Protein AF-0000000079474085 (afdb_homodimer)

Organism: Varroa destructor (NCBI:txid109461)

pLDDT: mean 86.73, std 14.86, range [19.41, 98.5]

Structure (mmCIF, N/CA/C/O backbone):
data_AF-0000000079474085-model_v1
#
loop_
_entity.id
_entity.type
_entity.pdbx_description
1 polymer 'Uncharacterized protein'
#
loop_
_atom_site.group_PDB
_atom_site.id
_atom_site.type_symbol
_atom_site.label_atom_id
_atom_site.label_alt_id
_atom_site.label_comp_id
_atom_site.label_asym_id
_atom_site.label_entity_id
_atom_site.label_seq_id
_atom_site.pdbx_PDB_ins_code
_atom_site.Cartn_x
_atom_site.Cartn_y
_atom_site.Cartn_z
_atom_site.occupancy
_atom_site.B_iso_or_equiv
_atom_site.auth_seq_id
_atom_site.auth_comp_id
_atom_site.auth_asym_id
_atom_site.auth_atom_id
_atom_site.pdbx_PDB_model_num
ATOM 1 N N . MET A 1 1 ? -27.234 -18.859 58.656 1 45.03 1 MET A N 1
ATOM 2 C CA . MET A 1 1 ? -26.25 -19.922 58.406 1 45.03 1 MET A CA 1
ATOM 3 C C . MET A 1 1 ? -26.312 -20.422 56.969 1 45.03 1 MET A C 1
ATOM 5 O O . MET A 1 1 ? -25.281 -20.688 56.375 1 45.03 1 MET A O 1
ATOM 9 N N . SER A 1 2 ? -27.516 -20.469 56.375 1 56.41 2 SER A N 1
ATOM 10 C CA . SER A 1 2 ? -27.719 -21.031 55.031 1 56.41 2 SER A CA 1
ATOM 11 C C . SER A 1 2 ? -27.328 -20.031 53.938 1 56.41 2 SER A C 1
ATOM 13 O O . SER A 1 2 ? -26.797 -20.406 52.906 1 56.41 2 SER A O 1
ATOM 15 N N . LEU A 1 3 ? -27.453 -18.766 54.188 1 53.25 3 LEU A N 1
ATOM 16 C CA . LEU A 1 3 ? -27.125 -17.75 53.188 1 53.25 3 LEU A CA 1
ATOM 17 C C . LEU A 1 3 ? -25.625 -17.578 53.062 1 53.25 3 LEU A C 1
ATOM 19 O O . LEU A 1 3 ? -25.109 -17.312 51.969 1 53.25 3 LEU A O 1
ATOM 23 N N . LYS A 1 4 ? -24.844 -17.703 54.125 1 55.44 4 LYS A N 1
ATOM 24 C CA . LYS A 1 4 ? -23.391 -17.578 54.094 1 55.44 4 LYS A CA 1
ATOM 25 C C . LYS A 1 4 ? -22.75 -18.781 53.406 1 55.44 4 LYS A C 1
ATOM 27 O O . LYS A 1 4 ? -21.719 -18.641 52.719 1 55.44 4 LYS A O 1
ATOM 32 N N . VAL A 1 5 ? -23.344 -19.844 53.531 1 48.81 5 VAL A N 1
ATOM 33 C CA . VAL A 1 5 ? -22.797 -21.047 52.906 1 48.81 5 VAL A CA 1
ATOM 34 C C . VAL A 1 5 ? -22.969 -20.953 51.375 1 48.81 5 VAL A C 1
ATOM 36 O O . VAL A 1 5 ? -22.078 -21.344 50.625 1 48.81 5 VAL A O 1
ATOM 39 N N . LYS A 1 6 ? -24.016 -20.266 50.938 1 52.09 6 LYS A N 1
ATOM 40 C CA . LYS A 1 6 ? -24.234 -20.172 49.5 1 52.09 6 LYS A CA 1
ATOM 41 C C . LYS A 1 6 ? -23.312 -19.125 48.875 1 52.09 6 LYS A C 1
ATOM 43 O O . LYS A 1 6 ? -22.844 -19.297 47.75 1 52.09 6 LYS A O 1
ATOM 48 N N . LYS A 1 7 ? -23.078 -18.062 49.594 1 54.44 7 LYS A N 1
ATOM 49 C CA . LYS A 1 7 ? -22.172 -17.047 49.062 1 54.44 7 LYS A CA 1
ATOM 50 C C . LYS A 1 7 ? -20.734 -17.562 49.031 1 54.44 7 LYS A C 1
ATOM 52 O O . LYS A 1 7 ? -19.984 -17.266 48.125 1 54.44 7 LYS A O 1
ATOM 57 N N . ASN A 1 8 ? -20.453 -18.359 50.031 1 51.34 8 ASN A N 1
ATOM 58 C CA . ASN A 1 8 ? -19.125 -18.953 50.031 1 51.34 8 ASN A CA 1
ATOM 59 C C . ASN A 1 8 ? -18.969 -20.047 48.969 1 51.34 8 ASN A C 1
ATOM 61 O O . ASN A 1 8 ? -17.906 -20.203 48.375 1 51.34 8 ASN A O 1
ATOM 65 N N . ALA A 1 9 ? -20.062 -20.75 48.781 1 55.22 9 ALA A N 1
ATOM 66 C CA . ALA A 1 9 ? -20.031 -21.75 47.719 1 55.22 9 ALA A CA 1
ATOM 67 C C . ALA A 1 9 ? -19.984 -21.094 46.344 1 55.22 9 ALA A C 1
ATOM 69 O O . ALA A 1 9 ? -19.297 -21.562 45.438 1 55.22 9 ALA A O 1
ATOM 70 N N . GLY A 1 10 ? -20.75 -20.031 46.062 1 51.91 10 GLY A N 1
ATOM 71 C CA . GLY A 1 10 ? -20.688 -19.25 44.844 1 51.91 10 GLY A CA 1
ATOM 72 C C . GLY A 1 10 ? -19.328 -18.641 44.594 1 51.91 10 GLY A C 1
ATOM 73 O O . GLY A 1 10 ? -18.844 -18.625 43.469 1 51.91 10 GLY A O 1
ATOM 74 N N . ARG A 1 11 ? -18.734 -18.172 45.656 1 56.16 11 ARG A N 1
ATOM 75 C CA . ARG A 1 11 ? -17.375 -17.656 45.594 1 56.16 11 ARG A CA 1
ATOM 76 C C . ARG A 1 11 ? -16.375 -18.797 45.375 1 56.16 11 ARG A C 1
ATOM 78 O O . ARG A 1 11 ? -15.391 -18.625 44.656 1 56.16 11 ARG A O 1
ATOM 85 N N . GLN A 1 12 ? -16.547 -19.812 46.125 1 52.28 12 GLN A N 1
ATOM 86 C CA . GLN A 1 12 ? -15.672 -20.969 45.938 1 52.28 12 GLN A CA 1
ATOM 87 C C . GLN A 1 12 ? -15.797 -21.516 44.531 1 52.28 12 GLN A C 1
ATOM 89 O O . GLN A 1 12 ? -14.797 -21.875 43.906 1 52.28 12 GLN A O 1
ATOM 94 N N . GLN A 1 13 ? -16.969 -21.656 44 1 54.47 13 GLN A N 1
ATOM 95 C CA . GLN A 1 13 ? -17.172 -22.047 42.594 1 54.47 13 GLN A CA 1
ATOM 96 C C . GLN A 1 13 ? -16.594 -21 41.656 1 54.47 13 GLN A C 1
ATOM 98 O O . GLN A 1 13 ? -16.062 -21.344 40.594 1 54.47 13 GLN A O 1
ATOM 103 N N . GLU A 1 14 ? -16.719 -19.781 41.969 1 55.28 14 GLU A N 1
ATOM 104 C CA . GLU A 1 14 ? -16.094 -18.719 41.188 1 55.28 14 GLU A CA 1
ATOM 105 C C . GLU A 1 14 ? -14.57 -18.828 41.219 1 55.28 14 GLU A C 1
ATOM 107 O O . GLU A 1 14 ? -13.898 -18.625 40.219 1 55.28 14 GLU A O 1
ATOM 112 N N . LEU A 1 15 ? -14.062 -19.125 42.438 1 56.69 15 LEU A N 1
ATOM 113 C CA . LEU A 1 15 ? -12.617 -19.281 42.562 1 56.69 15 LEU A CA 1
ATOM 114 C C . LEU A 1 15 ? -12.133 -20.516 41.844 1 56.69 15 LEU A C 1
ATOM 116 O O . LEU A 1 15 ? -11.031 -20.531 41.281 1 56.69 15 LEU A O 1
ATOM 120 N N . GLU A 1 16 ? -12.781 -21.609 42.031 1 53.47 16 GLU A N 1
ATOM 121 C CA . GLU A 1 16 ? -12.391 -22.828 41.312 1 53.47 16 GLU A CA 1
ATOM 122 C C . GLU A 1 16 ? -12.523 -22.641 39.812 1 53.47 16 GLU A C 1
ATOM 124 O O . GLU A 1 16 ? -11.797 -23.266 39.031 1 53.47 16 GLU A O 1
ATOM 129 N N . ARG A 1 17 ? -13.398 -21.797 39.375 1 60.75 17 ARG A N 1
ATOM 130 C CA . ARG A 1 17 ? -13.625 -21.562 37.969 1 60.75 17 ARG A CA 1
ATOM 131 C C . ARG A 1 17 ? -12.617 -20.562 37.406 1 60.75 17 ARG A C 1
ATOM 133 O O . ARG A 1 17 ? -12.492 -20.406 36.188 1 60.75 17 ARG A O 1
ATOM 140 N N . LEU A 1 18 ? -11.914 -19.906 38.312 1 62.5 18 LEU A N 1
ATOM 141 C CA . LEU A 1 18 ? -10.977 -18.859 37.938 1 62.5 18 LEU A CA 1
ATOM 142 C C . LEU A 1 18 ? -9.82 -19.453 37.125 1 62.5 18 LEU A C 1
ATOM 144 O O . LEU A 1 18 ? -9.477 -18.938 36.062 1 62.5 18 LEU A O 1
ATOM 148 N N . PRO A 1 19 ? -9.227 -20.547 37.781 1 63.56 19 PRO A N 1
ATOM 149 C CA . PRO A 1 19 ? -8.141 -21.094 36.969 1 63.56 19 PRO A CA 1
ATOM 150 C C . PRO A 1 19 ? -8.617 -21.625 35.625 1 63.56 19 PRO A C 1
ATOM 152 O O . PRO A 1 19 ? -7.926 -21.453 34.594 1 63.56 19 PRO A O 1
ATOM 155 N N . LEU A 1 20 ? -9.672 -22.219 35.625 1 67.56 20 LEU A N 1
ATOM 156 C CA . LEU A 1 20 ? -10.203 -22.734 34.375 1 67.56 20 LEU A CA 1
ATOM 157 C C . LEU A 1 20 ? -10.539 -21.594 33.406 1 67.56 20 LEU A C 1
ATOM 159 O O . LEU A 1 20 ? -10.32 -21.703 32.219 1 67.56 20 LEU A O 1
ATOM 163 N N . HIS A 1 21 ? -11.078 -20.594 33.969 1 73.25 21 HIS A N 1
ATOM 164 C CA . HIS A 1 21 ? -11.414 -19.438 33.156 1 73.25 21 HIS A CA 1
ATOM 165 C C . HIS A 1 21 ? -10.164 -18.781 32.594 1 73.25 21 HIS A C 1
ATOM 167 O O . HIS A 1 21 ? -10.156 -18.391 31.422 1 73.25 21 HIS A O 1
ATOM 173 N N . ILE A 1 22 ? -9.164 -18.766 33.406 1 74.12 22 ILE A N 1
ATOM 174 C CA . ILE A 1 22 ? -7.906 -18.203 32.969 1 74.12 22 ILE A CA 1
ATOM 175 C C . ILE A 1 22 ? -7.344 -19.047 31.828 1 74.12 22 ILE A C 1
ATOM 177 O O . ILE A 1 22 ? -6.836 -18.531 30.828 1 74.12 22 ILE A O 1
ATOM 181 N N . LEU A 1 23 ? -7.461 -20.312 31.984 1 74.06 23 LEU A N 1
ATOM 182 C CA . LEU A 1 23 ? -6.961 -21.219 30.953 1 74.06 23 LEU A CA 1
ATOM 183 C C . LEU A 1 23 ? -7.762 -21.062 29.672 1 74.06 23 LEU A C 1
ATOM 185 O O . LEU A 1 23 ? -7.199 -21.141 28.562 1 74.06 23 LEU A O 1
ATOM 189 N N . GLU A 1 24 ? -8.984 -20.891 29.844 1 77.56 24 GLU A N 1
ATOM 190 C CA . GLU A 1 24 ? -9.844 -20.719 28.688 1 77.56 24 GLU A CA 1
ATOM 191 C C . GLU A 1 24 ? -9.547 -19.406 27.953 1 77.56 24 GLU A C 1
ATOM 193 O O . GLU A 1 24 ? -9.547 -19.359 26.734 1 77.56 24 GLU A O 1
ATOM 198 N N . VAL A 1 25 ? -9.289 -18.516 28.781 1 76.69 25 VAL A N 1
ATOM 199 C CA . VAL A 1 25 ? -8.969 -17.219 28.203 1 76.69 25 VAL A CA 1
ATOM 200 C C . VAL A 1 25 ? -7.605 -17.281 27.516 1 76.69 25 VAL A C 1
ATOM 202 O O . VAL A 1 25 ? -7.426 -16.734 26.422 1 76.69 25 VAL A O 1
ATOM 205 N N . MET A 1 26 ? -6.793 -17.969 28.109 1 76.19 26 MET A N 1
ATOM 206 C CA . MET A 1 26 ? -5.461 -18.109 27.531 1 76.19 26 MET A CA 1
ATOM 207 C C . MET A 1 26 ? -5.523 -18.906 26.234 1 76.19 26 MET A C 1
ATOM 209 O O . MET A 1 26 ? -4.832 -18.578 25.266 1 76.19 26 MET A O 1
ATOM 213 N N . ALA A 1 27 ? -6.312 -19.859 26.25 1 78.19 27 ALA A N 1
ATOM 214 C CA . ALA A 1 27 ? -6.48 -20.688 25.047 1 78.19 27 ALA A CA 1
ATOM 215 C C . ALA A 1 27 ? -7.129 -19.875 23.922 1 78.19 27 ALA A C 1
ATOM 217 O O . ALA A 1 27 ? -6.781 -20.047 22.75 1 78.19 27 ALA A O 1
ATOM 218 N N . ALA A 1 28 ? -7.984 -19.078 24.375 1 80.44 28 ALA A N 1
ATOM 219 C CA . ALA A 1 28 ? -8.695 -18.266 23.391 1 80.44 28 ALA A CA 1
ATOM 220 C C . ALA A 1 28 ? -7.785 -17.188 22.797 1 80.44 28 ALA A C 1
ATOM 222 O O . ALA A 1 28 ? -7.961 -16.781 21.641 1 80.44 28 ALA A O 1
ATOM 223 N N . SER A 1 29 ? -6.797 -16.891 23.578 1 87 29 SER A N 1
ATOM 224 C CA . SER A 1 29 ? -5.859 -15.859 23.141 1 87 29 SER A CA 1
ATOM 225 C C . SER A 1 29 ? -4.492 -16.453 22.812 1 87 29 SER A C 1
ATOM 227 O O . SER A 1 29 ? -3.459 -15.844 23.094 1 87 29 SER A O 1
ATOM 229 N N . TRP A 1 30 ? -4.453 -17.609 22.297 1 88.62 30 TRP A N 1
ATOM 230 C CA . TRP A 1 30 ? -3.205 -18.328 22.047 1 88.62 30 TRP A CA 1
ATOM 231 C C . TRP A 1 30 ? -2.312 -17.547 21.094 1 88.62 30 TRP A C 1
ATOM 233 O O . TRP A 1 30 ? -1.084 -17.594 21.203 1 88.62 30 TRP A O 1
ATOM 243 N N . GLU A 1 31 ? -2.947 -16.859 20.141 1 91.38 31 GLU A N 1
ATOM 244 C CA . GLU A 1 31 ? -2.172 -16.094 19.172 1 91.38 31 GLU A CA 1
ATOM 245 C C . GLU A 1 31 ? -1.308 -15.039 19.859 1 91.38 31 GLU A C 1
ATOM 247 O O . GLU A 1 31 ? -0.144 -14.852 19.5 1 91.38 31 GLU A O 1
ATOM 252 N N . SER A 1 32 ? -1.916 -14.406 20.812 1 91.44 32 SER A N 1
ATOM 253 C CA . SER A 1 32 ? -1.193 -13.375 21.547 1 91.44 32 SER A CA 1
ATOM 254 C C . SER A 1 32 ? -0.04 -13.977 22.344 1 91.44 32 SER A C 1
ATOM 256 O O . SER A 1 32 ? 1.08 -13.461 22.312 1 91.44 32 SER A O 1
ATOM 258 N N . TRP A 1 33 ? -0.32 -15.016 23.016 1 91.25 33 TRP A N 1
ATOM 259 C CA . TRP A 1 33 ? 0.705 -15.664 23.828 1 91.25 33 TRP A CA 1
ATOM 260 C C . TRP A 1 33 ? 1.811 -16.25 22.938 1 91.25 33 TRP A C 1
ATOM 262 O O . TRP A 1 33 ? 2.992 -16.156 23.281 1 91.25 33 TRP A O 1
ATOM 272 N N . PHE A 1 34 ? 1.39 -16.812 21.875 1 93.88 34 PHE A N 1
ATOM 273 C CA . PHE A 1 34 ? 2.365 -17.359 20.938 1 93.88 34 PHE A CA 1
ATOM 274 C C . PHE A 1 34 ? 3.303 -16.281 20.422 1 93.88 34 PHE A C 1
ATOM 276 O O . PHE A 1 34 ? 4.516 -16.484 20.359 1 93.88 34 PHE A O 1
ATOM 283 N N . ALA A 1 35 ? 2.773 -15.117 20.109 1 93.81 35 ALA A N 1
ATOM 284 C CA . ALA A 1 35 ? 3.549 -14.016 19.562 1 93.81 35 ALA A CA 1
ATOM 285 C C . ALA A 1 35 ? 4.531 -13.461 20.594 1 93.81 35 ALA A C 1
ATOM 287 O O . ALA A 1 35 ? 5.59 -12.945 20.234 1 93.81 35 ALA A O 1
ATOM 288 N N . ILE A 1 36 ? 4.223 -13.602 21.844 1 92.69 36 ILE A N 1
ATOM 289 C CA . ILE A 1 36 ? 5.07 -13.055 22.906 1 92.69 36 ILE A CA 1
ATOM 290 C C . ILE A 1 36 ? 6.074 -14.117 23.359 1 92.69 36 ILE A C 1
ATOM 292 O O . ILE A 1 36 ? 7.258 -13.82 23.531 1 92.69 36 ILE A O 1
ATOM 296 N N . ILE A 1 37 ? 5.625 -15.328 23.469 1 94.25 37 ILE A N 1
ATOM 297 C CA . ILE A 1 37 ? 6.434 -16.391 24.047 1 94.25 37 ILE A CA 1
ATOM 298 C C . ILE A 1 37 ? 7.461 -16.875 23.016 1 94.25 37 ILE A C 1
ATOM 300 O O . ILE A 1 37 ? 8.594 -17.203 23.375 1 94.25 37 ILE A O 1
ATOM 304 N N . LEU A 1 38 ? 7.094 -16.875 21.766 1 95.06 38 LEU A N 1
ATOM 305 C CA . LEU A 1 38 ? 7.969 -17.406 20.719 1 95.06 38 LEU A CA 1
ATOM 306 C C . LEU A 1 38 ? 9.289 -16.656 20.688 1 95.06 38 LEU A C 1
ATOM 308 O O . LEU A 1 38 ? 10.359 -17.266 20.734 1 95.06 38 LEU A O 1
ATOM 312 N N . PRO A 1 39 ? 9.281 -15.32 20.609 1 95.06 39 PRO A N 1
ATOM 313 C CA . PRO A 1 39 ? 10.555 -14.594 20.609 1 95.06 39 PRO A CA 1
ATOM 314 C C . PRO A 1 39 ? 11.367 -14.82 21.891 1 95.06 39 PRO A C 1
ATOM 316 O O . PRO A 1 39 ? 12.594 -14.891 21.844 1 95.06 39 PRO A O 1
ATOM 319 N N . LEU A 1 40 ? 10.719 -14.977 22.984 1 95.5 40 LEU A N 1
ATOM 320 C CA . LEU A 1 40 ? 11.406 -15.195 24.25 1 95.5 40 LEU A CA 1
ATOM 321 C C . LEU A 1 40 ? 12.016 -16.594 24.297 1 95.5 40 LEU A C 1
ATOM 323 O O . LEU A 1 40 ? 13.133 -16.781 24.781 1 95.5 40 LEU A O 1
ATOM 327 N N . ALA A 1 41 ? 11.258 -17.516 23.828 1 95.81 41 ALA A N 1
ATOM 328 C CA . ALA A 1 41 ? 11.703 -18.906 23.859 1 95.81 41 ALA A CA 1
ATOM 329 C C . ALA A 1 41 ? 12.898 -19.125 22.938 1 95.81 41 ALA A C 1
ATOM 331 O O . ALA A 1 41 ? 13.758 -19.969 23.203 1 95.81 41 ALA A O 1
ATOM 332 N N . LEU A 1 42 ? 13.039 -18.344 21.859 1 96.06 42 LEU A N 1
ATOM 333 C CA . LEU A 1 42 ? 14.094 -18.531 20.875 1 96.06 42 LEU A CA 1
ATOM 334 C C . LEU A 1 42 ? 15.289 -17.641 21.172 1 96.06 42 LEU A C 1
ATOM 336 O O . LEU A 1 42 ? 16.328 -17.734 20.516 1 96.06 42 LEU A O 1
ATOM 340 N N . LEU A 1 43 ? 15.219 -16.828 22.203 1 95.06 43 LEU A N 1
ATOM 341 C CA . LEU A 1 43 ? 16.25 -15.844 22.516 1 95.06 43 LEU A CA 1
ATOM 342 C C . LEU A 1 43 ? 17.578 -16.516 22.844 1 95.06 43 LEU A C 1
ATOM 344 O O . LEU A 1 43 ? 18.641 -15.938 22.625 1 95.06 43 LEU A O 1
ATOM 348 N N . PRO A 1 44 ? 17.594 -17.719 23.344 1 93.81 44 PRO A N 1
ATOM 349 C CA . PRO A 1 44 ? 18.859 -18.359 23.641 1 93.81 44 PRO A CA 1
ATOM 350 C C . PRO A 1 44 ? 19.703 -18.594 22.391 1 93.81 44 PRO A C 1
ATOM 352 O O . PRO A 1 44 ? 20.938 -18.641 22.469 1 93.81 44 PRO A O 1
ATOM 355 N N . LEU A 1 45 ? 19.188 -18.609 21.312 1 92.44 45 LEU A N 1
ATOM 356 C CA . LEU A 1 45 ? 19.891 -18.891 20.062 1 92.44 45 LEU A CA 1
ATOM 357 C C . LEU A 1 45 ? 20.859 -17.75 19.734 1 92.44 45 LEU A C 1
ATOM 359 O O . LEU A 1 45 ? 22.062 -17.969 19.625 1 92.44 45 LEU A O 1
ATOM 363 N N . PRO A 1 46 ? 20.375 -16.531 19.578 1 92.94 46 PRO A N 1
ATOM 364 C CA . PRO A 1 46 ? 21.312 -15.445 19.266 1 92.94 46 PRO A CA 1
ATOM 365 C C . PRO A 1 46 ? 22.219 -15.078 20.438 1 92.94 46 PRO A C 1
ATOM 367 O O . PRO A 1 46 ? 23.328 -14.602 20.25 1 92.94 46 PRO A O 1
ATOM 370 N N . VAL A 1 47 ? 21.734 -15.359 21.641 1 92.06 47 VAL A N 1
ATOM 371 C CA . VAL A 1 47 ? 22.531 -15.039 22.828 1 92.06 47 VAL A CA 1
ATOM 372 C C . VAL A 1 47 ? 23.688 -16.031 22.953 1 92.06 47 VAL A C 1
ATOM 374 O O . VAL A 1 47 ? 24.781 -15.664 23.391 1 92.06 47 VAL A O 1
ATOM 377 N N . PHE A 1 48 ? 23.391 -17.188 22.531 1 91.19 48 PHE A N 1
ATOM 378 C CA . PHE A 1 48 ? 24.406 -18.234 22.625 1 91.19 48 PHE A CA 1
ATOM 379 C C . PHE A 1 48 ? 25.438 -18.062 21.516 1 91.19 48 PHE A C 1
ATOM 381 O O . PHE A 1 48 ? 26.641 -18.141 21.781 1 91.19 48 PHE A O 1
ATOM 388 N N . TYR A 1 49 ? 25.156 -17.875 20.328 1 91.25 49 TYR A N 1
ATOM 389 C CA . TYR A 1 49 ? 26.078 -17.797 19.203 1 91.25 49 TYR A CA 1
ATOM 390 C C . TYR A 1 49 ? 26.703 -16.406 19.094 1 91.25 49 TYR A C 1
ATOM 392 O O . TYR A 1 49 ? 27.859 -16.266 18.688 1 91.25 49 TYR A O 1
ATOM 400 N N . ARG A 1 50 ? 25.906 -15.336 19.453 1 91.31 50 ARG A N 1
ATOM 401 C CA . ARG A 1 50 ? 26.359 -13.953 19.516 1 91.31 50 ARG A CA 1
ATOM 402 C C . ARG A 1 50 ? 26.969 -13.5 18.188 1 91.31 50 ARG A C 1
ATOM 404 O O . ARG A 1 50 ? 28.062 -12.938 18.156 1 91.31 50 ARG A O 1
ATOM 411 N N . THR A 1 51 ? 26.469 -13.961 17.062 1 93.62 51 THR A N 1
ATOM 412 C CA . THR A 1 51 ? 26.844 -13.547 15.711 1 93.62 51 THR A CA 1
ATOM 413 C C . THR A 1 51 ? 25.656 -12.977 14.961 1 93.62 51 THR A C 1
ATOM 415 O O . THR A 1 51 ? 24.5 -13.164 15.375 1 93.62 51 THR A O 1
ATOM 418 N N . ASP A 1 52 ? 26.016 -12.227 13.945 1 95.56 52 ASP A N 1
ATOM 419 C CA . ASP A 1 52 ? 24.953 -11.711 13.094 1 95.56 52 ASP A CA 1
ATOM 420 C C . ASP A 1 52 ? 24.125 -12.852 12.492 1 95.56 52 ASP A C 1
ATOM 422 O O . ASP A 1 52 ? 22.906 -12.742 12.344 1 95.56 52 ASP A O 1
ATOM 426 N N . ALA A 1 53 ? 24.797 -13.883 12.195 1 94.12 53 ALA A N 1
ATOM 427 C CA . ALA A 1 53 ? 24.125 -15.062 11.656 1 94.12 53 ALA A CA 1
ATOM 428 C C . ALA A 1 53 ? 23.141 -15.648 12.672 1 94.12 53 ALA A C 1
ATOM 430 O O . ALA A 1 53 ? 22.062 -16.125 12.312 1 94.12 53 ALA A O 1
ATOM 431 N N . GLY A 1 54 ? 23.562 -15.719 13.93 1 94.94 54 GLY A N 1
ATOM 432 C CA . GLY A 1 54 ? 22.688 -16.188 14.984 1 94.94 54 GLY A CA 1
ATOM 433 C C . GLY A 1 54 ? 21.422 -15.359 15.117 1 94.94 54 GLY A C 1
ATOM 434 O O . GLY A 1 54 ? 20.328 -15.906 15.297 1 94.94 54 GLY A O 1
ATOM 435 N N . TRP A 1 55 ? 21.594 -14.055 15.055 1 96.44 55 TRP A N 1
ATOM 436 C CA . TRP A 1 55 ? 20.438 -13.156 15.109 1 96.44 55 TRP A CA 1
ATOM 437 C C . TRP A 1 55 ? 19.547 -13.344 13.891 1 96.44 55 TRP A C 1
ATOM 439 O O . TRP A 1 55 ? 18.312 -13.281 13.992 1 96.44 55 TRP A O 1
ATOM 449 N N . CYS A 1 56 ? 20.203 -13.5 12.773 1 94.56 56 CYS A N 1
ATOM 450 C CA . CYS A 1 56 ? 19.438 -13.75 11.555 1 94.56 56 CYS A CA 1
ATOM 451 C C . CYS A 1 56 ? 18.609 -15.023 11.68 1 94.56 56 CYS A C 1
ATOM 453 O O . CYS A 1 56 ? 17.438 -15.031 11.328 1 94.56 56 CYS A O 1
ATOM 455 N N . ALA A 1 57 ? 19.234 -16.094 12.188 1 93.31 57 ALA A N 1
ATOM 456 C CA . ALA A 1 57 ? 18.516 -17.344 12.398 1 93.31 57 ALA A CA 1
ATOM 457 C C . ALA A 1 57 ? 17.344 -17.156 13.352 1 93.31 57 ALA A C 1
ATOM 459 O O . ALA A 1 57 ? 16.266 -17.703 13.117 1 93.31 57 ALA A O 1
ATOM 460 N N . TYR A 1 58 ? 17.641 -16.453 14.391 1 95.81 58 TYR A N 1
ATOM 461 C CA . TYR A 1 58 ? 16.625 -16.125 15.383 1 95.81 58 TYR A CA 1
ATOM 462 C C . TYR A 1 58 ? 15.414 -15.453 14.727 1 95.81 58 TYR A C 1
ATOM 464 O O . TYR A 1 58 ? 14.281 -15.891 14.922 1 95.81 58 TYR A O 1
ATOM 472 N N . LEU A 1 59 ? 15.609 -14.461 13.891 1 96.06 59 LEU A N 1
ATOM 473 C CA . LEU A 1 59 ? 14.539 -13.711 13.242 1 96.06 59 LEU A CA 1
ATOM 474 C C . LEU A 1 59 ? 13.852 -14.555 12.172 1 96.06 59 LEU A C 1
ATOM 476 O O . LEU A 1 59 ? 12.633 -14.469 12 1 96.06 59 LEU A O 1
ATOM 480 N N . MET A 1 60 ? 14.609 -15.281 11.461 1 92.31 60 MET A N 1
ATOM 481 C CA . MET A 1 60 ? 14.055 -16.156 10.438 1 92.31 60 MET A CA 1
ATOM 482 C C . MET A 1 60 ? 13.07 -17.156 11.047 1 92.31 60 MET A C 1
ATOM 484 O O . MET A 1 60 ? 11.984 -17.359 10.508 1 92.31 60 MET A O 1
ATOM 488 N N . LEU A 1 61 ? 13.438 -17.75 12.125 1 93.56 61 LEU A N 1
ATOM 489 C CA . LEU A 1 61 ? 12.586 -18.734 12.805 1 93.56 61 LEU A CA 1
ATOM 490 C C . LEU A 1 61 ? 11.32 -18.062 13.336 1 93.56 61 LEU A C 1
ATOM 492 O O . LEU A 1 61 ? 10.227 -18.641 13.242 1 93.56 61 LEU A O 1
ATOM 496 N N . ILE A 1 62 ? 11.477 -16.922 13.859 1 95.75 62 ILE A N 1
ATOM 497 C CA . ILE A 1 62 ? 10.336 -16.188 14.375 1 95.75 62 ILE A CA 1
ATOM 498 C C . ILE A 1 62 ? 9.359 -15.883 13.234 1 95.75 62 ILE A C 1
ATOM 500 O O . ILE A 1 62 ? 8.164 -16.156 13.344 1 95.75 62 ILE A O 1
ATOM 504 N N . MET A 1 63 ? 9.875 -15.312 12.172 1 94.5 63 MET A N 1
ATOM 505 C CA . MET A 1 63 ? 9.023 -14.922 11.055 1 94.5 63 MET A CA 1
ATOM 506 C C . MET A 1 63 ? 8.383 -16.141 10.406 1 94.5 63 MET A C 1
ATOM 508 O O . MET A 1 63 ? 7.199 -16.125 10.062 1 94.5 63 MET A O 1
ATOM 512 N N . ALA A 1 64 ? 9.164 -17.188 10.25 1 90.75 64 ALA A N 1
ATOM 513 C CA . ALA A 1 64 ? 8.633 -18.422 9.672 1 90.75 64 ALA A CA 1
ATOM 514 C C . ALA A 1 64 ? 7.488 -18.969 10.516 1 90.75 64 ALA A C 1
ATOM 516 O O . ALA A 1 64 ? 6.438 -19.328 9.984 1 90.75 64 ALA A O 1
ATOM 517 N N . ALA A 1 65 ? 7.656 -19.016 11.781 1 92.81 65 ALA A N 1
ATOM 518 C CA . ALA A 1 65 ? 6.637 -19.531 12.688 1 92.81 65 ALA A CA 1
ATOM 519 C C . ALA A 1 65 ? 5.387 -18.656 12.672 1 92.81 65 ALA A C 1
ATOM 521 O O . ALA A 1 65 ? 4.266 -19.172 12.648 1 92.81 65 ALA A O 1
ATOM 522 N N . LEU A 1 66 ? 5.594 -17.406 12.68 1 94.44 66 LEU A N 1
ATOM 523 C CA . LEU A 1 66 ? 4.461 -16.5 12.695 1 94.44 66 LEU A CA 1
ATOM 524 C C . LEU A 1 66 ? 3.709 -16.547 11.367 1 94.44 66 LEU A C 1
ATOM 526 O O . LEU A 1 66 ? 2.477 -16.5 11.344 1 94.44 66 LEU A O 1
ATOM 530 N N . TRP A 1 67 ? 4.379 -16.594 10.258 1 90.56 67 TRP A N 1
ATOM 531 C CA . TRP A 1 67 ? 3.734 -16.719 8.953 1 90.56 67 TRP A CA 1
ATOM 532 C C . TRP A 1 67 ? 2.959 -18.031 8.844 1 90.56 67 TRP A C 1
ATOM 534 O O . TRP A 1 67 ? 1.864 -18.062 8.273 1 90.56 67 TRP A O 1
ATOM 544 N N . THR A 1 68 ? 3.482 -19.062 9.367 1 87.31 68 THR A N 1
ATOM 545 C CA . THR A 1 68 ? 2.871 -20.375 9.242 1 87.31 68 THR A CA 1
ATOM 546 C C . THR A 1 68 ? 1.646 -20.5 10.148 1 87.31 68 THR A C 1
ATOM 548 O O . THR A 1 68 ? 0.621 -21.047 9.742 1 87.31 68 THR A O 1
ATOM 551 N N . THR A 1 69 ? 1.758 -19.922 11.336 1 88.38 69 THR A N 1
ATOM 552 C CA . THR A 1 69 ? 0.662 -20.047 12.289 1 88.38 69 THR A CA 1
ATOM 553 C C . THR A 1 69 ? -0.355 -18.938 12.102 1 88.38 69 THR A C 1
ATOM 555 O O . THR A 1 69 ? -1.476 -19.016 12.609 1 88.38 69 THR A O 1
ATOM 558 N N . GLU A 1 70 ? 0.116 -17.875 11.5 1 90.31 70 GLU A N 1
ATOM 559 C CA . GLU A 1 70 ? -0.694 -16.672 11.328 1 90.31 70 GLU A CA 1
ATOM 560 C C . GLU A 1 70 ? -1.168 -16.125 12.672 1 90.31 70 GLU A C 1
ATOM 562 O O . GLU A 1 70 ? -2.295 -15.648 12.789 1 90.31 70 GLU A O 1
ATOM 567 N N . ALA A 1 71 ? -0.314 -16.344 13.648 1 91.75 71 ALA A N 1
ATOM 568 C CA . ALA A 1 71 ? -0.589 -15.719 14.938 1 91.75 71 ALA A CA 1
ATOM 569 C C . ALA A 1 71 ? -0.646 -14.195 14.812 1 91.75 71 ALA A C 1
ATOM 571 O O . ALA A 1 71 ? -1.339 -13.531 15.578 1 91.75 71 ALA A O 1
ATOM 572 N N . LEU A 1 72 ? 0.082 -13.711 13.898 1 94.06 72 LEU A N 1
ATOM 573 C CA . LEU A 1 72 ? -0.028 -12.344 13.406 1 94.06 72 LEU A CA 1
ATOM 574 C C . LEU A 1 72 ? -0.406 -12.328 11.93 1 94.06 72 LEU A C 1
ATOM 576 O O . LEU A 1 72 ? -0.099 -13.266 11.195 1 94.06 72 LEU A O 1
ATOM 580 N N . PRO A 1 73 ? -1.149 -11.25 11.602 1 93.44 73 PRO A N 1
ATOM 581 C CA . PRO A 1 73 ? -1.385 -11.148 10.156 1 93.44 73 PRO A CA 1
ATOM 582 C C . PRO A 1 73 ? -0.093 -11.188 9.344 1 93.44 73 PRO A C 1
ATOM 584 O O . PRO A 1 73 ? 0.93 -10.648 9.781 1 93.44 73 PRO A O 1
ATOM 587 N N . LEU A 1 74 ? -0.168 -11.789 8.211 1 92.31 74 LEU A N 1
ATOM 588 C CA . LEU A 1 74 ? 0.991 -11.969 7.344 1 92.31 74 LEU A CA 1
ATOM 589 C C . LEU A 1 74 ? 1.706 -10.641 7.105 1 92.31 74 LEU A C 1
ATOM 591 O O . LEU A 1 74 ? 2.934 -10.57 7.203 1 92.31 74 LEU A O 1
ATOM 595 N N . ALA A 1 75 ? 0.918 -9.609 6.832 1 94.31 75 ALA A N 1
ATOM 596 C CA . ALA A 1 75 ? 1.475 -8.281 6.566 1 94.31 75 ALA A CA 1
ATOM 597 C C . ALA A 1 75 ? 2.221 -7.746 7.785 1 94.31 75 ALA A C 1
ATOM 599 O O . ALA A 1 75 ? 3.283 -7.137 7.648 1 94.31 75 ALA A O 1
ATOM 600 N N . VAL A 1 76 ? 1.719 -7.961 8.945 1 96.12 76 VAL A N 1
ATOM 601 C CA . VAL A 1 76 ? 2.281 -7.445 10.188 1 96.12 76 VAL A CA 1
ATOM 602 C C . VAL A 1 76 ? 3.596 -8.164 10.492 1 96.12 76 VAL A C 1
ATOM 604 O O . VAL A 1 76 ? 4.59 -7.52 10.852 1 96.12 76 VAL A O 1
ATOM 607 N N . THR A 1 77 ? 3.605 -9.477 10.328 1 96.19 77 THR A N 1
ATOM 608 C CA . THR A 1 77 ? 4.84 -10.234 10.5 1 96.19 77 THR A CA 1
ATOM 609 C C . THR A 1 77 ? 5.93 -9.719 9.562 1 96.19 77 THR A C 1
ATOM 611 O O . THR A 1 77 ? 7.102 -9.656 9.945 1 96.19 77 THR A O 1
ATOM 614 N N . SER A 1 78 ? 5.527 -9.289 8.43 1 96.25 78 SER A N 1
ATOM 615 C CA . SER A 1 78 ? 6.457 -8.852 7.398 1 96.25 78 SER A CA 1
ATOM 616 C C . SER A 1 78 ? 7.074 -7.5 7.746 1 96.25 78 SER A C 1
ATOM 618 O O . SER A 1 78 ? 8.031 -7.062 7.098 1 96.25 78 SER A O 1
ATOM 620 N N . LEU A 1 79 ? 6.605 -6.883 8.797 1 96.75 79 LEU A N 1
ATOM 621 C CA . LEU A 1 79 ? 7.148 -5.602 9.234 1 96.75 79 LEU A CA 1
ATOM 622 C C . LEU A 1 79 ? 8.25 -5.809 10.266 1 96.75 79 LEU A C 1
ATOM 624 O O . LEU A 1 79 ? 8.977 -4.867 10.602 1 96.75 79 LEU A O 1
ATOM 628 N N . ILE A 1 80 ? 8.461 -6.977 10.727 1 97.25 80 ILE A N 1
ATOM 629 C CA . ILE A 1 80 ? 9.43 -7.281 11.781 1 97.25 80 ILE A CA 1
ATOM 630 C C . ILE A 1 80 ? 10.828 -6.867 11.336 1 97.25 80 ILE A C 1
ATOM 632 O O . ILE A 1 80 ? 11.586 -6.281 12.109 1 97.25 80 ILE A O 1
ATOM 636 N N . PRO A 1 81 ? 11.203 -7.078 10.102 1 96.88 81 PRO A N 1
ATOM 637 C CA . PRO A 1 81 ? 12.539 -6.66 9.672 1 96.88 81 PRO A CA 1
ATOM 638 C C . PRO A 1 81 ? 12.758 -5.156 9.812 1 96.88 81 PRO A C 1
ATOM 640 O O . PRO A 1 81 ? 13.844 -4.719 10.195 1 96.88 81 PRO A O 1
ATOM 643 N N . VAL A 1 82 ? 11.773 -4.363 9.531 1 96.81 82 VAL A N 1
ATOM 644 C CA . VAL A 1 82 ? 11.891 -2.91 9.609 1 96.81 82 VAL A CA 1
ATOM 645 C C . VAL A 1 82 ? 12.172 -2.49 11.047 1 96.81 82 VAL A C 1
ATOM 647 O O . VAL A 1 82 ? 12.844 -1.483 11.289 1 96.81 82 VAL A O 1
ATOM 650 N N . VAL A 1 83 ? 11.711 -3.305 11.977 1 96.69 83 VAL A N 1
ATOM 651 C CA . VAL A 1 83 ? 11.867 -3.014 13.398 1 96.69 83 VAL A CA 1
ATOM 652 C C . VAL A 1 83 ? 13.18 -3.609 13.906 1 96.69 83 VAL A C 1
ATOM 654 O O . VAL A 1 83 ? 14.031 -2.891 14.438 1 96.69 83 VAL A O 1
ATOM 657 N N . ALA A 1 84 ? 13.367 -4.867 13.656 1 96.94 84 ALA A N 1
ATOM 658 C CA . ALA A 1 84 ? 14.391 -5.648 14.344 1 96.94 84 ALA A CA 1
ATOM 659 C C . ALA A 1 84 ? 15.766 -5.422 13.727 1 96.94 84 ALA A C 1
ATOM 661 O O . ALA A 1 84 ? 16.781 -5.402 14.43 1 96.94 84 ALA A O 1
ATOM 662 N N . PHE A 1 85 ? 15.844 -5.293 12.391 1 97.19 85 PHE A N 1
ATOM 663 C CA . PHE A 1 85 ? 17.156 -5.234 11.742 1 97.19 85 PHE A CA 1
ATOM 664 C C . PHE A 1 85 ? 17.938 -4.012 12.211 1 97.19 85 PHE A C 1
ATOM 666 O O . PHE A 1 85 ? 19.094 -4.129 12.617 1 97.19 85 PHE A O 1
ATOM 673 N N . PRO A 1 86 ? 17.297 -2.809 12.203 1 95.25 86 PRO A N 1
ATOM 674 C CA . PRO A 1 86 ? 18.047 -1.641 12.672 1 95.25 86 PRO A CA 1
ATOM 675 C C . PRO A 1 86 ? 18.328 -1.674 14.172 1 95.25 86 PRO A C 1
ATOM 677 O O . PRO A 1 86 ? 19.406 -1.29 14.617 1 95.25 86 PRO A O 1
ATOM 680 N N . LEU A 1 87 ? 17.406 -2.15 14.953 1 93.88 87 LEU A N 1
ATOM 681 C CA . LEU A 1 87 ? 17.547 -2.139 16.406 1 93.88 87 LEU A CA 1
ATOM 682 C C . LEU A 1 87 ? 18.625 -3.117 16.859 1 93.88 87 LEU A C 1
ATOM 684 O O . LEU A 1 87 ? 19.234 -2.93 17.906 1 93.88 87 LEU A O 1
ATOM 688 N N . LEU A 1 88 ? 18.859 -4.094 16.031 1 94.44 88 LEU A N 1
ATOM 689 C CA . LEU A 1 88 ? 19.875 -5.09 16.359 1 94.44 88 LEU A CA 1
ATOM 690 C C . LEU A 1 88 ? 21.188 -4.789 15.648 1 94.44 88 LEU A C 1
ATOM 692 O O . LEU A 1 88 ? 22.156 -5.559 15.742 1 94.44 88 LEU A O 1
ATOM 696 N N . GLY A 1 89 ? 21.172 -3.695 14.812 1 93.75 89 GLY A N 1
ATOM 697 C CA . GLY A 1 89 ? 22.391 -3.26 14.133 1 93.75 89 GLY A CA 1
ATOM 698 C C . GLY A 1 89 ? 22.734 -4.121 12.938 1 93.75 89 GLY A C 1
ATOM 699 O O . GLY A 1 89 ? 23.891 -4.129 12.484 1 93.75 89 GLY A O 1
ATOM 700 N N . LEU A 1 90 ? 21.797 -4.871 12.406 1 95.12 90 LEU A N 1
ATOM 701 C CA . LEU A 1 90 ? 22.062 -5.797 11.305 1 95.12 90 LEU A CA 1
ATOM 702 C C . LEU A 1 90 ? 21.969 -5.078 9.961 1 95.12 90 LEU A C 1
ATOM 704 O O . LEU A 1 90 ? 22.625 -5.48 9 1 95.12 90 LEU A O 1
ATOM 708 N N . MET A 1 91 ? 21.156 -4.137 9.914 1 95 91 MET A N 1
ATOM 709 C CA . MET A 1 91 ? 20.875 -3.352 8.711 1 95 91 MET A CA 1
ATOM 710 C C . MET A 1 91 ? 20.25 -2.008 9.07 1 95 91 MET A C 1
ATOM 712 O O . MET A 1 91 ? 19.469 -1.915 10.023 1 95 91 MET A O 1
ATOM 716 N N . SER A 1 92 ? 20.578 -0.947 8.359 1 94.25 92 SER A N 1
ATOM 717 C CA . SER A 1 92 ? 20.031 0.371 8.672 1 94.25 92 SER A CA 1
ATOM 718 C C . SER A 1 92 ? 18.547 0.457 8.312 1 94.25 92 SER A C 1
ATOM 720 O O . SER A 1 92 ? 18.062 -0.319 7.488 1 94.25 92 SER A O 1
ATOM 722 N N . SER A 1 93 ? 17.859 1.369 8.891 1 93.56 93 SER A N 1
ATOM 723 C CA . SER A 1 93 ? 16.453 1.616 8.578 1 93.56 93 SER A CA 1
ATOM 724 C C . SER A 1 93 ? 16.266 1.969 7.109 1 93.56 93 SER A C 1
ATOM 726 O O . SER A 1 93 ? 15.312 1.521 6.473 1 93.56 93 SER A O 1
ATOM 728 N N . THR A 1 94 ? 17.172 2.688 6.578 1 90.75 94 THR A N 1
ATOM 729 C CA . THR A 1 94 ? 17.094 3.119 5.184 1 90.75 94 THR A CA 1
ATOM 730 C C . THR A 1 94 ? 17.25 1.933 4.238 1 90.75 94 THR A C 1
ATOM 732 O O . THR A 1 94 ? 16.5 1.801 3.27 1 90.75 94 THR A O 1
ATOM 735 N N . GLN A 1 95 ? 18.094 1.07 4.547 1 92.62 95 GLN A N 1
ATOM 736 C CA . GLN A 1 95 ? 18.375 -0.068 3.682 1 92.62 95 GLN A CA 1
ATOM 737 C C . GLN A 1 95 ? 17.234 -1.079 3.705 1 92.62 95 GLN A C 1
ATOM 739 O O . GLN A 1 95 ? 16.828 -1.578 2.656 1 92.62 95 GLN A O 1
ATOM 744 N N . VAL A 1 96 ? 16.781 -1.359 4.867 1 95.38 96 VAL A N 1
ATOM 745 C CA . VAL A 1 96 ? 15.781 -2.42 5.004 1 95.38 96 VAL A CA 1
ATOM 746 C C . VAL A 1 96 ? 14.484 -2.002 4.316 1 95.38 96 VAL A C 1
ATOM 748 O O . VAL A 1 96 ? 13.812 -2.826 3.691 1 95.38 96 VAL A O 1
ATOM 751 N N . THR A 1 97 ? 14.102 -0.764 4.379 1 94.12 97 THR A N 1
ATOM 752 C CA . THR A 1 97 ? 12.828 -0.32 3.828 1 94.12 97 THR A CA 1
ATOM 753 C C . THR A 1 97 ? 12.859 -0.338 2.303 1 94.12 97 THR A C 1
ATOM 755 O O . THR A 1 97 ? 11.812 -0.396 1.655 1 94.12 97 THR A O 1
ATOM 758 N N . ARG A 1 98 ? 14.008 -0.384 1.7 1 90.5 98 ARG A N 1
ATOM 759 C CA . ARG A 1 98 ? 14.148 -0.387 0.248 1 90.5 98 ARG A CA 1
ATOM 760 C C . ARG A 1 98 ? 13.688 -1.715 -0.344 1 90.5 98 ARG A C 1
ATOM 762 O O . ARG A 1 98 ? 13.453 -1.815 -1.551 1 90.5 98 ARG A O 1
ATOM 769 N N . PHE A 1 99 ? 13.547 -2.672 0.552 1 92.25 99 PHE A N 1
ATOM 770 C CA . PHE A 1 99 ? 13.109 -3.975 0.065 1 92.25 99 PHE A CA 1
ATOM 771 C C . PHE A 1 99 ? 11.602 -3.998 -0.133 1 92.25 99 PHE A C 1
ATOM 773 O O . PHE A 1 99 ? 11.07 -4.906 -0.778 1 92.25 99 PHE A O 1
ATOM 780 N N . TYR A 1 100 ? 11.031 -2.971 0.482 1 92.69 100 TYR A N 1
ATOM 781 C CA . TYR A 1 100 ? 9.57 -2.947 0.422 1 92.69 100 TYR A CA 1
ATOM 782 C C . TYR A 1 100 ? 9.086 -2.135 -0.774 1 92.69 100 TYR A C 1
ATOM 784 O O . TYR A 1 100 ? 9.516 -0.997 -0.975 1 92.69 100 TYR A O 1
ATOM 792 N N . LEU A 1 101 ? 8.242 -2.654 -1.632 1 90.25 101 LEU A N 1
ATOM 793 C CA . LEU A 1 101 ? 7.734 -2.092 -2.877 1 90.25 101 LEU A CA 1
ATOM 794 C C . LEU A 1 101 ? 8.844 -1.953 -3.908 1 90.25 101 LEU A C 1
ATOM 796 O O . LEU A 1 101 ? 9.039 -0.876 -4.477 1 90.25 101 LEU A O 1
ATOM 800 N N . ASP A 1 102 ? 9.555 -3.004 -4.094 1 89.06 102 ASP A N 1
ATOM 801 C CA . ASP A 1 102 ? 10.594 -3.057 -5.117 1 89.06 102 ASP A CA 1
ATOM 802 C C . ASP A 1 102 ? 9.984 -3.143 -6.516 1 89.06 102 ASP A C 1
ATOM 804 O O . ASP A 1 102 ? 8.773 -2.973 -6.68 1 89.06 102 ASP A O 1
ATOM 808 N N . ASP A 1 103 ? 10.82 -3.316 -7.473 1 91.5 103 ASP A N 1
ATOM 809 C CA . ASP A 1 103 ? 10.383 -3.348 -8.867 1 91.5 103 ASP A CA 1
ATOM 810 C C . ASP A 1 103 ? 9.32 -4.422 -9.086 1 91.5 103 ASP A C 1
ATOM 812 O O . ASP A 1 103 ? 8.367 -4.219 -9.836 1 91.5 103 ASP A O 1
ATOM 816 N N . ILE A 1 104 ? 9.398 -5.484 -8.383 1 89.94 104 ILE A N 1
ATOM 817 C CA . ILE A 1 104 ? 8.484 -6.605 -8.555 1 89.94 104 ILE A CA 1
ATOM 818 C C . ILE A 1 104 ? 7.117 -6.25 -7.965 1 89.94 104 ILE A C 1
ATOM 820 O O . ILE A 1 104 ? 6.082 -6.656 -8.492 1 89.94 104 ILE A O 1
ATOM 824 N N . SER A 1 105 ? 7.121 -5.512 -6.891 1 90.88 105 SER A N 1
ATOM 825 C CA . SER A 1 105 ? 5.855 -5.039 -6.336 1 90.88 105 SER A CA 1
ATOM 826 C C . SER A 1 105 ? 5.094 -4.188 -7.344 1 90.88 105 SER A C 1
ATOM 828 O O . SER A 1 105 ? 3.867 -4.262 -7.43 1 90.88 105 SER A O 1
ATOM 830 N N . PHE A 1 106 ? 5.766 -3.434 -8.086 1 93.19 106 PHE A N 1
ATOM 831 C CA . PHE A 1 106 ? 5.105 -2.611 -9.094 1 93.19 106 PHE A CA 1
ATOM 832 C C . PHE A 1 106 ? 4.625 -3.467 -10.266 1 93.19 106 PHE A C 1
ATOM 834 O O . PHE A 1 106 ? 3.615 -3.15 -10.898 1 93.19 106 PHE A O 1
ATOM 841 N N . LEU A 1 107 ? 5.395 -4.473 -10.516 1 90.75 107 LEU A N 1
ATOM 842 C CA . LEU A 1 107 ? 4.91 -5.43 -11.508 1 90.75 107 LEU A CA 1
ATOM 843 C C . LEU A 1 107 ? 3.59 -6.047 -11.062 1 90.75 107 LEU A C 1
ATOM 845 O O . LEU A 1 107 ? 2.688 -6.246 -11.875 1 90.75 107 LEU A O 1
ATOM 849 N N . MET A 1 108 ? 3.514 -6.371 -9.82 1 89.94 108 MET A N 1
ATOM 850 C CA . MET A 1 108 ? 2.268 -6.883 -9.258 1 89.94 108 MET A CA 1
ATOM 851 C C . MET A 1 108 ? 1.147 -5.855 -9.398 1 89.94 108 MET A C 1
ATOM 853 O O . MET A 1 108 ? 0.013 -6.207 -9.719 1 89.94 108 MET A O 1
ATOM 857 N N . LEU A 1 109 ? 1.476 -4.645 -9.117 1 91.62 109 LEU A N 1
ATOM 858 C CA . LEU A 1 109 ? 0.505 -3.566 -9.289 1 91.62 109 LEU A CA 1
ATOM 859 C C . LEU A 1 109 ? -0.027 -3.533 -10.711 1 91.62 109 LEU A C 1
ATOM 861 O O . LEU A 1 109 ? -1.229 -3.361 -10.93 1 91.62 109 LEU A O 1
ATOM 865 N N . THR A 1 110 ? 0.786 -3.68 -11.625 1 89.88 110 THR A N 1
ATOM 866 C CA . THR A 1 110 ? 0.398 -3.676 -13.031 1 89.88 110 THR A CA 1
ATOM 867 C C . THR A 1 110 ? -0.546 -4.836 -13.336 1 89.88 110 THR A C 1
ATOM 869 O O . THR A 1 110 ? -1.57 -4.652 -14 1 89.88 110 THR A O 1
ATOM 872 N N . SER A 1 111 ? -0.202 -5.938 -12.852 1 87.5 111 SER A N 1
ATOM 873 C CA . SER A 1 111 ? -1.027 -7.113 -13.102 1 87.5 111 SER A CA 1
ATOM 874 C C . SER A 1 111 ? -2.422 -6.945 -12.5 1 87.5 111 SER A C 1
ATOM 876 O O . SER A 1 111 ? -3.418 -7.32 -13.125 1 87.5 111 SER A O 1
ATOM 878 N N . LEU A 1 112 ? -2.461 -6.418 -11.352 1 90.5 112 LEU A N 1
ATOM 879 C CA . LEU A 1 112 ? -3.744 -6.203 -10.695 1 90.5 112 LEU A CA 1
ATOM 880 C C . LEU A 1 112 ? -4.551 -5.129 -11.422 1 90.5 112 LEU A C 1
ATOM 882 O O . LEU A 1 112 ? -5.785 -5.191 -11.453 1 90.5 112 LEU A O 1
ATOM 886 N N . SER A 1 113 ? -3.846 -4.148 -11.961 1 92.94 113 SER A N 1
ATOM 887 C CA . SER A 1 113 ? -4.523 -3.141 -12.773 1 92.94 113 SER A CA 1
ATOM 888 C C . SER A 1 113 ? -5.168 -3.764 -14.008 1 92.94 113 SER A C 1
ATOM 890 O O . SER A 1 113 ? -6.289 -3.41 -14.375 1 92.94 113 SER A O 1
ATOM 892 N N . ILE A 1 114 ? -4.48 -4.668 -14.602 1 89.38 114 ILE A N 1
ATOM 893 C CA . ILE A 1 114 ? -5.008 -5.375 -15.758 1 89.38 114 ILE A CA 1
ATOM 894 C C . ILE A 1 114 ? -6.234 -6.188 -15.352 1 89.38 114 ILE A C 1
ATOM 896 O O . ILE A 1 114 ? -7.266 -6.148 -16.031 1 89.38 114 ILE A O 1
ATOM 900 N N . ALA A 1 115 ? -6.109 -6.844 -14.281 1 88.19 115 ALA A N 1
ATOM 901 C CA . ALA A 1 115 ? -7.227 -7.633 -13.766 1 88.19 115 ALA A CA 1
ATOM 902 C C . ALA A 1 115 ? -8.453 -6.754 -13.516 1 88.19 115 ALA A C 1
ATOM 904 O O . ALA A 1 115 ? -9.57 -7.125 -13.867 1 88.19 115 ALA A O 1
ATOM 905 N N . ALA A 1 116 ? -8.195 -5.637 -12.914 1 92.06 116 ALA A N 1
ATOM 906 C CA . ALA A 1 116 ? -9.281 -4.711 -12.625 1 92.06 116 ALA A CA 1
ATOM 907 C C . ALA A 1 116 ? -9.922 -4.191 -13.906 1 92.06 116 ALA A C 1
ATOM 909 O O . ALA A 1 116 ? -11.148 -4.059 -13.984 1 92.06 116 ALA A O 1
ATOM 910 N N . ALA A 1 117 ? -9.102 -3.896 -14.867 1 93.5 117 ALA A N 1
ATOM 911 C CA . ALA A 1 117 ? -9.609 -3.4 -16.141 1 93.5 117 ALA A CA 1
ATOM 912 C C . ALA A 1 117 ? -10.453 -4.457 -16.844 1 93.5 117 ALA A C 1
ATOM 914 O O . ALA A 1 117 ? -11.484 -4.137 -17.438 1 93.5 117 ALA A O 1
ATOM 915 N N . VAL A 1 118 ? -10.062 -5.652 -16.766 1 89.25 118 VAL A N 1
ATOM 916 C CA . VAL A 1 118 ? -10.797 -6.758 -17.375 1 89.25 118 VAL A CA 1
ATOM 917 C C . VAL A 1 118 ? -12.156 -6.914 -16.703 1 89.25 118 VAL A C 1
ATOM 919 O O . VAL A 1 118 ? -13.172 -7.113 -17.359 1 89.25 118 VAL A O 1
ATOM 922 N N . GLU A 1 119 ? -12.164 -6.754 -15.469 1 87.12 119 GLU A N 1
ATOM 923 C CA . GLU A 1 119 ? -13.398 -6.906 -14.703 1 87.12 119 GLU A CA 1
ATOM 924 C C . GLU A 1 119 ? -14.352 -5.742 -14.945 1 87.12 119 GLU A C 1
ATOM 926 O O . GLU A 1 119 ? -15.547 -5.949 -15.172 1 87.12 119 GLU A O 1
ATOM 931 N N . THR A 1 120 ? -13.789 -4.543 -14.883 1 89.88 120 THR A N 1
ATOM 932 C CA . THR A 1 120 ? -14.641 -3.363 -15 1 89.88 120 THR A CA 1
ATOM 933 C C . THR A 1 120 ? -15.219 -3.246 -16.406 1 89.88 120 THR A C 1
ATOM 935 O O . THR A 1 120 ? -16.281 -2.658 -16.609 1 89.88 120 THR A O 1
ATOM 938 N N . SER A 1 121 ? -14.555 -3.822 -17.391 1 92.19 121 SER A N 1
ATOM 939 C CA . SER A 1 121 ? -15.023 -3.771 -18.766 1 92.19 121 SER A CA 1
ATOM 940 C C . SER A 1 121 ? -15.922 -4.965 -19.094 1 92.19 121 SER A C 1
ATOM 942 O O . SER A 1 121 ? -16.469 -5.059 -20.188 1 92.19 121 SER A O 1
ATOM 944 N N . ASN A 1 122 ? -16.016 -5.938 -18.234 1 88.38 122 ASN A N 1
ATOM 945 C CA . ASN A 1 122 ? -16.812 -7.156 -18.391 1 88.38 122 ASN A CA 1
ATOM 946 C C . ASN A 1 122 ? -16.25 -8.039 -19.516 1 88.38 122 ASN A C 1
ATOM 948 O O . ASN A 1 122 ? -16.984 -8.836 -20.109 1 88.38 122 ASN A O 1
ATOM 952 N N . LEU A 1 123 ? -15.047 -7.867 -19.781 1 90 123 LEU A N 1
ATOM 953 C CA . LEU A 1 123 ? -14.391 -8.648 -20.828 1 90 123 LEU A CA 1
ATOM 954 C C . LEU A 1 123 ? -14.32 -10.125 -20.438 1 90 123 LEU A C 1
ATOM 956 O O . LEU A 1 123 ? -14.445 -11 -21.297 1 90 123 LEU A O 1
ATOM 960 N N . HIS A 1 124 ? -14.117 -10.414 -19.203 1 85.5 124 HIS A N 1
ATOM 961 C CA . HIS A 1 124 ? -13.977 -11.781 -18.719 1 85.5 124 HIS A CA 1
ATOM 962 C C . HIS A 1 124 ? -15.242 -12.594 -18.984 1 85.5 124 HIS A C 1
ATOM 964 O O . HIS A 1 124 ? -15.164 -13.773 -19.328 1 85.5 124 HIS A O 1
ATOM 970 N N . THR A 1 125 ? -16.375 -11.969 -18.859 1 86.31 125 THR A N 1
ATOM 971 C CA . THR A 1 125 ? -17.656 -12.641 -19.109 1 86.31 125 THR A CA 1
ATOM 972 C C . THR A 1 125 ? -17.781 -13.016 -20.594 1 86.31 125 THR A C 1
ATOM 974 O O . THR A 1 125 ? -18.172 -14.141 -20.922 1 86.31 125 THR A O 1
ATOM 977 N N . ARG A 1 126 ? -17.469 -12.102 -21.375 1 89.94 126 ARG A N 1
ATOM 978 C CA . ARG A 1 126 ? -17.562 -12.344 -22.812 1 89.94 126 ARG A CA 1
ATOM 979 C C . ARG A 1 126 ? -16.625 -13.477 -23.234 1 89.94 126 ARG A C 1
ATOM 981 O O . ARG A 1 126 ? -17.016 -14.367 -24 1 89.94 126 ARG A O 1
ATOM 988 N N . ILE A 1 127 ? -15.422 -13.477 -22.734 1 87.38 127 ILE A N 1
ATOM 989 C CA . ILE A 1 127 ? -14.438 -14.5 -23.078 1 87.38 127 ILE A CA 1
ATOM 990 C C . ILE A 1 127 ? -14.898 -15.859 -22.562 1 87.38 127 ILE A C 1
ATOM 992 O O . ILE A 1 127 ? -14.789 -16.859 -23.266 1 87.38 127 ILE A O 1
ATOM 996 N N . SER A 1 128 ? -15.375 -15.883 -21.391 1 85.88 128 SER A N 1
ATOM 997 C CA . SER A 1 128 ? -15.812 -17.125 -20.766 1 85.88 128 SER A CA 1
ATOM 998 C C . SER A 1 128 ? -16.969 -17.766 -21.547 1 85.88 128 SER A C 1
ATOM 1000 O O . SER A 1 128 ? -16.922 -18.938 -21.891 1 85.88 128 SER A O 1
ATOM 1002 N N . LEU A 1 129 ? -18 -16.984 -21.859 1 87.12 129 LEU A N 1
ATOM 1003 C CA . LEU A 1 129 ? -19.172 -17.484 -22.547 1 87.12 129 LEU A CA 1
ATOM 1004 C C . LEU A 1 129 ? -18.812 -17.922 -23.969 1 87.12 129 LEU A C 1
ATOM 1006 O O . LEU A 1 129 ? -19.281 -18.969 -24.438 1 87.12 129 LEU A O 1
ATOM 1010 N N . ARG A 1 130 ? -18.016 -17.141 -24.594 1 89.81 130 ARG A N 1
ATOM 1011 C CA . ARG A 1 130 ? -17.609 -17.484 -25.953 1 89.81 130 ARG A CA 1
ATOM 1012 C C . ARG A 1 130 ? -16.844 -18.797 -25.984 1 89.81 130 ARG A C 1
ATOM 1014 O O . ARG A 1 130 ? -17.047 -19.641 -26.859 1 89.81 130 ARG A O 1
ATOM 1021 N N . THR A 1 131 ? -15.961 -19 -25.078 1 88.12 131 THR A N 1
ATOM 1022 C CA . THR A 1 131 ? -15.148 -20.203 -25.016 1 88.12 131 THR A CA 1
ATOM 1023 C C . THR A 1 131 ? -16.016 -21.422 -24.766 1 88.12 131 THR A C 1
ATOM 1025 O O . THR A 1 131 ? -15.828 -22.469 -25.391 1 88.12 131 THR A O 1
ATOM 1028 N N . LEU A 1 132 ? -16.906 -21.281 -23.875 1 86 132 LEU A N 1
ATOM 1029 C CA . LEU A 1 132 ? -17.812 -22.391 -23.578 1 86 132 LEU A CA 1
ATOM 1030 C C . LEU A 1 132 ? -18.656 -22.75 -24.781 1 86 132 LEU A C 1
ATOM 1032 O O . LEU A 1 132 ? -18.922 -23.922 -25.031 1 86 132 LEU A O 1
ATOM 1036 N N . LEU A 1 133 ? -19.078 -21.766 -25.547 1 89.5 133 LEU A N 1
ATOM 1037 C CA . LEU A 1 133 ? -19.906 -21.984 -26.734 1 89.5 133 LEU A CA 1
ATOM 1038 C C . LEU A 1 133 ? -19.094 -22.656 -27.828 1 89.5 133 LEU A C 1
ATOM 1040 O O . LEU A 1 133 ? -19.625 -23.484 -28.594 1 89.5 133 LEU A O 1
ATOM 1044 N N . VAL A 1 134 ? -17.875 -22.391 -27.906 1 90.69 134 VAL A N 1
ATOM 1045 C CA . VAL A 1 134 ? -17.031 -22.906 -28.969 1 90.69 134 VAL A CA 1
ATOM 1046 C C . VAL A 1 134 ? -16.609 -24.344 -28.656 1 90.69 134 VAL A C 1
ATOM 1048 O O . VAL A 1 134 ? -16.578 -25.188 -29.547 1 90.69 134 VAL A O 1
ATOM 1051 N N . ILE A 1 135 ? -16.266 -24.594 -27.422 1 88.62 135 ILE A N 1
ATOM 1052 C CA . ILE A 1 135 ? -15.766 -25.922 -27.031 1 88.62 135 ILE A CA 1
ATOM 1053 C C . ILE A 1 135 ? -16.906 -26.938 -27.062 1 88.62 135 ILE A C 1
ATOM 1055 O O . ILE A 1 135 ? -16.703 -28.094 -27.422 1 88.62 135 ILE A O 1
ATOM 1059 N N . GLY A 1 136 ? -18.094 -26.5 -26.641 1 84 136 GLY A N 1
ATOM 1060 C CA . GLY A 1 136 ? -19.25 -27.391 -26.656 1 84 136 GLY A CA 1
ATOM 1061 C C . GLY A 1 136 ? -19.984 -27.453 -25.328 1 84 136 GLY A C 1
ATOM 1062 O O . GLY A 1 136 ? -19.484 -26.953 -24.328 1 84 136 GLY A O 1
ATOM 1063 N N . THR A 1 137 ? -21.141 -28.156 -25.469 1 81.56 137 THR A N 1
ATOM 1064 C CA . THR A 1 137 ? -22 -28.047 -24.297 1 81.56 137 THR A CA 1
ATOM 1065 C C . THR A 1 137 ? -22.281 -29.422 -23.719 1 81.56 137 THR A C 1
ATOM 1067 O O . THR A 1 137 ? -23.156 -29.562 -22.844 1 81.56 137 THR A O 1
ATOM 1070 N N . SER A 1 138 ? -21.547 -30.438 -24.25 1 85.38 138 SER A N 1
ATOM 1071 C CA . SER A 1 138 ? -21.609 -31.688 -23.516 1 85.38 138 SER A CA 1
ATOM 1072 C C . SER A 1 138 ? -20.953 -31.562 -22.141 1 85.38 138 SER A C 1
ATOM 1074 O O . SER A 1 138 ? -20.156 -30.656 -21.906 1 85.38 138 SER A O 1
ATOM 1076 N N . THR A 1 139 ? -21.344 -32.438 -21.297 1 85.06 139 THR A N 1
ATOM 1077 C CA . THR A 1 139 ? -20.891 -32.344 -19.922 1 85.06 139 THR A CA 1
ATOM 1078 C C . THR A 1 139 ? -19.359 -32.344 -19.844 1 85.06 139 THR A C 1
ATOM 1080 O O . THR A 1 139 ? -18.75 -31.547 -19.125 1 85.06 139 THR A O 1
ATOM 1083 N N . TYR A 1 140 ? -18.734 -33.25 -20.578 1 91.19 140 TYR A N 1
ATOM 1084 C CA . TYR A 1 140 ? -17.281 -33.344 -20.594 1 91.19 140 TYR A CA 1
ATOM 1085 C C . TYR A 1 140 ? -16.656 -32.125 -21.266 1 91.19 140 TYR A C 1
ATOM 1087 O O . TYR A 1 140 ? -15.602 -31.656 -20.859 1 91.19 140 TYR A O 1
ATOM 1095 N N . ARG A 1 141 ? -17.266 -31.672 -22.297 1 92.12 141 ARG A N 1
ATOM 1096 C CA . ARG A 1 141 ? -16.766 -30.484 -23 1 92.12 141 ARG A CA 1
ATOM 1097 C C . ARG A 1 141 ? -16.922 -29.234 -22.141 1 92.12 141 ARG A C 1
ATOM 1099 O O . ARG A 1 141 ? -16.094 -28.328 -22.203 1 92.12 141 ARG A O 1
ATOM 1106 N N . LEU A 1 142 ? -18 -29.219 -21.406 1 90.19 142 LEU A N 1
ATOM 1107 C CA . LEU A 1 142 ? -18.188 -28.109 -20.484 1 90.19 142 LEU A CA 1
ATOM 1108 C C . LEU A 1 142 ? -17.109 -28.109 -19.406 1 90.19 142 LEU A C 1
ATOM 1110 O O . LEU A 1 142 ? -16.625 -27.047 -19.016 1 90.19 142 LEU A O 1
ATOM 1114 N N . LEU A 1 143 ? -16.859 -29.312 -18.953 1 94.31 143 LEU A N 1
ATOM 1115 C CA . LEU A 1 143 ? -15.773 -29.438 -17.984 1 94.31 143 LEU A CA 1
ATOM 1116 C C . LEU A 1 143 ? -14.469 -28.922 -18.562 1 94.31 143 LEU A C 1
ATOM 1118 O O . LEU A 1 143 ? -13.773 -28.125 -17.922 1 94.31 143 LEU A O 1
ATOM 1122 N N . LEU A 1 144 ? -14.172 -29.328 -19.75 1 95.62 144 LEU A N 1
ATOM 1123 C CA . LEU A 1 144 ? -12.953 -28.906 -20.422 1 95.62 144 LEU A CA 1
ATOM 1124 C C . LEU A 1 144 ? -12.953 -27.406 -20.672 1 95.62 144 LEU A C 1
ATOM 1126 O O . LEU A 1 144 ? -11.953 -26.734 -20.438 1 95.62 144 LEU A O 1
ATOM 1130 N N . GLY A 1 145 ? -14.047 -26.922 -21.203 1 93.81 145 GLY A N 1
ATOM 1131 C CA . GLY A 1 145 ? -14.164 -25.5 -21.453 1 93.81 145 GLY A CA 1
ATOM 1132 C C . GLY A 1 145 ? -13.984 -24.656 -20.203 1 93.81 145 GLY A C 1
ATOM 1133 O O . GLY A 1 145 ? -13.305 -23.625 -20.234 1 93.81 145 GLY A O 1
ATOM 1134 N N . THR A 1 146 ? -14.617 -25.078 -19.141 1 94.38 146 THR A N 1
ATOM 1135 C CA . THR A 1 146 ? -14.5 -24.375 -17.859 1 94.38 146 THR A CA 1
ATOM 1136 C C . THR A 1 146 ? -13.047 -24.344 -17.406 1 94.38 146 THR A C 1
ATOM 1138 O O . THR A 1 146 ? -12.547 -23.297 -16.969 1 94.38 146 THR A O 1
ATOM 1141 N N . MET A 1 147 ? -12.375 -25.438 -17.516 1 97.25 147 MET A N 1
ATOM 1142 C CA . MET A 1 147 ? -10.984 -25.5 -17.047 1 97.25 147 MET A CA 1
ATOM 1143 C C . MET A 1 147 ? -10.078 -24.672 -17.938 1 97.25 147 MET A C 1
ATOM 1145 O O . MET A 1 147 ? -9.195 -23.969 -17.453 1 97.25 147 MET A O 1
ATOM 1149 N N . MET A 1 148 ? -10.328 -24.672 -19.203 1 95.88 148 MET A N 1
ATOM 1150 C CA . MET A 1 148 ? -9.477 -23.953 -20.141 1 95.88 148 MET A CA 1
ATOM 1151 C C . MET A 1 148 ? -9.617 -22.438 -19.953 1 95.88 148 MET A C 1
ATOM 1153 O O . MET A 1 148 ? -8.625 -21.719 -19.953 1 95.88 148 MET A O 1
ATOM 1157 N N . VAL A 1 149 ? -10.789 -22.016 -19.812 1 94.19 149 VAL A N 1
ATOM 1158 C CA . VAL A 1 149 ? -11.031 -20.594 -19.641 1 94.19 149 VAL A CA 1
ATOM 1159 C C . VAL A 1 149 ? -10.461 -20.125 -18.297 1 94.19 149 VAL A C 1
ATOM 1161 O O . VAL A 1 149 ? -9.797 -19.094 -18.234 1 94.19 149 VAL A O 1
ATOM 1164 N N . THR A 1 150 ? -10.758 -20.906 -17.266 1 96.19 150 THR A N 1
ATOM 1165 C CA . THR A 1 150 ? -10.266 -20.547 -15.945 1 96.19 150 THR A CA 1
ATOM 1166 C C . THR A 1 150 ? -8.742 -20.516 -15.922 1 96.19 150 THR A C 1
ATOM 1168 O O . THR A 1 150 ? -8.148 -19.594 -15.352 1 96.19 150 THR A O 1
ATOM 1171 N N . MET A 1 151 ? -8.148 -21.5 -16.516 1 97 151 MET A N 1
ATOM 1172 C CA . MET A 1 151 ? -6.691 -21.562 -16.594 1 97 151 MET A CA 1
ATOM 1173 C C . MET A 1 151 ? -6.129 -20.344 -17.312 1 97 151 MET A C 1
ATOM 1175 O O . MET A 1 151 ? -5.184 -19.719 -16.828 1 97 151 MET A O 1
ATOM 1179 N N . PHE A 1 152 ? -6.719 -20.016 -18.406 1 93.56 152 PHE A N 1
ATOM 1180 C CA . PHE A 1 152 ? -6.23 -18.906 -19.203 1 93.56 152 PHE A CA 1
ATOM 1181 C C . PHE A 1 152 ? -6.387 -17.594 -18.438 1 93.56 152 PHE A C 1
ATOM 1183 O O . PHE A 1 152 ? -5.469 -16.766 -18.422 1 93.56 152 PHE A O 1
ATOM 1190 N N . LEU A 1 153 ? -7.512 -17.359 -17.875 1 90.75 153 LEU A N 1
ATOM 1191 C CA . LEU A 1 153 ? -7.738 -16.156 -17.094 1 90.75 153 LEU A CA 1
ATOM 1192 C C . LEU A 1 153 ? -6.73 -16.062 -15.945 1 90.75 153 LEU A C 1
ATOM 1194 O O . LEU A 1 153 ? -6.164 -14.992 -15.711 1 90.75 153 LEU A O 1
ATOM 1198 N N . SER A 1 154 ? -6.465 -17.156 -15.32 1 94.94 154 SER A N 1
ATOM 1199 C CA . SER A 1 154 ? -5.625 -17.172 -14.125 1 94.94 154 SER A CA 1
ATOM 1200 C C . SER A 1 154 ? -4.164 -16.922 -14.469 1 94.94 154 SER A C 1
ATOM 1202 O O . SER A 1 154 ? -3.359 -16.594 -13.586 1 94.94 154 SER A O 1
ATOM 1204 N N . MET A 1 155 ? -3.834 -17.016 -15.742 1 93.31 155 MET A N 1
ATOM 1205 C CA . MET A 1 155 ? -2.488 -16.688 -16.203 1 93.31 155 MET A CA 1
ATOM 1206 C C . MET A 1 155 ? -2.234 -15.18 -16.109 1 93.31 155 MET A C 1
ATOM 1208 O O . MET A 1 155 ? -1.094 -14.75 -15.93 1 93.31 155 MET A O 1
ATOM 1212 N N . TRP A 1 156 ? -3.336 -14.469 -16.109 1 87.25 156 TRP A N 1
ATOM 1213 C CA . TRP A 1 156 ? -3.135 -13.039 -16.312 1 87.25 156 TRP A CA 1
ATOM 1214 C C . TRP A 1 156 ? -3.783 -12.227 -15.195 1 87.25 156 TRP A C 1
ATOM 1216 O O . TRP A 1 156 ? -3.477 -11.047 -15.016 1 87.25 156 TRP A O 1
ATOM 1226 N N . ILE A 1 157 ? -4.746 -12.828 -14.562 1 82.81 157 ILE A N 1
ATOM 1227 C CA . ILE A 1 157 ? -5.375 -12.18 -13.414 1 82.81 157 ILE A CA 1
ATOM 1228 C C . ILE A 1 157 ? -5.227 -13.062 -12.18 1 82.81 157 ILE A C 1
ATOM 1230 O O . ILE A 1 157 ? -4.887 -14.25 -12.289 1 82.81 157 ILE A O 1
ATOM 1234 N N . PRO A 1 158 ? -5.438 -12.484 -11.016 1 87.38 158 PRO A N 1
ATOM 1235 C CA . PRO A 1 158 ? -5.305 -13.312 -9.812 1 87.38 158 PRO A CA 1
ATOM 1236 C C . PRO A 1 158 ? -6.188 -14.555 -9.844 1 87.38 158 PRO A C 1
ATOM 1238 O O . PRO A 1 158 ? -7.324 -14.5 -10.328 1 87.38 158 PRO A O 1
ATOM 1241 N N . ASN A 1 159 ? -5.633 -15.555 -9.242 1 93.94 159 ASN A N 1
ATOM 1242 C CA . ASN A 1 159 ? -6.352 -16.828 -9.211 1 93.94 159 ASN A CA 1
ATOM 1243 C C . ASN A 1 159 ? -7.727 -16.672 -8.562 1 93.94 159 ASN A C 1
ATOM 1245 O O . ASN A 1 159 ? -8.703 -17.25 -9.031 1 93.94 159 ASN A O 1
ATOM 1249 N N . THR A 1 160 ? -7.77 -15.875 -7.582 1 90.88 160 THR A N 1
ATOM 1250 C CA . THR A 1 160 ? -9.008 -15.672 -6.84 1 90.88 160 THR A CA 1
ATOM 1251 C C . THR A 1 160 ? -10.062 -15.008 -7.719 1 90.88 160 THR A C 1
ATOM 1253 O O . THR A 1 160 ? -11.242 -15.359 -7.66 1 90.88 160 THR A O 1
ATOM 1256 N N . ALA A 1 161 ? -9.633 -14.102 -8.438 1 86.31 161 ALA A N 1
ATOM 1257 C CA . ALA A 1 161 ? -10.555 -13.422 -9.352 1 86.31 161 ALA A CA 1
ATOM 1258 C C . ALA A 1 161 ? -11.078 -14.383 -10.414 1 86.31 161 ALA A C 1
ATOM 1260 O O . ALA A 1 161 ? -12.266 -14.359 -10.742 1 86.31 161 ALA A O 1
ATOM 1261 N N . SER A 1 162 ? -10.211 -15.164 -10.969 1 91.19 162 SER A N 1
ATOM 1262 C CA . SER A 1 162 ? -10.617 -16.141 -11.977 1 91.19 162 SER A CA 1
ATOM 1263 C C . SER A 1 162 ? -11.656 -17.109 -11.43 1 91.19 162 SER A C 1
ATOM 1265 O O . SER A 1 162 ? -12.648 -17.406 -12.102 1 91.19 162 SER A O 1
ATOM 1267 N N . ALA A 1 163 ? -11.453 -17.531 -10.227 1 94.38 163 ALA A N 1
ATOM 1268 C CA . ALA A 1 163 ? -12.383 -18.469 -9.594 1 94.38 163 ALA A CA 1
ATOM 1269 C C . ALA A 1 163 ? -13.711 -17.781 -9.281 1 94.38 163 ALA A C 1
ATOM 1271 O O . ALA A 1 163 ? -14.781 -18.391 -9.422 1 94.38 163 ALA A O 1
ATOM 1272 N N . SER A 1 164 ? -13.664 -16.578 -8.836 1 88.56 164 SER A N 1
ATOM 1273 C CA . SER A 1 164 ? -14.867 -15.836 -8.492 1 88.56 164 SER A CA 1
ATOM 1274 C C . SER A 1 164 ? -15.727 -15.586 -9.727 1 88.56 164 SER A C 1
ATOM 1276 O O . SER A 1 164 ? -16.953 -15.508 -9.625 1 88.56 164 SER A O 1
ATOM 1278 N N . ILE A 1 165 ? -15.07 -15.453 -10.828 1 84.62 165 ILE A N 1
ATOM 1279 C CA . ILE A 1 165 ? -15.781 -15.211 -12.078 1 84.62 165 ILE A CA 1
ATOM 1280 C C . ILE A 1 165 ? -16.344 -16.516 -12.617 1 84.62 165 ILE A C 1
ATOM 1282 O O . ILE A 1 165 ? -17.531 -16.609 -12.93 1 84.62 165 ILE A O 1
ATOM 1286 N N . MET A 1 166 ? -15.555 -17.5 -12.656 1 92.25 166 MET A N 1
ATOM 1287 C CA . MET A 1 166 ? -15.906 -18.734 -13.359 1 92.25 166 MET A CA 1
ATOM 1288 C C . MET A 1 166 ? -16.734 -19.656 -12.469 1 92.25 166 MET A C 1
ATOM 1290 O O . MET A 1 166 ? -17.453 -20.531 -12.961 1 92.25 166 MET A O 1
ATOM 1294 N N . GLY A 1 167 ? -16.609 -19.5 -11.164 1 93.31 167 GLY A N 1
ATOM 1295 C CA . GLY A 1 167 ? -17.375 -20.344 -10.25 1 93.31 167 GLY A CA 1
ATOM 1296 C C . GLY A 1 167 ? -18.859 -20.281 -10.492 1 93.31 167 GLY A C 1
ATOM 1297 O O . GLY A 1 167 ? -19.469 -21.297 -10.852 1 93.31 167 GLY A O 1
ATOM 1298 N N . PRO A 1 168 ? -19.422 -19.109 -10.336 1 87.69 168 PRO A N 1
ATOM 1299 C CA . PRO A 1 168 ? -20.859 -18.969 -10.57 1 87.69 168 PRO A CA 1
ATOM 1300 C C . PRO A 1 168 ? -21.25 -19.328 -12 1 87.69 168 PRO A C 1
ATOM 1302 O O . PRO A 1 168 ? -22.328 -19.891 -12.227 1 87.69 168 PRO A O 1
ATOM 1305 N N . VAL A 1 169 ? -20.453 -19 -12.945 1 84.75 169 VAL A N 1
ATOM 1306 C CA . VAL A 1 169 ? -20.719 -19.328 -14.336 1 84.75 169 VAL A CA 1
ATOM 1307 C C . VAL A 1 169 ? -20.812 -20.844 -14.492 1 84.75 169 VAL A C 1
ATOM 1309 O O . VAL A 1 169 ? -21.781 -21.359 -15.078 1 84.75 169 VAL A O 1
ATOM 1312 N N . ALA A 1 170 ? -19.875 -21.547 -13.953 1 89.5 170 ALA A N 1
ATOM 1313 C CA . ALA A 1 170 ? -19.844 -23 -14.031 1 89.5 170 ALA A CA 1
ATOM 1314 C C . ALA A 1 170 ? -21.047 -23.609 -13.312 1 89.5 170 ALA A C 1
ATOM 1316 O O . ALA A 1 170 ? -21.641 -24.578 -13.805 1 89.5 170 ALA A O 1
ATOM 1317 N N . LEU A 1 171 ? -21.359 -23.031 -12.242 1 88.19 171 LEU A N 1
ATOM 1318 C CA . LEU A 1 171 ? -22.5 -23.531 -11.461 1 88.19 171 LEU A CA 1
ATOM 1319 C C . LEU A 1 171 ? -23.812 -23.312 -12.211 1 88.19 171 LEU A C 1
ATOM 1321 O O . LEU A 1 171 ? -24.688 -24.172 -12.195 1 88.19 171 LEU A O 1
ATOM 1325 N N . SER A 1 172 ? -23.938 -22.172 -12.742 1 81.62 172 SER A N 1
ATOM 1326 C CA . SER A 1 172 ? -25.156 -21.859 -13.484 1 81.62 172 SER A CA 1
ATOM 1327 C C . SER A 1 172 ? -25.344 -22.828 -14.656 1 81.62 172 SER A C 1
ATOM 1329 O O . SER A 1 172 ? -26.469 -23.219 -14.969 1 81.62 172 SER A O 1
ATOM 1331 N N . ILE A 1 173 ? -24.359 -23.188 -15.25 1 79.25 173 ILE A N 1
ATOM 1332 C CA . ILE A 1 173 ? -24.391 -24.062 -16.406 1 79.25 173 ILE A CA 1
ATOM 1333 C C . ILE A 1 173 ? -24.781 -25.484 -15.961 1 79.25 173 ILE A C 1
ATOM 1335 O O . ILE A 1 173 ? -25.625 -26.125 -16.578 1 79.25 173 ILE A O 1
ATOM 1339 N N . ILE A 1 174 ? -24.188 -25.938 -14.938 1 81.44 174 ILE A N 1
ATOM 1340 C CA . ILE A 1 174 ? -24.422 -27.297 -14.477 1 81.44 174 ILE A CA 1
ATOM 1341 C C . ILE A 1 174 ? -25.859 -27.422 -13.953 1 81.44 174 ILE A C 1
ATOM 1343 O O . ILE A 1 174 ? -26.484 -28.469 -14.094 1 81.44 174 ILE A O 1
ATOM 1347 N N . ASP A 1 175 ? -26.281 -26.344 -13.32 1 80.88 175 ASP A N 1
ATOM 1348 C CA . ASP A 1 175 ? -27.656 -26.359 -12.828 1 80.88 175 ASP A CA 1
ATOM 1349 C C . ASP A 1 175 ? -28.641 -26.438 -13.984 1 80.88 175 ASP A C 1
ATOM 1351 O O . ASP A 1 175 ? -29.719 -27.047 -13.844 1 80.88 175 ASP A O 1
ATOM 1355 N N . GLN A 1 176 ? -28.328 -25.906 -14.977 1 76.19 176 GLN A N 1
ATOM 1356 C CA . GLN A 1 176 ? -29.188 -25.969 -16.156 1 76.19 176 GLN A CA 1
ATOM 1357 C C . GLN A 1 176 ? -29.172 -27.359 -16.781 1 76.19 176 GLN A C 1
ATOM 1359 O O . GLN A 1 176 ? -30.156 -27.797 -17.359 1 76.19 176 GLN A O 1
ATOM 1364 N N . VAL A 1 177 ? -28.078 -28.016 -16.719 1 74.81 177 VAL A N 1
ATOM 1365 C CA . VAL A 1 177 ? -27.938 -29.359 -17.25 1 74.81 177 VAL A CA 1
ATOM 1366 C C . VAL A 1 177 ? -28.828 -30.328 -16.469 1 74.81 177 VAL A C 1
ATOM 1368 O O . VAL A 1 177 ? -29.422 -31.234 -17.047 1 74.81 177 VAL A O 1
ATOM 1371 N N . PHE A 1 178 ? -29.031 -30.094 -15.219 1 70.94 178 PHE A N 1
ATOM 1372 C CA . PHE A 1 178 ? -29.719 -31.062 -14.391 1 70.94 178 PHE A CA 1
ATOM 1373 C C . PHE A 1 178 ? -31.109 -30.562 -14.023 1 70.94 178 PHE A C 1
ATOM 1375 O O . PHE A 1 178 ? -31.953 -31.328 -13.547 1 70.94 178 PHE A O 1
ATOM 1382 N N . ASP A 1 179 ? -31.453 -29.25 -13.906 1 61.94 179 ASP A N 1
ATOM 1383 C CA . ASP A 1 179 ? -32.812 -28.75 -13.633 1 61.94 179 ASP A CA 1
ATOM 1384 C C . ASP A 1 179 ? -33.75 -29.047 -14.805 1 61.94 179 ASP A C 1
ATOM 1386 O O . ASP A 1 179 ? -34.906 -28.688 -14.766 1 61.94 179 ASP A O 1
ATOM 1390 N N . SER A 1 180 ? -33.375 -29.562 -15.859 1 47.41 180 SER A N 1
ATOM 1391 C CA . SER A 1 180 ? -34.438 -29.766 -16.828 1 47.41 180 SER A CA 1
ATOM 1392 C C . SER A 1 180 ? -35.531 -30.656 -16.281 1 47.41 180 SER A C 1
ATOM 1394 O O . SER A 1 180 ? -35.438 -31.891 -16.359 1 47.41 180 SER A O 1
ATOM 1396 N N . GLU A 1 181 ? -36.094 -30.422 -15.195 1 42.91 181 GLU A N 1
ATOM 1397 C CA . GLU A 1 181 ? -37.438 -31 -15.016 1 42.91 181 GLU A CA 1
ATOM 1398 C C . GLU A 1 181 ? -38.312 -30.766 -16.234 1 42.91 181 GLU A C 1
ATOM 1400 O O . GLU A 1 181 ? -38.906 -29.703 -16.375 1 42.91 181 GLU A O 1
ATOM 1405 N N . LEU A 1 182 ? -38.031 -31.125 -17.406 1 37.66 182 LEU A N 1
ATOM 1406 C CA . LEU A 1 182 ? -39.156 -31.297 -18.328 1 37.66 182 LEU A CA 1
ATOM 1407 C C . LEU A 1 182 ? -40.344 -31.922 -17.641 1 37.66 182 LEU A C 1
ATOM 1409 O O . LEU A 1 182 ? -40.188 -32.812 -16.797 1 37.66 182 LEU A O 1
ATOM 1413 N N . PRO A 1 183 ? -41.5 -31.203 -17.547 1 36.72 183 PRO A N 1
ATOM 1414 C CA . PRO A 1 183 ? -42.719 -31.906 -17.141 1 36.72 183 PRO A CA 1
ATOM 1415 C C . PRO A 1 183 ? -42.812 -33.344 -17.672 1 36.72 183 PRO A C 1
ATOM 1417 O O . PRO A 1 183 ? -42.938 -33.531 -18.891 1 36.72 183 PRO A O 1
ATOM 1420 N N . THR A 1 184 ? -41.906 -34.156 -17.531 1 35.88 184 THR A N 1
ATOM 1421 C CA . THR A 1 184 ? -42.375 -35.5 -17.953 1 35.88 1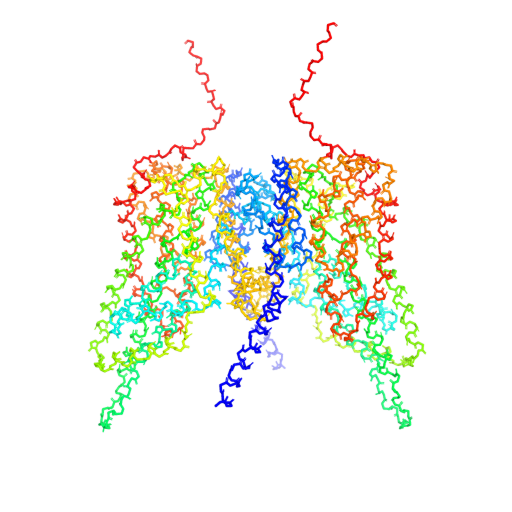84 THR A CA 1
ATOM 1422 C C . THR A 1 184 ? -43.781 -35.781 -17.406 1 35.88 184 THR A C 1
ATOM 1424 O O . THR A 1 184 ? -44.094 -35.406 -16.281 1 35.88 184 THR A O 1
ATOM 1427 N N . MET A 1 185 ? -44.75 -35.781 -18.297 1 36.12 185 MET A N 1
ATOM 1428 C CA . MET A 1 185 ? -46.156 -36.156 -18.078 1 36.12 185 MET A CA 1
ATOM 1429 C C . MET A 1 185 ? -46.25 -37.375 -17.141 1 36.12 185 MET A C 1
ATOM 1431 O O . MET A 1 185 ? -47.344 -37.844 -16.828 1 36.12 185 MET A O 1
ATOM 1435 N N . ASP A 1 186 ? -45.188 -38.188 -17.141 1 34.34 186 ASP A N 1
ATOM 1436 C CA . ASP A 1 186 ? -45.438 -39.344 -16.297 1 34.34 186 ASP A CA 1
ATOM 1437 C C . ASP A 1 186 ? -45.25 -39 -14.828 1 34.34 186 ASP A C 1
ATOM 1439 O O . ASP A 1 186 ? -44.188 -38.594 -14.414 1 34.34 186 ASP A O 1
ATOM 1443 N N . PRO A 1 187 ? -46.281 -38.688 -14.109 1 37.38 187 PRO A N 1
ATOM 1444 C CA . PRO A 1 187 ? -46.344 -38.438 -12.664 1 37.38 187 PRO A CA 1
ATOM 1445 C C . PRO A 1 187 ? -45.406 -39.406 -11.883 1 37.38 187 PRO A C 1
ATOM 1447 O O . PRO A 1 187 ? -45.219 -39.219 -10.68 1 37.38 187 PRO A O 1
ATOM 1450 N N . LEU A 1 188 ? -45.25 -40.594 -12.367 1 34.69 188 LEU A N 1
ATOM 1451 C CA . LEU A 1 188 ? -44.656 -41.688 -11.578 1 34.69 188 LEU A CA 1
ATOM 1452 C C . LEU A 1 188 ? -43.156 -41.5 -11.492 1 34.69 188 LEU A C 1
ATOM 1454 O O . LEU A 1 188 ? -42.438 -42.312 -10.898 1 34.69 188 LEU A O 1
ATOM 1458 N N . VAL A 1 189 ? -42.656 -40.75 -12.367 1 36.12 189 VAL A N 1
ATOM 1459 C CA . VAL A 1 189 ? -41.188 -40.75 -12.195 1 36.12 189 VAL A CA 1
ATOM 1460 C C . VAL A 1 189 ? -40.812 -39.906 -10.984 1 36.12 189 VAL A C 1
ATOM 1462 O O . VAL A 1 189 ? -41.031 -38.688 -10.961 1 36.12 189 VAL A O 1
ATOM 1465 N N . HIS A 1 190 ? -41 -40.438 -9.805 1 35.94 190 HIS A N 1
ATOM 1466 C CA . HIS A 1 190 ? -40.5 -39.969 -8.523 1 35.94 190 HIS A CA 1
ATOM 1467 C C . HIS A 1 190 ? -39.125 -39.312 -8.68 1 35.94 190 HIS A C 1
ATOM 1469 O O . HIS A 1 190 ? -38.219 -39.875 -9.297 1 35.94 190 HIS A O 1
ATOM 1475 N N . LYS A 1 191 ? -39 -38.125 -8.688 1 42.53 191 LYS A N 1
ATOM 1476 C CA . LYS A 1 191 ? -37.75 -37.438 -8.422 1 42.53 191 LYS A CA 1
ATOM 1477 C C . LYS A 1 191 ? -36.938 -38.156 -7.348 1 42.53 191 LYS A C 1
ATOM 1479 O O . LYS A 1 191 ? -37.188 -37.938 -6.152 1 42.53 191 LYS A O 1
ATOM 1484 N N . GLY A 1 192 ? -36.688 -39.375 -7.473 1 38.91 192 GLY A N 1
ATOM 1485 C CA . GLY A 1 192 ? -36.125 -40.156 -6.383 1 38.91 192 GLY A CA 1
ATOM 1486 C C . GLY A 1 192 ? -34.875 -39.5 -5.773 1 38.91 192 GLY A C 1
ATOM 1487 O O . GLY A 1 192 ? -34.281 -38.625 -6.387 1 38.91 192 GLY A O 1
ATOM 1488 N N . GLY A 1 193 ? -34.531 -39.594 -4.359 1 46.78 193 GLY A N 1
ATOM 1489 C CA . GLY A 1 193 ? -33.5 -39.188 -3.418 1 46.78 193 GLY A CA 1
ATOM 1490 C C . GLY A 1 193 ? -32.125 -39.156 -4.039 1 46.78 193 GLY A C 1
ATOM 1491 O O . GLY A 1 193 ? -31.281 -38.375 -3.623 1 46.78 193 GLY A O 1
ATOM 1492 N N . ASN A 1 194 ? -31.719 -39.938 -4.996 1 49.19 194 ASN A N 1
ATOM 1493 C CA . ASN A 1 194 ? -30.391 -40.156 -5.566 1 49.19 194 ASN A CA 1
ATOM 1494 C C . ASN A 1 194 ? -30.047 -39.062 -6.578 1 49.19 194 ASN A C 1
ATOM 1496 O O . ASN A 1 194 ? -28.875 -38.75 -6.77 1 49.19 194 ASN A O 1
ATOM 1500 N N . GLY A 1 195 ? -31 -38.375 -7.266 1 54.06 195 GLY A N 1
ATOM 1501 C CA . GLY A 1 195 ? -30.766 -37.344 -8.258 1 54.06 195 GLY A CA 1
ATOM 1502 C C . GLY A 1 195 ? -30.141 -36.062 -7.668 1 54.06 195 GLY A C 1
ATOM 1503 O O . GLY A 1 195 ? -29.25 -35.469 -8.273 1 54.06 195 GLY A O 1
ATOM 1504 N N . LYS A 1 196 ? -30.609 -35.719 -6.598 1 61.44 196 LYS A N 1
ATOM 1505 C CA . LYS A 1 196 ? -30.109 -34.531 -5.93 1 61.44 196 LYS A CA 1
ATOM 1506 C C . LYS A 1 196 ? -28.672 -34.719 -5.461 1 61.44 196 LYS A C 1
ATOM 1508 O O . LYS A 1 196 ? -27.844 -33.812 -5.543 1 61.44 196 LYS A O 1
ATOM 1513 N N . GLN A 1 197 ? -28.5 -35.969 -4.922 1 67.62 197 GLN A N 1
ATOM 1514 C CA . GLN A 1 197 ? -27.156 -36.281 -4.457 1 67.62 197 GLN A CA 1
ATOM 1515 C C . GLN A 1 197 ? -26.156 -36.312 -5.617 1 67.62 197 GLN A C 1
ATOM 1517 O O . GLN A 1 197 ? -25.031 -35.844 -5.473 1 67.62 197 GLN A O 1
ATOM 1522 N N . GLU A 1 198 ? -26.625 -36.844 -6.703 1 71.38 198 GLU A N 1
ATOM 1523 C CA . GLU A 1 198 ? -25.734 -36.938 -7.863 1 71.38 198 GLU A CA 1
ATOM 1524 C C . GLU A 1 198 ? -25.5 -35.562 -8.477 1 71.38 198 GLU A C 1
ATOM 1526 O O . GLU A 1 198 ? -24.391 -35.25 -8.938 1 71.38 198 GLU A O 1
ATOM 1531 N N . SER A 1 199 ? -26.5 -34.781 -8.422 1 76.31 199 SER A N 1
ATOM 1532 C CA . SER A 1 199 ? -26.328 -33.438 -8.891 1 76.31 199 SER A CA 1
ATOM 1533 C C . SER A 1 199 ? -25.328 -32.656 -8.039 1 76.31 199 SER A C 1
ATOM 1535 O O . SER A 1 199 ? -24.547 -31.859 -8.555 1 76.31 199 SER A O 1
ATOM 1537 N N . ARG A 1 200 ? -25.328 -33.031 -6.801 1 83.75 200 ARG A N 1
ATOM 1538 C CA . ARG A 1 200 ? -24.391 -32.375 -5.879 1 83.75 200 ARG A CA 1
ATOM 1539 C C . ARG A 1 200 ? -22.953 -32.812 -6.176 1 83.75 200 ARG A C 1
ATOM 1541 O O . ARG A 1 200 ? -22.031 -32 -6.047 1 83.75 200 ARG A O 1
ATOM 1548 N N . LYS A 1 201 ? -22.844 -34.031 -6.574 1 87.5 201 LYS A N 1
ATOM 1549 C CA . LYS A 1 201 ? -21.516 -34.531 -6.898 1 87.5 201 LYS A CA 1
ATOM 1550 C C . LYS A 1 201 ? -20.969 -33.875 -8.164 1 87.5 201 LYS A C 1
ATOM 1552 O O . LYS A 1 201 ? -19.781 -33.562 -8.234 1 87.5 201 LYS A O 1
ATOM 1557 N N . VAL A 1 202 ? -21.781 -33.75 -9.141 1 88.06 202 VAL A N 1
ATOM 1558 C CA . VAL A 1 202 ? -21.359 -33.125 -10.391 1 88.06 202 VAL A CA 1
ATOM 1559 C C . VAL A 1 202 ? -21.031 -31.672 -10.148 1 88.06 202 VAL A C 1
ATOM 1561 O O . VAL A 1 202 ? -20.062 -31.141 -10.711 1 88.06 202 VAL A O 1
ATOM 1564 N N . ARG A 1 203 ? -21.812 -31.031 -9.312 1 90.31 203 ARG A N 1
ATOM 1565 C CA . ARG A 1 203 ? -21.547 -29.656 -8.906 1 90.31 203 ARG A CA 1
ATOM 1566 C C . ARG A 1 203 ? -20.172 -29.531 -8.266 1 90.31 203 ARG A C 1
ATOM 1568 O O . ARG A 1 203 ? -19.406 -28.609 -8.578 1 90.31 203 ARG A O 1
ATOM 1575 N N . GLY A 1 204 ? -19.938 -30.484 -7.402 1 94.12 204 GLY A N 1
ATOM 1576 C CA . GLY A 1 204 ? -18.641 -30.516 -6.742 1 94.12 204 GLY A CA 1
ATOM 1577 C C . GLY A 1 204 ? -17.469 -30.672 -7.707 1 94.12 204 GLY A C 1
ATOM 1578 O O . GLY A 1 204 ? -16.453 -30 -7.574 1 94.12 204 GLY A O 1
ATOM 1579 N N . ILE A 1 205 ? -17.641 -31.516 -8.672 1 95.19 205 ILE A N 1
ATOM 1580 C CA . ILE A 1 205 ? -16.578 -31.781 -9.641 1 95.19 205 ILE A CA 1
ATOM 1581 C C . ILE A 1 205 ? -16.328 -30.547 -10.492 1 95.19 205 ILE A C 1
ATOM 1583 O O . ILE A 1 205 ? -15.188 -30.203 -10.789 1 95.19 205 ILE A O 1
ATOM 1587 N N . MET A 1 206 ? -17.344 -29.828 -10.852 1 94.12 206 MET A N 1
ATOM 1588 C CA . MET A 1 206 ? -17.203 -28.609 -11.633 1 94.12 206 MET A CA 1
ATOM 1589 C C . MET A 1 206 ? -16.469 -27.531 -10.836 1 94.12 206 MET A C 1
ATOM 1591 O O . MET A 1 206 ? -15.672 -26.781 -11.398 1 94.12 206 MET A O 1
ATOM 1595 N N . MET A 1 207 ? -16.766 -27.5 -9.609 1 96.38 207 MET A N 1
ATOM 1596 C CA . MET A 1 207 ? -16.094 -26.531 -8.758 1 96.38 207 MET A CA 1
ATOM 1597 C C . MET A 1 207 ? -14.625 -26.891 -8.562 1 96.38 207 MET A C 1
ATOM 1599 O O . MET A 1 207 ? -13.766 -26.016 -8.523 1 96.38 207 MET A O 1
ATOM 1603 N N . LEU A 1 208 ? -14.391 -28.188 -8.453 1 97.69 208 LEU A N 1
ATOM 1604 C CA . LEU A 1 208 ? -13 -28.641 -8.406 1 97.69 208 LEU A CA 1
ATOM 1605 C C . LEU A 1 208 ? -12.266 -28.266 -9.688 1 97.69 208 LEU A C 1
ATOM 1607 O O . LEU A 1 208 ? -11.078 -27.922 -9.648 1 97.69 208 LEU A O 1
ATOM 1611 N N . ALA A 1 209 ? -12.984 -28.359 -10.781 1 97.75 209 ALA A N 1
ATOM 1612 C CA . ALA A 1 209 ? -12.406 -28 -12.078 1 97.75 209 ALA A CA 1
ATOM 1613 C C . ALA A 1 209 ? -11.961 -26.531 -12.094 1 97.75 209 ALA A C 1
ATOM 1615 O O . ALA A 1 209 ? -10.867 -26.219 -12.562 1 97.75 209 ALA A O 1
ATOM 1616 N N . VAL A 1 210 ? -12.781 -25.688 -11.578 1 97.44 210 VAL A N 1
ATOM 1617 C CA . VAL A 1 210 ? -12.461 -24.266 -11.492 1 97.44 210 VAL A CA 1
ATOM 1618 C C . VAL A 1 210 ? -11.242 -24.062 -10.586 1 97.44 210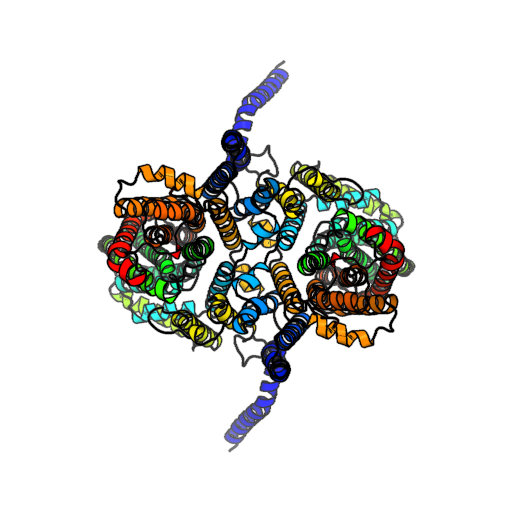 VAL A C 1
ATOM 1620 O O . VAL A 1 210 ? -10.312 -23.344 -10.945 1 97.44 210 VAL A O 1
ATOM 1623 N N . MET A 1 211 ? -11.266 -24.75 -9.516 1 98.19 211 MET A N 1
ATOM 1624 C CA . MET A 1 211 ? -10.203 -24.609 -8.516 1 98.19 211 MET A CA 1
ATOM 1625 C C . MET A 1 211 ? -8.867 -25.094 -9.07 1 98.19 211 MET A C 1
ATOM 1627 O O . MET A 1 211 ? -7.859 -24.391 -8.984 1 98.19 211 MET A O 1
ATOM 1631 N N . TYR A 1 212 ? -8.844 -26.281 -9.641 1 98.5 212 TYR A N 1
ATOM 1632 C CA . TYR A 1 212 ? -7.609 -26.859 -10.164 1 98.5 212 TYR A CA 1
ATOM 1633 C C . TYR A 1 212 ? -7.066 -26.031 -11.32 1 98.5 212 TYR A C 1
ATOM 1635 O O . TYR A 1 212 ? -5.859 -25.781 -11.406 1 98.5 212 TYR A O 1
ATOM 1643 N N . ALA A 1 213 ? -7.957 -25.594 -12.164 1 98.38 213 ALA A N 1
ATOM 1644 C CA . ALA A 1 213 ? -7.551 -24.797 -13.32 1 98.38 213 ALA A CA 1
ATOM 1645 C C . ALA A 1 213 ? -7.02 -23.438 -12.883 1 98.38 213 ALA A C 1
ATOM 1647 O O . ALA A 1 213 ? -6.055 -22.922 -13.453 1 98.38 213 ALA A O 1
ATOM 1648 N N . ALA A 1 214 ? -7.645 -22.844 -11.914 1 97.75 214 ALA A N 1
ATOM 1649 C CA . ALA A 1 214 ? -7.211 -21.531 -11.414 1 97.75 214 ALA A CA 1
ATOM 1650 C C . ALA A 1 214 ? -5.828 -21.625 -10.781 1 97.75 214 ALA A C 1
ATOM 1652 O O . ALA A 1 214 ? -4.934 -20.844 -11.102 1 97.75 214 ALA A O 1
ATOM 1653 N N . ASN A 1 215 ? -5.605 -22.594 -9.914 1 98 215 ASN A N 1
ATOM 1654 C CA . ASN A 1 215 ? -4.344 -22.734 -9.195 1 98 215 ASN A CA 1
ATOM 1655 C C . ASN A 1 215 ? -3.213 -23.172 -10.117 1 98 215 ASN A C 1
ATOM 1657 O O . ASN A 1 215 ? -2.066 -22.75 -9.945 1 98 215 ASN A O 1
ATOM 1661 N N . ALA A 1 216 ? -3.533 -24.016 -11.031 1 98 216 ALA A N 1
ATOM 1662 C CA . ALA A 1 216 ? -2.531 -24.422 -12.016 1 98 216 ALA A CA 1
ATOM 1663 C C . ALA A 1 216 ? -2.268 -23.312 -13.016 1 98 216 ALA A C 1
ATOM 1665 O O . ALA A 1 216 ? -1.124 -23.078 -13.422 1 98 216 ALA A O 1
ATOM 1666 N N . GLY A 1 217 ? -3.314 -22.656 -13.414 1 97.5 217 GLY A N 1
ATOM 1667 C CA . GLY A 1 217 ? -3.213 -21.609 -14.414 1 97.5 217 GLY A CA 1
ATOM 1668 C C . GLY A 1 217 ? -2.281 -20.484 -14 1 97.5 217 GLY A C 1
ATOM 1669 O O . GLY A 1 217 ? -1.548 -19.938 -14.836 1 97.5 217 GLY A O 1
ATOM 1670 N N . GLY A 1 218 ? -2.277 -20.125 -12.766 1 96.62 218 GLY A N 1
ATOM 1671 C CA . GLY A 1 218 ? -1.462 -19.047 -12.25 1 96.62 218 GLY A CA 1
ATOM 1672 C C . GLY A 1 218 ? 0.027 -19.281 -12.414 1 96.62 218 GLY A C 1
ATOM 1673 O O . GLY A 1 218 ? 0.823 -18.344 -12.352 1 96.62 218 GLY A O 1
ATOM 1674 N N . THR A 1 219 ? 0.44 -20.484 -12.688 1 98.06 219 THR A N 1
ATOM 1675 C CA . THR A 1 219 ? 1.857 -20.812 -12.781 1 98.06 219 THR A CA 1
ATOM 1676 C C . THR A 1 219 ? 2.393 -20.5 -14.18 1 98.06 219 THR A C 1
ATOM 1678 O O . THR A 1 219 ? 3.605 -20.469 -14.391 1 98.06 219 THR A O 1
ATOM 1681 N N . GLY A 1 220 ? 1.555 -20.188 -15.109 1 97.25 220 GLY A N 1
ATOM 1682 C CA . GLY A 1 220 ? 1.932 -20.109 -16.516 1 97.25 220 GLY A CA 1
ATOM 1683 C C . GLY A 1 220 ? 2.689 -18.828 -16.859 1 97.25 220 GLY A C 1
ATOM 1684 O O . GLY A 1 220 ? 3.477 -18.812 -17.797 1 97.25 220 GLY A O 1
ATOM 1685 N N . SER A 1 221 ? 2.408 -17.797 -16.141 1 94.69 221 SER A N 1
ATOM 1686 C CA . SER A 1 221 ? 3.094 -16.531 -16.328 1 94.69 221 SER A CA 1
ATOM 1687 C C . SER A 1 221 ? 3.684 -16 -15.031 1 94.69 221 SER A C 1
ATOM 1689 O O . SER A 1 221 ? 3.24 -16.391 -13.945 1 94.69 221 SER A O 1
ATOM 1691 N N . ILE A 1 222 ? 4.629 -15.133 -15.164 1 93.69 222 ILE A N 1
ATOM 1692 C CA . ILE A 1 222 ? 5.336 -14.617 -13.992 1 93.69 222 ILE A CA 1
ATOM 1693 C C . ILE A 1 222 ? 4.363 -13.844 -13.102 1 93.69 222 ILE A C 1
ATOM 1695 O O . ILE A 1 222 ? 4.48 -13.875 -11.875 1 93.69 222 ILE A O 1
ATOM 1699 N N . ILE A 1 223 ? 3.361 -13.219 -13.688 1 91.62 223 ILE A N 1
ATOM 1700 C CA . ILE A 1 223 ? 2.492 -12.336 -12.922 1 91.62 223 ILE A CA 1
ATOM 1701 C C . ILE A 1 223 ? 1.251 -13.094 -12.461 1 91.62 223 ILE A C 1
ATOM 1703 O O . ILE A 1 223 ? 0.349 -12.516 -11.852 1 91.62 223 ILE A O 1
ATOM 1707 N N . GLY A 1 224 ? 1.193 -14.359 -12.695 1 92.94 224 GLY A N 1
ATOM 1708 C CA . GLY A 1 224 ? -0.042 -15.109 -12.516 1 92.94 224 GLY A CA 1
ATOM 1709 C C . GLY A 1 224 ? -0.369 -15.383 -11.062 1 92.94 224 GLY A C 1
ATOM 1710 O O . GLY A 1 224 ? -1.538 -15.523 -10.695 1 92.94 224 GLY A O 1
ATOM 1711 N N . THR A 1 225 ? 0.656 -15.555 -10.312 1 94.06 225 THR A N 1
ATOM 1712 C CA . THR A 1 225 ? 0.414 -15.836 -8.898 1 94.06 225 THR A CA 1
ATOM 1713 C C . THR A 1 225 ? 1.563 -15.32 -8.039 1 94.06 225 THR A C 1
ATOM 1715 O O . THR A 1 225 ? 2.641 -15.008 -8.555 1 94.06 225 THR A O 1
ATOM 1718 N N . GLY A 1 226 ? 1.332 -15.172 -6.824 1 93.25 226 GLY A N 1
ATOM 1719 C CA . GLY A 1 226 ? 2.256 -14.586 -5.867 1 93.25 226 GLY A CA 1
ATOM 1720 C C . GLY A 1 226 ? 3.584 -15.312 -5.797 1 93.25 226 GLY A C 1
ATOM 1721 O O . GLY A 1 226 ? 4.645 -14.688 -5.906 1 93.25 226 GLY A O 1
ATOM 1722 N N . PRO A 1 227 ? 3.611 -16.578 -5.676 1 96.44 227 PRO A N 1
ATOM 1723 C CA . PRO A 1 227 ? 4.863 -17.328 -5.586 1 96.44 227 PRO A CA 1
ATOM 1724 C C . PRO A 1 227 ? 5.793 -17.062 -6.773 1 96.44 227 PRO A C 1
ATOM 1726 O O . PRO A 1 227 ? 7.012 -17 -6.602 1 96.44 227 PRO A O 1
ATOM 1729 N N . ASN A 1 228 ? 5.25 -16.906 -7.965 1 97 228 ASN A N 1
ATOM 1730 C CA . ASN A 1 228 ? 6.066 -16.594 -9.133 1 97 228 ASN A CA 1
ATOM 1731 C C . ASN A 1 228 ? 6.848 -15.297 -8.945 1 97 228 ASN A C 1
ATOM 1733 O O . ASN A 1 228 ? 8.039 -15.234 -9.25 1 97 228 ASN A O 1
ATOM 1737 N N . LEU A 1 229 ? 6.184 -14.391 -8.438 1 94.19 229 LEU A N 1
ATOM 1738 C CA . LEU A 1 229 ? 6.785 -13.086 -8.211 1 94.19 229 LEU A CA 1
ATOM 1739 C C . LEU A 1 229 ? 7.852 -13.156 -7.121 1 94.19 229 LEU A C 1
ATOM 1741 O O . LEU A 1 229 ? 8.883 -12.484 -7.207 1 94.19 229 LEU A O 1
ATOM 1745 N N . VAL A 1 230 ? 7.586 -13.977 -6.145 1 94.75 230 VAL A N 1
ATOM 1746 C CA . VAL A 1 230 ? 8.555 -14.148 -5.066 1 94.75 230 VAL A CA 1
ATOM 1747 C C . VAL A 1 230 ? 9.852 -14.719 -5.625 1 94.75 230 VAL A C 1
ATOM 1749 O O . VAL A 1 230 ? 10.945 -14.258 -5.281 1 94.75 230 VAL A O 1
ATOM 1752 N N . LEU A 1 231 ? 9.727 -15.695 -6.473 1 96.94 231 LEU A N 1
ATOM 1753 C CA . LEU A 1 231 ? 10.922 -16.281 -7.062 1 96.94 231 LEU A CA 1
ATOM 1754 C C . LEU A 1 231 ? 11.711 -15.234 -7.848 1 96.94 231 LEU A C 1
ATOM 1756 O O . LEU A 1 231 ? 12.93 -15.125 -7.695 1 96.94 231 LEU A O 1
ATOM 1760 N N . LYS A 1 232 ? 11.031 -14.547 -8.664 1 94.81 232 LYS A N 1
ATOM 1761 C CA . LYS A 1 232 ? 11.711 -13.539 -9.477 1 94.81 232 LYS A CA 1
ATOM 1762 C C . LYS A 1 232 ? 12.391 -12.492 -8.602 1 94.81 232 LYS A C 1
ATOM 1764 O O . LYS A 1 232 ? 13.547 -12.133 -8.836 1 94.81 232 LYS A O 1
ATOM 1769 N N . ALA A 1 233 ? 11.711 -12.047 -7.633 1 93 233 ALA A N 1
ATOM 1770 C CA . ALA A 1 233 ? 12.234 -11.023 -6.738 1 93 233 ALA A CA 1
ATOM 1771 C C . ALA A 1 233 ? 13.453 -11.531 -5.973 1 93 233 ALA A C 1
ATOM 1773 O O . ALA A 1 233 ? 14.461 -10.828 -5.852 1 93 233 ALA A O 1
ATOM 1774 N N . GLN A 1 234 ? 13.359 -12.688 -5.445 1 93.19 234 GLN A N 1
ATOM 1775 C CA . GLN A 1 234 ? 14.453 -13.242 -4.656 1 93.19 234 GLN A CA 1
ATOM 1776 C C . GLN A 1 234 ? 15.648 -13.578 -5.535 1 93.19 234 GLN A C 1
ATOM 1778 O O . GLN A 1 234 ? 16.797 -13.414 -5.117 1 93.19 234 GLN A O 1
ATOM 1783 N N . LEU A 1 235 ? 15.359 -14.07 -6.73 1 94 235 LEU A N 1
ATOM 1784 C CA . LEU A 1 235 ? 16.438 -14.32 -7.668 1 94 235 LEU A CA 1
ATOM 1785 C C . LEU A 1 235 ? 17.203 -13.031 -7.973 1 94 235 LEU A C 1
ATOM 1787 O O . LEU A 1 235 ? 18.438 -13.016 -7.965 1 94 235 LEU A O 1
ATOM 1791 N N . ASP A 1 236 ? 16.5 -11.984 -8.172 1 90.5 236 ASP A N 1
ATOM 1792 C CA . ASP A 1 236 ? 17.109 -10.688 -8.477 1 90.5 236 ASP A CA 1
ATOM 1793 C C . ASP A 1 236 ? 17.906 -10.156 -7.289 1 90.5 236 ASP A C 1
ATOM 1795 O O . ASP A 1 236 ? 18.906 -9.477 -7.465 1 90.5 236 ASP A O 1
ATOM 1799 N N . THR A 1 237 ? 17.422 -10.508 -6.156 1 88 237 THR A N 1
ATOM 1800 C CA . THR A 1 237 ? 18.047 -10.008 -4.938 1 88 237 THR A CA 1
ATOM 1801 C C . THR A 1 237 ? 19.281 -10.82 -4.59 1 88 237 THR A C 1
ATOM 1803 O O . THR A 1 237 ? 20.344 -10.258 -4.293 1 88 237 THR A O 1
ATOM 1806 N N . LEU A 1 238 ? 19.203 -12.102 -4.668 1 89.44 238 LEU A N 1
ATOM 1807 C CA . LEU A 1 238 ? 20.281 -13 -4.27 1 89.44 238 LEU A CA 1
ATOM 1808 C C . LEU A 1 238 ? 21.359 -13.078 -5.348 1 89.44 238 LEU A C 1
ATOM 1810 O O . LEU A 1 238 ? 22.547 -13.203 -5.039 1 89.44 238 LEU A O 1
ATOM 1814 N N . TYR A 1 239 ? 20.859 -12.969 -6.594 1 92.06 239 TYR A N 1
ATOM 1815 C CA . TYR A 1 239 ? 21.75 -13.086 -7.746 1 92.06 239 TYR A CA 1
ATOM 1816 C C . TYR A 1 239 ? 21.484 -11.961 -8.742 1 92.06 239 TYR A C 1
ATOM 1818 O O . TYR A 1 239 ? 20.984 -12.203 -9.844 1 92.06 239 TYR A O 1
ATOM 1826 N N . PRO A 1 240 ? 21.938 -10.797 -8.477 1 86.69 240 PRO A N 1
ATOM 1827 C CA . PRO A 1 240 ? 21.625 -9.625 -9.305 1 86.69 240 PRO A CA 1
ATOM 1828 C C . PRO A 1 240 ? 22.156 -9.758 -10.734 1 86.69 240 PRO A C 1
ATOM 1830 O O . PRO A 1 240 ? 21.656 -9.102 -11.648 1 86.69 240 PRO A O 1
ATOM 1833 N N . ASN A 1 241 ? 23.125 -10.609 -10.961 1 88.62 241 ASN A N 1
ATOM 1834 C CA . ASN A 1 241 ? 23.719 -10.758 -12.281 1 88.62 241 ASN A CA 1
ATOM 1835 C C . ASN A 1 241 ? 23.031 -11.859 -13.086 1 88.62 241 ASN A C 1
ATOM 1837 O O . ASN A 1 241 ? 23.359 -12.086 -14.25 1 88.62 241 ASN A O 1
ATOM 1841 N N . SER A 1 242 ? 22.031 -12.5 -12.453 1 90.75 242 SER A N 1
ATOM 1842 C CA . SER A 1 242 ? 21.281 -13.531 -13.156 1 90.75 242 SER A CA 1
ATOM 1843 C C . SER A 1 242 ? 20.281 -12.906 -14.133 1 90.75 242 SER A C 1
ATOM 1845 O O . SER A 1 242 ? 19.562 -11.969 -13.789 1 90.75 242 SER A O 1
ATOM 1847 N N . THR A 1 243 ? 20.25 -13.359 -15.406 1 86.25 243 THR A N 1
ATOM 1848 C CA . THR A 1 243 ? 19.328 -12.844 -16.422 1 86.25 243 THR A CA 1
ATOM 1849 C C . THR A 1 243 ? 18.484 -13.969 -17 1 86.25 243 THR A C 1
ATOM 1851 O O . THR A 1 243 ? 17.797 -13.781 -18 1 86.25 243 THR A O 1
ATOM 1854 N N . GLU A 1 244 ? 18.438 -15.039 -16.344 1 88.5 244 GLU A N 1
ATOM 1855 C CA . GLU A 1 244 ? 17.891 -16.266 -16.906 1 88.5 244 GLU A CA 1
ATOM 1856 C C . GLU A 1 244 ? 16.359 -16.234 -16.891 1 88.5 244 GLU A C 1
ATOM 1858 O O . GLU A 1 244 ? 15.711 -16.812 -17.766 1 88.5 244 GLU A O 1
ATOM 1863 N N . VAL A 1 245 ? 15.836 -15.633 -15.898 1 93.06 245 VAL A N 1
ATOM 1864 C CA . VAL A 1 245 ? 14.383 -15.68 -15.766 1 93.06 245 VAL A CA 1
ATOM 1865 C C . VAL A 1 245 ? 13.773 -14.391 -16.312 1 93.06 245 VAL A C 1
ATOM 1867 O O . VAL A 1 245 ? 13.812 -13.344 -15.664 1 93.06 245 VAL A O 1
ATOM 1870 N N . THR A 1 246 ? 13.273 -14.492 -17.484 1 92.06 246 THR A N 1
ATOM 1871 C CA . THR A 1 246 ? 12.523 -13.453 -18.172 1 92.06 246 THR A CA 1
ATOM 1872 C C . THR A 1 246 ? 11.078 -13.891 -18.391 1 92.06 246 THR A C 1
ATOM 1874 O O . THR A 1 246 ? 10.719 -15.031 -18.109 1 92.06 246 THR A O 1
ATOM 1877 N N . PHE A 1 247 ? 10.266 -13.023 -18.875 1 92.69 247 PHE A N 1
ATOM 1878 C CA . PHE A 1 247 ? 8.891 -13.383 -19.188 1 92.69 247 PHE A CA 1
ATOM 1879 C C . PHE A 1 247 ? 8.836 -14.516 -20.203 1 92.69 247 PHE A C 1
ATOM 1881 O O . PHE A 1 247 ? 8.047 -15.453 -20.047 1 92.69 247 PHE A O 1
ATOM 1888 N N . SER A 1 248 ? 9.68 -14.367 -21.188 1 93.12 248 SER A N 1
ATOM 1889 C CA . SER A 1 248 ? 9.695 -15.359 -22.25 1 93.12 248 SER A CA 1
ATOM 1890 C C . SER A 1 248 ? 10.195 -16.703 -21.75 1 93.12 248 SER A C 1
ATOM 1892 O O . SER A 1 248 ? 9.57 -17.734 -22 1 93.12 248 SER A O 1
ATOM 1894 N N . SER A 1 249 ? 11.336 -16.703 -21.031 1 94.31 249 SER A N 1
ATOM 1895 C CA . SER A 1 249 ? 11.875 -17.953 -20.547 1 94.31 249 SER A CA 1
ATOM 1896 C C . SER A 1 249 ? 10.938 -18.625 -19.547 1 94.31 249 SER A C 1
ATOM 1898 O O . SER A 1 249 ? 10.82 -19.844 -19.516 1 94.31 249 SER A O 1
ATOM 1900 N N . TRP A 1 250 ? 10.266 -17.812 -18.719 1 96.44 250 TRP A N 1
ATOM 1901 C CA . TRP A 1 250 ? 9.289 -18.359 -17.781 1 96.44 250 TRP A CA 1
ATOM 1902 C C . TRP A 1 250 ? 8.172 -19.078 -18.5 1 96.44 250 TRP A C 1
ATOM 1904 O O . TRP A 1 250 ? 7.828 -20.219 -18.156 1 96.44 250 TRP A O 1
ATOM 1914 N N . MET A 1 251 ? 7.637 -18.438 -19.484 1 95 251 MET A N 1
ATOM 1915 C CA . MET A 1 251 ? 6.492 -19 -20.203 1 95 251 MET A CA 1
ATOM 1916 C C . MET A 1 251 ? 6.902 -20.219 -21 1 95 251 MET A C 1
ATOM 1918 O O . MET A 1 251 ? 6.141 -21.188 -21.109 1 95 251 MET A O 1
ATOM 1922 N N . LEU A 1 252 ? 8.039 -20.156 -21.562 1 94.75 252 LEU A N 1
ATOM 1923 C CA . LEU A 1 252 ? 8.531 -21.297 -22.328 1 94.75 252 LEU A CA 1
ATOM 1924 C C . LEU A 1 252 ? 8.633 -22.531 -21.453 1 94.75 252 LEU A C 1
ATOM 1926 O O . LEU A 1 252 ? 8.422 -23.656 -21.922 1 94.75 252 LEU A O 1
ATOM 1930 N N . TYR A 1 253 ? 8.93 -22.312 -20.219 1 96.88 253 TYR A N 1
ATOM 1931 C CA . TYR A 1 253 ? 9.078 -23.438 -19.312 1 96.88 253 TYR A CA 1
ATOM 1932 C C . TYR A 1 253 ? 7.746 -23.781 -18.656 1 96.88 253 TYR A C 1
ATOM 1934 O O . TYR A 1 253 ? 7.312 -24.938 -18.688 1 96.88 253 TYR A O 1
ATOM 1942 N N . ASN A 1 254 ? 7.07 -22.828 -18.078 1 98 254 ASN A N 1
ATOM 1943 C CA . ASN A 1 254 ? 5.973 -23.094 -17.156 1 98 254 ASN A CA 1
ATOM 1944 C C . ASN A 1 254 ? 4.637 -23.188 -17.875 1 98 254 ASN A C 1
ATOM 1946 O O . ASN A 1 254 ? 3.695 -23.812 -17.391 1 98 254 ASN A O 1
ATOM 1950 N N . SER A 1 255 ? 4.484 -22.516 -19.031 1 97.38 255 SER A N 1
ATOM 1951 C CA . SER A 1 255 ? 3.219 -22.594 -19.766 1 97.38 255 SER A CA 1
ATOM 1952 C C . SER A 1 255 ? 2.92 -24.031 -20.203 1 97.38 255 SER A C 1
ATOM 1954 O O . SER A 1 255 ? 1.796 -24.516 -20.047 1 97.38 255 SER A O 1
ATOM 1956 N N . PRO A 1 256 ? 3.92 -24.703 -20.781 1 97.75 256 PRO A N 1
ATOM 1957 C CA . PRO A 1 256 ? 3.654 -26.094 -21.125 1 97.75 256 PRO A CA 1
ATOM 1958 C C . PRO A 1 256 ? 3.316 -26.953 -19.906 1 97.75 256 PRO A C 1
ATOM 1960 O O . PRO A 1 256 ? 2.422 -27.797 -19.969 1 97.75 256 PRO A O 1
ATOM 1963 N N . VAL A 1 257 ? 4.027 -26.75 -18.828 1 98.19 257 VAL A N 1
ATOM 1964 C CA . VAL A 1 257 ? 3.773 -27.5 -17.594 1 98.19 257 VAL A CA 1
ATOM 1965 C C . VAL A 1 257 ? 2.354 -27.234 -17.109 1 98.19 257 VAL A C 1
ATOM 1967 O O . VAL A 1 257 ? 1.644 -28.156 -16.688 1 98.19 257 VAL A O 1
ATOM 1970 N N . MET A 1 258 ? 1.959 -25.969 -17.125 1 98.31 258 MET A N 1
ATOM 1971 C CA . MET A 1 258 ? 0.612 -25.547 -16.75 1 98.31 258 MET A CA 1
ATOM 1972 C C . MET A 1 258 ? -0.437 -26.266 -17.609 1 98.31 258 MET A C 1
ATOM 1974 O O . MET A 1 258 ? -1.433 -26.766 -17.078 1 98.31 258 MET A O 1
ATOM 1978 N N . LEU A 1 259 ? -0.2 -26.344 -18.906 1 98.19 259 LEU A N 1
ATOM 1979 C CA . LEU A 1 259 ? -1.125 -26.984 -19.828 1 98.19 259 LEU A CA 1
ATOM 1980 C C . LEU A 1 259 ? -1.229 -28.469 -19.547 1 98.19 259 LEU A C 1
ATOM 1982 O O . LEU A 1 259 ? -2.328 -29.031 -19.547 1 98.19 259 LEU A O 1
ATOM 1986 N N . ILE A 1 260 ? -0.124 -29.078 -19.328 1 98.38 260 ILE A N 1
ATOM 1987 C CA . ILE A 1 260 ? -0.091 -30.516 -19.062 1 98.38 260 ILE A CA 1
ATOM 1988 C C . ILE A 1 260 ? -0.811 -30.797 -17.75 1 98.38 260 ILE A C 1
ATOM 1990 O O . ILE A 1 260 ? -1.577 -31.766 -17.641 1 98.38 260 ILE A O 1
ATOM 1994 N N . ASN A 1 261 ? -0.548 -30.016 -16.734 1 98.44 261 ASN A N 1
ATOM 1995 C CA . ASN A 1 261 ? -1.239 -30.188 -15.469 1 98.44 261 ASN A CA 1
ATOM 1996 C C . ASN A 1 261 ? -2.75 -30.047 -15.625 1 98.44 261 ASN A C 1
ATOM 1998 O O . ASN A 1 261 ? -3.516 -30.797 -15.031 1 98.44 261 ASN A O 1
ATOM 2002 N N . THR A 1 262 ? -3.154 -29 -16.359 1 98.12 262 THR A N 1
ATOM 2003 C CA . THR A 1 262 ? -4.578 -28.781 -16.594 1 98.12 262 THR A CA 1
ATOM 2004 C C . THR A 1 262 ? -5.191 -29.953 -17.344 1 98.12 262 THR A C 1
ATOM 2006 O O . THR A 1 262 ? -6.301 -30.391 -17.031 1 98.12 262 THR A O 1
ATOM 2009 N N . LEU A 1 263 ? -4.492 -30.469 -18.328 1 97.81 263 LEU A N 1
ATOM 2010 C CA . LEU A 1 263 ? -4.969 -31.625 -19.094 1 97.81 263 LEU A CA 1
ATOM 2011 C C . LEU A 1 263 ? -5.109 -32.844 -18.203 1 97.81 263 LEU A C 1
ATOM 2013 O O . LEU A 1 263 ? -6.113 -33.562 -18.281 1 97.81 263 LEU A O 1
ATOM 2017 N N . PHE A 1 264 ? -4.145 -33.094 -17.375 1 98.25 264 PHE A N 1
ATOM 2018 C CA . PHE A 1 264 ? -4.223 -34.25 -16.484 1 98.25 264 PHE A CA 1
ATOM 2019 C C . PHE A 1 264 ? -5.316 -34.031 -15.438 1 98.25 264 PHE A C 1
ATOM 2021 O O . PHE A 1 264 ? -5.965 -35 -15.008 1 98.25 264 PHE A O 1
ATOM 2028 N N . GLY A 1 265 ? -5.422 -32.781 -14.984 1 98.06 265 GLY A N 1
ATOM 2029 C CA . GLY A 1 265 ? -6.562 -32.469 -14.133 1 98.06 265 GLY A CA 1
ATOM 2030 C C . GLY A 1 265 ? -7.895 -32.75 -14.797 1 98.06 265 GLY A C 1
ATOM 2031 O O . GLY A 1 265 ? -8.797 -33.312 -14.164 1 98.06 265 GLY A O 1
ATOM 2032 N N . PHE A 1 266 ? -8.008 -32.438 -16.062 1 97.75 266 PHE A N 1
ATOM 2033 C CA . PHE A 1 266 ? -9.219 -32.719 -16.828 1 97.75 266 PHE A CA 1
ATOM 2034 C C . PHE A 1 266 ? -9.477 -34.219 -16.922 1 97.75 266 PHE A C 1
ATOM 2036 O O . PHE A 1 266 ? -10.609 -34.656 -16.703 1 97.75 266 PHE A O 1
ATOM 2043 N N . VAL A 1 267 ? -8.445 -34.906 -17.266 1 98.06 267 VAL A N 1
ATOM 2044 C CA . VAL A 1 267 ? -8.586 -36.375 -17.391 1 98.06 267 VAL A CA 1
ATOM 2045 C C . VAL A 1 267 ? -9.023 -36.969 -16.047 1 98.06 267 VAL A C 1
ATOM 2047 O O . VAL A 1 267 ? -9.938 -37.781 -15.992 1 98.06 267 VAL A O 1
ATOM 2050 N N . PHE A 1 268 ? -8.406 -36.562 -14.984 1 98.06 268 PHE A N 1
ATOM 2051 C CA . PHE A 1 268 ? -8.719 -37.062 -13.648 1 98.06 268 PHE A CA 1
ATOM 2052 C C . PHE A 1 268 ? -10.164 -36.75 -13.273 1 98.06 268 PHE A C 1
ATOM 2054 O O . PHE A 1 268 ? -10.898 -37.625 -12.844 1 98.06 268 PHE A O 1
ATOM 2061 N N . LEU A 1 269 ? -10.555 -35.469 -13.453 1 97.62 269 LEU A N 1
ATOM 2062 C CA . LEU A 1 269 ? -11.906 -35.031 -13.086 1 97.62 269 LEU A CA 1
ATOM 2063 C C . LEU A 1 269 ? -12.938 -35.688 -14.008 1 97.62 269 LEU A C 1
ATOM 2065 O O . LEU A 1 269 ? -14.07 -35.938 -13.602 1 97.62 269 LEU A O 1
ATOM 2069 N N . SER A 1 270 ? -12.562 -35.969 -15.305 1 96.25 270 SER A N 1
ATOM 2070 C CA . SER A 1 270 ? -13.445 -36.688 -16.219 1 96.25 270 SER A CA 1
ATOM 2071 C C . SER A 1 270 ? -13.742 -38.094 -15.711 1 96.25 270 SER A C 1
ATOM 2073 O O . SER A 1 270 ? -14.852 -38.594 -15.883 1 96.25 270 SER A O 1
ATOM 2075 N N . ILE A 1 271 ? -12.75 -38.719 -15.164 1 96.19 271 ILE A N 1
ATOM 2076 C CA . ILE A 1 271 ? -12.953 -40.031 -14.586 1 96.19 271 ILE A CA 1
ATOM 2077 C C . ILE A 1 271 ? -13.922 -39.938 -13.414 1 96.19 271 ILE A C 1
ATOM 2079 O O . ILE A 1 271 ? -14.844 -40.75 -13.297 1 96.19 271 ILE A O 1
ATOM 2083 N N . LEU A 1 272 ? -13.75 -38.969 -12.57 1 94.69 272 LEU A N 1
ATOM 2084 C CA . LEU A 1 272 ? -14.664 -38.781 -11.445 1 94.69 272 LEU A CA 1
ATOM 2085 C C . LEU A 1 272 ? -16.078 -38.469 -11.945 1 94.69 272 LEU A C 1
ATOM 2087 O O . LEU A 1 272 ? -17.062 -38.906 -11.359 1 94.69 272 LEU A O 1
ATOM 2091 N N . LEU A 1 273 ? -16.094 -37.656 -12.961 1 92.75 273 LEU A N 1
ATOM 2092 C CA . LEU A 1 273 ? -17.375 -37.281 -13.547 1 92.75 273 LEU A CA 1
ATOM 2093 C C . LEU A 1 273 ? -18.094 -38.469 -14.133 1 92.75 273 LEU A C 1
ATOM 2095 O O . LEU A 1 273 ? -19.312 -38.625 -13.984 1 92.75 273 LEU A O 1
ATOM 2099 N N . ASN A 1 274 ? -17.406 -39.312 -14.828 1 91.81 274 ASN A N 1
ATOM 2100 C CA . ASN A 1 274 ? -17.969 -40.531 -15.398 1 91.81 274 ASN A CA 1
ATOM 2101 C C . ASN A 1 274 ? -18.578 -41.438 -14.32 1 91.81 274 ASN A C 1
ATOM 2103 O O . ASN A 1 274 ? -19.641 -42.031 -14.523 1 91.81 274 ASN A O 1
ATOM 2107 N N . ILE A 1 275 ? -17.906 -41.5 -13.273 1 90.56 275 ILE A N 1
ATOM 2108 C CA . ILE A 1 275 ? -18.391 -42.312 -12.148 1 90.56 275 ILE A CA 1
ATOM 2109 C C . ILE A 1 275 ? -19.656 -41.688 -11.578 1 90.56 275 ILE A C 1
ATOM 2111 O O . ILE A 1 275 ? -20.609 -42.406 -11.25 1 90.56 275 ILE A O 1
ATOM 2115 N N . ALA A 1 276 ? -19.641 -40.406 -11.523 1 87 276 ALA A N 1
ATOM 2116 C CA . ALA A 1 276 ? -20.797 -39.719 -10.969 1 87 276 ALA A CA 1
ATOM 2117 C C . ALA A 1 276 ? -22 -39.781 -11.906 1 87 276 ALA A C 1
ATOM 2119 O O . ALA A 1 276 ? -23.141 -39.875 -11.453 1 87 276 ALA A O 1
ATOM 2120 N N . LEU A 1 277 ? -21.75 -39.719 -13.219 1 84.81 277 LEU A N 1
ATOM 2121 C CA . LEU A 1 277 ? -22.812 -39.656 -14.219 1 84.81 277 LEU A CA 1
ATOM 2122 C C . LEU A 1 277 ? -23.406 -41.062 -14.445 1 84.81 277 LEU A C 1
ATOM 2124 O O . LEU A 1 277 ? -24.531 -41.188 -14.961 1 84.81 277 LEU A O 1
ATOM 2128 N N . LYS A 1 278 ? -22.703 -42.031 -14.203 1 81.5 278 LYS A N 1
ATOM 2129 C CA . LYS A 1 278 ? -23.234 -43.375 -14.344 1 81.5 278 LYS A CA 1
ATOM 2130 C C . LYS A 1 278 ? -24.5 -43.562 -13.5 1 81.5 278 LYS A C 1
ATOM 2132 O O . LYS A 1 278 ? -25.375 -44.344 -13.852 1 81.5 278 LYS A O 1
ATOM 2137 N N . SER A 1 279 ? -24.578 -42.812 -12.602 1 72.12 279 SER A N 1
ATOM 2138 C CA . SER A 1 279 ? -25.719 -42.938 -11.711 1 72.12 279 SER A CA 1
ATOM 2139 C C . SER A 1 279 ? -26.781 -41.906 -12.023 1 72.12 279 SER A C 1
ATOM 2141 O O . SER A 1 279 ? -27.812 -41.844 -11.344 1 72.12 279 SER A O 1
ATOM 2143 N N . VAL A 1 280 ? -26.406 -41.031 -12.93 1 65.38 280 VAL A N 1
ATOM 2144 C CA . VAL A 1 280 ? -27.359 -39.969 -13.211 1 65.38 280 VAL A CA 1
ATOM 2145 C C . VAL A 1 280 ? -27.844 -40.062 -14.656 1 65.38 280 VAL A C 1
ATOM 2147 O O . VAL A 1 280 ? -27.062 -40.406 -15.547 1 65.38 280 VAL A O 1
ATOM 2150 N N . LYS A 1 281 ? -29.141 -40.156 -14.852 1 58.97 281 LYS A N 1
ATOM 2151 C CA . LYS A 1 281 ? -29.703 -40.125 -16.203 1 58.97 281 LYS A CA 1
ATOM 2152 C C . LYS A 1 281 ? -29.516 -38.75 -16.828 1 58.97 281 LYS A C 1
ATOM 2154 O O . LYS A 1 281 ? -29.984 -37.75 -16.281 1 58.97 281 LYS A O 1
ATOM 2159 N N . VAL A 1 282 ? -28.469 -38.562 -17.672 1 60.97 282 VAL A N 1
ATOM 2160 C CA . VAL A 1 282 ? -28.266 -37.281 -18.375 1 60.97 282 VAL A CA 1
ATOM 2161 C C . VAL A 1 282 ? -29.219 -37.188 -19.547 1 60.97 282 VAL A C 1
ATOM 2163 O O . VAL A 1 282 ? -29.375 -38.156 -20.312 1 60.97 282 VAL A O 1
ATOM 2166 N N . ASN A 1 283 ? -30.141 -36.188 -19.391 1 57.91 283 ASN A N 1
ATOM 2167 C CA . ASN A 1 283 ? -31.078 -36 -20.484 1 57.91 283 ASN A CA 1
ATOM 2168 C C . ASN A 1 283 ? -30.375 -35.5 -21.75 1 57.91 283 ASN A C 1
ATOM 2170 O O . ASN A 1 283 ? -29.609 -34.531 -21.703 1 57.91 283 ASN A O 1
ATOM 2174 N N . ALA A 1 284 ? -30.297 -36.25 -22.875 1 58.62 284 ALA A N 1
ATOM 2175 C CA . ALA A 1 284 ? -29.719 -35.906 -24.172 1 58.62 284 ALA A CA 1
ATOM 2176 C C . ALA A 1 284 ? -30.125 -34.469 -24.578 1 58.62 284 ALA A C 1
ATOM 2178 O O . ALA A 1 284 ? -29.344 -33.75 -25.219 1 58.62 284 ALA A O 1
ATOM 2179 N N . ASP A 1 285 ? -31.359 -33.969 -24.141 1 65.31 285 ASP A N 1
ATOM 2180 C CA . ASP A 1 285 ? -31.875 -32.656 -24.562 1 65.31 285 ASP A CA 1
ATOM 2181 C C . ASP A 1 285 ? -31.234 -31.547 -23.734 1 65.31 285 ASP A C 1
ATOM 2183 O O . ASP A 1 285 ? -31.406 -30.375 -24.047 1 65.31 285 ASP A O 1
ATOM 2187 N N . SER A 1 286 ? -30.406 -32 -22.766 1 75.12 286 SER A N 1
ATOM 2188 C CA . SER A 1 286 ? -29.812 -31.031 -21.844 1 75.12 286 SER A CA 1
ATOM 2189 C C . SER A 1 286 ? -28.734 -30.219 -22.547 1 75.12 286 SER A C 1
ATOM 2191 O O . SER A 1 286 ? -28.594 -29.016 -22.281 1 75.12 286 SER A O 1
ATOM 2193 N N . GLU A 1 287 ? -28.125 -30.797 -23.531 1 80.88 287 GLU A N 1
ATOM 2194 C CA . GLU A 1 287 ? -27.062 -30.094 -24.234 1 80.88 287 GLU A CA 1
ATOM 2195 C C . GLU A 1 287 ? -27.609 -28.891 -25.016 1 80.88 287 GLU A C 1
ATOM 2197 O O . GLU A 1 287 ? -27 -27.812 -25.016 1 80.88 287 GLU A O 1
ATOM 2202 N N . ALA A 1 288 ? -28.688 -29.125 -25.656 1 83 288 ALA A N 1
ATOM 2203 C CA . ALA A 1 288 ? -29.297 -28.062 -26.453 1 83 288 ALA A CA 1
ATOM 2204 C C . ALA A 1 288 ? -29.781 -26.938 -25.547 1 83 288 ALA A C 1
ATOM 2206 O O . ALA A 1 288 ? -29.688 -25.766 -25.906 1 83 288 ALA A O 1
ATOM 2207 N N . VAL A 1 289 ? -30.297 -27.266 -24.469 1 82 289 VAL A N 1
ATOM 2208 C CA . VAL A 1 289 ? -30.812 -26.266 -23.531 1 82 289 VAL A CA 1
ATOM 2209 C C . VAL A 1 289 ? -29.656 -25.438 -22.953 1 82 289 VAL A C 1
ATOM 2211 O O . VAL A 1 289 ? -29.781 -24.219 -22.828 1 82 289 VAL A O 1
ATOM 2214 N N . VAL A 1 290 ? -28.641 -26.141 -22.625 1 84.38 290 VAL A N 1
ATOM 2215 C CA . VAL A 1 290 ? -27.469 -25.469 -22.078 1 84.38 290 VAL A CA 1
ATOM 2216 C C . VAL A 1 290 ? -26.875 -24.531 -23.141 1 84.38 290 VAL A C 1
ATOM 2218 O O . VAL A 1 290 ? -26.516 -23.391 -22.844 1 84.38 290 VAL A O 1
ATOM 2221 N N . ARG A 1 291 ? -26.828 -25.031 -24.312 1 87.5 291 ARG A N 1
ATOM 2222 C CA . ARG A 1 291 ? -26.297 -24.219 -25.391 1 87.5 291 ARG A CA 1
ATOM 2223 C C . ARG A 1 291 ? -27.141 -22.969 -25.625 1 87.5 291 ARG A C 1
ATOM 2225 O O . ARG A 1 291 ? -26.625 -21.875 -25.812 1 87.5 291 ARG A O 1
ATOM 2232 N N . TYR A 1 292 ? -28.391 -23.172 -25.594 1 87.69 292 TYR A N 1
ATOM 2233 C CA . TYR A 1 292 ? -29.297 -22.062 -25.781 1 87.69 292 TYR A CA 1
ATOM 2234 C C . TYR A 1 292 ? -29.141 -21.031 -24.672 1 87.69 292 TYR A C 1
ATOM 2236 O O . TYR A 1 292 ? -29.125 -19.828 -24.938 1 87.69 292 TYR A O 1
ATOM 2244 N N . SER A 1 293 ? -29.031 -21.484 -23.531 1 85.38 293 SER A N 1
ATOM 2245 C CA . SER A 1 293 ? -28.875 -20.594 -22.391 1 85.38 293 SER A CA 1
ATOM 2246 C C . SER A 1 293 ? -27.578 -19.797 -22.5 1 85.38 293 SER A C 1
ATOM 2248 O O . SER A 1 293 ? -27.562 -18.594 -22.234 1 85.38 293 SER A O 1
ATOM 2250 N N . LEU A 1 294 ? -26.562 -20.453 -22.906 1 88.12 294 LEU A N 1
ATOM 2251 C CA . LEU A 1 294 ? -25.266 -19.797 -23.062 1 88.12 294 LEU A CA 1
ATOM 2252 C C . LEU A 1 294 ? -25.312 -18.781 -24.203 1 88.12 294 LEU A C 1
ATOM 2254 O O . LEU A 1 294 ? -24.75 -17.688 -24.094 1 88.12 294 LEU A O 1
ATOM 2258 N N . GLU A 1 295 ? -25.938 -19.156 -25.188 1 91.31 295 GLU A N 1
ATOM 2259 C CA . GLU A 1 295 ? -26.078 -18.266 -26.328 1 91.31 295 GLU A CA 1
ATOM 2260 C C . GLU A 1 295 ? -26.891 -17.016 -25.953 1 91.31 295 GLU A C 1
ATOM 2262 O O . GLU A 1 295 ? -26.578 -15.914 -26.391 1 91.31 295 GLU A O 1
ATOM 2267 N N . GLU A 1 296 ? -27.891 -17.234 -25.203 1 90.56 296 GLU A N 1
ATOM 2268 C CA . GLU A 1 296 ? -28.719 -16.125 -24.766 1 90.56 296 GLU A CA 1
ATOM 2269 C C . GLU A 1 296 ? -27.938 -15.156 -23.891 1 90.56 296 GLU A C 1
ATOM 2271 O O . GLU A 1 296 ? -28.031 -13.938 -24.047 1 90.56 296 GLU A O 1
ATOM 2276 N N . LYS A 1 297 ? -27.297 -15.742 -23 1 87.69 297 LYS A N 1
ATOM 2277 C CA . LYS A 1 297 ? -26.484 -14.914 -22.125 1 87.69 297 LYS A CA 1
ATOM 2278 C C . LYS A 1 297 ? -25.438 -14.141 -22.922 1 87.69 297 LYS A C 1
ATOM 2280 O O . LYS A 1 297 ? -25.172 -12.969 -22.641 1 87.69 297 LYS A O 1
ATOM 2285 N N . TYR A 1 298 ? -24.812 -14.789 -23.844 1 90.69 298 TYR A N 1
ATOM 2286 C CA . TYR A 1 298 ? -23.797 -14.156 -24.672 1 90.69 298 TYR A CA 1
ATOM 2287 C C . TYR A 1 298 ? -24.406 -13.039 -25.516 1 90.69 298 TYR A C 1
ATOM 2289 O O . TYR A 1 298 ? -23.812 -11.961 -25.641 1 90.69 298 TYR A O 1
ATOM 2297 N N . ASN A 1 299 ? -25.562 -13.328 -26.062 1 92.25 299 ASN A N 1
ATOM 2298 C CA . ASN A 1 299 ? -26.234 -12.344 -26.906 1 92.25 299 ASN A CA 1
ATOM 2299 C C . ASN A 1 299 ? -26.688 -11.133 -26.109 1 92.25 299 ASN A C 1
ATOM 2301 O O . ASN A 1 299 ? -26.734 -10.016 -26.625 1 92.25 299 ASN A O 1
ATOM 2305 N N . ARG A 1 300 ? -26.953 -11.367 -24.922 1 91.19 300 ARG A N 1
ATOM 2306 C CA . ARG A 1 300 ? -27.391 -10.281 -24.062 1 91.19 300 ARG A CA 1
ATOM 2307 C C . ARG A 1 300 ? -26.266 -9.289 -23.797 1 91.19 300 ARG A C 1
ATOM 2309 O O . ARG A 1 300 ? -26.516 -8.133 -23.453 1 91.19 300 ARG A O 1
ATOM 2316 N N . LEU A 1 301 ? -25.062 -9.664 -23.922 1 91.19 301 LEU A N 1
ATOM 2317 C CA . LEU A 1 301 ? -23.922 -8.781 -23.734 1 91.19 301 LEU A CA 1
ATOM 2318 C C . LEU A 1 301 ? -23.859 -7.734 -24.844 1 91.19 301 LEU A C 1
ATOM 2320 O O . LEU A 1 301 ? -23.25 -6.68 -24.672 1 91.19 301 LEU A O 1
ATOM 2324 N N . GLY A 1 302 ? -24.531 -7.977 -25.953 1 91.31 302 GLY A N 1
ATOM 2325 C CA . GLY A 1 302 ? -24.516 -7.047 -27.078 1 91.31 302 GLY A CA 1
ATOM 2326 C C . GLY A 1 302 ? -23.203 -7.07 -27.844 1 91.31 302 GLY A C 1
ATOM 2327 O O . GLY A 1 302 ? -22.422 -8.023 -27.719 1 91.31 302 GLY A O 1
ATOM 2328 N N . SER A 1 303 ? -23 -6.008 -28.625 1 92.88 303 SER A N 1
ATOM 2329 C CA . SER A 1 303 ? -21.766 -5.906 -29.406 1 92.88 303 SER A CA 1
ATOM 2330 C C . SER A 1 303 ? -20.578 -5.559 -28.516 1 92.88 303 SER A C 1
ATOM 2332 O O . SER A 1 303 ? -20.75 -5.066 -27.406 1 92.88 303 SER A O 1
ATOM 2334 N N . ILE A 1 304 ? -19.469 -5.938 -28.984 1 94.62 304 ILE A N 1
ATOM 2335 C CA . ILE A 1 304 ? -18.25 -5.625 -28.25 1 94.62 304 ILE A CA 1
ATOM 2336 C C . ILE A 1 304 ? -18.172 -4.125 -27.984 1 94.62 304 ILE A C 1
ATOM 2338 O O . ILE A 1 304 ? -18.312 -3.318 -28.906 1 94.62 304 ILE A O 1
ATOM 2342 N N . THR A 1 305 ? -18.016 -3.768 -26.797 1 94 305 THR A N 1
ATOM 2343 C CA . THR A 1 305 ? -17.906 -2.365 -26.406 1 94 305 THR A CA 1
ATOM 2344 C C . THR A 1 305 ? -16.5 -1.838 -26.641 1 94 305 THR A C 1
ATOM 2346 O O . THR A 1 305 ? -15.555 -2.619 -26.797 1 94 305 THR A O 1
ATOM 2349 N N . PHE A 1 306 ? -16.359 -0.515 -26.688 1 95.19 306 PHE A N 1
ATOM 2350 C CA . PHE A 1 306 ? -15.055 0.104 -26.828 1 95.19 306 PHE A CA 1
ATOM 2351 C C . PHE A 1 306 ? -14.133 -0.31 -25.688 1 95.19 306 PHE A C 1
ATOM 2353 O O . PHE A 1 306 ? -12.961 -0.625 -25.906 1 95.19 306 PHE A O 1
ATOM 2360 N N . ALA A 1 307 ? -14.672 -0.289 -24.5 1 95.69 307 ALA A N 1
ATOM 2361 C CA . ALA A 1 307 ? -13.883 -0.652 -23.328 1 95.69 307 ALA A CA 1
ATOM 2362 C C . ALA A 1 307 ? -13.352 -2.08 -23.453 1 95.69 307 ALA A C 1
ATOM 2364 O O . ALA A 1 307 ? -12.18 -2.34 -23.156 1 95.69 307 ALA A O 1
ATOM 2365 N N . GLU A 1 308 ? -14.203 -2.986 -23.844 1 95.56 308 GLU A N 1
ATOM 2366 C CA . GLU A 1 308 ? -13.805 -4.379 -24.016 1 95.56 308 GLU A CA 1
ATOM 2367 C C . GLU A 1 308 ? -12.688 -4.508 -25.047 1 95.56 308 GLU A C 1
ATOM 2369 O O . GLU A 1 308 ? -11.68 -5.18 -24.797 1 95.56 308 GLU A O 1
ATOM 2374 N N . ALA A 1 309 ? -12.859 -3.881 -26.141 1 96.25 309 ALA A N 1
ATOM 2375 C CA . ALA A 1 309 ? -11.891 -3.947 -27.219 1 96.25 309 ALA A CA 1
ATOM 2376 C C . ALA A 1 309 ? -10.562 -3.322 -26.812 1 96.25 309 ALA A C 1
ATOM 2378 O O . ALA A 1 309 ? -9.492 -3.859 -27.109 1 96.25 309 ALA A O 1
ATOM 2379 N N . PHE A 1 310 ? -10.672 -2.197 -26.188 1 96.44 310 PHE A N 1
ATOM 2380 C CA . PHE A 1 310 ? -9.469 -1.489 -25.766 1 96.44 310 PHE A CA 1
ATOM 2381 C C . PHE A 1 310 ? -8.68 -2.314 -24.766 1 96.44 310 PHE A C 1
ATOM 2383 O O . PHE A 1 310 ? -7.457 -2.443 -24.875 1 96.44 310 PHE A O 1
ATOM 2390 N N . VAL A 1 311 ? -9.359 -2.871 -23.781 1 95.62 311 VAL A N 1
ATOM 2391 C CA . VAL A 1 311 ? -8.711 -3.67 -22.75 1 95.62 311 VAL A CA 1
ATOM 2392 C C . VAL A 1 311 ? -8.102 -4.922 -23.375 1 95.62 311 VAL A C 1
ATOM 2394 O O . VAL A 1 311 ? -6.969 -5.293 -23.062 1 95.62 311 VAL A O 1
ATOM 2397 N N . MET A 1 312 ? -8.812 -5.59 -24.219 1 94.44 312 MET A N 1
ATOM 2398 C CA . MET A 1 312 ? -8.297 -6.773 -24.906 1 94.44 312 MET A CA 1
ATOM 2399 C C . MET A 1 312 ? -7.062 -6.43 -25.719 1 94.44 312 MET A C 1
ATOM 2401 O O . MET A 1 312 ? -6.074 -7.164 -25.703 1 94.44 312 MET A O 1
ATOM 2405 N N . GLY A 1 313 ? -7.168 -5.359 -26.484 1 95.44 313 GLY A N 1
ATOM 2406 C CA . GLY A 1 313 ? -6.035 -4.918 -27.281 1 95.44 313 GLY A CA 1
ATOM 2407 C C . GLY A 1 313 ? -4.809 -4.59 -26.453 1 95.44 313 GLY A C 1
ATOM 2408 O O . GLY A 1 313 ? -3.695 -4.984 -26.797 1 95.44 313 GLY A O 1
ATOM 2409 N N . LEU A 1 314 ? -5.016 -3.883 -25.391 1 95.25 314 LEU A N 1
ATOM 2410 C CA . LEU A 1 314 ? -3.902 -3.477 -24.547 1 95.25 314 LEU A CA 1
ATOM 2411 C C . LEU A 1 314 ? -3.285 -4.684 -23.844 1 95.25 314 LEU A C 1
ATOM 2413 O O . LEU A 1 314 ? -2.068 -4.734 -23.641 1 95.25 314 LEU A O 1
ATOM 2417 N N . LEU A 1 315 ? -4.145 -5.605 -23.391 1 92 315 LEU A N 1
ATOM 2418 C CA . LEU A 1 315 ? -3.643 -6.832 -22.781 1 92 315 LEU A CA 1
ATOM 2419 C C . LEU A 1 315 ? -2.775 -7.613 -23.766 1 92 315 LEU A C 1
ATOM 2421 O O . LEU A 1 315 ? -1.67 -8.039 -23.422 1 92 315 LEU A O 1
ATOM 2425 N N . ALA A 1 316 ? -3.285 -7.816 -24.922 1 93.31 316 ALA A N 1
ATOM 2426 C CA . ALA A 1 316 ? -2.533 -8.523 -25.953 1 93.31 316 ALA A CA 1
ATOM 2427 C C . ALA A 1 316 ? -1.209 -7.82 -26.25 1 93.31 316 ALA A C 1
ATOM 2429 O O . ALA A 1 316 ? -0.168 -8.477 -26.359 1 93.31 316 ALA A O 1
ATOM 2430 N N . PHE A 1 317 ? -1.276 -6.535 -26.344 1 95.25 317 PHE A N 1
ATOM 2431 C CA . PHE A 1 317 ? -0.077 -5.75 -26.609 1 95.25 317 PHE A CA 1
ATOM 2432 C C . PHE A 1 317 ? 0.933 -5.898 -25.484 1 95.25 317 PHE A C 1
ATOM 2434 O O . PHE A 1 317 ? 2.133 -6.031 -25.734 1 95.25 317 PHE A O 1
ATOM 2441 N N . THR A 1 318 ? 0.5 -5.879 -24.266 1 93.19 318 THR A N 1
ATOM 2442 C CA . THR A 1 318 ? 1.373 -6.012 -23.109 1 93.19 318 THR A CA 1
ATOM 2443 C C . THR A 1 318 ? 2.061 -7.375 -23.094 1 93.19 318 THR A C 1
ATOM 2445 O O . THR A 1 318 ? 3.256 -7.469 -22.812 1 93.19 318 THR A O 1
ATOM 2448 N N . ILE A 1 319 ? 1.309 -8.398 -23.422 1 90.5 319 ILE A N 1
ATOM 2449 C CA . ILE A 1 319 ? 1.854 -9.75 -23.469 1 90.5 319 ILE A CA 1
ATOM 2450 C C . ILE A 1 319 ? 2.959 -9.828 -24.516 1 90.5 319 ILE A C 1
ATOM 2452 O O . ILE A 1 319 ? 4.047 -10.344 -24.25 1 90.5 319 ILE A O 1
ATOM 2456 N N . VAL A 1 320 ? 2.719 -9.258 -25.641 1 93.25 320 VAL A N 1
ATOM 2457 C CA . VAL A 1 320 ? 3.689 -9.266 -26.734 1 93.25 320 VAL A CA 1
ATOM 2458 C C . VAL A 1 320 ? 4.914 -8.445 -26.344 1 93.25 320 VAL A C 1
ATOM 2460 O O . VAL A 1 320 ? 6.051 -8.852 -26.594 1 93.25 320 VAL A O 1
ATOM 2463 N N . LEU A 1 321 ? 4.613 -7.352 -25.766 1 93.38 321 LEU A N 1
ATOM 2464 C CA . LEU A 1 321 ? 5.691 -6.469 -25.328 1 93.38 321 LEU A CA 1
ATOM 2465 C C . LEU A 1 321 ? 6.605 -7.18 -24.328 1 93.38 321 LEU A C 1
ATOM 2467 O O . LEU A 1 321 ? 7.832 -7.082 -24.438 1 93.38 321 LEU A O 1
ATOM 2471 N N . TRP A 1 322 ? 6.074 -7.902 -23.406 1 91.19 322 TRP A N 1
ATOM 2472 C CA . TRP A 1 322 ? 6.836 -8.633 -22.391 1 91.19 322 TRP A CA 1
ATOM 2473 C C . TRP A 1 322 ? 7.598 -9.797 -23.031 1 91.19 322 TRP A C 1
ATOM 2475 O O . TRP A 1 322 ? 8.773 -10.008 -22.719 1 91.19 322 TRP A O 1
ATOM 2485 N N . PHE A 1 323 ? 6.941 -10.453 -23.875 1 90.06 323 PHE A N 1
ATOM 2486 C CA . PHE A 1 323 ? 7.535 -11.641 -24.484 1 90.06 323 PHE A CA 1
ATOM 2487 C C . PHE A 1 323 ? 8.719 -11.266 -25.359 1 90.06 323 PHE A C 1
ATOM 2489 O O . PHE A 1 323 ? 9.719 -11.984 -25.406 1 90.06 323 PHE A O 1
ATOM 2496 N N . LEU A 1 324 ? 8.656 -10.117 -25.984 1 92.5 324 LEU A N 1
ATOM 2497 C CA . LEU A 1 324 ? 9.672 -9.719 -26.938 1 92.5 324 LEU A CA 1
ATOM 2498 C C . LEU A 1 324 ? 10.695 -8.789 -26.297 1 92.5 324 LEU A C 1
ATOM 2500 O O . LEU A 1 324 ? 11.57 -8.25 -26.984 1 92.5 324 LEU A O 1
ATOM 2504 N N . MET A 1 325 ? 10.523 -8.625 -25.094 1 92.12 325 MET A N 1
ATOM 2505 C CA . MET A 1 325 ? 11.453 -7.703 -24.438 1 92.12 325 MET A CA 1
ATOM 2506 C C . MET A 1 325 ? 12.867 -8.258 -24.453 1 92.12 325 MET A C 1
ATOM 2508 O O . MET A 1 325 ? 13.797 -7.602 -24.938 1 92.12 325 MET A O 1
ATOM 2512 N N . ARG A 1 326 ? 13.039 -9.523 -23.938 1 89.25 326 ARG A N 1
ATOM 2513 C CA . ARG A 1 326 ? 14.305 -10.25 -23.906 1 89.25 326 ARG A CA 1
ATOM 2514 C C . ARG A 1 326 ? 14.078 -11.75 -24.016 1 89.25 326 ARG A C 1
ATOM 2516 O O . ARG A 1 326 ? 14.344 -12.5 -23.078 1 89.25 326 ARG A O 1
ATOM 2523 N N . PRO A 1 327 ? 13.695 -12.336 -25.156 1 83.62 327 PRO A N 1
ATOM 2524 C CA . PRO A 1 327 ? 13.383 -13.758 -25.297 1 83.62 327 PRO A CA 1
ATOM 2525 C C . PRO A 1 327 ? 14.625 -14.641 -25.266 1 83.62 327 PRO A C 1
ATOM 2527 O O . PRO A 1 327 ? 14.508 -15.867 -25.125 1 83.62 327 PRO A O 1
ATOM 2530 N N . GLN A 1 328 ? 15.805 -14.188 -25.031 1 76.69 328 GLN A N 1
ATOM 2531 C CA . GLN A 1 328 ? 17.062 -14.898 -24.875 1 76.69 328 GLN A CA 1
ATOM 2532 C C . GLN A 1 328 ? 17.484 -15.578 -26.172 1 76.69 328 GLN A C 1
ATOM 2534 O O . GLN A 1 328 ? 18.672 -15.789 -26.438 1 76.69 328 GLN A O 1
ATOM 2539 N N . PHE A 1 329 ? 16.484 -16.047 -27.109 1 81.06 329 PHE A N 1
ATOM 2540 C CA . PHE A 1 329 ? 16.797 -16.734 -28.344 1 81.06 329 PHE A CA 1
ATOM 2541 C C . PHE A 1 329 ? 17.031 -15.742 -29.469 1 81.06 329 PHE A C 1
ATOM 2543 O O . PHE A 1 329 ? 17.672 -16.062 -30.484 1 81.06 329 PHE A O 1
ATOM 2550 N N . ILE A 1 330 ? 16.469 -14.547 -29.359 1 83.81 330 ILE A N 1
ATOM 2551 C CA . ILE A 1 330 ? 16.672 -13.453 -30.297 1 83.81 330 ILE A CA 1
ATOM 2552 C C . ILE A 1 330 ? 16.828 -12.141 -29.531 1 83.81 330 ILE A C 1
ATOM 2554 O O . ILE A 1 330 ? 16.531 -12.078 -28.344 1 83.81 330 ILE A O 1
ATOM 2558 N N . HIS A 1 331 ? 17.359 -11.18 -30.281 1 88.69 331 HIS A N 1
ATOM 2559 C CA . HIS A 1 331 ? 17.438 -9.859 -29.672 1 88.69 331 HIS A CA 1
ATOM 2560 C C . HIS A 1 331 ? 16.047 -9.273 -29.453 1 88.69 331 HIS A C 1
ATOM 2562 O O . HIS A 1 331 ? 15.195 -9.336 -30.344 1 88.69 331 HIS A O 1
ATOM 2568 N N . GLY A 1 332 ? 15.766 -8.891 -28.281 1 90.88 332 GLY A N 1
ATOM 2569 C CA . GLY A 1 332 ? 14.508 -8.25 -27.938 1 90.88 332 GLY A CA 1
ATOM 2570 C C . GLY A 1 332 ? 14.531 -6.746 -28.125 1 90.88 332 GLY A C 1
ATOM 2571 O O . GLY A 1 332 ? 15.586 -6.164 -28.406 1 90.88 332 GLY A O 1
ATOM 2572 N N . TRP A 1 333 ? 13.375 -6.129 -28 1 91.38 333 TRP A N 1
ATOM 2573 C CA . TRP A 1 333 ? 13.289 -4.695 -28.25 1 91.38 333 TRP A CA 1
ATOM 2574 C C . TRP A 1 333 ? 14.125 -3.91 -27.25 1 91.38 333 TRP A C 1
ATOM 2576 O O . TRP A 1 333 ? 14.648 -2.838 -27.578 1 91.38 333 TRP A O 1
ATOM 2586 N N . ALA A 1 334 ? 14.273 -4.383 -26.016 1 89.94 334 ALA A N 1
ATOM 2587 C CA . ALA A 1 334 ? 15.062 -3.686 -25 1 89.94 334 ALA A CA 1
ATOM 2588 C C . ALA A 1 334 ? 16.547 -3.711 -25.344 1 89.94 334 ALA A C 1
ATOM 2590 O O . ALA A 1 334 ? 17.297 -2.816 -24.953 1 89.94 334 ALA A O 1
ATOM 2591 N N . ASP A 1 335 ? 16.969 -4.73 -26.078 1 88.75 335 ASP A N 1
ATOM 2592 C CA . ASP A 1 335 ? 18.375 -4.879 -26.469 1 88.75 335 ASP A CA 1
ATOM 2593 C C . ASP A 1 335 ? 18.781 -3.834 -27.5 1 88.75 335 ASP A C 1
ATOM 2595 O O . ASP A 1 335 ? 19.953 -3.541 -27.672 1 88.75 335 ASP A O 1
ATOM 2599 N N . TYR A 1 336 ? 17.828 -3.271 -28.172 1 89.62 336 TYR A N 1
ATOM 2600 C CA . TYR A 1 336 ? 18.109 -2.287 -29.219 1 89.62 336 TYR A CA 1
ATOM 2601 C C . TYR A 1 336 ? 18.266 -0.894 -28.625 1 89.62 336 TYR A C 1
ATOM 2603 O O . TYR A 1 336 ? 18.75 0.025 -29.281 1 89.62 336 TYR A O 1
ATOM 2611 N N . LEU A 1 337 ? 17.969 -0.748 -27.375 1 89.5 337 LEU A N 1
ATOM 2612 C CA . LEU A 1 337 ? 18.141 0.521 -26.672 1 89.5 337 LEU A CA 1
ATOM 2613 C C . LEU A 1 337 ? 19.469 0.565 -25.938 1 89.5 337 LEU A C 1
ATOM 2615 O O . LEU A 1 337 ? 19.875 -0.421 -25.312 1 89.5 337 LEU A O 1
ATOM 2619 N N . PRO A 1 338 ? 20.219 1.618 -26.047 1 87.19 338 PRO A N 1
ATOM 2620 C CA . PRO A 1 338 ? 21.531 1.714 -25.391 1 87.19 338 PRO A CA 1
ATOM 2621 C C . PRO A 1 338 ? 21.453 1.469 -23.891 1 87.19 338 PRO A C 1
ATOM 2623 O O . PRO A 1 338 ? 22.344 0.851 -23.312 1 87.19 338 PRO A O 1
ATOM 2626 N N . TYR A 1 339 ? 20.406 1.879 -23.25 1 87.81 339 TYR A N 1
ATOM 2627 C CA . TYR A 1 339 ? 20.25 1.687 -21.812 1 87.81 339 TYR A CA 1
ATOM 2628 C C . TYR A 1 339 ? 19.188 0.633 -21.516 1 87.81 339 TYR A C 1
ATOM 2630 O O . TYR A 1 339 ? 18.5 0.706 -20.484 1 87.81 339 TYR A O 1
ATOM 2638 N N . GLY A 1 340 ? 19.094 -0.298 -22.375 1 87.75 340 GLY A N 1
ATOM 2639 C CA . GLY A 1 340 ? 18.062 -1.321 -22.25 1 87.75 340 GLY A CA 1
ATOM 2640 C C . GLY A 1 340 ? 18.266 -2.217 -21.047 1 87.75 340 GLY A C 1
ATOM 2641 O O . GLY A 1 340 ? 17.297 -2.74 -20.5 1 87.75 340 GLY A O 1
ATOM 2642 N N . ARG A 1 341 ? 19.453 -2.336 -20.594 1 82.56 341 ARG A N 1
ATOM 2643 C CA . ARG A 1 341 ? 19.766 -3.248 -19.5 1 82.56 341 ARG A CA 1
ATOM 2644 C C . ARG A 1 341 ? 19.188 -2.756 -18.172 1 82.56 341 ARG A C 1
ATOM 2646 O O . ARG A 1 341 ? 18.938 -3.549 -17.266 1 82.56 341 ARG A O 1
ATOM 2653 N N . ILE A 1 342 ? 18.875 -1.474 -18.125 1 88.81 342 ILE A N 1
ATOM 2654 C CA . ILE A 1 342 ? 18.422 -0.92 -16.844 1 88.81 342 ILE A CA 1
ATOM 2655 C C . ILE A 1 342 ? 16.891 -0.868 -16.828 1 88.81 342 ILE A C 1
ATOM 2657 O O . ILE A 1 342 ? 16.297 -0.477 -15.82 1 88.81 342 ILE A O 1
ATOM 2661 N N . ILE A 1 343 ? 16.328 -1.299 -17.938 1 91.44 343 ILE A N 1
ATOM 2662 C CA . ILE A 1 343 ? 14.875 -1.286 -18.047 1 91.44 343 ILE A CA 1
ATOM 2663 C C . ILE A 1 343 ? 14.312 -2.65 -17.656 1 91.44 343 ILE A C 1
ATOM 2665 O O . ILE A 1 343 ? 14.617 -3.662 -18.297 1 91.44 343 ILE A O 1
ATOM 2669 N N . LYS A 1 344 ? 13.562 -2.689 -16.609 1 91.69 344 LYS A N 1
ATOM 2670 C CA . LYS A 1 344 ? 12.867 -3.904 -16.203 1 91.69 344 LYS A CA 1
ATOM 2671 C C . LYS A 1 344 ? 11.453 -3.943 -16.781 1 91.69 344 LYS A C 1
ATOM 2673 O O . LYS A 1 344 ? 10.945 -2.928 -17.266 1 91.69 344 LYS A O 1
ATOM 2678 N N . PRO A 1 345 ? 10.836 -5.078 -16.797 1 90.5 345 PRO A N 1
ATOM 2679 C CA . PRO A 1 345 ? 9.516 -5.23 -17.406 1 90.5 345 PRO A CA 1
ATOM 2680 C C . PRO A 1 345 ? 8.461 -4.32 -16.781 1 90.5 345 PRO A C 1
ATOM 2682 O O . PRO A 1 345 ? 7.434 -4.035 -17.391 1 90.5 345 PRO A O 1
ATOM 2685 N N . THR A 1 346 ? 8.742 -3.842 -15.656 1 92.25 346 THR A N 1
ATOM 2686 C CA . THR A 1 346 ? 7.793 -3.018 -14.906 1 92.25 346 THR A CA 1
ATOM 2687 C C . THR A 1 346 ? 7.516 -1.714 -15.648 1 92.25 346 THR A C 1
ATOM 2689 O O . THR A 1 346 ? 6.359 -1.308 -15.789 1 92.25 346 THR A O 1
ATOM 2692 N N . ALA A 1 347 ? 8.477 -1.082 -16.188 1 93.12 347 ALA A N 1
ATOM 2693 C CA . ALA A 1 347 ? 8.367 0.257 -16.766 1 93.12 347 ALA A CA 1
ATOM 2694 C C . ALA A 1 347 ? 7.422 0.262 -17.969 1 93.12 347 ALA A C 1
ATOM 2696 O O . ALA A 1 347 ? 6.441 1.011 -17.984 1 93.12 347 ALA A O 1
ATOM 2697 N N . PRO A 1 348 ? 7.648 -0.637 -18.938 1 92.06 348 PRO A N 1
ATOM 2698 C CA . PRO A 1 348 ? 6.75 -0.598 -20.094 1 92.06 348 PRO A CA 1
ATOM 2699 C C . PRO A 1 348 ? 5.324 -1.023 -19.75 1 92.06 348 PRO A C 1
ATOM 2701 O O . PRO A 1 348 ? 4.363 -0.458 -20.281 1 92.06 348 PRO A O 1
ATOM 2704 N N . ALA A 1 349 ? 5.238 -1.938 -18.891 1 91.44 349 ALA A N 1
ATOM 2705 C CA . ALA A 1 349 ? 3.906 -2.422 -18.547 1 91.44 349 ALA A CA 1
ATOM 2706 C C . ALA A 1 349 ? 3.127 -1.361 -17.766 1 91.44 349 ALA A C 1
ATOM 2708 O O . ALA A 1 349 ? 1.931 -1.166 -18 1 91.44 349 ALA A O 1
ATOM 2709 N N . LEU A 1 350 ? 3.752 -0.74 -16.875 1 93.69 350 LEU A N 1
ATOM 2710 C CA . LEU A 1 350 ? 3.104 0.324 -16.109 1 93.69 350 LEU A CA 1
ATOM 2711 C C . LEU A 1 350 ? 2.721 1.485 -17.031 1 93.69 350 LEU A C 1
ATOM 2713 O O . LEU A 1 350 ? 1.705 2.146 -16.797 1 93.69 350 LEU A O 1
ATOM 2717 N N . GLY A 1 351 ? 3.52 1.754 -18.016 1 94.38 351 GLY A N 1
ATOM 2718 C CA . GLY A 1 351 ? 3.188 2.771 -19 1 94.38 351 GLY A CA 1
ATOM 2719 C C . GLY A 1 351 ? 1.873 2.51 -19.703 1 94.38 351 GLY A C 1
ATOM 2720 O O . GLY A 1 351 ? 1.073 3.428 -19.906 1 94.38 351 GLY A O 1
ATOM 2721 N N . LEU A 1 352 ? 1.718 1.303 -20.031 1 92.5 352 LEU A N 1
ATOM 2722 C CA . LEU A 1 352 ? 0.476 0.911 -20.688 1 92.5 352 LEU A CA 1
ATOM 2723 C C . LEU A 1 352 ? -0.696 0.963 -19.719 1 92.5 352 LEU A C 1
ATOM 2725 O O . LEU A 1 352 ? -1.811 1.328 -20.094 1 92.5 352 LEU A O 1
ATOM 2729 N N . MET A 1 353 ? -0.421 0.648 -18.453 1 92.25 353 MET A N 1
ATOM 2730 C CA . MET A 1 353 ? -1.461 0.677 -17.438 1 92.25 353 MET A CA 1
ATOM 2731 C C . MET A 1 353 ? -1.982 2.096 -17.234 1 92.25 353 MET A C 1
ATOM 2733 O O . MET A 1 353 ? -3.172 2.295 -16.969 1 92.25 353 MET A O 1
ATOM 2737 N N . LEU A 1 354 ? -1.119 3.074 -17.406 1 95.12 354 LEU A N 1
ATOM 2738 C CA . LEU A 1 354 ? -1.515 4.469 -17.234 1 95.12 354 LEU A CA 1
ATOM 2739 C C . LEU A 1 354 ? -2.643 4.836 -18.188 1 95.12 354 LEU A C 1
ATOM 2741 O O . LEU A 1 354 ? -3.475 5.691 -17.875 1 95.12 354 LEU A O 1
ATOM 2745 N N . LEU A 1 355 ? -2.725 4.129 -19.297 1 95.81 355 LEU A N 1
ATOM 2746 C CA . LEU A 1 355 ? -3.736 4.41 -20.312 1 95.81 355 LEU A CA 1
ATOM 2747 C C . LEU A 1 355 ? -5.129 4.066 -19.797 1 95.81 355 LEU A C 1
ATOM 2749 O O . LEU A 1 355 ? -6.117 4.672 -20.219 1 95.81 355 LEU A O 1
ATOM 2753 N N . PHE A 1 356 ? -5.184 3.107 -18.875 1 96.62 356 PHE A N 1
ATOM 2754 C CA . PHE A 1 356 ? -6.473 2.727 -18.312 1 96.62 356 PHE A CA 1
ATOM 2755 C C . PHE A 1 356 ? -7.086 3.883 -17.531 1 96.62 356 PHE A C 1
ATOM 2757 O O . PHE A 1 356 ? -8.305 3.953 -17.375 1 96.62 356 PHE A O 1
ATOM 2764 N N . PHE A 1 357 ? -6.266 4.82 -17.078 1 96.75 357 PHE A N 1
ATOM 2765 C CA . PHE A 1 357 ? -6.738 5.934 -16.266 1 96.75 357 PHE A CA 1
ATOM 2766 C C . PHE A 1 357 ? -7.027 7.152 -17.141 1 96.75 357 PHE A C 1
ATOM 2768 O O . PHE A 1 357 ? -7.562 8.148 -16.656 1 96.75 357 PHE A O 1
ATOM 2775 N N . ILE A 1 358 ? -6.727 7.051 -18.391 1 95.69 358 ILE A N 1
ATOM 2776 C CA . ILE A 1 358 ? -6.871 8.188 -19.297 1 95.69 358 ILE A CA 1
ATOM 2777 C C . ILE A 1 358 ? -8.078 7.973 -20.203 1 95.69 358 ILE A C 1
ATOM 2779 O O . ILE A 1 358 ? -8.859 8.898 -20.438 1 95.69 358 ILE A O 1
ATOM 2783 N N . VAL A 1 359 ? -8.258 6.75 -20.641 1 95 359 VAL A N 1
ATOM 2784 C CA . VAL A 1 359 ? -9.242 6.445 -21.672 1 95 359 VAL A CA 1
ATOM 2785 C C . VAL A 1 359 ? -10.602 6.18 -21.031 1 95 359 VAL A C 1
ATOM 2787 O O . VAL A 1 359 ? -10.719 5.355 -20.125 1 95 359 VAL A O 1
ATOM 2790 N N . PRO A 1 360 ? -11.633 6.852 -21.516 1 94.19 360 PRO A N 1
ATOM 2791 C CA . PRO A 1 360 ? -12.977 6.59 -21 1 94.19 360 PRO A CA 1
ATOM 2792 C C . PRO A 1 360 ? -13.562 5.281 -21.531 1 94.19 360 PRO A C 1
ATOM 2794 O O . PRO A 1 360 ? -13.18 4.816 -22.609 1 94.19 360 PRO A O 1
ATOM 2797 N N . LYS A 1 361 ? -14.469 4.73 -20.859 1 93.81 361 LYS A N 1
ATOM 2798 C CA . LYS A 1 361 ? -15.148 3.506 -21.266 1 93.81 361 LYS A CA 1
ATOM 2799 C C . LYS A 1 361 ? -15.898 3.703 -22.578 1 93.81 361 LYS A C 1
ATOM 2801 O O . LYS A 1 361 ? -15.93 2.805 -23.422 1 93.81 361 LYS A O 1
ATOM 2806 N N . ASN A 1 362 ? -16.547 4.867 -22.625 1 92.44 362 ASN A N 1
ATOM 2807 C CA . ASN A 1 362 ? -17.234 5.266 -23.859 1 92.44 362 ASN A CA 1
ATOM 2808 C C . ASN A 1 362 ? -16.797 6.648 -24.328 1 92.44 362 ASN A C 1
ATOM 2810 O O . ASN A 1 362 ? -17.312 7.66 -23.844 1 92.44 362 ASN A O 1
ATOM 2814 N N . PRO A 1 363 ? -15.945 6.684 -25.297 1 88.5 363 PRO A N 1
ATOM 2815 C CA . PRO A 1 363 ? -15.398 7.973 -25.734 1 88.5 363 PRO A CA 1
ATOM 2816 C C . PRO A 1 363 ? -16.453 8.859 -26.391 1 88.5 363 PRO A C 1
ATOM 2818 O O . PRO A 1 363 ? -16.234 10.062 -26.562 1 88.5 363 PRO A O 1
ATOM 2821 N N . TRP A 1 364 ? -17.578 8.297 -26.719 1 86 364 TRP A N 1
ATOM 2822 C CA . TRP A 1 364 ? -18.609 9.039 -27.438 1 86 364 TRP A CA 1
ATOM 2823 C C . TRP A 1 364 ? -19.656 9.578 -26.469 1 86 364 TRP A C 1
ATOM 2825 O O . TRP A 1 364 ? -20.531 10.352 -26.859 1 86 364 TRP A O 1
ATOM 2835 N N . SER A 1 365 ? -19.484 9.227 -25.219 1 85.38 365 SER A N 1
ATOM 2836 C CA . SER A 1 365 ? -20.453 9.68 -24.219 1 85.38 365 SER A CA 1
ATOM 2837 C C . SER A 1 365 ? -19.875 10.789 -23.359 1 85.38 365 SER A C 1
ATOM 2839 O O . SER A 1 365 ? -18.688 10.789 -23.047 1 85.38 365 SER A O 1
ATOM 2841 N N . LYS A 1 366 ? -20.641 11.836 -23 1 79.5 366 LYS A N 1
ATOM 2842 C CA . LYS A 1 366 ? -20.234 13.016 -22.25 1 79.5 366 LYS A CA 1
ATOM 2843 C C . LYS A 1 366 ? -19.766 12.625 -20.844 1 79.5 366 LYS A C 1
ATOM 2845 O O . LYS A 1 366 ? -18.797 13.188 -20.328 1 79.5 366 LYS A O 1
ATOM 2850 N N . ASN A 1 367 ? -20.391 11.797 -20.141 1 81.88 367 ASN A N 1
ATOM 2851 C CA . ASN A 1 367 ? -20.062 11.523 -18.75 1 81.88 367 ASN A CA 1
ATOM 2852 C C . ASN A 1 367 ? -19.641 10.07 -18.547 1 81.88 367 ASN A C 1
ATOM 2854 O O . ASN A 1 367 ? -20.141 9.398 -17.641 1 81.88 367 ASN A O 1
ATOM 2858 N N . SER A 1 368 ? -18.562 9.844 -19.406 1 87.69 368 SER A N 1
ATOM 2859 C CA . SER A 1 368 ? -18.125 8.453 -19.328 1 87.69 368 SER A CA 1
ATOM 2860 C C . SER A 1 368 ? -17 8.289 -18.312 1 87.69 368 SER A C 1
ATOM 2862 O O . SER A 1 368 ? -16.062 9.094 -18.281 1 87.69 368 SER A O 1
ATOM 2864 N N . GLU A 1 369 ? -17.156 7.328 -17.469 1 91.38 369 GLU A N 1
ATOM 2865 C CA . GLU A 1 369 ? -16.109 6.98 -16.516 1 91.38 369 GLU A CA 1
ATOM 2866 C C . GLU A 1 369 ? -14.891 6.398 -17.234 1 91.38 369 GLU A C 1
ATOM 2868 O O . GLU A 1 369 ? -15.008 5.828 -18.312 1 91.38 369 GLU A O 1
ATOM 2873 N N . LYS A 1 370 ? -13.766 6.625 -16.656 1 95.62 370 LYS A N 1
ATOM 2874 C CA . LYS A 1 370 ? -12.555 6.004 -17.188 1 95.62 370 LYS A CA 1
ATOM 2875 C C . LYS A 1 370 ? -12.602 4.488 -17.047 1 95.62 370 LYS A C 1
ATOM 2877 O O . LYS A 1 370 ? -13.383 3.957 -16.25 1 95.62 370 LYS A O 1
ATOM 2882 N N . ILE A 1 371 ? -11.828 3.826 -17.781 1 96.25 371 ILE A N 1
ATOM 2883 C CA . ILE A 1 371 ? -11.789 2.369 -17.734 1 96.25 371 ILE A CA 1
ATOM 2884 C C . ILE A 1 371 ? -11.422 1.906 -16.328 1 96.25 371 ILE A C 1
ATOM 2886 O O . ILE A 1 371 ? -11.984 0.934 -15.82 1 96.25 371 ILE A O 1
ATOM 2890 N N . LEU A 1 372 ? -10.484 2.639 -15.789 1 96.06 372 LEU A N 1
ATOM 2891 C CA . LEU A 1 372 ? -10.039 2.328 -14.438 1 96.06 372 LEU A CA 1
ATOM 2892 C C . LEU A 1 372 ? -9.945 3.594 -13.594 1 96.06 372 LEU A C 1
ATOM 2894 O O . LEU A 1 372 ? -9.484 4.633 -14.07 1 96.06 372 LEU A O 1
ATOM 2898 N N . THR A 1 373 ? -10.445 3.52 -12.383 1 95.5 373 THR A N 1
ATOM 2899 C CA . THR A 1 373 ? -10.328 4.605 -11.422 1 95.5 373 THR A CA 1
ATOM 2900 C C . THR A 1 373 ? -9.492 4.176 -10.219 1 95.5 373 THR A C 1
ATOM 2902 O O . THR A 1 373 ? -9.336 2.979 -9.961 1 95.5 373 THR A O 1
ATOM 2905 N N . TRP A 1 374 ? -8.906 5.098 -9.508 1 93.56 374 TRP A N 1
ATOM 2906 C CA . TRP A 1 374 ? -8.008 4.793 -8.398 1 93.56 374 TRP A CA 1
ATOM 2907 C C . TRP A 1 374 ? -8.75 4.07 -7.281 1 93.56 374 TRP A C 1
ATOM 2909 O O . TRP A 1 374 ? -8.25 3.08 -6.738 1 93.56 374 TRP A O 1
ATOM 2919 N N . PRO A 1 375 ? -9.992 4.52 -6.961 1 92.56 375 PRO A N 1
ATOM 2920 C CA . PRO A 1 375 ? -10.688 3.805 -5.887 1 92.56 375 PRO A CA 1
ATOM 2921 C C . PRO A 1 375 ? -10.922 2.332 -6.211 1 92.56 375 PRO A C 1
ATOM 2923 O O . PRO A 1 375 ? -10.789 1.472 -5.34 1 92.56 375 PRO A O 1
ATOM 2926 N N . VAL A 1 376 ? -11.18 2.066 -7.445 1 92.94 376 VAL A N 1
ATOM 2927 C CA . VAL A 1 376 ? -11.406 0.688 -7.867 1 92.94 376 VAL A CA 1
ATOM 2928 C C . VAL A 1 376 ? -10.102 -0.106 -7.77 1 92.94 376 VAL A C 1
ATOM 2930 O O . VAL A 1 376 ? -10.094 -1.224 -7.25 1 92.94 376 VAL A O 1
ATOM 2933 N N . LEU A 1 377 ? -9.039 0.46 -8.25 1 93.69 377 LEU A N 1
ATOM 2934 C CA . LEU A 1 377 ? -7.754 -0.236 -8.195 1 93.69 377 LEU A CA 1
ATOM 2935 C C . LEU A 1 377 ? -7.289 -0.414 -6.758 1 93.69 377 LEU A C 1
ATOM 2937 O O . LEU A 1 377 ? -6.824 -1.492 -6.379 1 93.69 377 LEU A O 1
ATOM 2941 N N . GLN A 1 378 ? -7.383 0.634 -5.988 1 92.56 378 GLN A N 1
ATOM 2942 C CA . GLN A 1 378 ? -6.934 0.595 -4.598 1 92.56 378 GLN A CA 1
ATOM 2943 C C . GLN A 1 378 ? -7.613 -0.538 -3.834 1 92.56 378 GLN A C 1
ATOM 2945 O O . GLN A 1 378 ? -6.984 -1.194 -3 1 92.56 378 GLN A O 1
ATOM 2950 N N . LYS A 1 379 ? -8.875 -0.728 -4.137 1 88.88 379 LYS A N 1
ATOM 2951 C CA . LYS A 1 379 ? -9.648 -1.769 -3.459 1 88.88 379 LYS A CA 1
ATOM 2952 C C . LYS A 1 379 ? -9.172 -3.158 -3.875 1 88.88 379 LYS A C 1
ATOM 2954 O O . LYS A 1 379 ? -9.219 -4.098 -3.078 1 88.88 379 LYS A O 1
ATOM 2959 N N . LYS A 1 380 ? -8.68 -3.238 -4.992 1 87.69 380 LYS A N 1
ATOM 2960 C CA . LYS A 1 380 ? -8.281 -4.539 -5.52 1 87.69 380 LYS A CA 1
ATOM 2961 C C . LYS A 1 380 ? -6.836 -4.859 -5.16 1 87.69 380 LYS A C 1
ATOM 2963 O O . LYS A 1 380 ? -6.418 -6.016 -5.227 1 87.69 380 LYS A O 1
ATOM 2968 N N . MET A 1 381 ? -6.121 -3.893 -4.777 1 90.19 381 MET A N 1
ATOM 2969 C CA . MET A 1 381 ? -4.703 -4.062 -4.477 1 90.19 381 MET A CA 1
ATOM 2970 C C . MET A 1 381 ? -4.508 -4.961 -3.26 1 90.19 381 MET A C 1
ATOM 2972 O O . MET A 1 381 ? -5.297 -4.91 -2.312 1 90.19 381 MET A O 1
ATOM 2976 N N . GLN A 1 382 ? -3.543 -5.789 -3.354 1 89.81 382 GLN A N 1
ATOM 2977 C CA . GLN A 1 382 ? -3.176 -6.68 -2.262 1 89.81 382 GLN A CA 1
ATOM 2978 C C . GLN A 1 382 ? -1.971 -6.145 -1.494 1 89.81 382 GLN A C 1
ATOM 2980 O O . GLN A 1 382 ? -0.892 -6.738 -1.525 1 89.81 382 GLN A O 1
ATOM 2985 N N . TRP A 1 383 ? -2.156 -5.184 -0.753 1 91.12 383 TRP A N 1
ATOM 2986 C CA . TRP A 1 383 ? -1.103 -4.461 -0.047 1 91.12 383 TRP A CA 1
ATOM 2987 C C . TRP A 1 383 ? -0.38 -5.379 0.935 1 91.12 383 TRP A C 1
ATOM 2989 O O . TRP A 1 383 ? 0.836 -5.273 1.11 1 91.12 383 TRP A O 1
ATOM 2999 N N . GLY A 1 384 ? -1.13 -6.273 1.549 1 91.75 384 GLY A N 1
ATOM 3000 C CA . GLY A 1 384 ? -0.527 -7.215 2.48 1 91.75 384 GLY A CA 1
ATOM 3001 C C . GLY A 1 384 ? 0.488 -8.133 1.826 1 91.75 384 GLY A C 1
ATOM 3002 O O . GLY A 1 384 ? 1.537 -8.422 2.406 1 91.75 384 GLY A O 1
ATOM 3003 N N . VAL A 1 385 ? 0.201 -8.539 0.62 1 89.31 385 VAL A N 1
ATOM 3004 C CA . VAL A 1 385 ? 1.092 -9.43 -0.114 1 89.31 385 VAL A CA 1
ATOM 3005 C C . VAL A 1 385 ? 2.359 -8.68 -0.518 1 89.31 385 VAL A C 1
ATOM 3007 O O . VAL A 1 385 ? 3.455 -9.25 -0.505 1 89.31 385 VAL A O 1
ATOM 3010 N N . MET A 1 386 ? 2.197 -7.438 -0.847 1 92.12 386 MET A N 1
ATOM 3011 C CA . MET A 1 386 ? 3.354 -6.625 -1.214 1 92.12 386 MET A CA 1
ATOM 3012 C C . MET A 1 386 ? 4.293 -6.449 -0.026 1 92.12 386 MET A C 1
ATOM 3014 O O . MET A 1 386 ? 5.516 -6.496 -0.182 1 92.12 386 MET A O 1
ATOM 3018 N N . LEU A 1 387 ? 3.74 -6.254 1.143 1 94.19 387 LEU A N 1
ATOM 3019 C CA . LEU A 1 387 ? 4.551 -6.152 2.35 1 94.19 387 LEU A CA 1
ATOM 3020 C C . LEU A 1 387 ? 5.223 -7.484 2.668 1 94.19 387 LEU A C 1
ATOM 3022 O O . LEU A 1 387 ? 6.375 -7.516 3.109 1 94.19 387 LEU A O 1
ATOM 3026 N N . LEU A 1 388 ? 4.469 -8.555 2.439 1 92.75 388 LEU A N 1
ATOM 3027 C CA . LEU A 1 388 ? 5.016 -9.891 2.645 1 92.75 388 LEU A CA 1
ATOM 3028 C C . LEU A 1 388 ? 6.227 -10.125 1.748 1 92.75 388 LEU A C 1
ATOM 3030 O O . LEU A 1 388 ? 7.25 -10.648 2.201 1 92.75 388 LEU A O 1
ATOM 3034 N N . LEU A 1 389 ? 6.109 -9.688 0.491 1 91.19 389 LEU A N 1
ATOM 3035 C CA . LEU A 1 389 ? 7.219 -9.797 -0.448 1 91.19 389 LEU A CA 1
ATOM 3036 C C . LEU A 1 389 ? 8.438 -9.031 0.056 1 91.19 389 LEU A C 1
ATOM 3038 O O . LEU A 1 389 ? 9.562 -9.531 0.004 1 91.19 389 LEU A O 1
ATOM 3042 N N . GLY A 1 390 ? 8.211 -7.863 0.544 1 93.56 390 GLY A N 1
ATOM 3043 C CA . GLY A 1 390 ? 9.289 -7.043 1.064 1 93.56 390 GLY A CA 1
ATOM 3044 C C . GLY A 1 390 ? 9.992 -7.668 2.256 1 93.56 390 GLY A C 1
ATOM 3045 O O . GLY A 1 390 ? 11.227 -7.684 2.32 1 93.56 390 GLY A O 1
ATOM 3046 N N . GLY A 1 391 ? 9.219 -8.156 3.217 1 94.12 391 GLY A N 1
ATOM 3047 C CA . GLY A 1 391 ? 9.805 -8.836 4.363 1 94.12 391 GLY A CA 1
ATOM 3048 C C . GLY A 1 391 ? 10.633 -10.047 3.98 1 94.12 391 GLY A C 1
ATOM 3049 O O . GLY A 1 391 ? 11.695 -10.281 4.547 1 94.12 391 GLY A O 1
ATOM 3050 N N . GLY A 1 392 ? 10.102 -10.789 3.045 1 91.31 392 GLY A N 1
ATOM 3051 C CA . GLY A 1 392 ? 10.828 -11.953 2.559 1 91.31 392 GLY A CA 1
ATOM 3052 C C . GLY A 1 392 ? 12.141 -11.586 1.884 1 91.31 392 GLY A C 1
ATOM 3053 O O . GLY A 1 392 ? 13.148 -12.273 2.066 1 91.31 392 GLY A O 1
ATOM 3054 N N . LEU A 1 393 ? 12.125 -10.523 1.106 1 92.19 393 LEU A N 1
ATOM 3055 C CA . LEU A 1 393 ? 13.328 -10.062 0.425 1 92.19 393 LEU A CA 1
ATOM 3056 C C . LEU A 1 393 ? 14.375 -9.578 1.429 1 92.19 393 LEU A C 1
ATOM 3058 O O . LEU A 1 393 ? 15.562 -9.867 1.281 1 92.19 393 LEU A O 1
ATOM 3062 N N . ALA A 1 394 ? 13.867 -8.844 2.412 1 94.25 394 ALA A N 1
ATOM 3063 C CA . ALA A 1 394 ? 14.766 -8.367 3.461 1 94.25 394 ALA A CA 1
ATOM 3064 C C . ALA A 1 394 ? 15.43 -9.539 4.18 1 94.25 394 ALA A C 1
ATOM 3066 O O . ALA A 1 394 ? 16.641 -9.516 4.43 1 94.25 394 ALA A O 1
ATOM 3067 N N . LEU A 1 395 ? 14.656 -10.523 4.461 1 92.38 395 LEU A N 1
ATOM 3068 C CA . LEU A 1 395 ? 15.172 -11.703 5.145 1 92.38 395 LEU A CA 1
ATOM 3069 C C . LEU A 1 395 ? 16.172 -12.445 4.27 1 92.38 395 LEU A C 1
ATOM 3071 O O . LEU A 1 395 ? 17.203 -12.906 4.758 1 92.38 395 LEU A O 1
ATOM 3075 N N . ALA A 1 396 ? 15.859 -12.586 3.002 1 89.38 396 ALA A N 1
ATOM 3076 C CA . ALA A 1 396 ? 16.75 -13.258 2.064 1 89.38 396 ALA A CA 1
ATOM 3077 C C . ALA A 1 396 ? 18.109 -12.547 1.986 1 89.38 396 ALA A C 1
ATOM 3079 O O . ALA A 1 396 ? 19.156 -13.195 1.996 1 89.38 396 ALA A O 1
ATOM 3080 N N . ASP A 1 397 ? 18.062 -11.273 1.892 1 91.56 397 ASP A N 1
ATOM 3081 C CA . ASP A 1 397 ? 19.297 -10.492 1.822 1 91.56 397 ASP A CA 1
ATOM 3082 C C . ASP A 1 397 ? 20.094 -10.617 3.113 1 91.56 397 ASP A C 1
ATOM 3084 O O . ASP A 1 397 ? 21.328 -10.688 3.08 1 91.56 397 ASP A O 1
ATOM 3088 N N . LEU A 1 398 ? 19.375 -10.602 4.23 1 93.12 398 LEU A N 1
ATOM 3089 C CA . LEU A 1 398 ? 20.047 -10.703 5.52 1 93.12 398 LEU A CA 1
ATOM 3090 C C . LEU A 1 398 ? 20.734 -12.062 5.664 1 93.12 398 LEU A C 1
ATOM 3092 O O . LEU A 1 398 ? 21.828 -12.156 6.227 1 93.12 398 LEU A O 1
ATOM 3096 N N . CYS A 1 399 ? 20.109 -13.102 5.246 1 89.12 399 CYS A N 1
ATOM 3097 C CA . CYS A 1 399 ? 20.688 -14.438 5.285 1 89.12 399 CYS A CA 1
ATOM 3098 C C . CYS A 1 399 ? 22.016 -14.484 4.531 1 89.12 399 CYS A C 1
ATOM 3100 O O . CYS A 1 399 ? 22.984 -15.102 4.996 1 89.12 399 CYS A O 1
ATOM 3102 N N . LYS A 1 400 ? 22.016 -13.844 3.467 1 86.44 400 LYS A N 1
ATOM 3103 C CA . LYS A 1 400 ? 23.219 -13.805 2.645 1 86.44 400 LYS A CA 1
ATOM 3104 C C . LYS A 1 400 ? 24.297 -12.945 3.293 1 86.44 400 LYS A C 1
ATOM 3106 O O . LYS A 1 400 ? 25.453 -13.375 3.416 1 86.44 400 LYS A O 1
ATOM 3111 N N . SER A 1 401 ? 23.953 -11.781 3.826 1 90.25 401 SER A N 1
ATOM 3112 C CA . SER A 1 401 ? 24.922 -10.797 4.293 1 90.25 401 SER A CA 1
ATOM 3113 C C . SER A 1 401 ? 25.516 -11.195 5.645 1 90.25 401 SER A C 1
ATOM 3115 O O . SER A 1 401 ? 26.656 -10.852 5.961 1 90.25 401 SER A O 1
ATOM 3117 N N . THR A 1 402 ? 24.766 -12 6.418 1 92.31 402 THR A N 1
ATOM 3118 C CA . THR A 1 402 ? 25.234 -12.375 7.742 1 92.31 402 THR A CA 1
ATOM 3119 C C . THR A 1 402 ? 26.031 -13.672 7.68 1 92.31 402 THR A C 1
ATOM 3121 O O . THR A 1 402 ? 26.688 -14.047 8.656 1 92.31 402 THR A O 1
ATOM 3124 N N . GLY A 1 403 ? 25.891 -14.352 6.555 1 86.94 403 GLY A N 1
ATOM 3125 C CA . GLY A 1 403 ? 26.609 -15.617 6.406 1 86.94 403 GLY A CA 1
ATOM 3126 C C . GLY A 1 403 ? 25.797 -16.812 6.859 1 86.94 403 GLY A C 1
ATOM 3127 O O . GLY A 1 403 ? 26.266 -17.953 6.797 1 86.94 403 GLY A O 1
ATOM 3128 N N . LEU A 1 404 ? 24.641 -16.594 7.281 1 87 404 LEU A N 1
ATOM 3129 C CA . LEU A 1 404 ? 23.812 -17.719 7.684 1 87 404 LEU A CA 1
ATOM 3130 C C . LEU A 1 404 ? 23.641 -18.719 6.539 1 87 404 LEU A C 1
ATOM 3132 O O . LEU A 1 404 ? 23.625 -19.922 6.762 1 87 404 LEU A O 1
ATOM 3136 N N . SER A 1 405 ? 23.5 -18.188 5.402 1 81 405 SER A N 1
ATOM 3137 C CA . SER A 1 405 ? 23.359 -19.031 4.215 1 81 405 SER A CA 1
ATOM 3138 C C . SER A 1 405 ? 24.531 -20 4.078 1 81 405 SER A C 1
ATOM 3140 O O . SER A 1 405 ? 24.328 -21.172 3.781 1 81 405 SER A O 1
ATOM 3142 N N . LYS A 1 406 ? 25.672 -19.484 4.332 1 80.19 406 LYS A N 1
ATOM 3143 C CA . LYS A 1 406 ? 26.875 -20.312 4.234 1 80.19 406 LYS A CA 1
ATOM 3144 C C . LYS A 1 406 ? 26.891 -21.391 5.324 1 80.19 406 LYS A C 1
ATOM 3146 O O . LYS A 1 406 ? 27.25 -22.531 5.066 1 80.19 406 LYS A O 1
ATOM 3151 N N . ILE A 1 407 ? 26.469 -21.031 6.457 1 84.5 407 ILE A N 1
ATOM 3152 C CA . ILE A 1 407 ? 26.453 -21.969 7.578 1 84.5 407 ILE A CA 1
ATOM 3153 C C . ILE A 1 407 ? 25.469 -23.109 7.285 1 84.5 407 ILE A C 1
ATOM 3155 O O . ILE A 1 407 ? 25.797 -24.281 7.5 1 84.5 407 ILE A O 1
ATOM 3159 N N . ILE A 1 408 ? 24.359 -22.734 6.77 1 79.12 408 ILE A N 1
ATOM 3160 C CA . ILE A 1 408 ? 23.344 -23.734 6.434 1 79.12 408 ILE A CA 1
ATOM 3161 C C . ILE A 1 408 ? 23.875 -24.656 5.324 1 79.12 408 ILE A C 1
ATOM 3163 O O . ILE A 1 408 ? 23.734 -25.875 5.398 1 79.12 408 ILE A O 1
ATOM 3167 N N . ALA A 1 409 ? 24.453 -24.016 4.348 1 73.94 409 ALA A N 1
ATOM 3168 C CA . ALA A 1 409 ? 25 -24.766 3.227 1 73.94 409 ALA A CA 1
ATOM 3169 C C . ALA A 1 409 ? 26.062 -25.766 3.701 1 73.94 409 ALA A C 1
ATOM 3171 O O . ALA A 1 409 ? 26.094 -26.906 3.244 1 73.94 409 ALA A O 1
ATOM 3172 N N . ASP A 1 410 ? 26.906 -25.312 4.555 1 78.5 410 ASP A N 1
ATOM 3173 C CA . ASP A 1 410 ? 27.984 -26.141 5.066 1 78.5 410 ASP A CA 1
ATOM 3174 C C . ASP A 1 410 ? 27.438 -27.328 5.855 1 78.5 410 ASP A C 1
ATOM 3176 O O . ASP A 1 410 ? 27.969 -28.438 5.773 1 78.5 410 ASP A O 1
ATOM 3180 N N . GLU A 1 411 ? 26.406 -27.094 6.527 1 77.19 411 GLU A N 1
ATOM 3181 C CA . GLU A 1 411 ? 25.797 -28.172 7.316 1 77.19 411 GLU A CA 1
ATOM 3182 C C . GLU A 1 411 ? 25.078 -29.172 6.422 1 77.19 411 GLU A C 1
ATOM 3184 O O . GLU A 1 411 ? 25.016 -30.359 6.742 1 77.19 411 GLU A O 1
ATOM 3189 N N . LEU A 1 412 ? 24.609 -28.672 5.355 1 72.94 412 LEU A N 1
ATOM 3190 C CA . LEU A 1 412 ? 23.844 -29.531 4.449 1 72.94 412 LEU A CA 1
ATOM 3191 C C . LEU A 1 412 ? 24.781 -30.312 3.541 1 72.94 412 LEU A C 1
ATOM 3193 O O . LEU A 1 412 ? 24.359 -31.281 2.902 1 72.94 412 LEU A O 1
ATOM 3197 N N . LEU A 1 413 ? 25.969 -29.891 3.508 1 68.81 413 LEU A N 1
ATOM 3198 C CA . LEU A 1 413 ? 26.969 -30.641 2.768 1 68.81 413 LEU A CA 1
ATOM 3199 C C . LEU A 1 413 ? 27.078 -32.062 3.279 1 68.81 413 LEU A C 1
ATOM 3201 O O . LEU A 1 413 ? 27.469 -32.969 2.541 1 68.81 413 LEU A O 1
ATOM 3205 N N . LEU A 1 414 ? 26.594 -32.094 4.395 1 61.62 414 LEU A N 1
ATOM 3206 C CA . LEU A 1 414 ? 26.609 -33.438 4.98 1 61.62 414 LEU A CA 1
ATOM 3207 C C . LEU A 1 414 ? 25.656 -34.375 4.238 1 61.62 414 LEU A C 1
ATOM 3209 O O . LEU A 1 414 ? 25.812 -35.594 4.301 1 61.62 414 LEU A O 1
ATOM 3213 N N . PHE A 1 415 ? 24.781 -33.719 3.525 1 61.97 415 PHE A N 1
ATOM 3214 C CA . PHE A 1 415 ? 23.844 -34.531 2.738 1 61.97 415 PHE A CA 1
ATOM 3215 C C . PHE A 1 415 ? 24.297 -34.594 1.285 1 61.97 415 PHE A C 1
ATOM 3217 O O . PHE A 1 415 ? 23.5 -34.938 0.402 1 61.97 415 PHE A O 1
ATOM 3224 N N . ARG A 1 416 ? 25.484 -34.25 1.074 1 65.81 416 ARG A N 1
ATOM 3225 C CA . ARG A 1 416 ? 26.062 -34.25 -0.265 1 65.81 416 ARG A CA 1
ATOM 3226 C C . ARG A 1 416 ? 25.859 -35.562 -0.969 1 65.81 416 ARG A C 1
ATOM 3228 O O . ARG A 1 416 ? 25.828 -35.625 -2.199 1 65.81 416 ARG A O 1
ATOM 3235 N N . GLY A 1 417 ? 25.625 -36.5 -0.264 1 73.69 417 GLY A N 1
ATOM 3236 C CA . GLY A 1 417 ? 25.438 -37.781 -0.903 1 73.69 417 GLY A CA 1
ATOM 3237 C C . GLY A 1 417 ? 24.047 -37.969 -1.483 1 73.69 417 GLY A C 1
ATOM 3238 O O . GLY A 1 417 ? 23.812 -38.875 -2.283 1 73.69 417 GLY A O 1
ATOM 3239 N N . VAL A 1 418 ? 23.281 -37.062 -1.3 1 83.44 418 VAL A N 1
ATOM 3240 C CA . VAL A 1 418 ? 21.922 -37.219 -1.794 1 83.44 418 VAL A CA 1
ATOM 3241 C C . VAL A 1 418 ? 21.812 -36.625 -3.203 1 83.44 418 VAL A C 1
ATOM 3243 O O . VAL A 1 418 ? 22.219 -35.5 -3.439 1 83.44 418 VAL A O 1
ATOM 3246 N N . PRO A 1 419 ? 21.344 -37.5 -4.129 1 90.06 419 PRO A N 1
ATOM 3247 C CA . PRO A 1 419 ? 21.188 -37 -5.496 1 90.06 419 PRO A CA 1
ATOM 3248 C C . PRO A 1 419 ? 20.281 -35.75 -5.582 1 90.06 419 PRO A C 1
ATOM 3250 O O . PRO A 1 419 ? 19.281 -35.688 -4.875 1 90.06 419 PRO A O 1
ATOM 3253 N N . PRO A 1 420 ? 20.656 -34.844 -6.434 1 91.12 420 PRO A N 1
ATOM 3254 C CA . PRO A 1 420 ? 19.875 -33.594 -6.57 1 91.12 420 PRO A CA 1
ATOM 3255 C C . PRO A 1 420 ? 18.406 -33.875 -6.887 1 91.12 420 PRO A C 1
ATOM 3257 O O . PRO A 1 420 ? 17.531 -33.125 -6.43 1 91.12 420 PRO A O 1
ATOM 3260 N N . VAL A 1 421 ? 18.141 -34.906 -7.605 1 94.12 421 VAL A N 1
ATOM 3261 C CA . VAL A 1 421 ? 16.766 -35.25 -7.992 1 94.12 421 VAL A CA 1
ATOM 3262 C C . VAL A 1 421 ? 15.953 -35.594 -6.75 1 94.12 421 VAL A C 1
ATOM 3264 O O . VAL A 1 421 ? 14.766 -35.25 -6.664 1 94.12 421 VAL A O 1
ATOM 3267 N N . VAL A 1 422 ? 16.531 -36.25 -5.832 1 94.06 422 VAL A N 1
ATOM 3268 C CA . VAL A 1 422 ? 15.867 -36.594 -4.586 1 94.06 422 VAL A CA 1
ATOM 3269 C C . VAL A 1 422 ? 15.609 -35.344 -3.756 1 94.06 422 VAL A C 1
ATOM 3271 O O . VAL A 1 422 ? 14.531 -35.188 -3.18 1 94.06 422 VAL A O 1
ATOM 3274 N N . THR A 1 423 ? 16.625 -34.5 -3.766 1 92.44 423 THR A N 1
ATOM 3275 C CA . THR A 1 423 ? 16.516 -33.281 -3.008 1 92.44 423 THR A CA 1
ATOM 3276 C C . THR A 1 423 ? 15.375 -32.406 -3.549 1 92.44 423 THR A C 1
ATOM 3278 O O . THR A 1 423 ? 14.516 -31.953 -2.787 1 92.44 423 THR A O 1
ATOM 3281 N N . VAL A 1 424 ? 15.336 -32.188 -4.832 1 95.31 424 VAL A N 1
ATOM 3282 C CA . VAL A 1 424 ? 14.305 -31.344 -5.434 1 95.31 424 VAL A CA 1
ATOM 3283 C C . VAL A 1 424 ? 12.93 -32 -5.242 1 95.31 424 VAL A C 1
ATOM 3285 O O . VAL A 1 424 ? 11.938 -31.297 -5.023 1 95.31 424 VAL A O 1
ATOM 3288 N N . SER A 1 425 ? 12.883 -33.312 -5.301 1 95.81 425 SER A N 1
ATOM 3289 C CA . SER A 1 425 ? 11.617 -34 -5.113 1 95.81 425 SER A CA 1
ATOM 3290 C C . SER A 1 425 ? 11.094 -33.844 -3.691 1 95.81 425 SER A C 1
ATOM 3292 O O . SER A 1 425 ? 9.922 -33.5 -3.492 1 95.81 425 SER A O 1
ATOM 3294 N N . CYS A 1 426 ? 11.938 -34 -2.744 1 93.25 426 CYS A N 1
ATOM 3295 C CA . CYS A 1 426 ? 11.547 -33.875 -1.343 1 93.25 426 CYS A CA 1
ATOM 3296 C C . CYS A 1 426 ? 11.102 -32.438 -1.02 1 93.25 426 CYS A C 1
ATOM 3298 O O . CYS A 1 426 ? 10.07 -32.25 -0.375 1 93.25 426 CYS A O 1
ATOM 3300 N N . LEU A 1 427 ? 11.875 -31.531 -1.518 1 93.94 427 LEU A N 1
ATOM 3301 C CA . LEU A 1 427 ? 11.578 -30.141 -1.232 1 93.94 427 LEU A CA 1
ATOM 3302 C C . LEU A 1 427 ? 10.297 -29.703 -1.94 1 93.94 427 LEU A C 1
ATOM 3304 O O . LEU A 1 427 ? 9.516 -28.906 -1.398 1 93.94 427 LEU A O 1
ATOM 3308 N N . SER A 1 428 ? 10.094 -30.156 -3.148 1 96.62 428 SER A N 1
ATOM 3309 C CA . SER A 1 428 ? 8.875 -29.844 -3.893 1 96.62 428 SER A CA 1
ATOM 3310 C C . SER A 1 428 ? 7.641 -30.406 -3.199 1 96.62 428 SER A C 1
ATOM 3312 O O . SER A 1 428 ? 6.621 -29.719 -3.082 1 96.62 428 SER A O 1
ATOM 3314 N N . PHE A 1 429 ? 7.762 -31.594 -2.768 1 94.94 429 PHE A N 1
ATOM 3315 C CA . PHE A 1 429 ? 6.652 -32.219 -2.049 1 94.94 429 PHE A CA 1
ATOM 3316 C C . PHE A 1 429 ? 6.391 -31.484 -0.734 1 94.94 429 PHE A C 1
ATOM 3318 O O . PHE A 1 429 ? 5.234 -31.266 -0.362 1 94.94 429 PHE A O 1
ATOM 3325 N N . ALA A 1 430 ? 7.41 -31.172 -0.068 1 92.81 430 ALA A N 1
ATOM 3326 C CA . ALA A 1 430 ? 7.273 -30.422 1.186 1 92.81 430 ALA A CA 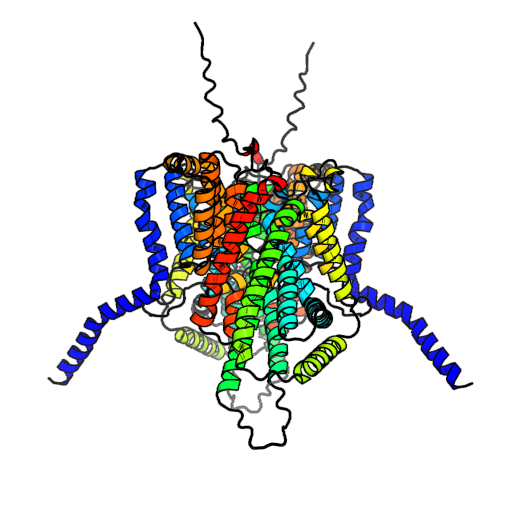1
ATOM 3327 C C . ALA A 1 430 ? 6.578 -29.094 0.961 1 92.81 430 ALA A C 1
ATOM 3329 O O . ALA A 1 430 ? 5.695 -28.703 1.733 1 92.81 430 ALA A O 1
ATOM 3330 N N . ALA A 1 431 ? 7.031 -28.406 -0.071 1 94.56 431 ALA A N 1
ATOM 3331 C CA . ALA A 1 431 ? 6.426 -27.125 -0.405 1 94.56 431 ALA A CA 1
ATOM 3332 C C . ALA A 1 431 ? 4.934 -27.281 -0.679 1 94.56 431 ALA A C 1
ATOM 3334 O O . ALA A 1 431 ? 4.121 -26.484 -0.188 1 94.56 431 ALA A O 1
ATOM 3335 N N . SER A 1 432 ? 4.566 -28.297 -1.426 1 95.75 432 SER A N 1
ATOM 3336 C CA . SER A 1 432 ? 3.174 -28.531 -1.791 1 95.75 432 SER A CA 1
ATOM 3337 C C . SER A 1 432 ? 2.334 -28.875 -0.566 1 95.75 432 SER A C 1
ATOM 3339 O O . SER A 1 432 ? 1.175 -28.469 -0.468 1 95.75 432 SER A O 1
ATOM 3341 N N . MET A 1 433 ? 2.863 -29.516 0.389 1 92.69 433 MET A N 1
ATOM 3342 C CA . MET A 1 433 ? 2.139 -29.906 1.599 1 92.69 433 MET A CA 1
ATOM 3343 C C . MET A 1 433 ? 2.023 -28.719 2.559 1 92.69 433 MET A C 1
ATOM 3345 O O . MET A 1 433 ? 0.966 -28.5 3.15 1 92.69 433 MET A O 1
ATOM 3349 N N . LEU A 1 434 ? 3.057 -28.016 2.619 1 90.19 434 LEU A N 1
ATOM 3350 C CA . LEU A 1 434 ? 3.072 -26.891 3.549 1 90.19 434 LEU A CA 1
ATOM 3351 C C . LEU A 1 434 ? 2.109 -25.797 3.098 1 90.19 434 LEU A C 1
ATOM 3353 O O . LEU A 1 434 ? 1.479 -25.141 3.93 1 90.19 434 LEU A O 1
ATOM 3357 N N . THR A 1 435 ? 2.023 -25.656 1.856 1 92.62 435 THR A N 1
ATOM 3358 C CA . THR A 1 435 ? 1.189 -24.594 1.322 1 92.62 435 THR A CA 1
ATOM 3359 C C . THR A 1 435 ? -0.29 -24.906 1.53 1 92.62 435 THR A C 1
ATOM 3361 O O . THR A 1 435 ? -1.141 -24.016 1.393 1 92.62 435 THR A O 1
ATOM 3364 N N . GLU A 1 436 ? -0.656 -26.141 1.917 1 92.81 436 GLU A N 1
ATOM 3365 C CA . GLU A 1 436 ? -2.043 -26.531 2.168 1 92.81 436 GLU A CA 1
ATOM 3366 C C . GLU A 1 436 ? -2.564 -25.906 3.459 1 92.81 436 GLU A C 1
ATOM 3368 O O . GLU A 1 436 ? -3.775 -25.812 3.666 1 92.81 436 GLU A O 1
ATOM 3373 N N . ILE A 1 437 ? -1.656 -25.422 4.246 1 86.38 437 ILE A N 1
ATOM 3374 C CA . ILE A 1 437 ? -2.119 -24.938 5.543 1 86.38 437 ILE A CA 1
ATOM 3375 C C . ILE A 1 437 ? -1.667 -23.5 5.742 1 86.38 437 ILE A C 1
ATOM 3377 O O . ILE A 1 437 ? -1.92 -22.891 6.789 1 86.38 437 ILE A O 1
ATOM 3381 N N . THR A 1 438 ? -0.922 -23.031 4.82 1 86.25 438 THR A N 1
ATOM 3382 C CA . THR A 1 438 ? -0.383 -21.672 4.938 1 86.25 438 THR A CA 1
ATOM 3383 C C . THR A 1 438 ? -0.392 -20.969 3.582 1 86.25 438 THR A C 1
ATOM 3385 O O . THR A 1 438 ? -0.623 -21.609 2.549 1 86.25 438 THR A O 1
ATOM 3388 N N . SER A 1 439 ? -0.142 -19.656 3.664 1 89.56 439 SER A N 1
ATOM 3389 C CA . SER A 1 439 ? -0.088 -18.828 2.457 1 89.56 439 SER A CA 1
ATOM 3390 C C . SER A 1 439 ? 1 -19.328 1.506 1 89.56 439 SER A C 1
ATOM 3392 O O . SER A 1 439 ? 2.135 -19.562 1.923 1 89.56 439 SER A O 1
ATOM 3394 N N . ASN A 1 440 ? 0.552 -19.484 0.203 1 94.31 440 ASN A N 1
ATOM 3395 C CA . ASN A 1 440 ? 1.485 -19.906 -0.833 1 94.31 440 ASN A CA 1
ATOM 3396 C C . ASN A 1 440 ? 2.682 -18.969 -0.934 1 94.31 440 ASN A C 1
ATOM 3398 O O . ASN A 1 440 ? 3.828 -19.422 -0.996 1 94.31 440 ASN A O 1
ATOM 3402 N N . THR A 1 441 ? 2.393 -17.75 -0.808 1 92.56 441 THR A N 1
ATOM 3403 C CA . THR A 1 441 ? 3.426 -16.719 -0.936 1 92.56 441 THR A CA 1
ATOM 3404 C C . THR A 1 441 ? 4.355 -16.734 0.274 1 92.56 441 THR A C 1
ATOM 3406 O O . THR A 1 441 ? 5.566 -16.547 0.136 1 92.56 441 THR A O 1
ATOM 3409 N N . ALA A 1 442 ? 3.82 -16.953 1.422 1 90.06 442 ALA A N 1
ATOM 3410 C CA . ALA A 1 442 ? 4.621 -17 2.643 1 90.06 442 ALA A CA 1
ATOM 3411 C C . ALA A 1 442 ? 5.594 -18.172 2.619 1 90.06 442 ALA A C 1
ATOM 3413 O O . ALA A 1 442 ? 6.777 -18.016 2.918 1 90.06 442 ALA A O 1
ATOM 3414 N N . ILE A 1 443 ? 5.105 -19.312 2.217 1 92.12 443 ILE A N 1
ATOM 3415 C CA . ILE A 1 443 ? 5.938 -20.516 2.176 1 92.12 443 ILE A CA 1
ATOM 3416 C C . ILE A 1 443 ? 7.062 -20.328 1.16 1 92.12 443 ILE A C 1
ATOM 3418 O O . ILE A 1 443 ? 8.219 -20.672 1.432 1 92.12 443 ILE A O 1
ATOM 3422 N N . CYS A 1 444 ? 6.715 -19.797 0.048 1 94.56 444 CYS A N 1
ATOM 3423 C CA . CYS A 1 444 ? 7.719 -19.531 -0.977 1 94.56 444 CYS A CA 1
ATOM 3424 C C . CYS A 1 444 ? 8.797 -18.578 -0.455 1 94.56 444 CYS A C 1
ATOM 3426 O O . CYS A 1 444 ? 9.984 -18.812 -0.667 1 94.56 444 CYS A O 1
ATOM 3428 N N . SER A 1 445 ? 8.43 -17.594 0.258 1 90.31 445 SER A N 1
ATOM 3429 C CA . SER A 1 445 ? 9.336 -16.578 0.787 1 90.31 445 SER A CA 1
ATOM 3430 C C . SER A 1 445 ? 10.281 -17.172 1.824 1 90.31 445 SER A C 1
ATOM 3432 O O . SER A 1 445 ? 11.438 -16.75 1.931 1 90.31 445 SER A O 1
ATOM 3434 N N . ILE A 1 446 ? 9.797 -18.125 2.512 1 86.62 446 ILE A N 1
ATOM 3435 C CA . ILE A 1 446 ? 10.578 -18.734 3.578 1 86.62 446 ILE A CA 1
ATOM 3436 C C . ILE A 1 446 ? 11.539 -19.766 2.988 1 86.62 446 ILE A C 1
ATOM 3438 O O . ILE A 1 446 ? 12.695 -19.859 3.408 1 86.62 446 ILE A O 1
ATOM 3442 N N . MET A 1 447 ? 11.125 -20.453 2.037 1 90.69 447 MET A N 1
ATOM 3443 C CA . MET A 1 447 ? 11.859 -21.609 1.556 1 90.69 447 MET A CA 1
ATOM 3444 C C . MET A 1 447 ? 12.953 -21.203 0.576 1 90.69 447 MET A C 1
ATOM 3446 O O . MET A 1 447 ? 14.039 -21.781 0.566 1 90.69 447 MET A O 1
ATOM 3450 N N . LEU A 1 448 ? 12.766 -20.203 -0.165 1 93.31 448 LEU A N 1
ATOM 3451 C CA . LEU A 1 448 ? 13.617 -19.938 -1.317 1 93.31 448 LEU A CA 1
ATOM 3452 C C . LEU A 1 448 ? 15.023 -19.547 -0.875 1 93.31 448 LEU A C 1
ATOM 3454 O O . LEU A 1 448 ? 16.016 -20 -1.458 1 93.31 448 LEU A O 1
ATOM 3458 N N . PRO A 1 449 ? 15.117 -18.734 0.156 1 87.19 449 PRO A N 1
ATOM 3459 C CA . PRO A 1 449 ? 16.484 -18.438 0.574 1 87.19 449 PRO A CA 1
ATOM 3460 C C . PRO A 1 449 ? 17.266 -19.672 1.021 1 87.19 449 PRO A C 1
ATOM 3462 O O . PRO A 1 449 ? 18.453 -19.781 0.742 1 87.19 449 PRO A O 1
ATOM 3465 N N . VAL A 1 450 ? 16.594 -20.531 1.66 1 85.75 450 VAL A N 1
ATOM 3466 C CA . VAL A 1 450 ? 17.219 -21.766 2.143 1 85.75 450 VAL A CA 1
ATOM 3467 C C . VAL A 1 450 ? 17.547 -22.672 0.961 1 85.75 450 VAL A C 1
ATOM 3469 O O . VAL A 1 450 ? 18.656 -23.219 0.878 1 85.75 450 VAL A O 1
ATOM 3472 N N . VAL A 1 451 ? 16.672 -22.766 0.067 1 91.62 451 VAL A N 1
ATOM 3473 C CA . VAL A 1 451 ? 16.828 -23.625 -1.1 1 91.62 451 VAL A CA 1
ATOM 3474 C C . VAL A 1 451 ? 17.953 -23.109 -1.988 1 91.62 451 VAL A C 1
ATOM 3476 O O . VAL A 1 451 ? 18.703 -23.891 -2.57 1 91.62 451 VAL A O 1
ATOM 3479 N N . ALA A 1 452 ? 18.016 -21.828 -2.121 1 91.31 452 ALA A N 1
ATOM 3480 C CA . ALA A 1 452 ? 19.109 -21.219 -2.891 1 91.31 452 ALA A CA 1
ATOM 3481 C C . ALA A 1 452 ? 20.469 -21.625 -2.342 1 91.31 452 ALA A C 1
ATOM 3483 O O . ALA A 1 452 ? 21.391 -21.922 -3.107 1 91.31 452 ALA A O 1
ATOM 3484 N N . GLN A 1 453 ? 20.562 -21.719 -1.106 1 85.75 453 GLN A N 1
ATOM 3485 C CA . GLN A 1 453 ? 21.828 -22.078 -0.475 1 85.75 453 GLN A CA 1
ATOM 3486 C C . GLN A 1 453 ? 22.109 -23.578 -0.625 1 85.75 453 GLN A C 1
ATOM 3488 O O . GLN A 1 453 ? 23.266 -23.984 -0.781 1 85.75 453 GLN A O 1
ATOM 3493 N N . ILE A 1 454 ? 21.109 -24.297 -0.542 1 86.38 454 ILE A N 1
ATOM 3494 C CA . ILE A 1 454 ? 21.266 -25.734 -0.767 1 86.38 454 ILE A CA 1
ATOM 3495 C C . ILE A 1 454 ? 21.797 -25.984 -2.176 1 86.38 454 ILE A C 1
ATOM 3497 O O . ILE A 1 454 ? 22.672 -26.828 -2.379 1 86.38 454 ILE A O 1
ATOM 3501 N N . ALA A 1 455 ? 21.281 -25.25 -3.113 1 91.56 455 ALA A N 1
ATOM 3502 C CA . ALA A 1 455 ? 21.734 -25.391 -4.496 1 91.56 455 ALA A CA 1
ATOM 3503 C C . ALA A 1 455 ? 23.219 -25.078 -4.621 1 91.56 455 ALA A C 1
ATOM 3505 O O . ALA A 1 455 ? 23.953 -25.766 -5.332 1 91.56 455 ALA A O 1
ATOM 3506 N N . ILE A 1 456 ? 23.641 -24.062 -3.971 1 86.12 456 ILE A N 1
ATOM 3507 C CA . ILE A 1 456 ? 25.047 -23.672 -4 1 86.12 456 ILE A CA 1
ATOM 3508 C C . ILE A 1 456 ? 25.891 -24.781 -3.369 1 86.12 456 ILE A C 1
ATOM 3510 O O . ILE A 1 456 ? 26.938 -25.141 -3.912 1 86.12 456 ILE A O 1
ATOM 3514 N N . ALA A 1 457 ? 25.438 -25.266 -2.283 1 83.12 457 ALA A N 1
ATOM 3515 C CA . ALA A 1 457 ? 26.172 -26.297 -1.566 1 83.12 457 ALA A CA 1
ATOM 3516 C C . ALA A 1 457 ? 26.297 -27.562 -2.412 1 83.12 457 ALA A C 1
ATOM 3518 O O . ALA A 1 457 ? 27.328 -28.25 -2.379 1 83.12 457 ALA A O 1
ATOM 3519 N N . LEU A 1 458 ? 25.312 -27.875 -3.129 1 86.25 458 LEU A N 1
ATOM 3520 C CA . LEU A 1 458 ? 25.281 -29.078 -3.955 1 86.25 458 LEU A CA 1
ATOM 3521 C C . LEU A 1 458 ? 25.953 -28.828 -5.305 1 86.25 458 LEU A C 1
ATOM 3523 O O . LEU A 1 458 ? 26.125 -29.75 -6.098 1 86.25 458 LEU A O 1
ATOM 3527 N N . ARG A 1 459 ? 26.266 -27.562 -5.527 1 88.19 459 ARG A N 1
ATOM 3528 C CA . ARG A 1 459 ? 26.891 -27.125 -6.781 1 88.19 459 ARG A CA 1
ATOM 3529 C C . ARG A 1 459 ? 25.984 -27.422 -7.969 1 88.19 459 ARG A C 1
ATOM 3531 O O . ARG A 1 459 ? 26.438 -27.984 -8.969 1 88.19 459 ARG A O 1
ATOM 3538 N N . VAL A 1 460 ? 24.75 -27.219 -7.766 1 92.25 460 VAL A N 1
ATOM 3539 C CA . VAL A 1 460 ? 23.797 -27.297 -8.867 1 92.25 460 VAL A CA 1
ATOM 3540 C C . VAL A 1 460 ? 23.25 -25.906 -9.172 1 92.25 460 VAL A C 1
ATOM 3542 O O . VAL A 1 460 ? 23.344 -25 -8.344 1 92.25 460 VAL A O 1
ATOM 3545 N N . HIS A 1 461 ? 22.766 -25.75 -10.375 1 95.69 461 HIS A N 1
ATOM 3546 C CA . HIS A 1 461 ? 22.141 -24.484 -10.758 1 95.69 461 HIS A CA 1
ATOM 3547 C C . HIS A 1 461 ? 21.016 -24.109 -9.812 1 95.69 461 HIS A C 1
ATOM 3549 O O . HIS A 1 461 ? 20.125 -24.906 -9.547 1 95.69 461 HIS A O 1
ATOM 3555 N N . PRO A 1 462 ? 20.984 -22.969 -9.281 1 95.31 462 PRO A N 1
ATOM 3556 C CA . PRO A 1 462 ? 19.969 -22.578 -8.305 1 95.31 462 PRO A CA 1
ATOM 3557 C C . PRO A 1 462 ? 18.547 -22.781 -8.812 1 95.31 462 PRO A C 1
ATOM 3559 O O . PRO A 1 462 ? 17.672 -23.219 -8.062 1 95.31 462 PRO A O 1
ATOM 3562 N N . LEU A 1 463 ? 18.281 -22.547 -10.07 1 97.5 463 LEU A N 1
ATOM 3563 C CA . LEU A 1 463 ? 16.938 -22.656 -10.648 1 97.5 463 LEU A CA 1
ATOM 3564 C C . LEU A 1 463 ? 16.484 -24.109 -10.688 1 97.5 463 LEU A C 1
ATOM 3566 O O . LEU A 1 463 ? 15.289 -24.375 -10.812 1 97.5 463 LEU A O 1
ATOM 3570 N N . TYR A 1 464 ? 17.422 -25.016 -10.586 1 97.31 464 TYR A N 1
ATOM 3571 C CA . TYR A 1 464 ? 17.062 -26.438 -10.562 1 97.31 464 TYR A CA 1
ATOM 3572 C C . TYR A 1 464 ? 16.203 -26.766 -9.336 1 97.31 464 TYR A C 1
ATOM 3574 O O . TYR A 1 464 ? 15.32 -27.609 -9.398 1 97.31 464 TYR A O 1
ATOM 3582 N N . LEU A 1 465 ? 16.516 -26.094 -8.258 1 96 465 LEU A N 1
ATOM 3583 C CA . LEU A 1 465 ? 15.758 -26.312 -7.031 1 96 465 LEU A CA 1
ATOM 3584 C C . LEU A 1 465 ? 14.688 -25.25 -6.844 1 96 465 LEU A C 1
ATOM 3586 O O . LEU A 1 465 ? 13.539 -25.562 -6.539 1 96 465 LEU A O 1
ATOM 3590 N N . MET A 1 466 ? 14.969 -24 -7.059 1 97.38 466 MET A N 1
ATOM 3591 C CA . MET A 1 466 ? 14.102 -22.859 -6.734 1 97.38 466 MET A CA 1
ATOM 3592 C C . MET A 1 466 ? 12.836 -22.891 -7.582 1 97.38 466 MET A C 1
ATOM 3594 O O . MET A 1 466 ? 11.742 -22.625 -7.078 1 97.38 466 MET A O 1
ATOM 3598 N N . MET A 1 467 ? 12.93 -23.25 -8.844 1 98.19 467 MET A N 1
ATOM 3599 C CA . MET A 1 467 ? 11.805 -23.188 -9.781 1 98.19 467 MET A CA 1
ATOM 3600 C C . MET A 1 467 ? 10.734 -24.203 -9.406 1 98.19 467 MET A C 1
ATOM 3602 O O . MET A 1 467 ? 9.578 -23.844 -9.188 1 98.19 467 MET A O 1
ATOM 3606 N N . PRO A 1 468 ? 11.117 -25.469 -9.25 1 98.12 468 PRO A N 1
ATOM 3607 C CA . PRO A 1 468 ? 10.086 -26.438 -8.898 1 98.12 468 PRO A CA 1
ATOM 3608 C C . PRO A 1 468 ? 9.445 -26.156 -7.539 1 98.12 468 PRO A C 1
ATOM 3610 O O . PRO A 1 468 ? 8.227 -26.312 -7.383 1 98.12 468 PRO A O 1
ATOM 3613 N N . ILE A 1 469 ? 10.219 -25.75 -6.613 1 97.12 469 ILE A N 1
ATOM 3614 C CA . ILE A 1 469 ? 9.695 -25.469 -5.277 1 97.12 469 ILE A CA 1
ATOM 3615 C C . ILE A 1 469 ? 8.695 -24.328 -5.34 1 97.12 469 ILE A C 1
ATOM 3617 O O . ILE A 1 469 ? 7.633 -24.375 -4.711 1 97.12 469 ILE A O 1
ATOM 3621 N N . THR A 1 470 ? 9.039 -23.312 -6.098 1 98.12 470 THR A N 1
ATOM 3622 C CA . THR A 1 470 ? 8.148 -22.172 -6.289 1 98.12 470 THR A CA 1
ATOM 3623 C C . THR A 1 470 ? 6.828 -22.609 -6.906 1 98.12 470 THR A C 1
ATOM 3625 O O . THR A 1 470 ? 5.758 -22.25 -6.406 1 98.12 470 THR A O 1
ATOM 3628 N N . ILE A 1 471 ? 6.898 -23.391 -7.945 1 98.5 471 ILE A N 1
ATOM 3629 C CA . ILE A 1 471 ? 5.703 -23.812 -8.672 1 98.5 471 ILE A CA 1
ATOM 3630 C C . ILE A 1 471 ? 4.852 -24.703 -7.777 1 98.5 471 ILE A C 1
ATOM 3632 O O . ILE A 1 471 ? 3.623 -24.609 -7.781 1 98.5 471 ILE A O 1
ATOM 3636 N N . CYS A 1 472 ? 5.488 -25.516 -7.008 1 98 472 CYS A N 1
ATOM 3637 C CA . CYS A 1 472 ? 4.785 -26.438 -6.133 1 98 472 CYS A CA 1
ATOM 3638 C C . CYS A 1 472 ? 4.082 -25.703 -5 1 98 472 CYS A C 1
ATOM 3640 O O . CYS A 1 472 ? 3.119 -26.219 -4.422 1 98 472 CYS A O 1
ATOM 3642 N N . CYS A 1 473 ? 4.52 -24.516 -4.68 1 96.44 473 CYS A N 1
ATOM 3643 C CA . CYS A 1 473 ? 3.826 -23.688 -3.701 1 96.44 473 CYS A CA 1
ATOM 3644 C C . CYS A 1 473 ? 2.441 -23.297 -4.199 1 96.44 473 CYS A C 1
ATOM 3646 O O . CYS A 1 473 ? 1.568 -22.938 -3.406 1 96.44 473 CYS A O 1
ATOM 3648 N N . SER A 1 474 ? 2.23 -23.406 -5.484 1 96.94 474 SER A N 1
ATOM 3649 C CA . SER A 1 474 ? 0.943 -23.031 -6.059 1 96.94 474 SER A CA 1
ATOM 3650 C C . SER A 1 474 ? 0.017 -24.234 -6.176 1 96.94 474 SER A C 1
ATOM 3652 O O . SER A 1 474 ? -1.15 -24.094 -6.547 1 96.94 474 SER A O 1
ATOM 3654 N N . PHE A 1 475 ? 0.543 -25.391 -5.875 1 96.94 475 PHE A N 1
ATOM 3655 C CA . PHE A 1 475 ? -0.258 -26.609 -5.973 1 96.94 475 PHE A CA 1
ATOM 3656 C C . PHE A 1 475 ? -0.937 -26.922 -4.645 1 96.94 475 PHE A C 1
ATOM 3658 O O . PHE A 1 475 ? -0.597 -27.906 -3.982 1 96.94 475 PHE A O 1
ATOM 3665 N N . SER A 1 476 ? -1.87 -26.094 -4.309 1 94.75 476 SER A N 1
ATOM 3666 C CA . SER A 1 476 ? -2.729 -26.281 -3.143 1 94.75 476 SER A CA 1
ATOM 3667 C C . SER A 1 476 ? -4.145 -26.672 -3.557 1 94.75 476 SER A C 1
ATOM 3669 O O . SER A 1 476 ? -4.941 -25.812 -3.941 1 94.75 476 SER A O 1
ATOM 3671 N N . PHE A 1 477 ? -4.527 -27.953 -3.314 1 97.12 477 PHE A N 1
ATOM 3672 C CA . PHE A 1 477 ? -5.766 -28.438 -3.9 1 97.12 477 PHE A CA 1
ATOM 3673 C C . PHE A 1 477 ? -6.609 -29.156 -2.852 1 97.12 477 PHE A C 1
ATOM 3675 O O . PHE A 1 477 ? -7.672 -29.703 -3.168 1 97.12 477 PHE A O 1
ATOM 3682 N N . MET A 1 478 ? -6.258 -29.125 -1.554 1 95.44 478 MET A N 1
ATOM 3683 C CA . MET A 1 478 ? -6.848 -30.078 -0.625 1 95.44 478 MET A CA 1
ATOM 3684 C C . MET A 1 478 ? -7.797 -29.391 0.345 1 95.44 478 MET A C 1
ATOM 3686 O O . MET A 1 478 ? -8.852 -29.922 0.676 1 95.44 478 MET A O 1
ATOM 3690 N N . LEU A 1 479 ? -7.375 -28.172 0.757 1 94.38 479 LEU A N 1
ATOM 3691 C CA . LEU A 1 479 ? -8.117 -27.594 1.875 1 94.38 479 LEU A CA 1
ATOM 3692 C C . LEU A 1 479 ? -8.656 -26.219 1.517 1 94.38 479 LEU A C 1
ATOM 3694 O O . LEU A 1 479 ? -7.992 -25.438 0.826 1 94.38 479 LEU A O 1
ATOM 3698 N N . PRO A 1 480 ? -9.859 -25.891 2.061 1 92.12 480 PRO A N 1
ATOM 3699 C CA . PRO A 1 480 ? -10.438 -24.578 1.796 1 92.12 480 PRO A CA 1
ATOM 3700 C C . PRO A 1 480 ? -9.578 -23.438 2.334 1 92.12 480 PRO A C 1
ATOM 3702 O O . PRO A 1 480 ? -9.57 -22.344 1.763 1 92.12 480 PRO A O 1
ATOM 3705 N N . ALA A 1 481 ? -8.836 -23.734 3.32 1 87.88 481 ALA A N 1
ATOM 3706 C CA . ALA A 1 481 ? -8.047 -22.703 3.996 1 87.88 481 ALA A CA 1
ATOM 3707 C C . ALA A 1 481 ? -6.754 -22.406 3.24 1 87.88 481 ALA A C 1
ATOM 3709 O O . ALA A 1 481 ? -6.086 -21.406 3.502 1 87.88 481 ALA A O 1
ATOM 3710 N N . ALA A 1 482 ? -6.402 -23.234 2.279 1 90.38 482 ALA A N 1
ATOM 3711 C CA . ALA A 1 482 ? -5.102 -23.156 1.618 1 90.38 482 ALA A CA 1
ATOM 3712 C C . ALA A 1 482 ? -4.984 -21.875 0.788 1 90.38 482 ALA A C 1
ATOM 3714 O O . ALA A 1 482 ? -3.912 -21.266 0.722 1 90.38 482 ALA A O 1
ATOM 3715 N N . THR A 1 483 ? -6.02 -21.516 0.132 1 92.38 483 THR A N 1
ATOM 3716 C CA . THR A 1 483 ? -6.047 -20.328 -0.701 1 92.38 483 THR A CA 1
ATOM 3717 C C . THR A 1 483 ? -7.477 -19.812 -0.858 1 92.38 483 THR A C 1
ATOM 3719 O O . THR A 1 483 ? -8.438 -20.578 -0.742 1 92.38 483 THR A O 1
ATOM 3722 N N . PRO A 1 484 ? -7.598 -18.594 -1.078 1 91.62 484 PRO A N 1
ATOM 3723 C CA . PRO A 1 484 ? -8.945 -18.047 -1.28 1 91.62 484 PRO A CA 1
ATOM 3724 C C . PRO A 1 484 ? -9.695 -18.734 -2.412 1 91.62 484 PRO A C 1
ATOM 3726 O O . PRO A 1 484 ? -10.922 -18.875 -2.354 1 91.62 484 PRO A O 1
ATOM 3729 N N . VAL A 1 485 ? -9.047 -19.141 -3.408 1 96.38 485 VAL A N 1
ATOM 3730 C CA . VAL A 1 485 ? -9.656 -19.891 -4.508 1 96.38 485 VAL A CA 1
ATOM 3731 C C . VAL A 1 485 ? -10.414 -21.094 -3.961 1 96.38 485 VAL A C 1
ATOM 3733 O O . VAL A 1 485 ? -11.586 -21.312 -4.301 1 96.38 485 VAL A O 1
ATOM 3736 N N . ASN A 1 486 ? -9.773 -21.812 -3.082 1 96.81 486 ASN A N 1
ATOM 3737 C CA . ASN A 1 486 ? -10.359 -23.016 -2.494 1 96.81 486 ASN A CA 1
ATOM 3738 C C . ASN A 1 486 ? -11.586 -22.672 -1.647 1 96.81 486 ASN A C 1
ATOM 3740 O O . ASN A 1 486 ? -12.578 -23.406 -1.675 1 96.81 486 ASN A O 1
ATOM 3744 N N . ALA A 1 487 ? -11.492 -21.641 -0.963 1 93.5 487 ALA A N 1
ATOM 3745 C CA . ALA A 1 487 ? -12.594 -21.203 -0.11 1 93.5 487 ALA A CA 1
ATOM 3746 C C . ALA A 1 487 ? -13.828 -20.859 -0.942 1 93.5 487 ALA A C 1
ATOM 3748 O O . ALA A 1 487 ? -14.953 -21.203 -0.564 1 93.5 487 ALA A O 1
ATOM 3749 N N . ILE A 1 488 ? -13.609 -20.203 -2 1 93.06 488 ILE A N 1
ATOM 3750 C CA . ILE A 1 488 ? -14.695 -19.797 -2.877 1 93.06 488 ILE A CA 1
ATOM 3751 C C . ILE A 1 488 ? -15.438 -21.031 -3.404 1 93.06 488 ILE A C 1
ATOM 3753 O O . ILE A 1 488 ? -16.656 -21.109 -3.299 1 93.06 488 ILE A O 1
ATOM 3757 N N . VAL A 1 489 ? -14.727 -21.938 -3.91 1 94.75 489 VAL A N 1
ATOM 3758 C CA . VAL A 1 489 ? -15.328 -23.109 -4.531 1 94.75 489 VAL A CA 1
ATOM 3759 C C . VAL A 1 489 ? -15.977 -23.984 -3.463 1 94.75 489 VAL A C 1
ATOM 3761 O O . VAL A 1 489 ? -17.031 -24.594 -3.697 1 94.75 489 VAL A O 1
ATOM 3764 N N . TYR A 1 490 ? -15.297 -24.078 -2.318 1 94.25 490 TYR A N 1
ATOM 3765 C CA . TYR A 1 490 ? -15.828 -24.828 -1.188 1 94.25 490 TYR A CA 1
ATOM 3766 C C . TYR A 1 490 ? -17.203 -24.312 -0.788 1 94.25 490 TYR A C 1
ATOM 3768 O O . TYR A 1 490 ? -18.125 -25.094 -0.568 1 94.25 490 TYR A O 1
ATOM 3776 N N . ASP A 1 491 ? -17.375 -23.062 -0.743 1 92.75 491 ASP A N 1
ATOM 3777 C CA . ASP A 1 491 ? -18.625 -22.422 -0.342 1 92.75 491 ASP A CA 1
ATOM 3778 C C . ASP A 1 491 ? -19.688 -22.531 -1.443 1 92.75 491 ASP A C 1
ATOM 3780 O O . ASP A 1 491 ? -20.844 -22.859 -1.172 1 92.75 491 ASP A O 1
ATOM 3784 N N . LEU A 1 492 ? -19.297 -22.266 -2.617 1 91.94 492 LEU A N 1
ATOM 3785 C CA . LEU A 1 492 ? -20.219 -22.281 -3.74 1 91.94 492 LEU A CA 1
ATOM 3786 C C . LEU A 1 492 ? -20.844 -23.656 -3.914 1 91.94 492 LEU A C 1
ATOM 3788 O O . LEU A 1 492 ? -22.031 -23.781 -4.23 1 91.94 492 LEU A O 1
ATOM 3792 N N . ALA A 1 493 ? -20.062 -24.688 -3.721 1 91.94 493 ALA A N 1
ATOM 3793 C CA . ALA A 1 493 ? -20.547 -26.047 -3.953 1 91.94 493 ALA A CA 1
ATOM 3794 C C . ALA A 1 493 ? -21.031 -26.688 -2.654 1 91.94 493 ALA A C 1
ATOM 3796 O O . ALA A 1 493 ? -21.469 -27.844 -2.648 1 91.94 493 ALA A O 1
ATOM 3797 N N . HIS A 1 494 ? -20.891 -25.969 -1.535 1 89.75 494 HIS A N 1
ATOM 3798 C CA . HIS A 1 494 ? -21.25 -26.5 -0.228 1 89.75 494 HIS A CA 1
ATOM 3799 C C . HIS A 1 494 ? -20.578 -27.859 0.007 1 89.75 494 HIS A C 1
ATOM 3801 O O . HIS A 1 494 ? -21.25 -28.828 0.359 1 89.75 494 HIS A O 1
ATOM 3807 N N . MET A 1 495 ? -19.344 -27.875 -0.287 1 91.75 495 MET A N 1
ATOM 3808 C CA . MET A 1 495 ? -18.578 -29.125 -0.18 1 91.75 495 MET A CA 1
ATOM 3809 C C . MET A 1 495 ? -18.188 -29.391 1.268 1 91.75 495 MET A C 1
ATOM 3811 O O . MET A 1 495 ? -18.188 -28.484 2.098 1 91.75 495 MET A O 1
ATOM 3815 N N . THR A 1 496 ? -17.906 -30.656 1.515 1 91.88 496 THR A N 1
ATOM 3816 C CA . THR A 1 496 ? -17.25 -31.031 2.764 1 91.88 496 THR A CA 1
ATOM 3817 C C . THR A 1 496 ? -15.75 -31.125 2.572 1 91.88 496 THR A C 1
ATOM 3819 O O . THR A 1 496 ? -15.258 -31.188 1.44 1 91.88 496 THR A O 1
ATOM 3822 N N . ILE A 1 497 ? -14.992 -31.141 3.623 1 92.12 497 ILE A N 1
ATOM 3823 C CA . ILE A 1 497 ? -13.539 -31.141 3.572 1 92.12 497 ILE A CA 1
ATOM 3824 C C . ILE A 1 497 ? -13.047 -32.406 2.871 1 92.12 497 ILE A C 1
ATOM 3826 O O . ILE A 1 497 ? -12.211 -32.344 1.966 1 92.12 497 ILE A O 1
ATOM 3830 N N . PRO A 1 498 ? -13.656 -33.562 3.115 1 92.38 498 PRO A N 1
ATOM 3831 C CA . PRO A 1 498 ? -13.188 -34.75 2.426 1 92.38 498 PRO A CA 1
ATOM 3832 C C . PRO A 1 498 ? -13.461 -34.719 0.925 1 92.38 498 PRO A C 1
ATOM 3834 O O . PRO A 1 498 ? -12.664 -35.25 0.133 1 92.38 498 PRO A O 1
ATOM 3837 N N . GLN A 1 499 ? -14.539 -34.156 0.558 1 93.12 499 GLN A N 1
ATOM 3838 C CA . GLN A 1 499 ? -14.898 -34.062 -0.854 1 93.12 499 GLN A CA 1
ATOM 3839 C C . GLN A 1 499 ? -13.875 -33.219 -1.623 1 93.12 499 GLN A C 1
ATOM 3841 O O . GLN A 1 499 ? -13.641 -33.469 -2.811 1 93.12 499 GLN A O 1
ATOM 3846 N N . MET A 1 500 ? -13.305 -32.344 -0.964 1 95.56 500 MET A N 1
ATOM 3847 C CA . MET A 1 500 ? -12.281 -31.5 -1.585 1 95.56 500 MET A CA 1
ATOM 3848 C C . MET A 1 500 ? -10.898 -32.094 -1.412 1 95.56 500 MET A C 1
ATOM 3850 O O . MET A 1 500 ? -10.102 -32.125 -2.354 1 95.56 500 MET A O 1
ATOM 3854 N N . ALA A 1 501 ? -10.617 -32.656 -0.227 1 95.38 501 ALA A N 1
ATOM 3855 C CA . ALA A 1 501 ? -9.273 -33.062 0.167 1 95.38 501 ALA A CA 1
ATOM 3856 C C . ALA A 1 501 ? -8.852 -34.344 -0.583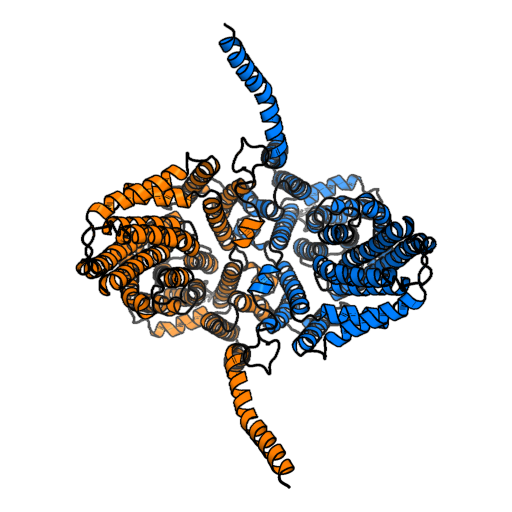 1 95.38 501 ALA A C 1
ATOM 3858 O O . ALA A 1 501 ? -7.699 -34.438 -1.003 1 95.38 501 ALA A O 1
ATOM 3859 N N . PHE A 1 502 ? -9.688 -35.25 -0.749 1 95.06 502 PHE A N 1
ATOM 3860 C CA . PHE A 1 502 ? -9.312 -36.531 -1.31 1 95.06 502 PHE A CA 1
ATOM 3861 C C . PHE A 1 502 ? -8.93 -36.406 -2.777 1 95.06 502 PHE A C 1
ATOM 3863 O O . PHE A 1 502 ? -7.84 -36.812 -3.182 1 95.06 502 PHE A O 1
ATOM 3870 N N . PRO A 1 503 ? -9.82 -35.812 -3.562 1 96.94 503 PRO A N 1
ATOM 3871 C CA . PRO A 1 503 ? -9.359 -35.594 -4.934 1 96.94 503 PRO A CA 1
ATOM 3872 C C . PRO A 1 503 ? -8.148 -34.656 -5 1 96.94 503 PRO A C 1
ATOM 3874 O O . PRO A 1 503 ? -7.32 -34.781 -5.902 1 96.94 503 PRO A O 1
ATOM 3877 N N . GLY A 1 504 ? -8.078 -33.75 -4.098 1 97.25 504 GLY A N 1
ATOM 3878 C CA . GLY A 1 504 ? -6.98 -32.812 -4.047 1 97.25 504 GLY A CA 1
ATOM 3879 C C . GLY A 1 504 ? -5.629 -33.469 -3.848 1 97.25 504 GLY A C 1
ATOM 3880 O O . GLY A 1 504 ? -4.625 -33.031 -4.41 1 97.25 504 GLY A O 1
ATOM 3881 N N . ILE A 1 505 ? -5.586 -34.5 -3.035 1 96.62 505 ILE A N 1
ATOM 3882 C CA . ILE A 1 505 ? -4.344 -35.219 -2.811 1 96.62 505 ILE A CA 1
ATOM 3883 C C . ILE A 1 505 ? -3.826 -35.781 -4.137 1 96.62 505 ILE A C 1
ATOM 3885 O O . ILE A 1 505 ? -2.631 -35.688 -4.43 1 96.62 505 ILE A O 1
ATOM 3889 N N . VAL A 1 506 ? -4.68 -36.312 -4.844 1 97.44 506 VAL A N 1
ATOM 3890 C CA . VAL A 1 506 ? -4.316 -36.906 -6.125 1 97.44 506 VAL A CA 1
ATOM 3891 C C . VAL A 1 506 ? -3.791 -35.844 -7.066 1 97.44 506 VAL A C 1
ATOM 3893 O O . VAL A 1 506 ? -2.76 -36.031 -7.719 1 97.44 506 VAL A O 1
ATOM 3896 N N . MET A 1 507 ? -4.48 -34.75 -7.117 1 97.94 507 MET A N 1
ATOM 3897 C CA . MET A 1 507 ? -4.07 -33.656 -7.988 1 97.94 507 MET A CA 1
ATOM 3898 C C . MET A 1 507 ? -2.705 -33.125 -7.574 1 97.94 507 MET A C 1
ATOM 3900 O O . MET A 1 507 ? -1.877 -32.781 -8.422 1 97.94 507 MET A O 1
ATOM 3904 N N . ASN A 1 508 ? -2.527 -33 -6.258 1 97.56 508 ASN A N 1
ATOM 3905 C CA . ASN A 1 508 ? -1.224 -32.562 -5.762 1 97.56 508 ASN A CA 1
ATOM 3906 C C . ASN A 1 508 ? -0.106 -33.469 -6.258 1 97.56 508 ASN A C 1
ATOM 3908 O O . ASN A 1 508 ? 0.924 -33 -6.738 1 97.56 508 ASN A O 1
ATOM 3912 N N . CYS A 1 509 ? -0.312 -34.688 -6.129 1 97.19 509 CYS A N 1
ATOM 3913 C CA . CYS A 1 509 ? 0.694 -35.688 -6.527 1 97.19 509 CYS A CA 1
ATOM 3914 C C . CYS A 1 509 ? 0.969 -35.594 -8.023 1 97.19 509 CYS A C 1
ATOM 3916 O O . CYS A 1 509 ? 2.125 -35.625 -8.453 1 97.19 509 CYS A O 1
ATOM 3918 N N . ILE A 1 510 ? -0.053 -35.5 -8.781 1 97.75 510 ILE A N 1
ATOM 3919 C CA . ILE A 1 510 ? 0.081 -35.406 -10.234 1 97.75 510 ILE A CA 1
ATOM 3920 C C . ILE A 1 510 ? 0.908 -34.156 -10.594 1 97.75 510 ILE A C 1
ATOM 3922 O O . ILE A 1 510 ? 1.878 -34.25 -11.344 1 97.75 510 ILE A O 1
ATOM 3926 N N . CYS A 1 511 ? 0.561 -33.062 -10.055 1 98.19 511 CYS A N 1
ATOM 3927 C CA . CYS A 1 511 ? 1.189 -31.812 -10.406 1 98.19 511 CYS A CA 1
ATOM 3928 C C . CYS A 1 511 ? 2.648 -31.781 -9.969 1 98.19 511 CYS A C 1
ATOM 3930 O O . CYS A 1 511 ? 3.516 -31.312 -10.703 1 98.19 511 CYS A O 1
ATOM 3932 N N . VAL A 1 512 ? 2.91 -32.281 -8.75 1 98 512 VAL A N 1
ATOM 3933 C CA . VAL A 1 512 ? 4.281 -32.312 -8.25 1 98 512 VAL A CA 1
ATOM 3934 C C . VAL A 1 512 ? 5.125 -33.25 -9.117 1 98 512 VAL A C 1
ATOM 3936 O O . VAL A 1 512 ? 6.262 -32.906 -9.469 1 98 512 VAL A O 1
ATOM 3939 N N . ALA A 1 513 ? 4.582 -34.375 -9.445 1 98 513 ALA A N 1
ATOM 3940 C CA . ALA A 1 513 ? 5.297 -35.312 -10.297 1 98 513 ALA A CA 1
ATOM 3941 C C . ALA A 1 513 ? 5.625 -34.719 -11.648 1 98 513 ALA A C 1
ATOM 3943 O O . ALA A 1 513 ? 6.738 -34.875 -12.156 1 98 513 ALA A O 1
ATOM 3944 N N . ILE A 1 514 ? 4.691 -34.062 -12.211 1 98.31 514 ILE A N 1
ATOM 3945 C CA . ILE A 1 514 ? 4.887 -33.438 -13.516 1 98.31 514 ILE A CA 1
ATOM 3946 C C . ILE A 1 514 ? 5.969 -32.375 -13.414 1 98.31 514 ILE A C 1
ATOM 3948 O O . ILE A 1 514 ? 6.785 -32.219 -14.328 1 98.31 514 ILE A O 1
ATOM 3952 N N . GLU A 1 515 ? 5.93 -31.609 -12.336 1 98.31 515 GLU A N 1
ATOM 3953 C CA . GLU A 1 515 ? 6.93 -30.562 -12.141 1 98.31 515 GLU A CA 1
ATOM 3954 C C . GLU A 1 515 ? 8.336 -31.156 -12.031 1 98.31 515 GLU A C 1
ATOM 3956 O O . GLU A 1 515 ? 9.289 -30.625 -12.602 1 98.31 515 GLU A O 1
ATOM 3961 N N . ILE A 1 516 ? 8.461 -32.25 -11.273 1 97.44 516 ILE A N 1
ATOM 3962 C CA . ILE A 1 516 ? 9.742 -32.938 -11.109 1 97.44 516 ILE A CA 1
ATOM 3963 C C . ILE A 1 516 ? 10.219 -33.469 -12.461 1 97.44 516 ILE A C 1
ATOM 3965 O O . ILE A 1 516 ? 11.391 -33.312 -12.812 1 97.44 516 ILE A O 1
ATOM 3969 N N . LEU A 1 517 ? 9.312 -34.031 -13.234 1 97.75 517 LEU A N 1
ATOM 3970 C CA . LEU A 1 517 ? 9.656 -34.531 -14.562 1 97.75 517 LEU A CA 1
ATOM 3971 C C . LEU A 1 517 ? 10.055 -33.375 -15.484 1 97.75 517 LEU A C 1
ATOM 3973 O O . LEU A 1 517 ? 11.008 -33.5 -16.266 1 97.75 517 LEU A O 1
ATOM 3977 N N . ALA A 1 518 ? 9.391 -32.312 -15.414 1 97.94 518 ALA A N 1
ATOM 3978 C CA . ALA A 1 518 ? 9.625 -31.172 -16.297 1 97.94 518 ALA A CA 1
ATOM 3979 C C . ALA A 1 518 ? 11.016 -30.578 -16.062 1 97.94 518 ALA A C 1
ATOM 3981 O O . ALA A 1 518 ? 11.742 -30.297 -17.016 1 97.94 518 ALA A O 1
ATOM 3982 N N . ILE A 1 519 ? 11.367 -30.375 -14.789 1 97.94 519 ILE A N 1
ATOM 3983 C CA . ILE A 1 519 ? 12.641 -29.719 -14.492 1 97.94 519 ILE A CA 1
ATOM 3984 C C . ILE A 1 519 ? 13.797 -30.625 -14.93 1 97.94 519 ILE A C 1
ATOM 3986 O O . ILE A 1 519 ? 14.852 -30.141 -15.344 1 97.94 519 ILE A O 1
ATOM 3990 N N . ASN A 1 520 ? 13.602 -31.953 -14.883 1 96.06 520 ASN A N 1
ATOM 3991 C CA . ASN A 1 520 ? 14.664 -32.906 -15.234 1 96.06 520 ASN A CA 1
ATOM 3992 C C . ASN A 1 520 ? 14.68 -33.188 -16.734 1 96.06 520 ASN A C 1
ATOM 3994 O O . ASN A 1 520 ? 15.711 -33.594 -17.266 1 96.06 520 ASN A O 1
ATOM 3998 N N . LEU A 1 521 ? 13.562 -33 -17.391 1 94.81 521 LEU A N 1
ATOM 3999 C CA . LEU A 1 521 ? 13.484 -33.375 -18.812 1 94.81 521 LEU A CA 1
ATOM 4000 C C . LEU A 1 521 ? 13.867 -32.188 -19.688 1 94.81 521 LEU A C 1
ATOM 4002 O O . LEU A 1 521 ? 14.695 -32.312 -20.594 1 94.81 521 LEU A O 1
ATOM 4006 N N . TYR A 1 522 ? 13.242 -30.969 -19.422 1 92.81 522 TYR A N 1
ATOM 4007 C CA . TYR A 1 522 ? 13.539 -29.906 -20.391 1 92.81 522 TYR A CA 1
ATOM 4008 C C . TYR A 1 522 ? 13.93 -28.609 -19.672 1 92.81 522 TYR A C 1
ATOM 4010 O O . TYR A 1 522 ? 14.078 -27.578 -20.312 1 92.81 522 TYR A O 1
ATOM 4018 N N . GLY A 1 523 ? 14.086 -28.672 -18.422 1 94.62 523 GLY A N 1
ATOM 4019 C CA . GLY A 1 523 ? 14.57 -27.5 -17.703 1 94.62 523 GLY A CA 1
ATOM 4020 C C . GLY A 1 523 ? 15.93 -27.031 -18.188 1 94.62 523 GLY A C 1
ATOM 4021 O O . GLY A 1 523 ? 16.188 -25.828 -18.234 1 94.62 523 GLY A O 1
ATOM 4022 N N . ASP A 1 524 ? 16.75 -27.984 -18.469 1 94.31 524 ASP A N 1
ATOM 4023 C CA . ASP A 1 524 ? 18.094 -27.672 -18.938 1 94.31 524 ASP A CA 1
ATOM 4024 C C . ASP A 1 524 ? 18.047 -26.938 -20.281 1 94.31 524 ASP A C 1
ATOM 4026 O O . ASP A 1 524 ? 18.844 -26.031 -20.531 1 94.31 524 ASP A O 1
ATOM 4030 N N . LYS A 1 525 ? 17.172 -27.297 -21.141 1 93.56 525 LYS A N 1
ATOM 4031 C CA . LYS A 1 525 ? 17.047 -26.672 -22.453 1 93.56 525 LYS A CA 1
ATOM 4032 C C . LYS A 1 525 ? 16.625 -25.219 -22.344 1 93.56 525 LYS A C 1
ATOM 4034 O O . LYS A 1 525 ? 17.016 -24.375 -23.172 1 93.56 525 LYS A O 1
ATOM 4039 N N . VAL A 1 526 ? 15.867 -24.922 -21.328 1 94 526 VAL A N 1
ATOM 4040 C CA . VAL A 1 526 ? 15.336 -23.562 -21.203 1 94 526 VAL A CA 1
ATOM 4041 C C . VAL A 1 526 ? 16.312 -22.703 -20.406 1 94 526 VAL A C 1
ATOM 4043 O O . VAL A 1 526 ? 16.547 -21.547 -20.75 1 94 526 VAL A O 1
ATOM 4046 N N . TYR A 1 527 ? 16.906 -23.281 -19.312 1 94.31 527 TYR A N 1
ATOM 4047 C CA . TYR A 1 527 ? 17.625 -22.453 -18.359 1 94.31 527 TYR A CA 1
ATOM 4048 C C . TYR A 1 527 ? 19.094 -22.859 -18.281 1 94.31 527 TYR A C 1
ATOM 4050 O O . TYR A 1 527 ? 19.891 -22.25 -17.562 1 94.31 527 TYR A O 1
ATOM 4058 N N . GLY A 1 528 ? 19.531 -23.812 -19 1 92.31 528 GLY A N 1
ATOM 4059 C CA . GLY A 1 528 ? 20.922 -24.25 -18.953 1 92.31 528 GLY A CA 1
ATOM 4060 C C . GLY A 1 528 ? 21.328 -24.797 -17.609 1 92.31 528 GLY A C 1
ATOM 4061 O O . GLY A 1 528 ? 22.359 -24.391 -17.047 1 92.31 528 GLY A O 1
ATOM 4062 N N . LEU A 1 529 ? 20.562 -25.766 -17.109 1 94.75 529 LEU A N 1
ATOM 4063 C CA . LEU A 1 529 ? 20.688 -26.219 -15.734 1 94.75 529 LEU A CA 1
ATOM 4064 C C . LEU A 1 529 ? 21.875 -27.172 -15.586 1 94.75 529 LEU A C 1
ATOM 4066 O O . LEU A 1 529 ? 22.328 -27.438 -14.469 1 94.75 529 LEU A O 1
ATOM 4070 N N . SER A 1 530 ? 22.531 -27.609 -16.609 1 91.69 530 SER A N 1
ATOM 4071 C CA . SER A 1 530 ? 23.609 -28.594 -16.562 1 91.69 530 SER A CA 1
ATOM 4072 C C . SER A 1 530 ? 24.906 -27.969 -16.078 1 91.69 530 SER A C 1
ATOM 4074 O O . SER A 1 530 ? 25.828 -28.672 -15.656 1 91.69 530 SER A O 1
ATOM 4076 N N . THR A 1 531 ? 25 -26.641 -16.172 1 91.62 531 THR A N 1
ATOM 4077 C CA . THR A 1 531 ? 26.219 -25.938 -15.773 1 91.62 531 THR A CA 1
ATOM 4078 C C . THR A 1 531 ? 25.953 -25.047 -14.562 1 91.62 531 THR A C 1
ATOM 4080 O O . THR A 1 531 ? 24.906 -24.406 -14.461 1 91.62 531 THR A O 1
ATOM 4083 N N . PHE A 1 532 ? 26.859 -25.094 -13.68 1 93.5 532 PHE A N 1
ATOM 4084 C CA . PHE A 1 532 ? 26.812 -24.172 -12.555 1 93.5 532 PHE A CA 1
ATOM 4085 C C . PHE A 1 532 ? 27.141 -22.75 -13 1 93.5 532 PHE A C 1
ATOM 4087 O O . PHE A 1 532 ? 28.219 -22.5 -13.531 1 93.5 532 PHE A O 1
ATOM 4094 N N . PRO A 1 533 ? 26.281 -21.891 -12.789 1 93.38 533 PRO A N 1
ATOM 4095 C CA . PRO A 1 533 ? 26.469 -20.562 -13.359 1 93.38 533 PRO A CA 1
ATOM 4096 C C . PRO A 1 533 ? 27.516 -19.734 -12.609 1 93.38 533 PRO A C 1
ATOM 4098 O O . PRO A 1 533 ? 27.609 -19.828 -11.383 1 93.38 533 PRO A O 1
ATOM 4101 N N . SER A 1 534 ? 28.203 -18.828 -13.266 1 91.94 534 SER A N 1
ATOM 4102 C CA . SER A 1 534 ? 29.234 -17.969 -12.695 1 91.94 534 SER A CA 1
ATOM 4103 C C . SER A 1 534 ? 28.656 -16.953 -11.734 1 91.94 534 SER A C 1
ATOM 4105 O O . SER A 1 534 ? 29.297 -16.562 -10.758 1 91.94 534 SER A O 1
ATOM 4107 N N . TRP A 1 535 ? 27.359 -16.594 -12.055 1 91.06 535 TRP A N 1
ATOM 4108 C CA . TRP A 1 535 ? 26.75 -15.555 -11.234 1 91.06 535 TRP A CA 1
ATOM 4109 C C . TRP A 1 535 ? 26.375 -16.094 -9.859 1 91.06 535 TRP A C 1
ATOM 4111 O O . TRP A 1 535 ? 26.047 -15.32 -8.953 1 91.06 535 TRP A O 1
ATOM 4121 N N . ALA A 1 536 ? 26.422 -17.359 -9.695 1 89.94 536 ALA A N 1
ATOM 4122 C CA . ALA A 1 536 ? 26.016 -17.953 -8.422 1 89.94 536 ALA A CA 1
ATOM 4123 C C . ALA A 1 536 ? 27.234 -18.281 -7.562 1 89.94 536 ALA A C 1
ATOM 4125 O O . ALA A 1 536 ? 27.094 -18.766 -6.438 1 89.94 536 ALA A O 1
ATOM 4126 N N . GLU A 1 537 ? 28.422 -17.969 -8.07 1 85.06 537 GLU A N 1
ATOM 4127 C CA . GLU A 1 537 ? 29.641 -18.234 -7.309 1 85.06 537 GLU A CA 1
ATOM 4128 C C . GLU A 1 537 ? 29.703 -17.375 -6.047 1 85.06 537 GLU A C 1
ATOM 4130 O O . GLU A 1 537 ? 29.391 -16.188 -6.082 1 85.06 537 GLU A O 1
ATOM 4135 N N . PRO A 1 538 ? 29.984 -17.984 -4.969 1 73.12 538 PRO A N 1
ATOM 4136 C CA . PRO A 1 538 ? 30.094 -17.219 -3.725 1 73.12 538 PRO A CA 1
ATOM 4137 C C . PRO A 1 538 ? 31.203 -16.172 -3.768 1 73.12 538 PRO A C 1
ATOM 4139 O O . PRO A 1 538 ? 32.25 -16.406 -4.398 1 73.12 538 PRO A O 1
ATOM 4142 N N . GLU A 1 539 ? 30.984 -14.883 -3.682 1 60.59 539 GLU A N 1
ATOM 4143 C CA . GLU A 1 539 ? 32.031 -13.859 -3.637 1 60.59 539 GLU A CA 1
ATOM 4144 C C . GLU A 1 539 ? 33.125 -14.219 -2.635 1 60.59 539 GLU A C 1
ATOM 4146 O O . GLU A 1 539 ? 32.812 -14.648 -1.518 1 60.59 539 GLU A O 1
ATOM 4151 N N . LEU A 1 540 ? 34.375 -14.633 -3.166 1 51.62 540 LEU A N 1
ATOM 4152 C CA . LEU A 1 540 ? 35.5 -14.82 -2.27 1 51.62 540 LEU A CA 1
ATOM 4153 C C . LEU A 1 540 ? 35.688 -13.602 -1.368 1 51.62 540 LEU A C 1
ATOM 4155 O O . LEU A 1 540 ? 35.469 -12.469 -1.796 1 51.62 540 LEU A O 1
ATOM 4159 N N . PRO A 1 541 ? 35.75 -13.797 -0.194 1 46.84 541 PRO A N 1
ATOM 4160 C CA . PRO A 1 541 ? 36.125 -12.625 0.605 1 46.84 541 PRO A CA 1
ATOM 4161 C C . PRO A 1 541 ? 37.344 -11.883 0.032 1 46.84 541 PRO A C 1
ATOM 4163 O O . PRO A 1 541 ? 38.25 -12.508 -0.497 1 46.84 541 PRO A O 1
ATOM 4166 N N . SER A 1 542 ? 37.312 -10.781 -0.583 1 41.78 542 SER A N 1
ATOM 4167 C CA . SER A 1 542 ? 38.438 -10.008 -1.127 1 41.78 542 SER A CA 1
ATOM 4168 C C . SER A 1 542 ? 39.719 -10.234 -0.332 1 41.78 542 SER A C 1
ATOM 4170 O O . SER A 1 542 ? 40.781 -9.844 -0.767 1 41.78 542 SER A O 1
ATOM 4172 N N . GLY A 1 543 ? 39.781 -10.344 0.991 1 38.41 543 GLY A N 1
ATOM 4173 C CA . GLY A 1 543 ? 41.031 -10.156 1.697 1 38.41 543 GLY A CA 1
ATOM 4174 C C . GLY A 1 543 ? 42.031 -11.281 1.458 1 38.41 543 GLY A C 1
ATOM 4175 O O . GLY A 1 543 ? 43.125 -11.266 2 1 38.41 543 GLY A O 1
ATOM 4176 N N . THR A 1 544 ? 41.719 -12.508 1.206 1 36.06 544 THR A N 1
ATOM 4177 C CA . THR A 1 544 ? 42.844 -13.422 1.417 1 36.06 544 THR A CA 1
ATOM 4178 C C . THR A 1 544 ? 43.75 -13.453 0.197 1 36.06 544 THR A C 1
ATOM 4180 O O . THR A 1 544 ? 43.5 -14.164 -0.77 1 36.06 544 THR A O 1
ATOM 4183 N N . ASN A 1 545 ? 44.219 -12.328 -0.357 1 33.41 545 ASN A N 1
ATOM 4184 C CA . ASN A 1 545 ? 45.5 -12.344 -1.056 1 33.41 545 ASN A CA 1
ATOM 4185 C C . ASN A 1 545 ? 46.562 -13.055 -0.234 1 33.41 545 ASN A C 1
ATOM 4187 O O . ASN A 1 545 ? 47.031 -12.516 0.768 1 33.41 545 ASN A O 1
ATOM 4191 N N . VAL A 1 546 ? 46.594 -14.359 -0.053 1 33.75 546 VAL A N 1
ATOM 4192 C CA . VAL A 1 546 ? 47.719 -15.102 0.44 1 33.75 546 VAL A CA 1
ATOM 4193 C C . VAL A 1 546 ? 48.875 -15.016 -0.572 1 33.75 546 VAL A C 1
ATOM 4195 O O . VAL A 1 546 ? 48.75 -15.523 -1.692 1 33.75 546 VAL A O 1
ATOM 4198 N N . THR A 1 547 ? 49.688 -13.961 -0.52 1 33.34 547 THR A N 1
ATOM 4199 C CA . THR A 1 547 ? 51.031 -13.961 -1.088 1 33.34 547 THR A CA 1
ATOM 4200 C C . THR A 1 547 ? 51.844 -15.148 -0.571 1 33.34 547 THR A C 1
ATOM 4202 O O . THR A 1 547 ? 52.094 -15.258 0.631 1 33.34 547 THR A O 1
ATOM 4205 N N . ILE A 1 548 ? 51.719 -16.344 -1.116 1 31.88 548 ILE A N 1
ATOM 4206 C CA . ILE A 1 548 ? 52.656 -17.453 -0.949 1 31.88 548 ILE A CA 1
ATOM 4207 C C . ILE A 1 548 ? 54.031 -17.016 -1.418 1 31.88 548 ILE A C 1
ATOM 4209 O O . ILE A 1 548 ? 54.25 -16.719 -2.596 1 31.88 548 ILE A O 1
ATOM 4213 N N . ASP A 1 549 ? 54.781 -16.312 -0.552 1 27.56 549 ASP A N 1
ATOM 4214 C CA . ASP A 1 549 ? 56.219 -16.094 -0.644 1 27.56 549 ASP A CA 1
ATOM 4215 C C . ASP A 1 549 ? 56.969 -17.422 -0.649 1 27.56 549 ASP A C 1
ATOM 4217 O O . ASP A 1 549 ? 56.938 -18.188 0.324 1 27.56 549 ASP A O 1
ATOM 4221 N N . LEU A 1 550 ? 57.094 -18.078 -1.774 1 26.69 550 LEU A N 1
ATOM 4222 C CA . LEU A 1 550 ? 58.094 -19.109 -2.066 1 26.69 550 LEU A CA 1
ATOM 4223 C C . LEU A 1 550 ? 59.5 -18.578 -1.894 1 26.69 550 LEU A C 1
ATOM 4225 O O . LEU A 1 550 ? 59.906 -17.672 -2.631 1 26.69 550 LEU A O 1
ATOM 4229 N N . LYS A 1 551 ? 59.875 -18.688 -0.691 1 19.44 551 LYS A N 1
ATOM 4230 C CA . LYS A 1 551 ? 61.344 -18.781 -0.535 1 19.44 551 LYS A CA 1
ATOM 4231 C C . LYS A 1 551 ? 61.844 -20.125 -1.015 1 19.44 551 LYS A C 1
ATOM 4233 O O . LYS A 1 551 ? 61.219 -21.172 -0.753 1 19.44 551 LYS A O 1
ATOM 4238 N N . MET B 1 1 ? -42.781 13.422 -50.594 1 44.75 1 MET B N 1
ATOM 4239 C CA . MET B 1 1 ? -41.938 14.617 -50.625 1 44.75 1 MET B CA 1
ATOM 4240 C C . MET B 1 1 ? -41.75 15.164 -49.219 1 44.75 1 MET B C 1
ATOM 4242 O O . MET B 1 1 ? -40.656 15.602 -48.875 1 44.75 1 MET B O 1
ATOM 4246 N N . SER B 1 2 ? -42.75 15.086 -48.344 1 56.12 2 SER B N 1
ATOM 4247 C CA . SER B 1 2 ? -42.719 15.656 -47 1 56.12 2 SER B CA 1
ATOM 4248 C C . SER B 1 2 ? -41.938 14.766 -46.031 1 56.12 2 SER B C 1
ATOM 4250 O O . SER B 1 2 ? -41.219 15.266 -45.156 1 56.12 2 SER B O 1
ATOM 4252 N N . LEU B 1 3 ? -41.938 13.5 -46.25 1 53.25 3 LEU B N 1
ATOM 4253 C CA . LEU B 1 3 ? -41.219 12.586 -45.344 1 53.25 3 LEU B CA 1
ATOM 4254 C C . LEU B 1 3 ? -39.719 12.633 -45.594 1 53.25 3 LEU B C 1
ATOM 4256 O O . LEU B 1 3 ? -38.938 12.5 -44.656 1 53.25 3 LEU B O 1
ATOM 4260 N N . LYS B 1 4 ? -39.281 12.836 -46.781 1 55.78 4 LYS B N 1
ATOM 4261 C CA . LYS B 1 4 ? -37.844 12.922 -47.125 1 55.78 4 LYS B CA 1
ATOM 4262 C C . LYS B 1 4 ? -37.25 14.219 -46.594 1 55.78 4 LYS B C 1
ATOM 4264 O O . LYS B 1 4 ? -36.094 14.242 -46.188 1 55.78 4 LYS B O 1
ATOM 4269 N N . VAL B 1 5 ? -38 15.18 -46.562 1 49 5 VAL B N 1
ATOM 4270 C CA . VAL B 1 5 ? -37.5 16.469 -46.094 1 49 5 VAL B CA 1
ATOM 4271 C C . VAL B 1 5 ? -37.281 16.406 -44.594 1 49 5 VAL B C 1
ATOM 4273 O O . VAL B 1 5 ? -36.281 16.938 -44.094 1 49 5 VAL B O 1
ATOM 4276 N N . LYS B 1 6 ? -38.094 15.617 -43.906 1 51.78 6 LYS B N 1
ATOM 4277 C CA . LYS B 1 6 ? -37.938 15.531 -42.469 1 51.78 6 LYS B CA 1
ATOM 4278 C C . LYS B 1 6 ? -36.75 14.656 -42.062 1 51.78 6 LYS B C 1
ATOM 4280 O O . LYS B 1 6 ? -36.062 14.922 -41.094 1 51.78 6 LYS B O 1
ATOM 4285 N N . LYS B 1 7 ? -36.531 13.641 -42.844 1 54.16 7 LYS B N 1
ATOM 4286 C CA . LYS B 1 7 ? -35.406 12.773 -42.562 1 54.16 7 LYS B CA 1
ATOM 4287 C C . LYS B 1 7 ? -34.094 13.484 -42.875 1 54.16 7 LYS B C 1
ATOM 4289 O O . LYS B 1 7 ? -33.094 13.32 -42.156 1 54.16 7 LYS B O 1
ATOM 4294 N N . ASN B 1 8 ? -34.188 14.297 -43.875 1 51.31 8 ASN B N 1
ATOM 4295 C CA . ASN B 1 8 ? -33 15.078 -44.219 1 51.31 8 ASN B CA 1
ATOM 4296 C C . ASN B 1 8 ? -32.75 16.188 -43.219 1 51.31 8 ASN B C 1
ATOM 4298 O O . ASN B 1 8 ? -31.609 16.531 -42.906 1 51.31 8 ASN B O 1
ATOM 4302 N N . ALA B 1 9 ? -33.844 16.734 -42.75 1 55.12 9 ALA B N 1
ATOM 4303 C CA . ALA B 1 9 ? -33.719 17.766 -41.719 1 55.12 9 ALA B CA 1
ATOM 4304 C C . ALA B 1 9 ? -33.219 17.156 -40.406 1 55.12 9 ALA B C 1
ATOM 4306 O O . ALA B 1 9 ? -32.406 17.75 -39.688 1 55.12 9 ALA B O 1
ATOM 4307 N N . GLY B 1 10 ? -33.75 16.016 -39.969 1 52.03 10 GLY B N 1
ATOM 4308 C CA . GLY B 1 10 ? -33.281 15.289 -38.812 1 52.03 10 GLY B CA 1
ATOM 4309 C C . GLY B 1 10 ? -31.844 14.883 -38.906 1 52.03 10 GLY B C 1
ATOM 4310 O O . GLY B 1 10 ? -31.094 14.969 -37.906 1 52.03 10 GLY B O 1
ATOM 4311 N N . ARG B 1 11 ? -31.469 14.5 -40.062 1 56.22 11 ARG B N 1
ATOM 4312 C CA . ARG B 1 11 ? -30.062 14.188 -40.344 1 56.22 11 ARG B CA 1
ATOM 4313 C C . ARG B 1 11 ? -29.219 15.453 -40.344 1 56.22 11 ARG B C 1
ATOM 4315 O O . ARG B 1 11 ? -28.078 15.445 -39.875 1 56.22 11 ARG B O 1
ATOM 4322 N N . GLN B 1 12 ? -29.719 16.422 -41.031 1 52.53 12 GLN B N 1
ATOM 4323 C CA . GLN B 1 12 ? -28.984 17.688 -41.031 1 52.53 12 GLN B CA 1
ATOM 4324 C C . GLN B 1 12 ? -28.844 18.25 -39.625 1 52.53 12 GLN B C 1
ATOM 4326 O O . GLN B 1 12 ? -27.781 18.75 -39.25 1 52.53 12 GLN B O 1
ATOM 4331 N N . GLN B 1 13 ? -29.859 18.219 -38.844 1 54.47 13 GLN B N 1
ATOM 4332 C CA . GLN B 1 13 ? -29.766 18.625 -37.438 1 54.47 13 GLN B CA 1
ATOM 4333 C C . GLN B 1 13 ? -28.844 17.688 -36.656 1 54.47 13 GLN B C 1
ATOM 4335 O O . GLN B 1 13 ? -28.109 18.141 -35.781 1 54.47 13 GLN B O 1
ATOM 4340 N N . GLU B 1 14 ? -28.859 16.469 -36.969 1 55.72 14 GLU B N 1
ATOM 4341 C CA . GLU B 1 14 ? -27.922 15.523 -36.375 1 55.72 14 GLU B CA 1
ATOM 4342 C C . GLU B 1 14 ? -26.484 15.852 -36.75 1 55.72 14 GLU B C 1
ATOM 4344 O O . GLU B 1 14 ? -25.562 15.766 -35.938 1 55.72 14 GLU B O 1
ATOM 4349 N N . LEU B 1 15 ? -26.328 16.188 -38.062 1 56.75 15 LEU B N 1
ATOM 4350 C CA . LEU B 1 15 ? -25 16.547 -38.531 1 56.75 15 LEU B CA 1
ATOM 4351 C C . LEU B 1 15 ? -24.531 17.844 -37.906 1 56.75 15 LEU B C 1
ATOM 4353 O O . LEU B 1 15 ? -23.344 18.016 -37.625 1 56.75 15 LEU B O 1
ATOM 4357 N N . GLU B 1 16 ? -25.359 18.844 -37.938 1 53.47 16 GLU B N 1
ATOM 4358 C CA . GLU B 1 16 ? -24.984 20.109 -37.312 1 53.47 16 GLU B CA 1
ATOM 4359 C C . GLU B 1 16 ? -24.719 19.938 -35.812 1 53.47 16 GLU B C 1
ATOM 4361 O O . GLU B 1 16 ? -23.922 20.672 -35.219 1 53.47 16 GLU B O 1
ATOM 4366 N N . ARG B 1 17 ? -25.344 19 -35.219 1 61.09 17 ARG B N 1
ATOM 4367 C CA . ARG B 1 17 ? -25.188 18.766 -33.781 1 61.09 17 ARG B CA 1
ATOM 4368 C C . ARG B 1 17 ? -23.953 17.922 -33.5 1 61.09 17 ARG B C 1
ATOM 4370 O O . ARG B 1 17 ? -23.531 17.812 -32.344 1 61.09 17 ARG B O 1
ATOM 4377 N N . LEU B 1 18 ? -23.406 17.375 -34.562 1 63.22 18 LEU B N 1
ATOM 4378 C CA . LEU B 1 18 ? -22.266 16.484 -34.406 1 63.22 18 LEU B CA 1
ATOM 4379 C C . LEU B 1 18 ? -21.047 17.234 -33.875 1 63.22 18 LEU B C 1
ATOM 4381 O O . LEU B 1 18 ? -20.391 16.781 -32.938 1 63.22 18 LEU B O 1
ATOM 4385 N N . PRO B 1 19 ? -20.781 18.406 -34.625 1 64.06 19 PRO B N 1
ATOM 4386 C CA . PRO B 1 19 ? -19.609 19.109 -34.094 1 64.06 19 PRO B CA 1
ATOM 4387 C C . PRO B 1 19 ? -19.828 19.578 -32.656 1 64.06 19 PRO B C 1
ATOM 4389 O O . PRO B 1 19 ? -18.906 19.516 -31.844 1 64.06 19 PRO B O 1
ATOM 4392 N N . LEU B 1 20 ? -20.938 20.016 -32.406 1 67.88 20 LEU B N 1
ATOM 4393 C CA . LEU B 1 20 ? -21.219 20.453 -31.047 1 67.88 20 LEU B CA 1
ATOM 4394 C C . LEU B 1 20 ? -21.156 19.297 -30.062 1 67.88 20 LEU B C 1
ATOM 4396 O O . LEU B 1 20 ? -20.672 19.453 -28.938 1 67.88 20 LEU B O 1
ATOM 4400 N N . HIS B 1 21 ? -21.656 18.234 -30.516 1 73.5 21 HIS B N 1
ATOM 4401 C CA . HIS B 1 21 ? -21.625 17.047 -29.672 1 73.5 21 HIS B CA 1
ATOM 4402 C C . HIS B 1 21 ? -20.188 16.594 -29.406 1 73.5 21 HIS B C 1
ATOM 4404 O O . HIS B 1 21 ? -19.844 16.234 -28.281 1 73.5 21 HIS B O 1
ATOM 4410 N N . ILE B 1 22 ? -19.422 16.703 -30.453 1 74.5 22 ILE B N 1
ATOM 4411 C CA . ILE B 1 22 ? -18.016 16.328 -30.312 1 74.5 22 ILE B CA 1
ATOM 4412 C C . ILE B 1 22 ? -17.344 17.281 -29.328 1 74.5 22 ILE B C 1
ATOM 4414 O O . ILE B 1 22 ? -16.547 16.828 -28.484 1 74.5 22 ILE B O 1
ATOM 4418 N N . LEU B 1 23 ? -17.672 18.5 -29.406 1 74.44 23 LEU B N 1
ATOM 4419 C CA . LEU B 1 23 ? -17.078 19.484 -28.516 1 74.44 23 LEU B CA 1
ATOM 4420 C C . LEU B 1 23 ? -17.516 19.234 -27.078 1 74.44 23 LEU B C 1
ATOM 4422 O O . LEU B 1 23 ? -16.734 19.422 -26.141 1 74.44 23 LEU B O 1
ATOM 4426 N N . GLU B 1 24 ? -18.703 18.891 -26.984 1 77.81 24 GLU B N 1
ATOM 4427 C CA . GLU B 1 24 ? -19.234 18.625 -25.641 1 77.81 24 GLU B CA 1
ATOM 4428 C C . GLU B 1 24 ? -18.594 17.375 -25.047 1 77.81 24 GLU B C 1
ATOM 4430 O O . GLU B 1 24 ? -18.297 17.344 -23.844 1 77.81 24 GLU B O 1
ATOM 4435 N N . VAL B 1 25 ? -18.406 16.516 -25.906 1 77.12 25 VAL B N 1
ATOM 4436 C CA . VAL B 1 25 ? -17.766 15.289 -25.438 1 77.12 25 VAL B CA 1
ATOM 4437 C C . VAL B 1 25 ? -16.312 15.555 -25.094 1 77.12 25 VAL B C 1
ATOM 4439 O O . VAL B 1 25 ? -15.805 15.047 -24.078 1 77.12 25 VAL B O 1
ATOM 4442 N N . MET B 1 26 ? -15.766 16.328 -25.859 1 76.69 26 MET B N 1
ATOM 4443 C CA . MET B 1 26 ? -14.375 16.672 -25.594 1 76.69 26 MET B CA 1
ATOM 4444 C C . MET B 1 26 ? -14.234 17.484 -24.312 1 76.69 26 MET B C 1
ATOM 4446 O O . MET B 1 26 ? -13.297 17.266 -23.531 1 76.69 26 MET B O 1
ATOM 4450 N N . ALA B 1 27 ? -15.141 18.312 -24.125 1 78.62 27 ALA B N 1
ATOM 4451 C CA . ALA B 1 27 ? -15.125 19.109 -22.906 1 78.62 27 ALA B CA 1
ATOM 4452 C C . ALA B 1 27 ? -15.375 18.25 -21.672 1 78.62 27 ALA B C 1
ATOM 4454 O O . ALA B 1 27 ? -14.789 18.484 -20.609 1 78.62 27 ALA B O 1
ATOM 4455 N N . ALA B 1 28 ? -16.188 17.328 -21.906 1 80.81 28 ALA B N 1
ATOM 4456 C CA . ALA B 1 28 ? -16.531 16.453 -20.797 1 80.81 28 ALA B CA 1
ATOM 4457 C C . ALA B 1 28 ? -15.367 15.523 -20.453 1 80.81 28 ALA B C 1
ATOM 4459 O O . ALA B 1 28 ? -15.211 15.109 -19.312 1 80.81 28 ALA B O 1
ATOM 4460 N N . SER B 1 29 ? -14.555 15.344 -21.453 1 87.25 29 SER B N 1
ATOM 4461 C CA . SER B 1 29 ? -13.398 14.469 -21.266 1 87.25 29 SER B CA 1
ATOM 4462 C C . SER B 1 29 ? -12.094 15.266 -21.266 1 87.25 29 SER B C 1
ATOM 4464 O O . SER B 1 29 ? -11.078 14.805 -21.797 1 87.25 29 SER B O 1
ATOM 4466 N N . TRP B 1 30 ? -12.109 16.422 -20.75 1 88.75 30 TRP B N 1
ATOM 4467 C CA . TRP B 1 30 ? -10.953 17.312 -20.797 1 88.75 30 TRP B CA 1
ATOM 4468 C C . TRP B 1 30 ? -9.75 16.688 -20.078 1 88.75 30 TRP B C 1
ATOM 4470 O O . TRP B 1 30 ? -8.609 16.922 -20.484 1 88.75 30 TRP B O 1
ATOM 4480 N N . GLU B 1 31 ? -10.047 15.93 -19.031 1 91.38 31 GLU B N 1
ATOM 4481 C CA . GLU B 1 31 ? -8.961 15.305 -18.281 1 91.38 31 GLU B CA 1
ATOM 4482 C C . GLU B 1 31 ? -8.141 14.375 -19.172 1 91.38 31 GLU B C 1
ATOM 4484 O O . GLU B 1 31 ? -6.914 14.359 -19.094 1 91.38 31 GLU B O 1
ATOM 4489 N N . SER B 1 32 ? -8.859 13.648 -19.969 1 91.62 32 SER B N 1
ATOM 4490 C CA . SER B 1 32 ? -8.188 12.719 -20.875 1 91.62 32 SER B CA 1
ATOM 4491 C C . SER B 1 32 ? -7.352 13.461 -21.906 1 91.62 32 SER B C 1
ATOM 4493 O O . SER B 1 32 ? -6.191 13.117 -22.141 1 91.62 32 SER B O 1
ATOM 4495 N N . TRP B 1 33 ? -7.93 14.445 -22.469 1 91.19 33 TRP B N 1
ATOM 4496 C CA . TRP B 1 33 ? -7.23 15.227 -23.484 1 91.19 33 TRP B CA 1
ATOM 4497 C C . TRP B 1 33 ? -6.043 15.969 -22.875 1 91.19 33 TRP B C 1
ATOM 4499 O O . TRP B 1 33 ? -4.98 16.062 -23.484 1 91.19 33 TRP B O 1
ATOM 4509 N N . PHE B 1 34 ? -6.27 16.5 -21.734 1 94.19 34 PHE B N 1
ATOM 4510 C CA . PHE B 1 34 ? -5.195 17.203 -21.047 1 94.19 34 PHE B CA 1
ATOM 4511 C C . PHE B 1 34 ? -4.016 16.266 -20.797 1 94.19 34 PHE B C 1
ATOM 4513 O O . PHE B 1 34 ? -2.861 16.641 -21.016 1 94.19 34 PHE B O 1
ATOM 4520 N N . ALA B 1 35 ? -4.289 15.031 -20.391 1 93.88 35 ALA B N 1
ATOM 4521 C CA . ALA B 1 35 ? -3.252 14.055 -20.047 1 93.88 35 ALA B CA 1
ATOM 4522 C C . ALA B 1 35 ? -2.475 13.633 -21.297 1 93.88 35 ALA B C 1
ATOM 4524 O O . ALA B 1 35 ? -1.297 13.273 -21.203 1 93.88 35 ALA B O 1
ATOM 4525 N N . ILE B 1 36 ? -3.08 13.703 -22.438 1 92.88 36 ILE B N 1
ATOM 4526 C CA . ILE B 1 36 ? -2.438 13.273 -23.672 1 92.88 36 ILE B CA 1
ATOM 4527 C C . ILE B 1 36 ? -1.733 14.453 -24.328 1 92.88 36 ILE B C 1
ATOM 4529 O O . ILE B 1 36 ? -0.597 14.328 -24.781 1 92.88 36 ILE B O 1
ATOM 4533 N N . ILE B 1 37 ? -2.367 15.586 -24.312 1 94.25 37 ILE B N 1
ATOM 4534 C CA . ILE B 1 37 ? -1.879 16.75 -25.047 1 94.25 37 ILE B CA 1
ATOM 4535 C C . ILE B 1 37 ? -0.714 17.391 -24.297 1 94.25 37 ILE B C 1
ATOM 4537 O O . ILE B 1 37 ? 0.241 17.875 -24.906 1 94.25 37 ILE B O 1
ATOM 4541 N N . LEU B 1 38 ? -0.774 17.375 -22.984 1 95.06 38 LEU B N 1
ATOM 4542 C CA . LEU B 1 38 ? 0.237 18.031 -22.172 1 95.06 38 LEU B CA 1
ATOM 4543 C C . LEU B 1 38 ? 1.625 17.484 -22.453 1 95.06 38 LEU B C 1
ATOM 4545 O O . LEU B 1 38 ? 2.557 18.234 -22.75 1 95.06 38 LEU B O 1
ATOM 4549 N N . PRO B 1 39 ? 1.815 16.156 -22.406 1 95.06 39 PRO B N 1
ATOM 4550 C CA . PRO B 1 39 ? 3.141 15.609 -22.719 1 95.06 39 PRO B CA 1
ATOM 4551 C C . PRO B 1 39 ? 3.582 15.922 -24.141 1 95.06 39 PRO B C 1
ATOM 4553 O O . PRO B 1 39 ? 4.766 16.156 -24.391 1 95.06 39 PRO B O 1
ATOM 4556 N N . LEU B 1 40 ? 2.691 15.969 -25.047 1 95.56 40 LEU B N 1
ATOM 4557 C CA . LEU B 1 40 ? 3.02 16.266 -26.438 1 95.56 40 LEU B CA 1
ATOM 4558 C C . LEU B 1 40 ? 3.391 17.734 -26.625 1 95.56 40 LEU B C 1
ATOM 4560 O O . LEU B 1 40 ? 4.32 18.062 -27.359 1 95.56 40 LEU B O 1
ATOM 4564 N N . ALA B 1 41 ? 2.645 18.547 -25.969 1 95.81 41 ALA B N 1
ATOM 4565 C CA . ALA B 1 41 ? 2.865 19.984 -26.078 1 95.81 41 ALA B CA 1
ATOM 4566 C C . ALA B 1 41 ? 4.207 20.391 -25.469 1 95.81 41 ALA B C 1
ATOM 4568 O O . ALA B 1 41 ? 4.844 21.344 -25.922 1 95.81 41 ALA B O 1
ATOM 4569 N N . LEU B 1 42 ? 4.703 19.656 -24.469 1 96.06 42 LEU B N 1
ATOM 4570 C CA . LEU B 1 42 ? 5.922 20.016 -23.75 1 96.06 42 LEU B CA 1
ATOM 4571 C C . LEU B 1 42 ? 7.129 19.281 -24.344 1 96.06 42 LEU B C 1
ATOM 4573 O O . LEU B 1 42 ? 8.266 19.547 -23.953 1 96.06 42 LEU B O 1
ATOM 4577 N N . LEU B 1 43 ? 6.934 18.453 -25.344 1 95.06 43 LEU B N 1
ATOM 4578 C CA . LEU B 1 43 ? 7.98 17.609 -25.906 1 95.06 43 LEU B CA 1
ATOM 4579 C C . LEU B 1 43 ? 9.086 18.469 -26.516 1 95.06 43 LEU B C 1
ATOM 4581 O O . LEU B 1 43 ? 10.25 18.047 -26.562 1 95.06 43 LEU B O 1
ATOM 4585 N N . PRO B 1 44 ? 8.82 19.641 -27 1 93.94 44 PRO B N 1
ATOM 4586 C CA . PRO B 1 44 ? 9.883 20.453 -27.578 1 93.94 44 PRO B CA 1
ATOM 4587 C C . PRO B 1 44 ? 10.961 20.828 -26.562 1 93.94 44 PRO B C 1
ATOM 4589 O O . PRO B 1 44 ? 12.117 21.047 -26.922 1 93.94 44 PRO B O 1
ATOM 4592 N N . LEU B 1 45 ? 10.703 20.797 -25.375 1 92.56 45 LEU B N 1
ATOM 4593 C CA . LEU B 1 45 ? 11.641 21.188 -24.328 1 92.56 45 LEU B CA 1
ATOM 4594 C C . LEU B 1 45 ? 12.805 20.203 -24.25 1 92.56 45 LEU B C 1
ATOM 4596 O O . LEU B 1 45 ? 13.961 20.594 -24.422 1 92.56 45 LEU B O 1
ATOM 4600 N N . PRO B 1 46 ? 12.555 18.938 -24.016 1 92.94 46 PRO B N 1
ATOM 4601 C CA . PRO B 1 46 ? 13.68 18 -23.938 1 92.94 46 PRO B CA 1
ATOM 4602 C C . PRO B 1 46 ? 14.32 17.734 -25.297 1 92.94 46 PRO B C 1
ATOM 4604 O O . PRO B 1 46 ? 15.508 17.438 -25.375 1 92.94 46 PRO B O 1
ATOM 4607 N N . VAL B 1 47 ? 13.539 17.938 -26.344 1 92.06 47 VAL B N 1
ATOM 4608 C CA . VAL B 1 47 ? 14.078 17.703 -27.688 1 92.06 47 VAL B CA 1
ATOM 4609 C C . VAL B 1 47 ? 15.016 18.844 -28.062 1 92.06 47 VAL B C 1
ATOM 4611 O O . VAL B 1 47 ? 16.016 18.625 -28.75 1 92.06 47 VAL B O 1
ATOM 4614 N N . PHE B 1 48 ? 14.656 19.953 -27.578 1 91.19 48 PHE B N 1
ATOM 4615 C CA . PHE B 1 48 ? 15.469 21.141 -27.875 1 91.19 48 PHE B CA 1
ATOM 4616 C C . PHE B 1 48 ? 16.75 21.141 -27.062 1 91.19 48 PHE B C 1
ATOM 4618 O O . PHE B 1 48 ? 17.828 21.375 -27.594 1 91.19 48 PHE B O 1
ATOM 4625 N N . TYR B 1 49 ? 16.781 20.922 -25.828 1 91.25 49 TYR B N 1
ATOM 4626 C CA . TYR B 1 49 ? 17.953 21 -24.953 1 91.25 49 TYR B CA 1
ATOM 4627 C C . TYR B 1 49 ? 18.766 19.703 -25.031 1 91.25 49 TYR B C 1
ATOM 4629 O O . TYR B 1 49 ? 20 19.734 -24.906 1 91.25 49 TYR B O 1
ATOM 4637 N N . ARG B 1 50 ? 18.078 18.531 -25.219 1 91.12 50 ARG B N 1
ATOM 4638 C CA . ARG B 1 50 ? 18.688 17.219 -25.406 1 91.12 50 ARG B CA 1
ATOM 4639 C C . ARG B 1 50 ? 19.641 16.891 -24.266 1 91.12 50 ARG B C 1
ATOM 4641 O O . ARG B 1 50 ? 20.781 16.484 -24.5 1 91.12 50 ARG B O 1
ATOM 4648 N N . THR B 1 51 ? 19.359 17.281 -23.031 1 93.62 51 THR B N 1
ATOM 4649 C CA . THR B 1 51 ? 20.109 16.953 -21.828 1 93.62 51 THR B CA 1
ATOM 4650 C C . THR B 1 51 ? 19.219 16.234 -20.812 1 93.62 51 THR B C 1
ATOM 4652 O O . THR B 1 51 ? 17.984 16.25 -20.938 1 93.62 51 THR B O 1
ATOM 4655 N N . ASP B 1 52 ? 19.922 15.562 -19.938 1 95.56 52 ASP B N 1
ATOM 4656 C CA . ASP B 1 52 ? 19.172 14.922 -18.859 1 95.56 52 ASP B CA 1
ATOM 4657 C C . ASP B 1 52 ? 18.359 15.945 -18.062 1 95.56 52 ASP B C 1
ATOM 4659 O O . ASP B 1 52 ? 17.234 15.664 -17.641 1 95.56 52 ASP B O 1
ATOM 4663 N N . ALA B 1 53 ? 18.922 17.078 -17.922 1 94.12 53 ALA B N 1
ATOM 4664 C CA . ALA B 1 53 ? 18.234 18.156 -17.219 1 94.12 53 ALA B CA 1
ATOM 4665 C C . ALA B 1 53 ? 16.969 18.578 -17.969 1 94.12 53 ALA B C 1
ATOM 4667 O O . ALA B 1 53 ? 15.953 18.906 -17.359 1 94.12 53 ALA B O 1
ATOM 4668 N N . GLY B 1 54 ? 17.078 18.672 -19.281 1 95 54 GLY B N 1
ATOM 4669 C CA . GLY B 1 54 ? 15.906 19 -20.094 1 95 54 GLY B CA 1
ATOM 4670 C C . GLY B 1 54 ? 14.781 18 -19.938 1 95 54 GLY B C 1
ATOM 4671 O O . GLY B 1 54 ? 13.609 18.375 -19.844 1 95 54 GLY B O 1
ATOM 4672 N N . TRP B 1 55 ? 15.133 16.719 -19.938 1 96.5 55 TRP B N 1
ATOM 4673 C CA . TRP B 1 55 ? 14.141 15.68 -19.734 1 96.5 55 TRP B CA 1
ATOM 4674 C C . TRP B 1 55 ? 13.539 15.766 -18.328 1 96.5 55 TRP B C 1
ATOM 4676 O O . TRP B 1 55 ? 12.344 15.531 -18.141 1 96.5 55 TRP B O 1
ATOM 4686 N N . CYS B 1 56 ? 14.414 16.031 -17.391 1 94.56 56 CYS B N 1
ATOM 4687 C CA . CYS B 1 56 ? 13.938 16.188 -16.031 1 94.56 56 CYS B CA 1
ATOM 4688 C C . CYS B 1 56 ? 12.938 17.328 -15.93 1 94.56 56 CYS B C 1
ATOM 4690 O O . CYS B 1 56 ? 11.883 17.188 -15.312 1 94.56 56 CYS B O 1
ATOM 4692 N N . ALA B 1 57 ? 13.266 18.469 -16.562 1 93.31 57 ALA B N 1
ATOM 4693 C CA . ALA B 1 57 ? 12.359 19.609 -16.562 1 93.31 57 ALA B CA 1
ATOM 4694 C C . ALA B 1 57 ? 11.023 19.234 -17.219 1 93.31 57 ALA B C 1
ATOM 4696 O O . ALA B 1 57 ? 9.961 19.625 -16.719 1 93.31 57 ALA B O 1
ATOM 4697 N N . TYR B 1 58 ? 11.148 18.562 -18.312 1 95.81 58 TYR B N 1
ATOM 4698 C CA . TYR B 1 58 ? 9.984 18.062 -19.031 1 95.81 58 TYR B CA 1
ATOM 4699 C C . TYR B 1 58 ? 9.078 17.25 -18.125 1 95.81 58 TYR B C 1
ATOM 4701 O O . TYR B 1 58 ? 7.871 17.516 -18.031 1 95.81 58 TYR B O 1
ATOM 4709 N N . LEU B 1 59 ? 9.609 16.312 -17.375 1 96.12 59 LEU B N 1
ATOM 4710 C CA . LEU B 1 59 ? 8.844 15.43 -16.5 1 96.12 59 LEU B CA 1
ATOM 4711 C C . LEU B 1 59 ? 8.312 16.188 -15.289 1 96.12 59 LEU B C 1
ATOM 4713 O O . LEU B 1 59 ? 7.195 15.93 -14.836 1 96.12 59 LEU B O 1
ATOM 4717 N N . MET B 1 60 ? 9.109 17.031 -14.766 1 92.31 60 MET B N 1
ATOM 4718 C CA . MET B 1 60 ? 8.695 17.828 -13.625 1 92.31 60 MET B CA 1
ATOM 4719 C C . MET B 1 60 ? 7.461 18.672 -13.969 1 92.31 60 MET B C 1
ATOM 4721 O O . MET B 1 60 ? 6.512 18.734 -13.188 1 92.31 60 MET B O 1
ATOM 4725 N N . LEU B 1 61 ? 7.469 19.297 -15.094 1 93.62 61 LEU B N 1
ATOM 4726 C CA . LEU B 1 61 ? 6.352 20.125 -15.531 1 93.62 61 LEU B CA 1
ATOM 4727 C C . LEU B 1 61 ? 5.102 19.281 -15.758 1 93.62 61 LEU B C 1
ATOM 4729 O O . LEU B 1 61 ? 3.996 19.688 -15.406 1 93.62 61 LEU B O 1
ATOM 4733 N N . ILE B 1 62 ? 5.297 18.156 -16.328 1 95.75 62 ILE B N 1
ATOM 4734 C CA . ILE B 1 62 ? 4.176 17.266 -16.578 1 95.75 62 ILE B CA 1
ATOM 4735 C C . ILE B 1 62 ? 3.553 16.844 -15.242 1 95.75 62 ILE B C 1
ATOM 4737 O O . ILE B 1 62 ? 2.338 16.938 -15.062 1 95.75 62 ILE B O 1
ATOM 4741 N N . MET B 1 63 ? 4.387 16.359 -14.336 1 94.56 63 MET B N 1
ATOM 4742 C CA . MET B 1 63 ? 3.881 15.875 -13.062 1 94.56 63 MET B CA 1
ATOM 4743 C C . MET B 1 63 ? 3.248 17 -12.258 1 94.56 63 MET B C 1
ATOM 4745 O O . MET B 1 63 ? 2.193 16.828 -11.641 1 94.56 63 MET B O 1
ATOM 4749 N N . ALA B 1 64 ? 3.893 18.156 -12.266 1 90.75 64 ALA B N 1
ATOM 4750 C CA . ALA B 1 64 ? 3.346 19.312 -11.562 1 90.75 64 ALA B CA 1
ATOM 4751 C C . ALA B 1 64 ? 1.966 19.672 -12.102 1 90.75 64 ALA B C 1
ATOM 4753 O O . ALA B 1 64 ? 1.029 19.891 -11.328 1 90.75 64 ALA B O 1
ATOM 4754 N N . ALA B 1 65 ? 1.821 19.719 -13.367 1 92.88 65 ALA B N 1
ATOM 4755 C CA . ALA B 1 65 ? 0.554 20.078 -14 1 92.88 65 ALA B CA 1
ATOM 4756 C C . ALA B 1 65 ? -0.519 19.031 -13.703 1 92.88 65 ALA B C 1
ATOM 4758 O O . ALA B 1 65 ? -1.666 19.375 -13.406 1 92.88 65 ALA B O 1
ATOM 4759 N N . LEU B 1 66 ? -0.148 17.828 -13.789 1 94.5 66 LEU B N 1
ATOM 4760 C CA . LEU B 1 66 ? -1.107 16.766 -13.547 1 94.5 66 LEU B CA 1
ATOM 4761 C C . LEU B 1 66 ? -1.525 16.719 -12.078 1 94.5 66 LEU B C 1
ATOM 4763 O O . LEU B 1 66 ? -2.697 16.5 -11.766 1 94.5 66 LEU B O 1
ATOM 4767 N N . TRP B 1 67 ? -0.622 16.891 -11.156 1 90.5 67 TRP B N 1
ATOM 4768 C CA . TRP B 1 67 ? -0.95 16.938 -9.734 1 90.5 67 TRP B CA 1
ATOM 4769 C C . TRP B 1 67 ? -1.857 18.125 -9.422 1 90.5 67 TRP B C 1
ATOM 4771 O O . TRP B 1 67 ? -2.781 18 -8.609 1 90.5 67 TRP B O 1
ATOM 4781 N N . THR B 1 68 ? -1.63 19.219 -10.047 1 87.25 68 THR B N 1
ATOM 4782 C CA . THR B 1 68 ? -2.377 20.438 -9.758 1 87.25 68 THR B CA 1
ATOM 4783 C C . THR B 1 68 ? -3.783 20.359 -10.344 1 87.25 68 THR B C 1
ATOM 4785 O O . THR B 1 68 ? -4.754 20.766 -9.703 1 87.25 68 THR B O 1
ATOM 4788 N N . THR B 1 69 ? -3.877 19.781 -11.523 1 88.25 69 THR B N 1
ATOM 4789 C CA . THR B 1 69 ? -5.172 19.734 -12.195 1 88.25 69 THR B CA 1
ATOM 4790 C C . THR B 1 69 ? -5.945 18.484 -11.789 1 88.25 69 THR B C 1
ATOM 4792 O O . THR B 1 69 ? -7.152 18.391 -12.016 1 88.25 69 THR B O 1
ATOM 4795 N N . GLU B 1 70 ? -5.199 17.516 -11.344 1 90.25 70 GLU B N 1
ATOM 4796 C CA . GLU B 1 70 ? -5.766 16.219 -11 1 90.25 70 GLU B CA 1
ATOM 4797 C C . GLU B 1 70 ? -6.457 15.578 -12.203 1 90.25 70 GLU B C 1
ATOM 4799 O O . GLU B 1 70 ? -7.5 14.938 -12.062 1 90.25 70 GLU B O 1
ATOM 4804 N N . ALA B 1 71 ? -5.895 15.906 -13.344 1 91.81 71 ALA B N 1
ATOM 4805 C CA . ALA B 1 71 ? -6.375 15.227 -14.547 1 91.81 71 ALA B CA 1
ATOM 4806 C C . ALA B 1 71 ? -6.184 13.711 -14.438 1 91.81 71 ALA B C 1
ATOM 4808 O O . ALA B 1 71 ? -6.934 12.945 -15.039 1 91.81 71 ALA B O 1
ATOM 4809 N N . LEU B 1 72 ? -5.207 13.344 -13.734 1 94.12 72 LEU B N 1
ATOM 4810 C CA . LEU B 1 72 ? -5 11.984 -13.25 1 94.12 72 LEU B CA 1
ATOM 4811 C C . LEU B 1 72 ? -5.016 11.945 -11.727 1 94.12 72 LEU B C 1
ATOM 4813 O O . LEU B 1 72 ? -4.684 12.93 -11.07 1 94.12 72 LEU B O 1
ATOM 4817 N N . PRO B 1 73 ? -5.504 10.773 -11.258 1 93.44 73 PRO B N 1
ATOM 4818 C CA . PRO B 1 73 ? -5.375 10.664 -9.797 1 93.44 73 PRO B CA 1
ATOM 4819 C C . PRO B 1 73 ? -3.947 10.898 -9.312 1 93.44 73 PRO B C 1
ATOM 4821 O O . PRO B 1 73 ? -2.99 10.508 -9.984 1 93.44 73 PRO B O 1
ATOM 4824 N N . LEU B 1 74 ? -3.834 11.508 -8.18 1 92.25 74 LEU B N 1
ATOM 4825 C CA . LEU B 1 74 ? -2.541 11.867 -7.609 1 92.25 74 LEU B CA 1
ATOM 4826 C C . LEU B 1 74 ? -1.61 10.656 -7.574 1 92.25 74 LEU B C 1
ATOM 4828 O O . LEU B 1 74 ? -0.443 10.758 -7.961 1 92.25 74 LEU B O 1
ATOM 4832 N N . ALA B 1 75 ? -2.16 9.523 -7.145 1 94.31 75 ALA B N 1
ATOM 4833 C CA . ALA B 1 75 ? -1.376 8.297 -7.039 1 94.31 75 ALA B CA 1
ATOM 4834 C C . ALA B 1 75 ? -0.868 7.855 -8.406 1 94.31 75 ALA B C 1
ATOM 4836 O O . ALA B 1 75 ? 0.273 7.406 -8.539 1 94.31 75 ALA B O 1
ATOM 4837 N N . VAL B 1 76 ? -1.647 7.988 -9.414 1 96.19 76 VAL B N 1
ATOM 4838 C CA . VAL B 1 76 ? -1.324 7.539 -10.766 1 96.19 76 VAL B CA 1
ATOM 4839 C C . VAL B 1 76 ? -0.234 8.43 -11.359 1 96.19 76 VAL B C 1
ATOM 4841 O O . VAL B 1 76 ? 0.728 7.934 -11.945 1 96.19 76 VAL B O 1
ATOM 4844 N N . THR B 1 77 ? -0.375 9.734 -11.18 1 96.19 77 THR B N 1
ATOM 4845 C CA . THR B 1 77 ? 0.662 10.664 -11.617 1 96.19 77 THR B CA 1
ATOM 4846 C C . THR B 1 77 ? 2.002 10.32 -10.977 1 96.19 77 THR B C 1
ATOM 4848 O O . THR B 1 77 ? 3.049 10.422 -11.625 1 96.19 77 THR B O 1
ATOM 4851 N N . SER B 1 78 ? 1.94 9.852 -9.789 1 96.31 78 SER B N 1
ATOM 4852 C CA . SER B 1 78 ? 3.141 9.57 -9.008 1 96.31 78 SER B CA 1
ATOM 4853 C C . SER B 1 78 ? 3.842 8.312 -9.508 1 96.31 78 SER B C 1
ATOM 4855 O O . SER B 1 78 ? 4.969 8.016 -9.102 1 96.31 78 SER B O 1
ATOM 4857 N N . LEU B 1 79 ? 3.232 7.617 -10.43 1 96.75 79 LEU B N 1
ATOM 4858 C CA . LEU B 1 79 ? 3.836 6.418 -11.008 1 96.75 79 LEU B CA 1
ATOM 4859 C C . LEU B 1 79 ? 4.625 6.758 -12.266 1 96.75 79 LEU B C 1
ATOM 4861 O O . LEU B 1 79 ? 5.375 5.926 -12.781 1 96.75 79 LEU B O 1
ATOM 4865 N N . ILE B 1 80 ? 4.551 7.949 -12.742 1 97.31 80 ILE B N 1
ATOM 4866 C CA . ILE B 1 80 ? 5.188 8.367 -13.992 1 97.31 80 ILE B CA 1
ATOM 4867 C C . ILE B 1 80 ? 6.699 8.164 -13.891 1 97.31 80 ILE B C 1
ATOM 4869 O O . ILE B 1 80 ? 7.328 7.676 -14.836 1 97.31 80 ILE B O 1
ATOM 4873 N N . PRO B 1 81 ? 7.328 8.438 -12.773 1 96.94 81 PRO B N 1
ATOM 4874 C CA . PRO B 1 81 ? 8.773 8.219 -12.68 1 96.94 81 PRO B CA 1
ATOM 4875 C C . PRO B 1 81 ? 9.164 6.758 -12.898 1 96.94 81 PRO B C 1
ATOM 4877 O O . PRO B 1 81 ? 10.18 6.473 -13.539 1 96.94 81 PRO B O 1
ATOM 4880 N N . VAL B 1 82 ? 8.391 5.836 -12.406 1 96.88 82 VAL B N 1
ATOM 4881 C CA . VAL B 1 82 ? 8.688 4.414 -12.531 1 96.88 82 VAL B CA 1
ATOM 4882 C C . VAL B 1 82 ? 8.68 4.016 -14.008 1 96.88 82 VAL B C 1
ATOM 4884 O O . VAL B 1 82 ? 9.414 3.111 -14.414 1 96.88 82 VAL B O 1
ATOM 4887 N N . VAL B 1 83 ? 7.902 4.746 -14.789 1 96.81 83 VAL B N 1
ATOM 4888 C CA . VAL B 1 83 ? 7.758 4.457 -16.203 1 96.81 83 VAL B CA 1
ATOM 4889 C C . VAL B 1 83 ? 8.812 5.223 -17 1 96.81 83 VAL B C 1
ATOM 4891 O O . VAL B 1 83 ? 9.609 4.625 -17.734 1 96.81 83 VAL B O 1
ATOM 4894 N N . ALA B 1 84 ? 8.867 6.504 -16.781 1 97.06 84 ALA B N 1
ATOM 4895 C CA . ALA B 1 84 ? 9.578 7.41 -17.688 1 97.06 84 ALA B CA 1
ATOM 4896 C C . ALA B 1 84 ? 11.086 7.391 -17.406 1 97.06 84 ALA B C 1
ATOM 4898 O O . ALA B 1 84 ? 11.891 7.5 -18.328 1 97.06 84 ALA B O 1
ATOM 4899 N N . PHE B 1 85 ? 11.5 7.293 -16.141 1 97.31 85 PHE B N 1
ATOM 4900 C CA . PHE B 1 85 ? 12.914 7.43 -15.812 1 97.31 85 PHE B CA 1
ATOM 4901 C C . PHE B 1 85 ? 13.734 6.324 -16.469 1 97.31 85 PHE B C 1
ATOM 4903 O O . PHE B 1 85 ? 14.734 6.598 -17.141 1 97.31 85 PHE B O 1
ATOM 4910 N N . PRO B 1 86 ? 13.297 5.047 -16.344 1 95.5 86 PRO B N 1
ATOM 4911 C CA . PRO B 1 86 ? 14.078 3.988 -16.984 1 95.5 86 PRO B CA 1
ATOM 4912 C C . PRO B 1 86 ? 13.977 4.035 -18.516 1 95.5 86 PRO B C 1
ATOM 4914 O O . PRO B 1 86 ? 14.969 3.799 -19.203 1 95.5 86 PRO B O 1
ATOM 4917 N N . LEU B 1 87 ? 12.844 4.359 -19.047 1 94 87 LEU B N 1
ATOM 4918 C CA . LEU B 1 87 ? 12.633 4.344 -20.484 1 94 87 LEU B CA 1
ATOM 4919 C C . LEU B 1 87 ? 13.422 5.453 -21.172 1 94 87 LEU B C 1
ATOM 4921 O O . LEU B 1 87 ? 13.797 5.336 -22.328 1 94 87 LEU B O 1
ATOM 4925 N N . LEU B 1 88 ? 13.711 6.477 -20.406 1 94.5 88 LEU B N 1
ATOM 4926 C CA . LEU B 1 88 ? 14.469 7.598 -20.953 1 94.5 88 LEU B CA 1
ATOM 4927 C C . LEU B 1 88 ? 15.938 7.5 -20.578 1 94.5 88 LEU B C 1
ATOM 4929 O O . LEU B 1 88 ? 16.719 8.398 -20.875 1 94.5 88 LEU B O 1
ATOM 4933 N N . GLY B 1 89 ? 16.281 6.426 -19.781 1 93.81 89 GLY B N 1
ATOM 4934 C CA . GLY B 1 89 ? 17.656 6.18 -19.422 1 93.81 89 GLY B CA 1
ATOM 4935 C C . GLY B 1 89 ? 18.156 7.102 -18.312 1 93.81 89 GLY B C 1
ATOM 4936 O O . GLY B 1 89 ? 19.359 7.277 -18.141 1 93.81 89 GLY B O 1
ATOM 4937 N N . LEU B 1 90 ? 17.281 7.73 -17.562 1 95.25 90 LEU B N 1
ATOM 4938 C CA . LEU B 1 90 ? 17.656 8.695 -16.547 1 95.25 90 LEU B CA 1
ATOM 4939 C C . LEU B 1 90 ? 17.984 8 -15.234 1 95.25 90 LEU B C 1
ATOM 4941 O O . LEU B 1 90 ? 18.781 8.508 -14.438 1 95.25 90 LEU B O 1
ATOM 4945 N N . MET B 1 91 ? 17.344 6.941 -15.008 1 95.12 91 MET B N 1
ATOM 4946 C CA . MET B 1 91 ? 17.469 6.148 -13.789 1 95.12 91 MET B CA 1
ATOM 4947 C C . MET B 1 91 ? 16.984 4.723 -14.008 1 95.12 91 MET B C 1
ATOM 4949 O O . MET B 1 91 ? 16.016 4.504 -14.75 1 95.12 91 MET B O 1
ATOM 4953 N N . SER B 1 92 ? 17.609 3.738 -13.414 1 94.38 92 SER B N 1
ATOM 4954 C CA . SER B 1 92 ? 17.203 2.35 -13.609 1 94.38 92 SER B CA 1
ATOM 4955 C C . SER B 1 92 ? 15.883 2.062 -12.906 1 94.38 92 SER B C 1
ATOM 4957 O O . SER B 1 92 ? 15.492 2.773 -11.977 1 94.38 92 SER B O 1
ATOM 4959 N N . SER B 1 93 ? 15.203 1.043 -13.336 1 93.75 93 SER B N 1
ATOM 4960 C CA . SER B 1 93 ? 13.961 0.607 -12.703 1 93.75 93 SER B CA 1
ATOM 4961 C C . SER B 1 93 ? 14.18 0.258 -11.234 1 93.75 93 SER B C 1
ATOM 4963 O O . SER B 1 93 ? 13.344 0.58 -10.391 1 93.75 93 SER B O 1
ATOM 4965 N N . THR B 1 94 ? 15.266 -0.313 -10.938 1 91 94 THR B N 1
ATOM 4966 C CA . THR B 1 94 ? 15.57 -0.73 -9.578 1 91 94 THR B CA 1
ATOM 4967 C C . THR B 1 94 ? 15.781 0.483 -8.672 1 91 94 THR B C 1
ATOM 4969 O O . THR B 1 94 ? 15.273 0.524 -7.551 1 91 94 THR B O 1
ATOM 4972 N N . GLN B 1 95 ? 16.406 1.448 -9.156 1 92.75 95 GLN B N 1
ATOM 4973 C CA . GLN B 1 95 ? 16.734 2.629 -8.359 1 92.75 95 GLN B CA 1
ATOM 4974 C C . GLN B 1 95 ? 15.484 3.471 -8.094 1 92.75 95 GLN B C 1
ATOM 4976 O O . GLN B 1 95 ? 15.266 3.926 -6.969 1 92.75 95 GLN B O 1
ATOM 4981 N N . VAL B 1 96 ? 14.719 3.662 -9.117 1 95.5 96 VAL B N 1
ATOM 4982 C CA . VAL B 1 96 ? 13.586 4.574 -9 1 95.5 96 VAL B CA 1
ATOM 4983 C C . VAL B 1 96 ? 12.555 3.992 -8.031 1 95.5 96 VAL B C 1
ATOM 4985 O O . VAL B 1 96 ? 11.945 4.727 -7.254 1 95.5 96 VAL B O 1
ATOM 4988 N N . THR B 1 97 ? 12.352 2.709 -8.016 1 94.25 97 THR B N 1
ATOM 4989 C CA . THR B 1 97 ? 11.312 2.102 -7.191 1 94.25 97 THR B CA 1
ATOM 4990 C C . THR B 1 97 ? 11.703 2.15 -5.715 1 94.25 97 THR B C 1
ATOM 4992 O O . THR B 1 97 ? 10.836 2.07 -4.84 1 94.25 97 THR B O 1
ATOM 4995 N N . ARG B 1 98 ? 12.938 2.371 -5.402 1 90.62 98 ARG B N 1
ATOM 4996 C CA . ARG B 1 98 ? 13.422 2.418 -4.027 1 90.62 98 ARG B CA 1
ATOM 4997 C C . ARG B 1 98 ? 12.938 3.68 -3.32 1 90.62 98 ARG B C 1
ATOM 4999 O O . ARG B 1 98 ? 12.984 3.77 -2.092 1 90.62 98 ARG B O 1
ATOM 5006 N N . PHE B 1 99 ? 12.453 4.59 -4.137 1 92.38 99 PHE B N 1
ATOM 5007 C CA . PHE B 1 99 ? 11.961 5.828 -3.541 1 92.38 99 PHE B CA 1
ATOM 5008 C C . PHE B 1 99 ? 10.555 5.645 -2.986 1 92.38 99 PHE B C 1
ATOM 5010 O O . PHE B 1 99 ? 10.07 6.477 -2.219 1 92.38 99 PHE B O 1
ATOM 5017 N N . TYR B 1 100 ? 10.008 4.527 -3.449 1 92.69 100 TYR B N 1
ATOM 5018 C CA . TYR B 1 100 ? 8.625 4.297 -3.043 1 92.69 100 TYR B CA 1
ATOM 5019 C C . TYR B 1 100 ? 8.562 3.445 -1.781 1 92.69 100 TYR B C 1
ATOM 5021 O O . TYR B 1 100 ? 9.188 2.385 -1.709 1 92.69 100 TYR B O 1
ATOM 5029 N N . LEU B 1 101 ? 7.879 3.855 -0.733 1 90.31 101 LEU B N 1
ATOM 5030 C CA . LEU B 1 101 ? 7.762 3.248 0.588 1 90.31 101 LEU B CA 1
ATOM 5031 C C . LEU B 1 101 ? 9.094 3.285 1.323 1 90.31 101 LEU B C 1
ATOM 5033 O O . LEU B 1 101 ? 9.57 2.258 1.808 1 90.31 101 LEU B O 1
ATOM 5037 N N . ASP B 1 102 ? 9.672 4.43 1.353 1 89.06 102 ASP B N 1
ATOM 5038 C CA . ASP B 1 102 ? 10.906 4.648 2.105 1 89.06 102 ASP B CA 1
ATOM 5039 C C . ASP B 1 102 ? 10.633 4.668 3.607 1 89.06 102 ASP B C 1
ATOM 5041 O O . ASP B 1 102 ? 9.531 4.328 4.051 1 89.06 102 ASP B O 1
ATOM 5045 N N . ASP B 1 103 ? 11.633 4.98 4.352 1 91.38 103 ASP B N 1
ATOM 5046 C CA . ASP B 1 103 ? 11.539 4.973 5.809 1 91.38 103 ASP B CA 1
ATOM 5047 C C . ASP B 1 103 ? 10.414 5.891 6.289 1 91.38 103 ASP B C 1
ATOM 5049 O O . ASP B 1 103 ? 9.703 5.57 7.242 1 91.38 103 ASP B O 1
ATOM 5053 N N . ILE B 1 104 ? 10.172 6.941 5.602 1 89.69 104 ILE B N 1
ATOM 5054 C CA . ILE B 1 104 ? 9.172 7.922 6 1 89.69 104 ILE B CA 1
ATOM 5055 C C . ILE B 1 104 ? 7.773 7.363 5.746 1 89.69 104 ILE B C 1
ATOM 5057 O O . ILE B 1 104 ? 6.844 7.625 6.508 1 89.69 104 ILE B O 1
ATOM 5061 N N . SER B 1 105 ? 7.625 6.609 4.691 1 90.75 105 SER B N 1
ATOM 5062 C CA . SER B 1 105 ? 6.348 5.949 4.441 1 90.75 105 SER B CA 1
ATOM 5063 C C . SER B 1 105 ? 5.977 5.012 5.586 1 90.75 105 SER B C 1
ATOM 5065 O O . SER B 1 105 ? 4.805 4.91 5.957 1 90.75 105 SER B O 1
ATOM 5067 N N . PHE B 1 106 ? 6.902 4.383 6.148 1 93.06 106 PHE B N 1
ATOM 5068 C CA . PHE B 1 106 ? 6.621 3.494 7.27 1 93.06 106 PHE B CA 1
ATOM 5069 C C . PHE B 1 106 ? 6.312 4.293 8.531 1 93.06 106 PHE B C 1
ATOM 5071 O O . PHE B 1 106 ? 5.539 3.846 9.375 1 93.06 106 PHE B O 1
ATOM 5078 N N . LEU B 1 107 ? 6.969 5.402 8.609 1 90.5 107 LEU B N 1
ATOM 5079 C CA . LEU B 1 107 ? 6.594 6.301 9.695 1 90.5 107 LEU B CA 1
ATOM 5080 C C . LEU B 1 107 ? 5.133 6.719 9.578 1 90.5 107 LEU B C 1
ATOM 5082 O O . LEU B 1 107 ? 4.426 6.801 10.586 1 90.5 107 LEU B O 1
ATOM 5086 N N . MET B 1 108 ? 4.727 7.004 8.391 1 89.81 108 MET B N 1
ATOM 5087 C CA . MET B 1 108 ? 3.322 7.324 8.141 1 89.81 108 MET B CA 1
ATOM 5088 C C . MET B 1 108 ? 2.424 6.152 8.516 1 89.81 108 MET B C 1
ATOM 5090 O O . MET B 1 108 ? 1.358 6.348 9.109 1 89.81 108 MET B O 1
ATOM 5094 N N . LEU B 1 109 ? 2.842 4.996 8.156 1 91.56 109 LEU B N 1
ATOM 5095 C CA . LEU B 1 109 ? 2.1 3.795 8.531 1 91.56 109 LEU B CA 1
ATOM 5096 C C . LEU B 1 109 ? 1.924 3.711 10.047 1 91.56 109 LEU B C 1
ATOM 5098 O O . LEU B 1 109 ? 0.841 3.375 10.531 1 91.56 109 LEU B O 1
ATOM 5102 N N . THR B 1 110 ? 2.898 3.986 10.742 1 89.75 110 THR B N 1
ATOM 5103 C CA . THR B 1 110 ? 2.852 3.949 12.203 1 89.75 110 THR B CA 1
ATOM 5104 C C . THR B 1 110 ? 1.85 4.969 12.734 1 89.75 110 THR B C 1
ATOM 5106 O O . THR B 1 110 ? 1.047 4.656 13.617 1 89.75 110 THR B O 1
ATOM 5109 N N . SER B 1 111 ? 1.914 6.105 12.203 1 87.38 111 SER B N 1
ATOM 5110 C CA . SER B 1 111 ? 1.011 7.156 12.656 1 87.38 111 SER B CA 1
ATOM 5111 C C . SER B 1 111 ? -0.446 6.785 12.398 1 87.38 111 SER B C 1
ATOM 5113 O O . SER B 1 111 ? -1.312 7.02 13.242 1 87.38 111 SER B O 1
ATOM 5115 N N . LEU B 1 112 ? -0.678 6.227 11.281 1 90.44 112 LEU B N 1
ATOM 5116 C CA . LEU B 1 112 ? -2.037 5.82 10.938 1 90.44 112 LEU B CA 1
ATOM 5117 C C . LEU B 1 112 ? -2.49 4.652 11.805 1 90.44 112 LEU B C 1
ATOM 5119 O O . LEU B 1 112 ? -3.674 4.539 12.133 1 90.44 112 LEU B O 1
ATOM 5123 N N . SER B 1 113 ? -1.54 3.793 12.156 1 92.94 113 SER B N 1
ATOM 5124 C CA . SER B 1 113 ? -1.856 2.711 13.086 1 92.94 113 SER B CA 1
ATOM 5125 C C . SER B 1 113 ? -2.275 3.252 14.445 1 92.94 113 SER B C 1
ATOM 5127 O O . SER B 1 113 ? -3.217 2.744 15.055 1 92.94 113 SER B O 1
ATOM 5129 N N . ILE B 1 114 ? -1.608 4.258 14.875 1 89.31 114 ILE B N 1
ATOM 5130 C CA . ILE B 1 114 ? -1.947 4.902 16.141 1 89.31 114 ILE B CA 1
ATOM 5131 C C . ILE B 1 114 ? -3.342 5.52 16.047 1 89.31 114 ILE B C 1
ATOM 5133 O O . ILE B 1 114 ? -4.164 5.348 16.953 1 89.31 114 ILE B O 1
ATOM 5137 N N . ALA B 1 115 ? -3.566 6.172 14.984 1 88.25 115 ALA B N 1
ATOM 5138 C CA . ALA B 1 115 ? -4.875 6.781 14.766 1 88.25 115 ALA B CA 1
ATOM 5139 C C . ALA B 1 115 ? -5.98 5.73 14.797 1 88.25 115 ALA B C 1
ATOM 5141 O O . ALA B 1 115 ? -7.031 5.941 15.406 1 88.25 115 ALA B O 1
ATOM 5142 N N . ALA B 1 116 ? -5.711 4.645 14.133 1 92 116 ALA B N 1
ATOM 5143 C CA . ALA B 1 116 ? -6.695 3.564 14.086 1 92 116 ALA B CA 1
ATOM 5144 C C . ALA B 1 116 ? -6.93 2.98 15.477 1 92 116 ALA B C 1
ATOM 5146 O O . ALA B 1 116 ? -8.062 2.668 15.844 1 92 116 ALA B O 1
ATOM 5147 N N . ALA B 1 117 ? -5.871 2.822 16.219 1 93.38 117 ALA B N 1
ATOM 5148 C CA . ALA B 1 117 ? -5.98 2.279 17.562 1 93.38 117 ALA B CA 1
ATOM 5149 C C . ALA B 1 117 ? -6.781 3.211 18.469 1 93.38 117 ALA B C 1
ATOM 5151 O O . ALA B 1 117 ? -7.586 2.756 19.281 1 93.38 117 ALA B O 1
ATOM 5152 N N . VAL B 1 118 ? -6.594 4.457 18.312 1 89.06 118 VAL B N 1
ATOM 5153 C CA . VAL B 1 118 ? -7.316 5.453 19.109 1 89.06 118 VAL B CA 1
ATOM 5154 C C . VAL B 1 118 ? -8.805 5.398 18.766 1 89.06 118 VAL B C 1
ATOM 5156 O O . VAL B 1 118 ? -9.656 5.457 19.656 1 89.06 118 VAL B O 1
ATOM 5159 N N . GLU B 1 119 ? -9.078 5.215 17.562 1 87.12 119 GLU B N 1
ATOM 5160 C CA . GLU B 1 119 ? -10.461 5.176 17.109 1 87.12 119 GLU B CA 1
ATOM 5161 C C . GLU B 1 119 ? -11.156 3.891 17.562 1 87.12 119 GLU B C 1
ATOM 5163 O O . GLU B 1 119 ? -12.273 3.928 18.078 1 87.12 119 GLU B O 1
ATOM 5168 N N . THR B 1 120 ? -10.461 2.779 17.359 1 89.81 120 THR B N 1
ATOM 5169 C CA . THR B 1 120 ? -11.078 1.491 17.656 1 89.81 120 THR B CA 1
ATOM 5170 C C . THR B 1 120 ? -11.273 1.318 19.156 1 89.81 120 THR B C 1
ATOM 5172 O O . THR B 1 120 ? -12.164 0.584 19.594 1 89.81 120 THR B O 1
ATOM 5175 N N . SER B 1 121 ? -10.492 2.004 19.969 1 92.06 121 SER B N 1
ATOM 5176 C CA . SER B 1 121 ? -10.609 1.909 21.406 1 92.06 121 SER B CA 1
ATOM 5177 C C . SER B 1 121 ? -11.57 2.963 21.953 1 92.06 121 SER B C 1
ATOM 5179 O O . SER B 1 121 ? -11.844 2.99 23.156 1 92.06 121 SER B O 1
ATOM 5181 N N . ASN B 1 122 ? -12.008 3.902 21.172 1 88.25 122 ASN B N 1
ATOM 5182 C CA . ASN B 1 122 ? -12.906 4.992 21.547 1 88.25 122 ASN B CA 1
ATOM 5183 C C . ASN B 1 122 ? -12.234 5.965 22.5 1 88.25 122 ASN B C 1
ATOM 5185 O O . ASN B 1 122 ? -12.914 6.66 23.266 1 88.25 122 ASN B O 1
ATOM 5189 N N . LEU B 1 123 ? -10.984 5.98 22.484 1 89.62 123 LEU B N 1
ATOM 5190 C CA . LEU B 1 123 ? -10.219 6.867 23.344 1 89.62 123 LEU B CA 1
ATOM 5191 C C . LEU B 1 123 ? -10.453 8.328 22.984 1 89.62 123 LEU B C 1
ATOM 5193 O O . LEU B 1 123 ? -10.5 9.195 23.859 1 89.62 123 LEU B O 1
ATOM 5197 N N . HIS B 1 124 ? -10.594 8.617 21.75 1 85.19 124 HIS B N 1
ATOM 5198 C CA . HIS B 1 124 ? -10.781 9.984 21.266 1 85.19 124 HIS B CA 1
ATOM 5199 C C . HIS B 1 124 ? -12.047 10.609 21.844 1 85.19 124 HIS B C 1
ATOM 5201 O O . HIS B 1 124 ? -12.062 11.797 22.172 1 85.19 124 HIS B O 1
ATOM 5207 N N . THR B 1 125 ? -13.078 9.828 21.984 1 86.12 125 THR B N 1
ATOM 5208 C CA . THR B 1 125 ? -14.336 10.312 22.547 1 86.12 125 THR B CA 1
ATOM 5209 C C . THR B 1 125 ? -14.172 10.695 24.016 1 86.12 125 THR B C 1
ATOM 5211 O O . THR B 1 125 ? -14.633 11.75 24.438 1 86.12 125 THR B O 1
ATOM 5214 N N . ARG B 1 126 ? -13.539 9.852 24.688 1 89.75 126 ARG B N 1
ATOM 5215 C CA . ARG B 1 126 ? -13.328 10.109 26.094 1 89.75 126 ARG B CA 1
ATOM 5216 C C . ARG B 1 126 ? -12.492 11.367 26.312 1 89.75 126 ARG B C 1
ATOM 5218 O O . ARG B 1 126 ? -12.82 12.203 27.156 1 89.75 126 ARG B O 1
ATOM 5225 N N . ILE B 1 127 ? -11.445 11.531 25.531 1 87.19 127 ILE B N 1
ATOM 5226 C CA . ILE B 1 127 ? -10.562 12.688 25.656 1 87.19 127 ILE B CA 1
ATOM 5227 C C . ILE B 1 127 ? -11.328 13.953 25.297 1 87.19 127 ILE B C 1
ATOM 5229 O O . ILE B 1 127 ? -11.195 14.984 25.969 1 87.19 127 ILE B O 1
ATOM 5233 N N . SER B 1 128 ? -12.062 13.898 24.266 1 85.88 128 SER B N 1
ATOM 5234 C CA . SER B 1 128 ? -12.812 15.055 23.797 1 85.88 128 SER B CA 1
ATOM 5235 C C . SER B 1 128 ? -13.828 15.523 24.828 1 85.88 128 SER B C 1
ATOM 5237 O O . SER B 1 128 ? -13.875 16.703 25.172 1 85.88 128 SER B O 1
ATOM 5239 N N . LEU B 1 129 ? -14.633 14.609 25.359 1 87 129 LEU B N 1
ATOM 5240 C CA . LEU B 1 129 ? -15.672 14.945 26.328 1 87 129 LEU B CA 1
ATOM 5241 C C . LEU B 1 129 ? -15.055 15.453 27.625 1 87 129 LEU B C 1
ATOM 5243 O O . LEU B 1 129 ? -15.539 16.422 28.203 1 87 129 LEU B O 1
ATOM 5247 N N . ARG B 1 130 ? -14.016 14.805 28.031 1 89.69 130 ARG B N 1
ATOM 5248 C CA . ARG B 1 130 ? -13.359 15.227 29.266 1 89.69 130 ARG B CA 1
ATOM 5249 C C . ARG B 1 130 ? -12.797 16.641 29.125 1 89.69 130 ARG B C 1
ATOM 5251 O O . ARG B 1 130 ? -12.914 17.453 30.047 1 89.69 130 ARG B O 1
ATOM 5258 N N . THR B 1 131 ? -12.195 16.938 28.047 1 87.81 131 THR B N 1
ATOM 5259 C CA . THR B 1 131 ? -11.602 18.25 27.828 1 87.81 131 THR B CA 1
ATOM 5260 C C . THR B 1 131 ? -12.672 19.344 27.797 1 87.81 131 THR B C 1
ATOM 5262 O O . THR B 1 131 ? -12.492 20.406 28.391 1 87.81 131 THR B O 1
ATOM 5265 N N . LEU B 1 132 ? -13.711 19.047 27.156 1 85.75 132 LEU B N 1
ATOM 5266 C CA . LEU B 1 132 ? -14.805 20.016 27.078 1 85.75 132 LEU B CA 1
ATOM 5267 C C . LEU B 1 132 ? -15.391 20.266 28.469 1 85.75 132 LEU B C 1
ATOM 5269 O O . LEU B 1 132 ? -15.75 21.406 28.797 1 85.75 132 LEU B O 1
ATOM 5273 N N . LEU B 1 133 ? -15.469 19.25 29.297 1 89.25 133 LEU B N 1
ATOM 5274 C CA . LEU B 1 133 ? -16.016 19.375 30.641 1 89.25 133 LEU B CA 1
ATOM 5275 C C . LEU B 1 133 ? -15.062 20.172 31.531 1 89.25 133 LEU B C 1
ATOM 5277 O O . LEU B 1 133 ? -15.516 20.906 32.406 1 89.25 133 LEU B O 1
ATOM 5281 N N . VAL B 1 134 ? -13.852 20.062 31.312 1 90.5 134 VAL B N 1
ATOM 5282 C CA . VAL B 1 134 ? -12.852 20.719 32.156 1 90.5 134 VAL B CA 1
ATOM 5283 C C . VAL B 1 134 ? -12.734 22.188 31.781 1 90.5 134 VAL B C 1
ATOM 5285 O O . VAL B 1 134 ? -12.617 23.062 32.656 1 90.5 134 VAL B O 1
ATOM 5288 N N . ILE B 1 135 ? -12.727 22.484 30.5 1 88.5 135 ILE B N 1
ATOM 5289 C CA . ILE B 1 135 ? -12.531 23.844 30.031 1 88.5 135 ILE B CA 1
ATOM 5290 C C . ILE B 1 135 ? -13.766 24.688 30.344 1 88.5 135 ILE B C 1
ATOM 5292 O O . ILE B 1 135 ? -13.648 25.875 30.656 1 88.5 135 ILE B O 1
ATOM 5296 N N . GLY B 1 136 ? -14.945 24.094 30.203 1 83.56 136 GLY B N 1
ATOM 5297 C CA . GLY B 1 136 ? -16.188 24.797 30.516 1 83.56 136 GLY B CA 1
ATOM 5298 C C . GLY B 1 136 ? -17.203 24.734 29.391 1 83.56 136 GLY B C 1
ATOM 5299 O O . GLY B 1 136 ? -16.891 24.281 28.281 1 83.56 136 GLY B O 1
ATOM 5300 N N . THR B 1 137 ? -18.375 25.281 29.812 1 81.25 137 THR B N 1
ATOM 5301 C CA . THR B 1 137 ? -19.469 25.031 28.875 1 81.25 137 THR B CA 1
ATOM 5302 C C . THR B 1 137 ? -20.078 26.328 28.391 1 81.25 137 THR B C 1
ATOM 5304 O O . THR B 1 137 ? -21.141 26.344 27.75 1 81.25 137 THR B O 1
ATOM 5307 N N . SER B 1 138 ? -19.391 27.438 28.734 1 85.19 138 SER B N 1
ATOM 5308 C CA . SER B 1 138 ? -19.797 28.672 28.062 1 85.19 138 SER B CA 1
ATOM 5309 C C . SER B 1 138 ? -19.469 28.609 26.578 1 85.19 138 SER B C 1
ATOM 5311 O O . SER B 1 138 ? -18.625 27.828 26.141 1 85.19 138 SER B O 1
ATOM 5313 N N . THR B 1 139 ? -20.172 29.422 25.859 1 84.81 139 THR B N 1
ATOM 5314 C CA . THR B 1 139 ? -20.047 29.328 24.406 1 84.81 139 THR B CA 1
ATOM 5315 C C . THR B 1 139 ? -18.594 29.578 23.984 1 84.81 139 THR B C 1
ATOM 5317 O O . THR B 1 139 ? -18.078 28.859 23.125 1 84.81 139 THR B O 1
ATOM 5320 N N . TYR B 1 140 ? -17.953 30.562 24.562 1 91 140 TYR B N 1
ATOM 5321 C CA . TYR B 1 140 ? -16.562 30.859 24.234 1 91 140 TYR B CA 1
ATOM 5322 C C . TYR B 1 140 ? -15.633 29.766 24.734 1 91 140 TYR B C 1
ATOM 5324 O O . TYR B 1 140 ? -14.641 29.438 24.078 1 91 140 TYR B O 1
ATOM 5332 N N . ARG B 1 141 ? -15.898 29.25 25.859 1 92.06 141 ARG B N 1
ATOM 5333 C CA . ARG B 1 141 ? -15.094 28.156 26.406 1 92.06 141 ARG B CA 1
ATOM 5334 C C . ARG B 1 141 ? -15.266 26.891 25.594 1 92.06 141 ARG B C 1
ATOM 5336 O O . ARG B 1 141 ? -14.32 26.109 25.453 1 92.06 141 ARG B O 1
ATOM 5343 N N . LEU B 1 142 ? -16.469 26.703 25.125 1 90.19 142 LEU B N 1
ATOM 5344 C CA . LEU B 1 142 ? -16.719 25.547 24.266 1 90.19 142 LEU B CA 1
ATOM 5345 C C . LEU B 1 142 ? -15.922 25.688 22.969 1 90.19 142 LEU B C 1
ATOM 5347 O O . LEU B 1 142 ? -15.398 24.688 22.453 1 90.19 142 LEU B O 1
ATOM 5351 N N . LEU B 1 143 ? -15.961 26.906 22.469 1 94.25 143 LEU B N 1
ATOM 5352 C CA . LEU B 1 143 ? -15.164 27.172 21.281 1 94.25 143 LEU B CA 1
ATOM 5353 C C . LEU B 1 143 ? -13.695 26.844 21.531 1 94.25 143 LEU B C 1
ATOM 5355 O O . LEU B 1 143 ? -13.062 26.156 20.734 1 94.25 143 LEU B O 1
ATOM 5359 N N . LEU B 1 144 ? -13.195 27.312 22.625 1 95.56 144 LEU B N 1
ATOM 5360 C CA . LEU B 1 144 ? -11.797 27.094 22.984 1 95.56 144 LEU B CA 1
ATOM 5361 C C . LEU B 1 144 ? -11.531 25.609 23.203 1 95.56 144 LEU B C 1
ATOM 5363 O O . LEU B 1 144 ? -10.523 25.078 22.719 1 95.56 144 LEU B O 1
ATOM 5367 N N . GLY B 1 145 ? -12.383 24.984 23.953 1 93.69 145 GLY B N 1
ATOM 5368 C CA . GLY B 1 145 ? -12.227 23.562 24.203 1 93.69 145 GLY B CA 1
ATOM 5369 C C . GLY B 1 145 ? -12.227 22.734 22.938 1 93.69 145 GLY B C 1
ATOM 5370 O O . GLY B 1 145 ? -11.414 21.812 22.797 1 93.69 145 GLY B O 1
ATOM 5371 N N . THR B 1 146 ? -13.148 23.031 22.062 1 94.31 146 THR B N 1
ATOM 5372 C CA . THR B 1 146 ? -13.234 22.344 20.781 1 94.31 146 THR B CA 1
ATOM 5373 C C . THR B 1 146 ? -11.938 22.5 19.984 1 94.31 146 THR B C 1
ATOM 5375 O O . THR B 1 146 ? -11.414 21.531 19.438 1 94.31 146 THR B O 1
ATOM 5378 N N . MET B 1 147 ? -11.43 23.688 19.953 1 97.25 147 MET B N 1
ATOM 5379 C CA . MET B 1 147 ? -10.219 23.938 19.172 1 97.25 147 MET B CA 1
ATOM 5380 C C . MET B 1 147 ? -9.008 23.266 19.812 1 97.25 147 MET B C 1
ATOM 5382 O O . MET B 1 147 ? -8.172 22.688 19.125 1 97.25 147 MET B O 1
ATOM 5386 N N . MET B 1 148 ? -8.945 23.266 21.109 1 95.81 148 MET B N 1
ATOM 5387 C CA . MET B 1 148 ? -7.805 22.688 21.797 1 95.81 148 MET B CA 1
ATOM 5388 C C . MET B 1 148 ? -7.77 21.172 21.625 1 95.81 148 MET B C 1
ATOM 5390 O O . MET B 1 148 ? -6.711 20.594 21.359 1 95.81 148 MET B O 1
ATOM 5394 N N . VAL B 1 149 ? -8.867 20.578 21.75 1 94.12 149 VAL B N 1
ATOM 5395 C CA . VAL B 1 149 ? -8.93 19.125 21.609 1 94.12 149 VAL B CA 1
ATOM 5396 C C . VAL B 1 149 ? -8.633 18.719 20.172 1 94.12 149 VAL B C 1
ATOM 5398 O O . VAL B 1 149 ? -7.855 17.797 19.922 1 94.12 149 VAL B O 1
ATOM 5401 N N . THR B 1 150 ? -9.266 19.438 19.25 1 96.06 150 THR B N 1
ATOM 5402 C CA . THR B 1 150 ? -9.055 19.125 17.844 1 96.06 150 THR B CA 1
ATOM 5403 C C . THR B 1 150 ? -7.59 19.312 17.469 1 96.06 150 THR B C 1
ATOM 5405 O O . THR B 1 150 ? -7.016 18.484 16.75 1 96.06 150 THR B O 1
ATOM 5408 N N . MET B 1 151 ? -7.031 20.391 17.922 1 96.94 151 MET B N 1
ATOM 5409 C CA . MET B 1 151 ? -5.625 20.672 17.656 1 96.94 151 MET B CA 1
ATOM 5410 C C . MET B 1 151 ? -4.738 19.547 18.203 1 96.94 151 MET B C 1
ATOM 5412 O O . MET B 1 151 ? -3.85 19.062 17.5 1 96.94 151 MET B O 1
ATOM 5416 N N . PHE B 1 152 ? -4.996 19.172 19.391 1 93.44 152 PHE B N 1
ATOM 5417 C CA . PHE B 1 152 ? -4.18 18.141 20.031 1 93.44 152 PHE B CA 1
ATOM 5418 C C . PHE B 1 152 ? -4.316 16.812 19.297 1 93.44 152 PHE B C 1
ATOM 5420 O O . PHE B 1 152 ? -3.32 16.125 19.047 1 93.44 152 PHE B O 1
ATOM 5427 N N . LEU B 1 153 ? -5.492 16.406 19.016 1 90.69 153 LEU B N 1
ATOM 5428 C CA . LEU B 1 153 ? -5.715 15.172 18.266 1 90.69 153 LEU B CA 1
ATOM 5429 C C . LEU B 1 153 ? -5 15.203 16.922 1 90.69 153 LEU B C 1
ATOM 5431 O O . LEU B 1 153 ? -4.352 14.227 16.547 1 90.69 153 LEU B O 1
ATOM 5435 N N . SER B 1 154 ? -5.059 16.312 16.266 1 94.94 154 SER B N 1
ATOM 5436 C CA . SER B 1 154 ? -4.535 16.438 14.914 1 94.94 154 SER B CA 1
ATOM 5437 C C . SER B 1 154 ? -3.01 16.406 14.906 1 94.94 154 SER B C 1
ATOM 5439 O O . SER B 1 154 ? -2.396 16.172 13.859 1 94.94 154 SER B O 1
ATOM 5441 N N . MET B 1 155 ? -2.41 16.578 16.078 1 93.38 155 MET B N 1
ATOM 5442 C CA . MET B 1 155 ? -0.961 16.453 16.203 1 93.38 155 MET B CA 1
ATOM 5443 C C . MET B 1 155 ? -0.52 15.008 16.016 1 93.38 155 MET B C 1
ATOM 5445 O O . MET B 1 155 ? 0.602 14.75 15.578 1 93.38 155 MET B O 1
ATOM 5449 N N . TRP B 1 156 ? -1.463 14.141 16.266 1 87.12 156 TRP B N 1
ATOM 5450 C CA . TRP B 1 156 ? -1.012 12.758 16.391 1 87.12 156 TRP B CA 1
ATOM 5451 C C . TRP B 1 156 ? -1.776 11.844 15.438 1 87.12 156 TRP B C 1
ATOM 5453 O O . TRP B 1 156 ? -1.348 10.719 15.164 1 87.12 156 TRP B O 1
ATOM 5463 N N . ILE B 1 157 ? -2.943 12.289 15.062 1 82.88 157 ILE B N 1
ATOM 5464 C CA . ILE B 1 157 ? -3.719 11.539 14.078 1 82.88 157 ILE B CA 1
ATOM 5465 C C . ILE B 1 157 ? -4.004 12.414 12.867 1 82.88 157 ILE B C 1
ATOM 5467 O O . ILE B 1 157 ? -3.834 13.633 12.914 1 82.88 157 ILE B O 1
ATOM 5471 N N . PRO B 1 158 ? -4.395 11.805 11.773 1 87.44 158 PRO B N 1
ATOM 5472 C CA . PRO B 1 158 ? -4.672 12.617 10.586 1 87.44 158 PRO B CA 1
ATOM 5473 C C . PRO B 1 158 ? -5.699 13.711 10.844 1 87.44 158 PRO B C 1
ATOM 5475 O O . PRO B 1 158 ? -6.672 13.492 11.578 1 87.44 158 PRO B O 1
ATOM 5478 N N . ASN B 1 159 ? -5.465 14.766 10.148 1 93.94 159 ASN B N 1
ATOM 5479 C CA . ASN B 1 159 ? -6.352 15.914 10.305 1 93.94 159 ASN B CA 1
ATOM 5480 C C . ASN B 1 159 ? -7.801 15.547 10 1 93.94 159 ASN B C 1
ATOM 5482 O O . ASN B 1 159 ? -8.719 15.992 10.695 1 93.94 159 ASN B O 1
ATOM 5486 N N . THR B 1 160 ? -7.957 14.734 9.039 1 90.81 160 THR B N 1
ATOM 5487 C CA . THR B 1 160 ? -9.289 14.336 8.602 1 90.81 160 THR B CA 1
ATOM 5488 C C . THR B 1 160 ? -10 13.539 9.695 1 90.81 160 THR B C 1
ATOM 5490 O O . THR B 1 160 ? -11.195 13.719 9.922 1 90.81 160 THR B O 1
ATOM 5493 N N . ALA B 1 161 ? -9.281 12.727 10.273 1 86.31 161 ALA B N 1
ATOM 5494 C CA . ALA B 1 161 ? -9.852 11.93 11.359 1 86.31 161 ALA B CA 1
ATOM 5495 C C . ALA B 1 161 ? -10.242 12.812 12.539 1 86.31 161 ALA B C 1
ATOM 5497 O O . ALA B 1 161 ? -11.305 12.625 13.133 1 86.31 161 ALA B O 1
ATOM 5498 N N . SER B 1 162 ? -9.398 13.719 12.891 1 91.12 162 SER B N 1
ATOM 5499 C CA . SER B 1 162 ? -9.688 14.641 13.984 1 91.12 162 SER B CA 1
ATOM 5500 C C . SER B 1 162 ? -10.961 15.438 13.719 1 91.12 162 SER B C 1
ATOM 5502 O O . SER B 1 162 ? -11.797 15.602 14.609 1 91.12 162 SER B O 1
ATOM 5504 N N . ALA B 1 163 ? -11.109 15.875 12.508 1 94.31 163 ALA B N 1
ATOM 5505 C CA . ALA B 1 163 ? -12.289 16.656 12.133 1 94.31 163 ALA B CA 1
ATOM 5506 C C . ALA B 1 163 ? -13.539 15.781 12.133 1 94.31 163 ALA B C 1
ATOM 5508 O O . ALA B 1 163 ? -14.617 16.219 12.531 1 94.31 163 ALA B O 1
ATOM 5509 N N . SER B 1 164 ? -13.422 14.594 11.656 1 88.38 164 SER B N 1
ATOM 5510 C CA . SER B 1 164 ? -14.555 13.68 11.594 1 88.38 164 SER B CA 1
ATOM 5511 C C . SER B 1 164 ? -15.055 13.32 12.992 1 88.38 164 SER B C 1
ATOM 5513 O O . SER B 1 164 ? -16.25 13.07 13.18 1 88.38 164 SER B O 1
ATOM 5515 N N . ILE B 1 165 ? -14.141 13.305 13.898 1 84.38 165 ILE B N 1
ATOM 5516 C CA . ILE B 1 165 ? -14.5 12.977 15.273 1 84.38 165 ILE B CA 1
ATOM 5517 C C . ILE B 1 165 ? -15.094 14.203 15.961 1 84.38 165 ILE B C 1
ATOM 5519 O O . ILE B 1 165 ? -16.172 14.125 16.547 1 84.38 165 ILE B O 1
ATOM 5523 N N . MET B 1 166 ? -14.469 15.289 15.836 1 92.06 166 MET B N 1
ATOM 5524 C CA . MET B 1 166 ? -14.828 16.469 16.625 1 92.06 166 MET B CA 1
ATOM 5525 C C . MET B 1 166 ? -15.961 17.25 15.969 1 92.06 166 MET B C 1
ATOM 5527 O O . MET B 1 166 ? -16.672 18 16.641 1 92.06 166 MET B O 1
ATOM 5531 N N . GLY B 1 167 ? -16.125 17.078 14.664 1 93.19 167 GLY B N 1
ATOM 5532 C CA . GLY B 1 167 ? -17.188 17.797 13.969 1 93.19 167 GLY B CA 1
ATOM 5533 C C . GLY B 1 167 ? -18.562 17.531 14.555 1 93.19 167 GLY B C 1
ATOM 5534 O O . GLY B 1 167 ? -19.219 18.438 15.078 1 93.19 167 GLY B O 1
ATOM 5535 N N . PRO B 1 168 ? -18.969 16.281 14.516 1 87.44 168 PRO B N 1
ATOM 5536 C CA . PRO B 1 168 ? -20.266 15.93 15.086 1 87.44 168 PRO B CA 1
ATOM 5537 C C . PRO B 1 168 ? -20.375 16.25 16.578 1 87.44 168 PRO B C 1
ATOM 5539 O O . PRO B 1 168 ? -21.438 16.641 17.062 1 87.44 168 PRO B O 1
ATOM 5542 N N . VAL B 1 169 ? -19.312 16.047 17.281 1 84.38 169 VAL B N 1
ATOM 5543 C CA . VAL B 1 169 ? -19.297 16.359 18.703 1 84.38 169 VAL B CA 1
ATOM 5544 C C . VAL B 1 169 ? -19.578 17.844 18.922 1 84.38 169 VAL B C 1
ATOM 5546 O O . VAL B 1 169 ? -20.438 18.219 19.719 1 84.38 169 VAL B O 1
ATOM 5549 N N . ALA B 1 170 ? -18.891 18.672 18.188 1 89.31 170 ALA B N 1
ATOM 5550 C CA . ALA B 1 170 ? -19.062 20.125 18.281 1 89.31 170 ALA B CA 1
ATOM 5551 C C . ALA B 1 170 ? -20.469 20.547 17.891 1 89.31 170 ALA B C 1
ATOM 5553 O O . ALA B 1 170 ? -21.078 21.406 18.516 1 89.31 170 ALA B O 1
ATOM 5554 N N . LEU B 1 171 ? -20.938 19.906 16.906 1 88 171 LEU B N 1
ATOM 5555 C CA . LEU B 1 171 ? -22.281 20.219 16.422 1 88 171 LEU B CA 1
ATOM 5556 C C . LEU B 1 171 ? -23.344 19.828 17.453 1 88 171 LEU B C 1
ATOM 5558 O O . LEU B 1 171 ? -24.312 20.562 17.656 1 88 171 LEU B O 1
ATOM 5562 N N . SER B 1 172 ? -23.188 18.703 17.969 1 81.5 172 SER B N 1
ATOM 5563 C CA . SER B 1 172 ? -24.141 18.219 18.969 1 81.5 172 SER B CA 1
ATOM 5564 C C . SER B 1 172 ? -24.188 19.156 20.172 1 81.5 172 SER B C 1
ATOM 5566 O O . SER B 1 172 ? -25.25 19.391 20.75 1 81.5 172 SER B O 1
ATOM 5568 N N . ILE B 1 173 ? -23.156 19.672 20.531 1 78.94 173 ILE B N 1
ATOM 5569 C CA . ILE B 1 173 ? -23.047 20.547 21.688 1 78.94 173 ILE B CA 1
ATOM 5570 C C . ILE B 1 173 ? -23.719 21.891 21.375 1 78.94 173 ILE B C 1
ATOM 5572 O O . ILE B 1 173 ? -24.484 22.422 22.172 1 78.94 173 ILE B O 1
ATOM 5576 N N . ILE B 1 174 ? -23.438 22.406 20.25 1 81.25 174 ILE B N 1
ATOM 5577 C CA . ILE B 1 174 ? -23.984 23.719 19.875 1 81.25 174 ILE B CA 1
ATOM 5578 C C . ILE B 1 174 ? -25.484 23.625 19.703 1 81.25 174 ILE B C 1
ATOM 5580 O O . ILE B 1 174 ? -26.219 24.578 20 1 81.25 174 ILE B O 1
ATOM 5584 N N . ASP B 1 175 ? -25.891 22.5 19.156 1 80.56 175 ASP B N 1
ATOM 5585 C CA . ASP B 1 175 ? -27.344 22.312 19 1 80.56 175 ASP B CA 1
ATOM 5586 C C . ASP B 1 175 ? -28.031 22.266 20.359 1 80.56 175 ASP B C 1
ATOM 5588 O O . ASP B 1 175 ? -29.188 22.703 20.484 1 80.56 175 ASP B O 1
ATOM 5592 N N . GLN B 1 176 ? -27.422 21.797 21.234 1 75.81 176 GLN B N 1
ATOM 5593 C CA . GLN B 1 176 ? -27.984 21.766 22.578 1 75.81 176 GLN B CA 1
ATOM 5594 C C . GLN B 1 176 ? -28.031 23.156 23.203 1 75.81 176 GLN B C 1
ATOM 5596 O O . GLN B 1 176 ? -28.906 23.453 24.016 1 75.81 176 GLN B O 1
ATOM 5601 N N . VAL B 1 177 ? -27.094 23.938 22.906 1 74.5 177 VAL B N 1
ATOM 5602 C CA . VAL B 1 177 ? -27.031 25.312 23.422 1 74.5 177 VAL B CA 1
ATOM 5603 C C . VAL B 1 177 ? -28.203 26.109 22.891 1 74.5 177 VAL B C 1
ATOM 5605 O O . VAL B 1 177 ? -28.781 26.938 23.609 1 74.5 177 VAL B O 1
ATOM 5608 N N . PHE B 1 178 ? -28.656 25.828 21.703 1 70.44 178 PHE B N 1
ATOM 5609 C CA . PHE B 1 178 ? -29.656 26.688 21.094 1 70.44 178 PHE B CA 1
ATOM 5610 C C . PHE B 1 178 ? -31.016 25.969 21.062 1 70.44 178 PHE B C 1
ATOM 5612 O O . PHE B 1 178 ? -32.031 26.609 20.812 1 70.44 178 PHE B O 1
ATOM 5619 N N . ASP B 1 179 ? -31.172 24.625 21 1 61.47 179 ASP B N 1
ATOM 5620 C CA . ASP B 1 179 ? -32.438 23.922 21.047 1 61.47 179 ASP B CA 1
ATOM 5621 C C . ASP B 1 179 ? -33.125 24.094 22.406 1 61.47 179 ASP B C 1
ATOM 5623 O O . ASP B 1 179 ? -34.219 23.562 22.625 1 61.47 179 ASP B O 1
ATOM 5627 N N . SER B 1 180 ? -32.594 24.688 23.344 1 47.06 180 SER B N 1
ATOM 5628 C CA . SER B 1 180 ? -33.438 24.734 24.547 1 47.06 180 SER B CA 1
ATOM 5629 C C . SER B 1 180 ? -34.75 25.438 24.25 1 47.06 180 SER B C 1
ATOM 5631 O O . SER B 1 180 ? -34.844 26.656 24.328 1 47.06 180 SER B O 1
ATOM 5633 N N . GLU B 1 181 ? -35.531 25.078 23.328 1 42.5 181 GLU B N 1
ATOM 5634 C CA . GLU B 1 181 ? -36.938 25.422 23.484 1 42.5 181 GLU B CA 1
ATOM 5635 C C . GLU B 1 181 ? -37.469 25.078 24.875 1 42.5 181 GLU B C 1
ATOM 5637 O O . GLU B 1 181 ? -37.812 23.938 25.141 1 42.5 181 GLU B O 1
ATOM 5642 N N . LEU B 1 182 ? -36.969 25.516 25.938 1 37.16 182 LEU B N 1
ATOM 5643 C CA . LEU B 1 182 ? -37.844 25.531 27.109 1 37.16 182 LEU B CA 1
ATOM 5644 C C . LEU B 1 182 ? -39.25 25.938 26.719 1 37.16 182 LEU B C 1
ATOM 5646 O O . LEU B 1 182 ? -39.469 26.797 25.875 1 37.16 182 LEU B O 1
ATOM 5650 N N . PRO B 1 183 ? -40.281 25.047 26.906 1 36.62 183 PRO B N 1
ATOM 5651 C CA . PRO B 1 183 ? -41.656 25.531 26.812 1 36.62 183 PRO B CA 1
ATOM 5652 C C . PRO B 1 183 ? -41.844 26.922 27.391 1 36.62 183 PRO B C 1
ATOM 5654 O O . PRO B 1 183 ? -41.688 27.125 28.594 1 36.62 183 PRO B O 1
ATOM 5657 N N . THR B 1 184 ? -41.156 27.891 27.078 1 35.59 184 THR B N 1
ATOM 5658 C CA . THR B 1 184 ? -41.719 29.141 27.609 1 35.59 184 THR B CA 1
ATOM 5659 C C . THR B 1 184 ? -43.219 29.188 27.391 1 35.59 184 THR B C 1
ATOM 5661 O O . THR B 1 184 ? -43.688 28.766 26.328 1 35.59 184 THR B O 1
ATOM 5664 N N . MET B 1 185 ? -44 29.047 28.453 1 35.69 185 MET B N 1
ATOM 5665 C CA . MET B 1 185 ? -45.438 29.203 28.547 1 35.69 185 MET B CA 1
ATOM 5666 C C . MET B 1 185 ? -45.906 30.375 27.672 1 35.69 185 MET B C 1
ATOM 5668 O O . MET B 1 185 ? -47.094 30.688 27.625 1 35.69 185 MET B O 1
ATOM 5672 N N . ASP B 1 186 ? -45.031 31.344 27.469 1 33.97 186 ASP B N 1
ATOM 5673 C CA . ASP B 1 186 ? -45.656 32.438 26.734 1 33.97 186 ASP B CA 1
ATOM 5674 C C . ASP B 1 186 ? -45.781 32.125 25.25 1 33.97 186 ASP B C 1
ATOM 5676 O O . ASP B 1 186 ? -44.781 31.844 24.578 1 33.97 186 ASP B O 1
ATOM 5680 N N . PRO B 1 187 ? -46.875 31.609 24.781 1 36.91 187 PRO B N 1
ATOM 5681 C CA . PRO B 1 187 ? -47.219 31.359 23.391 1 36.91 187 PRO B CA 1
ATOM 5682 C C . PRO B 1 187 ? -46.656 32.406 22.438 1 36.91 187 PRO B C 1
ATOM 5684 O O . PRO B 1 187 ? -46.719 32.25 21.219 1 36.91 187 PRO B O 1
ATOM 5687 N N . LEU B 1 188 ? -46.594 33.656 22.891 1 34.41 188 LEU B N 1
ATOM 5688 C CA . LEU B 1 188 ? -46.375 34.781 22 1 34.41 188 LEU B CA 1
ATOM 5689 C C . LEU B 1 188 ? -44.906 34.844 21.562 1 34.41 188 LEU B C 1
ATOM 5691 O O . LEU B 1 188 ? -44.5 35.75 20.828 1 34.41 188 LEU B O 1
ATOM 5695 N N . VAL B 1 189 ? -44.125 34.219 22.297 1 35.84 189 VAL B N 1
ATOM 5696 C CA . VAL B 1 189 ? -42.75 34.469 21.797 1 35.84 189 VAL B CA 1
ATOM 5697 C C . VAL B 1 189 ? -42.531 33.688 20.5 1 35.84 189 VAL B C 1
ATOM 5699 O O . VAL B 1 189 ? -42.562 32.438 20.5 1 35.84 189 VAL B O 1
ATOM 5702 N N . HIS B 1 190 ? -43.062 34.156 19.422 1 35.31 190 HIS B N 1
ATOM 5703 C CA . HIS B 1 190 ? -42.781 33.781 18.031 1 35.31 190 HIS B CA 1
ATOM 5704 C C . HIS B 1 190 ? -41.344 33.312 17.859 1 35.31 190 HIS B C 1
ATOM 5706 O O . HIS B 1 190 ? -40.406 34.031 18.297 1 35.31 190 HIS B O 1
ATOM 5712 N N . LYS B 1 191 ? -41.031 32.188 17.797 1 41.75 191 LYS B N 1
ATOM 5713 C CA . LYS B 1 191 ? -39.75 31.703 17.234 1 41.75 191 LYS B CA 1
ATOM 5714 C C . LYS B 1 191 ? -39.344 32.531 16.031 1 41.75 191 LYS B C 1
ATOM 5716 O O . LYS B 1 191 ? -39.844 32.312 14.914 1 41.75 191 LYS B O 1
ATOM 5721 N N . GLY B 1 192 ? -39.25 33.75 16.125 1 38.69 192 GLY B N 1
ATOM 5722 C CA . GLY B 1 192 ? -39.062 34.594 14.953 1 38.69 192 GLY B CA 1
ATOM 5723 C C . GLY B 1 192 ? -37.906 34.125 14.062 1 38.69 192 GLY B C 1
ATOM 5724 O O . GLY B 1 192 ? -37.062 33.344 14.5 1 38.69 192 GLY B O 1
ATOM 5725 N N . GLY B 1 193 ? -37.906 34.219 12.617 1 46.72 193 GLY B N 1
ATOM 5726 C CA . GLY B 1 193 ? -37.094 33.969 11.445 1 46.72 193 GLY B CA 1
ATOM 5727 C C . GLY B 1 193 ? -35.594 34.156 11.719 1 46.72 193 GLY B C 1
ATOM 5728 O O . GLY B 1 193 ? -34.781 33.469 11.109 1 46.72 193 GLY B O 1
ATOM 5729 N N . ASN B 1 194 ? -35.125 35 12.57 1 49.19 194 ASN B N 1
ATOM 5730 C CA . ASN B 1 194 ? -33.719 35.375 12.812 1 49.19 194 ASN B CA 1
ATOM 5731 C C . ASN B 1 194 ? -33 34.375 13.688 1 49.19 194 ASN B C 1
ATOM 5733 O O . ASN B 1 194 ? -31.781 34.25 13.602 1 49.19 194 ASN B O 1
ATOM 5737 N N . GLY B 1 195 ? -33.656 33.594 14.57 1 53.53 195 GLY B N 1
ATOM 5738 C CA . GLY B 1 195 ? -33.062 32.594 15.461 1 53.53 195 GLY B CA 1
ATOM 5739 C C . GLY B 1 195 ? -32.406 31.453 14.719 1 53.53 195 GLY B C 1
ATOM 5740 O O . GLY B 1 195 ? -31.312 31 15.094 1 53.53 195 GLY B O 1
ATOM 5741 N N . LYS B 1 196 ? -33.031 31 13.789 1 60.62 196 LYS B N 1
ATOM 5742 C CA . LYS B 1 196 ? -32.5 29.891 12.992 1 60.62 196 LYS B CA 1
ATOM 5743 C C . LYS B 1 196 ? -31.266 30.312 12.211 1 60.62 196 LYS B C 1
ATOM 5745 O O . LYS B 1 196 ? -30.328 29.516 12.078 1 60.62 196 LYS B O 1
ATOM 5750 N N . GLN B 1 197 ? -31.438 31.547 11.688 1 66.69 197 GLN B N 1
ATOM 5751 C CA . GLN B 1 197 ? -30.297 32.062 10.922 1 66.69 197 GLN B CA 1
ATOM 5752 C C . GLN B 1 197 ? -29.078 32.219 11.82 1 66.69 197 GLN B C 1
ATOM 5754 O O . GLN B 1 197 ? -27.953 31.938 11.406 1 66.69 197 GLN B O 1
ATOM 5759 N N . GLU B 1 198 ? -29.344 32.719 12.992 1 71.56 198 GLU B N 1
ATOM 5760 C CA . GLU B 1 198 ? -28.234 32.969 13.914 1 71.56 198 GLU B CA 1
ATOM 5761 C C . GLU B 1 198 ? -27.656 31.656 14.438 1 71.56 198 GLU B C 1
ATOM 5763 O O . GLU B 1 198 ? -26.438 31.531 14.625 1 71.56 198 GLU B O 1
ATOM 5768 N N . SER B 1 199 ? -28.5 30.75 14.609 1 76.19 199 SER B N 1
ATOM 5769 C CA . SER B 1 199 ? -28.031 29.422 15.008 1 76.19 199 SER B CA 1
ATOM 5770 C C . SER B 1 199 ? -27.156 28.797 13.93 1 76.19 199 SER B C 1
ATOM 5772 O O . SER B 1 199 ? -26.172 28.125 14.234 1 76.19 199 SER B O 1
ATOM 5774 N N . ARG B 1 200 ? -27.5 29.125 12.727 1 83.75 200 ARG B N 1
ATOM 5775 C CA . ARG B 1 200 ? -26.719 28.609 11.602 1 83.75 200 ARG B CA 1
ATOM 5776 C C . ARG B 1 200 ? -25.328 29.25 11.562 1 83.75 200 ARG B C 1
ATOM 5778 O O . ARG B 1 200 ? -24.359 28.594 11.195 1 83.75 200 ARG B O 1
ATOM 5785 N N . LYS B 1 201 ? -25.312 30.5 11.945 1 87.44 201 LYS B N 1
ATOM 5786 C CA . LYS B 1 201 ? -24.031 31.203 11.953 1 87.44 201 LYS B CA 1
ATOM 5787 C C . LYS B 1 201 ? -23.109 30.656 13.039 1 87.44 201 LYS B C 1
ATOM 5789 O O . LYS B 1 201 ? -21.906 30.484 12.82 1 87.44 201 LYS B O 1
ATOM 5794 N N . VAL B 1 202 ? -23.656 30.422 14.188 1 88.06 202 VAL B N 1
ATOM 5795 C CA . VAL B 1 202 ? -22.859 29.891 15.289 1 88.06 202 VAL B CA 1
ATOM 5796 C C . VAL B 1 202 ? -22.391 28.469 14.953 1 88.06 202 VAL B C 1
ATOM 5798 O O . VAL B 1 202 ? -21.25 28.109 15.25 1 88.06 202 VAL B O 1
ATOM 5801 N N . ARG B 1 203 ? -23.25 27.719 14.305 1 90.19 203 ARG B N 1
ATOM 5802 C CA . ARG B 1 203 ? -22.875 26.391 13.828 1 90.19 203 ARG B CA 1
ATOM 5803 C C . ARG B 1 203 ? -21.688 26.453 12.875 1 90.19 203 ARG B C 1
ATOM 5805 O O . ARG B 1 203 ? -20.75 25.656 12.977 1 90.19 203 ARG B O 1
ATOM 5812 N N . GLY B 1 204 ? -21.797 27.406 12 1 94.12 204 GLY B N 1
ATOM 5813 C CA . GLY B 1 204 ? -20.719 27.609 11.047 1 94.12 204 GLY B CA 1
ATOM 5814 C C . GLY B 1 204 ? -19.391 27.953 11.719 1 94.12 204 GLY B C 1
ATOM 5815 O O . GLY B 1 204 ? -18.344 27.453 11.336 1 94.12 204 GLY B O 1
ATOM 5816 N N . ILE B 1 205 ? -19.453 28.781 12.703 1 95.12 205 ILE B N 1
ATOM 5817 C CA . ILE B 1 205 ? -18.25 29.219 13.414 1 95.12 205 ILE B CA 1
ATOM 5818 C C . ILE B 1 205 ? -17.625 28.047 14.156 1 95.12 205 ILE B C 1
ATOM 5820 O O . ILE B 1 205 ? -16.406 27.891 14.164 1 95.12 205 ILE B O 1
ATOM 5824 N N . MET B 1 206 ? -18.406 27.203 14.719 1 94 206 MET B N 1
ATOM 5825 C CA . MET B 1 206 ? -17.906 26.031 15.43 1 94 206 MET B CA 1
ATOM 5826 C C . MET B 1 206 ? -17.234 25.062 14.461 1 94 206 MET B C 1
ATOM 5828 O O . MET B 1 206 ? -16.234 24.438 14.805 1 94 206 MET B O 1
ATOM 5832 N N . MET B 1 207 ? -17.812 24.953 13.352 1 96.31 207 MET B N 1
ATOM 5833 C CA . MET B 1 207 ? -17.234 24.078 12.344 1 96.31 207 MET B CA 1
ATOM 5834 C C . MET B 1 207 ? -15.922 24.656 11.812 1 96.31 207 MET B C 1
ATOM 5836 O O . MET B 1 207 ? -14.969 23.906 11.555 1 96.31 207 MET B O 1
ATOM 5840 N N . LEU B 1 208 ? -15.898 25.969 11.68 1 97.69 208 LEU B N 1
ATOM 5841 C CA . LEU B 1 208 ? -14.641 26.609 11.305 1 97.69 208 LEU B CA 1
ATOM 5842 C C . LEU B 1 208 ? -13.578 26.375 12.375 1 97.69 208 LEU B C 1
ATOM 5844 O O . LEU B 1 208 ? -12.398 26.203 12.055 1 97.69 208 LEU B O 1
ATOM 5848 N N . ALA B 1 209 ? -14.023 26.359 13.602 1 97.75 209 ALA B N 1
ATOM 5849 C CA . ALA B 1 209 ? -13.109 26.125 14.719 1 97.75 209 ALA B CA 1
ATOM 5850 C C . ALA B 1 209 ? -12.469 24.734 14.602 1 97.75 209 ALA B C 1
ATOM 5852 O O . ALA B 1 209 ? -11.258 24.594 14.789 1 97.75 209 ALA B O 1
ATOM 5853 N N . VAL B 1 210 ? -13.25 23.781 14.289 1 97.31 210 VAL B N 1
ATOM 5854 C CA . VAL B 1 210 ? -12.758 22.422 14.109 1 97.31 210 VAL B CA 1
ATOM 5855 C C . VAL B 1 210 ? -11.773 22.375 12.938 1 97.31 210 VAL B C 1
ATOM 5857 O O . VAL B 1 210 ? -10.695 21.797 13.055 1 97.31 210 VAL B O 1
ATOM 5860 N N . MET B 1 211 ? -12.148 23.016 11.906 1 98.12 211 MET B N 1
ATOM 5861 C CA . MET B 1 211 ? -11.344 23.016 10.688 1 98.12 211 MET B CA 1
ATOM 5862 C C . MET B 1 211 ? -10 23.703 10.922 1 98.12 211 MET B C 1
ATOM 5864 O O . MET B 1 211 ? -8.953 23.156 10.586 1 98.12 211 MET B O 1
ATOM 5868 N N . TYR B 1 212 ? -10.016 24.906 11.484 1 98.5 212 TYR B N 1
ATOM 5869 C CA . TYR B 1 212 ? -8.789 25.656 11.719 1 98.5 212 TYR B CA 1
ATOM 5870 C C . TYR B 1 212 ? -7.875 24.938 12.695 1 98.5 212 TYR B C 1
ATOM 5872 O O . TYR B 1 212 ? -6.66 24.875 12.492 1 98.5 212 TYR B O 1
ATOM 5880 N N . ALA B 1 213 ? -8.477 24.406 13.719 1 98.31 213 ALA B N 1
ATOM 5881 C CA . ALA B 1 213 ? -7.691 23.688 14.727 1 98.31 213 ALA B CA 1
ATOM 5882 C C . ALA B 1 213 ? -7.09 22.406 14.156 1 98.31 213 ALA B C 1
ATOM 5884 O O . ALA B 1 213 ? -5.953 22.047 14.469 1 98.31 213 ALA B O 1
ATOM 5885 N N . ALA B 1 214 ? -7.828 21.719 13.359 1 97.69 214 ALA B N 1
ATOM 5886 C CA . ALA B 1 214 ? -7.336 20.484 12.742 1 97.69 214 ALA B CA 1
ATOM 5887 C C . ALA B 1 214 ? -6.172 20.766 11.805 1 97.69 214 ALA B C 1
ATOM 5889 O O . ALA B 1 214 ? -5.125 20.125 11.891 1 97.69 214 ALA B O 1
ATOM 5890 N N . ASN B 1 215 ? -6.301 21.734 10.922 1 98 215 ASN B N 1
ATOM 5891 C CA . ASN B 1 215 ? -5.281 22.047 9.922 1 98 215 ASN B CA 1
ATOM 5892 C C . ASN B 1 215 ? -4.039 22.656 10.57 1 98 215 ASN B C 1
ATOM 5894 O O . ASN B 1 215 ? -2.918 22.406 10.125 1 98 215 ASN B O 1
ATOM 5898 N N . ALA B 1 216 ? -4.258 23.484 11.539 1 98 216 ALA B N 1
ATOM 5899 C CA . ALA B 1 216 ? -3.125 24.047 12.266 1 98 216 ALA B CA 1
ATOM 5900 C C . ALA B 1 216 ? -2.473 22.984 13.164 1 98 216 ALA B C 1
ATOM 5902 O O . ALA B 1 216 ? -1.245 22.938 13.281 1 98 216 ALA B O 1
ATOM 5903 N N . GLY B 1 217 ? -3.281 22.188 13.789 1 97.44 217 GLY B N 1
ATOM 5904 C CA . GLY B 1 217 ? -2.795 21.188 14.719 1 97.44 217 GLY B CA 1
ATOM 5905 C C . GLY B 1 217 ? -1.835 20.203 14.078 1 97.44 217 GLY B C 1
ATOM 5906 O O . GLY B 1 217 ? -0.852 19.797 14.695 1 97.44 217 GLY B O 1
ATOM 5907 N N . GLY B 1 218 ? -2.076 19.828 12.875 1 96.56 218 GLY B N 1
ATOM 5908 C CA . GLY B 1 218 ? -1.261 18.859 12.156 1 96.56 218 GLY B CA 1
ATOM 5909 C C . GLY B 1 218 ? 0.173 19.328 11.961 1 96.56 218 GLY B C 1
ATOM 5910 O O . GLY B 1 218 ? 1.06 18.5 11.703 1 96.56 218 GLY B O 1
ATOM 5911 N N . THR B 1 219 ? 0.457 20.594 12.148 1 98 219 THR B N 1
ATOM 5912 C CA . THR B 1 219 ? 1.794 21.125 11.914 1 98 219 THR B CA 1
ATOM 5913 C C . THR B 1 219 ? 2.686 20.906 13.133 1 98 219 THR B C 1
ATOM 5915 O O . THR B 1 219 ? 3.906 21.047 13.047 1 98 219 THR B O 1
ATOM 5918 N N . GLY B 1 220 ? 2.154 20.484 14.227 1 97.25 220 GLY B N 1
ATOM 5919 C CA . GLY B 1 220 ? 2.863 20.484 15.5 1 97.25 220 GLY B CA 1
ATOM 5920 C C . GLY B 1 220 ? 3.85 19.344 15.625 1 97.25 220 GLY B C 1
ATOM 5921 O O . GLY B 1 220 ? 4.84 19.453 16.359 1 97.25 220 GLY B O 1
ATOM 5922 N N . SER B 1 221 ? 3.549 18.266 14.977 1 94.69 221 SER B N 1
ATOM 5923 C CA . SER B 1 221 ? 4.434 17.109 14.992 1 94.69 221 SER B CA 1
ATOM 5924 C C . SER B 1 221 ? 4.77 16.656 13.578 1 94.69 221 SER B C 1
ATOM 5926 O O . SER B 1 221 ? 4.031 16.953 12.633 1 94.69 221 SER B O 1
ATOM 5928 N N . ILE B 1 222 ? 5.836 15.914 13.469 1 93.62 222 ILE B N 1
ATOM 5929 C CA . ILE B 1 222 ? 6.312 15.484 12.164 1 93.62 222 ILE B CA 1
ATOM 5930 C C . ILE B 1 222 ? 5.281 14.562 11.516 1 93.62 222 ILE B C 1
ATOM 5932 O O . ILE B 1 222 ? 5.102 14.586 10.297 1 93.62 222 ILE B O 1
ATOM 5936 N N . ILE B 1 223 ? 4.539 13.82 12.297 1 91.56 223 ILE B N 1
ATOM 5937 C CA . ILE B 1 223 ? 3.646 12.805 11.75 1 91.56 223 ILE B CA 1
ATOM 5938 C C . ILE B 1 223 ? 2.236 13.375 11.609 1 91.56 223 ILE B C 1
ATOM 5940 O O . ILE B 1 223 ? 1.307 12.664 11.227 1 91.56 223 ILE B O 1
ATOM 5944 N N . GLY B 1 224 ? 2.064 14.625 11.875 1 92.94 224 GLY B N 1
ATOM 5945 C CA . GLY B 1 224 ? 0.729 15.18 12.008 1 92.94 224 GLY B CA 1
ATOM 5946 C C . GLY B 1 224 ? 0.029 15.375 10.672 1 92.94 224 GLY B C 1
ATOM 5947 O O . GLY B 1 224 ? -1.201 15.336 10.602 1 92.94 224 GLY B O 1
ATOM 5948 N N . THR B 1 225 ? 0.803 15.695 9.703 1 94 225 THR B N 1
ATOM 5949 C CA . THR B 1 225 ? 0.196 15.906 8.398 1 94 225 THR B CA 1
ATOM 5950 C C . THR B 1 225 ? 1.172 15.539 7.281 1 94 225 THR B C 1
ATOM 5952 O O . THR B 1 225 ? 2.371 15.391 7.523 1 94 225 THR B O 1
ATOM 5955 N N . GLY B 1 226 ? 0.686 15.344 6.152 1 93.25 226 GLY B N 1
ATOM 5956 C CA . GLY B 1 226 ? 1.43 14.875 4.992 1 93.25 226 GLY B CA 1
ATOM 5957 C C . GLY B 1 226 ? 2.588 15.781 4.621 1 93.25 226 GLY B C 1
ATOM 5958 O O . GLY B 1 226 ? 3.719 15.32 4.461 1 93.25 226 GLY B O 1
ATOM 5959 N N . PRO B 1 227 ? 2.402 17.031 4.523 1 96.44 227 PRO B N 1
ATOM 5960 C CA . PRO B 1 227 ? 3.477 17.953 4.152 1 96.44 227 PRO B CA 1
ATOM 5961 C C . PRO B 1 227 ? 4.688 17.859 5.078 1 96.44 227 PRO B C 1
ATOM 5963 O O . PRO B 1 227 ? 5.828 17.969 4.621 1 96.44 227 PRO B O 1
ATOM 5966 N N . ASN B 1 228 ? 4.477 17.641 6.367 1 97 228 ASN B N 1
ATOM 5967 C CA . ASN B 1 228 ? 5.582 17.469 7.305 1 97 228 ASN B CA 1
ATOM 5968 C C . ASN B 1 228 ? 6.473 16.297 6.91 1 97 228 ASN B C 1
ATOM 5970 O O . ASN B 1 228 ? 7.699 16.406 6.926 1 97 228 ASN B O 1
ATOM 5974 N N . LEU B 1 229 ? 5.844 15.297 6.555 1 94.19 229 LEU B N 1
ATOM 5975 C CA . LEU B 1 229 ? 6.551 14.078 6.168 1 94.19 229 LEU B CA 1
ATOM 5976 C C . LEU B 1 229 ? 7.309 14.289 4.859 1 94.19 229 LEU B C 1
ATOM 5978 O O . LEU B 1 229 ? 8.414 13.766 4.691 1 94.19 229 LEU B O 1
ATOM 5982 N N . VAL B 1 230 ? 6.703 15.031 3.986 1 94.75 230 VAL B N 1
ATOM 5983 C CA . VAL B 1 230 ? 7.352 15.32 2.713 1 94.75 230 VAL B CA 1
ATOM 5984 C C . VAL B 1 230 ? 8.648 16.078 2.957 1 94.75 230 VAL B C 1
ATOM 5986 O O . VAL B 1 230 ? 9.68 15.773 2.355 1 94.75 230 VAL B O 1
ATOM 5989 N N . LEU B 1 231 ? 8.594 17.047 3.826 1 96.94 231 LEU B N 1
ATOM 5990 C CA . LEU B 1 231 ? 9.805 17.812 4.125 1 96.94 231 LEU B CA 1
ATOM 5991 C C . LEU B 1 231 ? 10.898 16.906 4.684 1 96.94 231 LEU B C 1
ATOM 5993 O O . LEU B 1 231 ? 12.047 16.969 4.246 1 96.94 231 LEU B O 1
ATOM 5997 N N . LYS B 1 232 ? 10.539 16.141 5.629 1 94.81 232 LYS B N 1
ATOM 5998 C CA . LYS B 1 232 ? 11.523 15.25 6.238 1 94.81 232 LYS B CA 1
ATOM 5999 C C . LYS B 1 232 ? 12.117 14.297 5.207 1 94.81 232 LYS B C 1
ATOM 6001 O O . LYS B 1 232 ? 13.336 14.117 5.156 1 94.81 232 LYS B O 1
ATOM 6006 N N . ALA B 1 233 ? 11.297 13.742 4.426 1 92.94 233 ALA B N 1
ATOM 6007 C CA . ALA B 1 233 ? 11.742 12.781 3.416 1 92.94 233 ALA B CA 1
ATOM 6008 C C . ALA B 1 233 ? 12.656 13.453 2.393 1 92.94 233 ALA B C 1
ATOM 6010 O O . ALA B 1 233 ? 13.695 12.898 2.021 1 92.94 233 ALA B O 1
ATOM 6011 N N . GLN B 1 234 ? 12.273 14.57 1.921 1 93.25 234 GLN B N 1
ATOM 6012 C CA . GLN B 1 234 ? 13.055 15.266 0.901 1 93.25 234 GLN B CA 1
ATOM 6013 C C . GLN B 1 234 ? 14.367 15.789 1.475 1 93.25 234 GLN B C 1
ATOM 6015 O O . GLN B 1 234 ? 15.391 15.789 0.791 1 93.25 234 GLN B O 1
ATOM 6020 N N . LEU B 1 235 ? 14.297 16.266 2.713 1 94 235 LEU B N 1
ATOM 6021 C CA . LEU B 1 235 ? 15.531 16.672 3.369 1 94 235 LEU B CA 1
ATOM 6022 C C . LEU B 1 235 ? 16.516 15.523 3.457 1 94 235 LEU B C 1
ATOM 6024 O O . LEU B 1 235 ? 17.703 15.688 3.156 1 94 235 LEU B O 1
ATOM 6028 N N . ASP B 1 236 ? 16.047 14.383 3.803 1 90.44 236 ASP B N 1
ATOM 6029 C CA . ASP B 1 236 ? 16.891 13.195 3.934 1 90.44 236 ASP B CA 1
ATOM 6030 C C . ASP B 1 236 ? 17.438 12.766 2.578 1 90.44 236 ASP B C 1
ATOM 6032 O O . ASP B 1 236 ? 18.562 12.242 2.492 1 90.44 236 ASP B O 1
ATOM 6036 N N . THR B 1 237 ? 16.656 13.023 1.603 1 88.06 237 THR B N 1
ATOM 6037 C CA . THR B 1 237 ? 17.031 12.594 0.261 1 88.06 237 THR B CA 1
ATOM 6038 C C . THR B 1 237 ? 18.031 13.57 -0.359 1 88.06 237 THR B C 1
ATOM 6040 O O . THR B 1 237 ? 19.047 13.164 -0.912 1 88.06 237 THR B O 1
ATOM 6043 N N . LEU B 1 238 ? 17.781 14.836 -0.237 1 89.44 238 LEU B N 1
ATOM 6044 C CA . LEU B 1 238 ? 18.594 15.875 -0.866 1 89.44 238 LEU B CA 1
ATOM 6045 C C . LEU B 1 238 ? 19.875 16.125 -0.075 1 89.44 238 LEU B C 1
ATOM 6047 O O . LEU B 1 238 ? 20.922 16.406 -0.657 1 89.44 238 LEU B O 1
ATOM 6051 N N . TYR B 1 239 ? 19.703 15.961 1.249 1 92.06 239 TYR B N 1
ATOM 6052 C CA . TYR B 1 239 ? 20.828 16.219 2.156 1 92.06 239 TYR B CA 1
ATOM 6053 C C . TYR B 1 239 ? 20.984 15.094 3.166 1 92.06 239 TYR B C 1
ATOM 6055 O O . TYR B 1 239 ? 20.719 15.273 4.359 1 92.06 239 TYR B O 1
ATOM 6063 N N . PRO B 1 240 ? 21.531 14 2.783 1 86.75 240 PRO B N 1
ATOM 6064 C CA . PRO B 1 240 ? 21.594 12.82 3.641 1 86.75 240 PRO B CA 1
ATOM 6065 C C . PRO B 1 240 ? 22.422 13.047 4.906 1 86.75 240 PRO B C 1
ATOM 6067 O O . PRO B 1 240 ? 22.234 12.336 5.898 1 86.75 240 PRO B O 1
ATOM 6070 N N . ASN B 1 241 ? 23.266 14.039 4.906 1 88.44 241 ASN B N 1
ATOM 6071 C CA . ASN B 1 241 ? 24.125 14.297 6.055 1 88.44 241 ASN B CA 1
ATOM 6072 C C . ASN B 1 241 ? 23.5 15.305 7.016 1 88.44 241 ASN B C 1
ATOM 6074 O O . ASN B 1 241 ? 24.062 15.594 8.07 1 88.44 241 ASN B O 1
ATOM 6078 N N . SER B 1 242 ? 22.297 15.773 6.656 1 90.62 242 SER B N 1
ATOM 6079 C CA . SER B 1 242 ? 21.594 16.688 7.539 1 90.62 242 SER B CA 1
ATOM 6080 C C . SER B 1 242 ? 20.953 15.953 8.711 1 90.62 242 SER B C 1
ATOM 6082 O O . SER B 1 242 ? 20.312 14.914 8.531 1 90.62 242 SER B O 1
ATOM 6084 N N . THR B 1 243 ? 21.156 16.406 9.969 1 86 243 THR B N 1
ATOM 6085 C CA . THR B 1 243 ? 20.594 15.781 11.156 1 86 243 THR B CA 1
ATOM 6086 C C . THR B 1 243 ? 19.75 16.781 11.945 1 86 243 THR B C 1
ATOM 6088 O O . THR B 1 243 ? 19.359 16.516 13.086 1 86 243 THR B O 1
ATOM 6091 N N . GLU B 1 244 ? 19.406 17.828 11.336 1 88.19 244 GLU B N 1
ATOM 6092 C CA . GLU B 1 244 ? 18.828 18.969 12.055 1 88.19 244 GLU B CA 1
ATOM 6093 C C . GLU B 1 244 ? 17.359 18.719 12.391 1 88.19 244 GLU B C 1
ATOM 6095 O O . GLU B 1 244 ? 16.859 19.203 13.406 1 88.19 244 GLU B O 1
ATOM 6100 N N . VAL B 1 245 ? 16.703 18.031 11.531 1 92.88 245 VAL B N 1
ATOM 6101 C CA . VAL B 1 245 ? 15.273 17.859 11.742 1 92.88 245 VAL B CA 1
ATOM 6102 C C . VAL B 1 245 ? 15 16.516 12.406 1 92.88 245 VAL B C 1
ATOM 6104 O O . VAL B 1 245 ? 15.039 15.469 11.742 1 92.88 245 VAL B O 1
ATOM 6107 N N . THR B 1 246 ? 14.773 16.562 13.656 1 91.81 246 THR B N 1
ATOM 6108 C CA . THR B 1 246 ? 14.359 15.438 14.477 1 91.81 246 THR B CA 1
ATOM 6109 C C . THR B 1 246 ? 12.969 15.664 15.055 1 91.81 246 THR B C 1
ATOM 6111 O O . THR B 1 246 ? 12.391 16.75 14.891 1 91.81 246 THR B O 1
ATOM 6114 N N . PHE B 1 247 ? 12.43 14.695 15.695 1 92.5 247 PHE B N 1
ATOM 6115 C CA . PHE B 1 247 ? 11.125 14.859 16.328 1 92.5 247 PHE B CA 1
ATOM 6116 C C . PHE B 1 247 ? 11.156 15.984 17.344 1 92.5 247 PHE B C 1
ATOM 6118 O O . PHE B 1 247 ? 10.227 16.797 17.406 1 92.5 247 PHE B O 1
ATOM 6125 N N . SER B 1 248 ? 12.219 15.992 18.094 1 92.88 248 SER 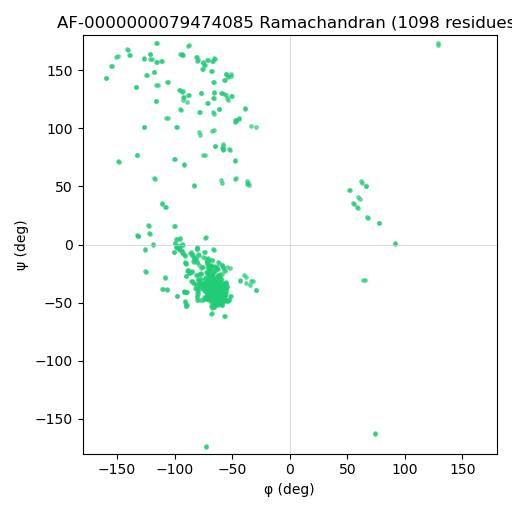B N 1
ATOM 6126 C CA . SER B 1 248 ? 12.344 17 19.156 1 92.88 248 SER B CA 1
ATOM 6127 C C . SER B 1 248 ? 12.516 18.391 18.562 1 92.88 248 SER B C 1
ATOM 6129 O O . SER B 1 248 ? 11.828 19.328 18.984 1 92.88 248 SER B O 1
ATOM 6131 N N . SER B 1 249 ? 13.445 18.531 17.609 1 94.19 249 SER B N 1
ATOM 6132 C CA . SER B 1 249 ? 13.672 19.844 17.031 1 94.19 249 SER B CA 1
ATOM 6133 C C . SER B 1 249 ? 12.438 20.344 16.281 1 94.19 249 SER B C 1
ATOM 6135 O O . SER B 1 249 ? 12.141 21.547 16.297 1 94.19 249 SER B O 1
ATOM 6137 N N . TRP B 1 250 ? 11.719 19.453 15.625 1 96.38 250 TRP B N 1
ATOM 6138 C CA . TRP B 1 250 ? 10.477 19.812 14.953 1 96.38 250 TRP B CA 1
ATOM 6139 C C . TRP B 1 250 ? 9.469 20.391 15.938 1 96.38 250 TRP B C 1
ATOM 6141 O O . TRP B 1 250 ? 8.898 21.453 15.703 1 96.38 250 TRP B O 1
ATOM 6151 N N . MET B 1 251 ? 9.281 19.688 17.016 1 94.94 251 MET B N 1
ATOM 6152 C CA . MET B 1 251 ? 8.266 20.109 17.984 1 94.94 251 MET B CA 1
ATOM 6153 C C . MET B 1 251 ? 8.68 21.391 18.688 1 94.94 251 MET B C 1
ATOM 6155 O O . MET B 1 251 ? 7.836 22.234 19 1 94.94 251 MET B O 1
ATOM 6159 N N . LEU B 1 252 ? 9.914 21.5 18.953 1 94.62 252 LEU B N 1
ATOM 6160 C CA . LEU B 1 252 ? 10.406 22.703 19.594 1 94.62 252 LEU B CA 1
ATOM 6161 C C . LEU B 1 252 ? 10.117 23.938 18.734 1 94.62 252 LEU B C 1
ATOM 6163 O O . LEU B 1 252 ? 9.867 25.016 19.266 1 94.62 252 LEU B O 1
ATOM 6167 N N . TYR B 1 253 ? 10.141 23.734 17.484 1 96.81 253 TYR B N 1
ATOM 6168 C CA . TYR B 1 253 ? 9.906 24.844 16.578 1 96.81 253 TYR B CA 1
ATOM 6169 C C . TYR B 1 253 ? 8.422 24.984 16.266 1 96.81 253 TYR B C 1
ATOM 6171 O O . TYR B 1 253 ? 7.844 26.062 16.422 1 96.81 253 TYR B O 1
ATOM 6179 N N . ASN B 1 254 ? 7.766 23.938 15.844 1 98 254 ASN B N 1
ATOM 6180 C CA . ASN B 1 254 ? 6.453 24.031 15.211 1 98 254 ASN B CA 1
ATOM 6181 C C . ASN B 1 254 ? 5.332 23.938 16.25 1 98 254 ASN B C 1
ATOM 6183 O O . ASN B 1 254 ? 4.223 24.422 16 1 98 254 ASN B O 1
ATOM 6187 N N . SER B 1 255 ? 5.562 23.281 17.391 1 97.31 255 SER B N 1
ATOM 6188 C CA . SER B 1 255 ? 4.508 23.188 18.406 1 97.31 255 SER B CA 1
ATOM 6189 C C . SER B 1 255 ? 4.117 24.562 18.922 1 97.31 255 SER B C 1
ATOM 6191 O O . SER B 1 255 ? 2.93 24.875 19.047 1 97.31 255 SER B O 1
ATOM 6193 N N . PRO B 1 256 ? 5.105 25.391 19.25 1 97.69 256 PRO B N 1
ATOM 6194 C CA . PRO B 1 256 ? 4.73 26.734 19.688 1 97.69 256 PRO B CA 1
ATOM 6195 C C . PRO B 1 256 ? 3.992 27.516 18.594 1 97.69 256 PRO B C 1
ATOM 6197 O O . PRO B 1 256 ? 3.027 28.234 18.875 1 97.69 256 PRO B O 1
ATOM 6200 N N . VAL B 1 257 ? 4.453 27.406 17.375 1 98.12 257 VAL B N 1
ATOM 6201 C CA . VAL B 1 257 ? 3.811 28.094 16.25 1 98.12 257 VAL B CA 1
ATOM 6202 C C . VAL B 1 257 ? 2.371 27.594 16.109 1 98.12 257 VAL B C 1
ATOM 6204 O O . VAL B 1 257 ? 1.458 28.406 15.883 1 98.12 257 VAL B O 1
ATOM 6207 N N . MET B 1 258 ? 2.184 26.297 16.203 1 98.31 258 MET B N 1
ATOM 6208 C CA . MET B 1 258 ? 0.861 25.688 16.156 1 98.31 258 MET B CA 1
ATOM 6209 C C . MET B 1 258 ? -0.05 26.266 17.234 1 98.31 258 MET B C 1
ATOM 6211 O O . MET B 1 258 ? -1.204 26.594 16.969 1 98.31 258 MET B O 1
ATOM 6215 N N . LEU B 1 259 ? 0.476 26.375 18.438 1 98.19 259 LEU B N 1
ATOM 6216 C CA . LEU B 1 259 ? -0.286 26.906 19.578 1 98.19 259 LEU B CA 1
ATOM 6217 C C . LEU B 1 259 ? -0.669 28.359 19.344 1 98.19 259 LEU B C 1
ATOM 6219 O O . LEU B 1 259 ? -1.805 28.75 19.625 1 98.19 259 LEU B O 1
ATOM 6223 N N . ILE B 1 260 ? 0.251 29.109 18.891 1 98.38 260 ILE B N 1
ATOM 6224 C CA . ILE B 1 260 ? 0.012 30.531 18.641 1 98.38 260 ILE B CA 1
ATOM 6225 C C . ILE B 1 260 ? -1.031 30.688 17.531 1 98.38 260 ILE B C 1
ATOM 6227 O O . ILE B 1 260 ? -1.93 31.516 17.641 1 98.38 260 ILE B O 1
ATOM 6231 N N . ASN B 1 261 ? -0.903 29.938 16.469 1 98.38 261 ASN B N 1
ATOM 6232 C CA . ASN B 1 261 ? -1.89 29.984 15.398 1 98.38 261 ASN B CA 1
ATOM 6233 C C . ASN B 1 261 ? -3.283 29.625 15.906 1 98.38 261 ASN B C 1
ATOM 6235 O O . ASN B 1 261 ? -4.27 30.25 15.531 1 98.38 261 ASN B O 1
ATOM 6239 N N . THR B 1 262 ? -3.344 28.531 16.703 1 98.06 262 THR B N 1
ATOM 6240 C CA . THR B 1 262 ? -4.629 28.109 17.266 1 98.06 262 THR B CA 1
ATOM 6241 C C . THR B 1 262 ? -5.211 29.203 18.156 1 98.06 262 THR B C 1
ATOM 6243 O O . THR B 1 262 ? -6.414 29.469 18.125 1 98.06 262 THR B O 1
ATOM 6246 N N . LEU B 1 263 ? -4.379 29.828 18.953 1 97.81 263 LEU B N 1
ATOM 6247 C CA . LEU B 1 263 ? -4.82 30.906 19.828 1 97.81 263 LEU B CA 1
ATOM 6248 C C . LEU B 1 263 ? -5.348 32.094 19.016 1 97.81 263 LEU B C 1
ATOM 6250 O O . LEU B 1 263 ? -6.398 32.656 19.344 1 97.81 263 LEU B O 1
ATOM 6254 N N . PHE B 1 264 ? -4.656 32.469 18 1 98.19 264 PHE B N 1
ATOM 6255 C CA . PHE B 1 264 ? -5.113 33.562 17.172 1 98.19 264 PHE B CA 1
ATOM 6256 C C . PHE B 1 264 ? -6.379 33.188 16.406 1 98.19 264 PHE B C 1
ATOM 6258 O O . PHE B 1 264 ? -7.242 34.031 16.156 1 98.19 264 PHE B O 1
ATOM 6265 N N . GLY B 1 265 ? -6.406 31.922 15.969 1 98 265 GLY B N 1
ATOM 6266 C CA . GLY B 1 265 ? -7.66 31.438 15.406 1 98 265 GLY B CA 1
ATOM 6267 C C . GLY B 1 265 ? -8.828 31.547 16.375 1 98 265 GLY B C 1
ATOM 6268 O O . GLY B 1 265 ? -9.922 31.953 15.977 1 98 265 GLY B O 1
ATOM 6269 N N . PHE B 1 266 ? -8.586 31.219 17.609 1 97.75 266 PHE B N 1
ATOM 6270 C CA . PHE B 1 266 ? -9.602 31.328 18.656 1 97.75 266 PHE B CA 1
ATOM 6271 C C . PHE B 1 266 ? -10.055 32.781 18.828 1 97.75 266 PHE B C 1
ATOM 6273 O O . PHE B 1 266 ? -11.25 33.062 18.906 1 97.75 266 PHE B O 1
ATOM 6280 N N . VAL B 1 267 ? -9.078 33.625 18.938 1 98.06 267 VAL B N 1
ATOM 6281 C CA . VAL B 1 267 ? -9.398 35.062 19.125 1 98.06 267 VAL B CA 1
ATOM 6282 C C . VAL B 1 267 ? -10.219 35.562 17.938 1 98.06 267 VAL B C 1
ATOM 6284 O O . VAL B 1 267 ? -11.234 36.219 18.109 1 98.06 267 VAL B O 1
ATOM 6287 N N . PHE B 1 268 ? -9.828 35.25 16.75 1 98 268 PHE B N 1
ATOM 6288 C CA . PHE B 1 268 ? -10.508 35.656 15.531 1 98 268 PHE B CA 1
ATOM 6289 C C . PHE B 1 268 ? -11.938 35.125 15.508 1 98 268 PHE B C 1
ATOM 6291 O O . PHE B 1 268 ? -12.883 35.906 15.281 1 98 268 PHE B O 1
ATOM 6298 N N . LEU B 1 269 ? -12.086 33.781 15.75 1 97.56 269 LEU B N 1
ATOM 6299 C CA . LEU B 1 269 ? -13.406 33.188 15.711 1 97.56 269 LEU B CA 1
ATOM 6300 C C . LEU B 1 269 ? -14.273 33.688 16.859 1 97.56 269 LEU B C 1
ATOM 6302 O O . LEU B 1 269 ? -15.5 33.75 16.734 1 97.56 269 LEU B O 1
ATOM 6306 N N . SER B 1 270 ? -13.641 34.031 18.031 1 96.25 270 SER B N 1
ATOM 6307 C CA . SER B 1 270 ? -14.383 34.625 19.141 1 96.25 270 SER B CA 1
ATOM 6308 C C . SER B 1 270 ? -14.992 35.969 18.734 1 96.25 270 SER B C 1
ATOM 6310 O O . SER B 1 270 ? -16.094 36.312 19.188 1 96.25 270 SER B O 1
ATOM 6312 N N . ILE B 1 271 ? -14.258 36.719 18 1 96.12 271 ILE B N 1
ATOM 6313 C CA . ILE B 1 271 ? -14.773 38 17.5 1 96.12 271 ILE B CA 1
ATOM 6314 C C . ILE B 1 271 ? -15.977 37.75 16.594 1 96.12 271 ILE B C 1
ATOM 6316 O O . ILE B 1 271 ? -17 38.406 16.719 1 96.12 271 ILE B O 1
ATOM 6320 N N . LEU B 1 272 ? -15.883 36.812 15.711 1 94.62 272 LEU B N 1
ATOM 6321 C CA . LEU B 1 272 ? -17 36.469 14.836 1 94.62 272 LEU B CA 1
ATOM 6322 C C . LEU B 1 272 ? -18.188 35.938 15.641 1 94.62 272 LEU B C 1
ATOM 6324 O O . LEU B 1 272 ? -19.328 36.25 15.312 1 94.62 272 LEU B O 1
ATOM 6328 N N . LEU B 1 273 ? -17.844 35.156 16.625 1 92.69 273 LEU B N 1
ATOM 6329 C CA . LEU B 1 273 ? -18.891 34.594 17.484 1 92.69 273 LEU B CA 1
ATOM 6330 C C . LEU B 1 273 ? -19.609 35.719 18.25 1 92.69 273 LEU B C 1
ATOM 6332 O O . LEU B 1 273 ? -20.828 35.688 18.391 1 92.69 273 LEU B O 1
ATOM 6336 N N . ASN B 1 274 ? -18.906 36.656 18.766 1 91.69 274 ASN B N 1
ATOM 6337 C CA . ASN B 1 274 ? -19.484 37.781 19.484 1 91.69 274 ASN B CA 1
ATOM 6338 C C . ASN B 1 274 ? -20.453 38.562 18.594 1 91.69 274 ASN B C 1
ATOM 6340 O O . ASN B 1 274 ? -21.516 38.969 19.047 1 91.69 274 ASN B O 1
ATOM 6344 N N . ILE B 1 275 ? -20.062 38.719 17.422 1 90.44 275 ILE B N 1
ATOM 6345 C CA . ILE B 1 275 ? -20.906 39.438 16.469 1 90.44 275 ILE B CA 1
ATOM 6346 C C . ILE B 1 275 ? -22.172 38.625 16.203 1 90.44 275 ILE B C 1
ATOM 6348 O O . ILE B 1 275 ? -23.281 39.188 16.109 1 90.44 275 ILE B O 1
ATOM 6352 N N . ALA B 1 276 ? -22 37.375 16.109 1 86.94 276 ALA B N 1
ATOM 6353 C CA . ALA B 1 276 ? -23.125 36.5 15.828 1 86.94 276 ALA B CA 1
ATOM 6354 C C . ALA B 1 276 ? -24.078 36.406 17.031 1 86.94 276 ALA B C 1
ATOM 6356 O O . ALA B 1 276 ? -25.297 36.344 16.859 1 86.94 276 ALA B O 1
ATOM 6357 N N . LEU B 1 277 ? -23.516 36.406 18.25 1 84.81 277 LEU B N 1
ATOM 6358 C CA . LEU B 1 277 ? -24.297 36.219 19.469 1 84.81 277 LEU B CA 1
ATOM 6359 C C . LEU B 1 277 ? -25.016 37.5 19.844 1 84.81 277 LEU B C 1
ATOM 6361 O O . LEU B 1 277 ? -26 37.469 20.594 1 84.81 277 LEU B O 1
ATOM 6365 N N . LYS B 1 278 ? -24.531 38.562 19.453 1 81.56 278 LYS B N 1
ATOM 6366 C CA . LYS B 1 278 ? -25.219 39.812 19.75 1 81.56 278 LYS B CA 1
ATOM 6367 C C . LYS B 1 278 ? -26.656 39.812 19.203 1 81.56 278 LYS B C 1
ATOM 6369 O O . LYS B 1 278 ? -27.531 40.469 19.75 1 81.56 278 LYS B O 1
ATOM 6374 N N . SER B 1 279 ? -26.797 39.031 18.328 1 72.56 279 SER B N 1
ATOM 6375 C CA . SER B 1 279 ? -28.125 38.969 17.703 1 72.56 279 SER B CA 1
ATOM 6376 C C . SER B 1 279 ? -28.938 37.781 18.234 1 72.56 279 SER B C 1
ATOM 6378 O O . SER B 1 279 ? -30.062 37.562 17.812 1 72.56 279 SER B O 1
ATOM 6380 N N . VAL B 1 280 ? -28.234 37 19.031 1 65.81 280 VAL B N 1
ATOM 6381 C CA . VAL B 1 280 ? -28.922 35.812 19.5 1 65.81 280 VAL B CA 1
ATOM 6382 C C . VAL B 1 280 ? -29.094 35.875 21.016 1 65.81 280 VAL B C 1
ATOM 6384 O O . VAL B 1 280 ? -28.203 36.344 21.719 1 65.81 280 VAL B O 1
ATOM 6387 N N . LYS B 1 281 ? -30.312 35.781 21.5 1 59.41 281 LYS B N 1
ATOM 6388 C CA . LYS B 1 281 ? -30.547 35.656 22.938 1 59.41 281 LYS B CA 1
ATOM 6389 C C . LYS B 1 281 ? -30.016 34.344 23.484 1 59.41 281 LYS B C 1
ATOM 6391 O O . LYS B 1 281 ? -30.422 33.281 23.047 1 59.41 281 LYS B O 1
ATOM 6396 N N . VAL B 1 282 ? -28.812 34.344 24.094 1 61.44 282 VAL B N 1
ATOM 6397 C CA . VAL B 1 282 ? -28.25 33.156 24.703 1 61.44 282 VAL B CA 1
ATOM 6398 C C . VAL B 1 282 ? -28.891 32.938 26.062 1 61.44 282 VAL B C 1
ATOM 6400 O O . VAL B 1 282 ? -29.047 33.875 26.859 1 61.44 282 VAL B O 1
ATOM 6403 N N . ASN B 1 283 ? -29.641 31.797 26.109 1 58.28 283 ASN B N 1
ATOM 6404 C CA . ASN B 1 283 ? -30.266 31.469 27.375 1 58.28 283 ASN B CA 1
ATOM 6405 C C . ASN B 1 283 ? -29.234 31.141 28.453 1 58.28 283 ASN B C 1
ATOM 6407 O O . ASN B 1 283 ? -28.328 30.328 28.219 1 58.28 283 ASN B O 1
ATOM 6411 N N . ALA B 1 284 ? -29.031 31.922 29.516 1 58.84 284 ALA B N 1
ATOM 6412 C CA . ALA B 1 284 ? -28.125 31.719 30.641 1 58.84 284 ALA B CA 1
ATOM 6413 C C . ALA B 1 284 ? -28.172 30.266 31.125 1 58.84 284 ALA B C 1
ATOM 6415 O O . ALA B 1 284 ? -27.156 29.719 31.547 1 58.84 284 ALA B O 1
ATOM 6416 N N . ASP B 1 285 ? -29.375 29.562 31 1 65.38 285 ASP B N 1
ATOM 6417 C CA . ASP B 1 285 ? -29.547 28.203 31.516 1 65.38 285 ASP B CA 1
ATOM 6418 C C . ASP B 1 285 ? -28.953 27.172 30.547 1 65.38 285 ASP B C 1
ATOM 6420 O O . ASP B 1 285 ? -28.875 25.984 30.875 1 65.38 285 ASP B O 1
ATOM 6424 N N . SER B 1 286 ? -28.484 27.719 29.406 1 74.94 286 SER B N 1
ATOM 6425 C CA . SER B 1 286 ? -27.984 26.828 28.375 1 74.94 286 SER B CA 1
ATOM 6426 C C . SER B 1 286 ? -26.656 26.188 28.781 1 74.94 286 SER B C 1
ATOM 6428 O O . SER B 1 286 ? -26.406 25.016 28.484 1 74.94 286 SER B O 1
ATOM 6430 N N . GLU B 1 287 ? -25.922 26.875 29.609 1 80.56 287 GLU B N 1
ATOM 6431 C CA . GLU B 1 287 ? -24.625 26.344 30.031 1 80.56 287 GLU B CA 1
ATOM 6432 C C . GLU B 1 287 ? -24.797 25.094 30.891 1 80.56 287 GLU B C 1
ATOM 6434 O O . GLU B 1 287 ? -24.062 24.125 30.734 1 80.56 287 GLU B O 1
ATOM 6439 N N . ALA B 1 288 ? -25.734 25.188 31.781 1 82.81 288 ALA B N 1
ATOM 6440 C CA . ALA B 1 288 ? -25.984 24.062 32.688 1 82.81 288 ALA B CA 1
ATOM 6441 C C . ALA B 1 288 ? -26.5 22.844 31.906 1 82.81 288 ALA B C 1
ATOM 6443 O O . ALA B 1 288 ? -26.156 21.703 32.219 1 82.81 288 ALA B O 1
ATOM 6444 N N . VAL B 1 289 ? -27.281 23.078 30.969 1 81.81 289 VAL B N 1
ATOM 6445 C CA . VAL B 1 289 ? -27.859 22 30.172 1 81.81 289 VAL B CA 1
ATOM 6446 C C . VAL B 1 289 ? -26.766 21.328 29.344 1 81.81 289 VAL B C 1
ATOM 6448 O O . VAL B 1 289 ? -26.734 20.094 29.234 1 81.81 289 VAL B O 1
ATOM 6451 N N . VAL B 1 290 ? -25.969 22.172 28.781 1 84.19 290 VAL B N 1
ATOM 6452 C CA . VAL B 1 290 ? -24.875 21.641 27.984 1 84.19 290 VAL B CA 1
ATOM 6453 C C . VAL B 1 290 ? -23.938 20.828 28.859 1 84.19 290 VAL B C 1
ATOM 6455 O O . VAL B 1 290 ? -23.484 19.75 28.469 1 84.19 290 VAL B O 1
ATOM 6458 N N . ARG B 1 291 ? -23.672 21.344 29.984 1 87.38 291 ARG B N 1
ATOM 6459 C CA . ARG B 1 291 ? -22.781 20.641 30.891 1 87.38 291 ARG B CA 1
ATOM 6460 C C . ARG B 1 291 ? -23.375 19.297 31.297 1 87.38 291 ARG B C 1
ATOM 6462 O O . ARG B 1 291 ? -22.672 18.281 31.344 1 87.38 291 ARG B O 1
ATOM 6469 N N . TYR B 1 292 ? -24.609 19.312 31.578 1 87.62 292 TYR B N 1
ATOM 6470 C CA . TYR B 1 292 ? -25.281 18.078 31.969 1 87.62 292 TYR B CA 1
ATOM 6471 C C . TYR B 1 292 ? -25.234 17.062 30.828 1 87.62 292 TYR B C 1
ATOM 6473 O O . TYR B 1 292 ? -24.984 15.875 31.062 1 87.62 292 TYR B O 1
ATOM 6481 N N . SER B 1 293 ? -25.484 17.5 29.703 1 85.12 293 SER B N 1
ATOM 6482 C CA . SER B 1 293 ? -25.453 16.625 28.531 1 85.12 293 SER B CA 1
ATOM 6483 C C . SER B 1 293 ? -24.078 16.016 28.328 1 85.12 293 SER B C 1
ATOM 6485 O O . SER B 1 293 ? -23.953 14.828 28.031 1 85.12 293 SER B O 1
ATOM 6487 N N . LEU B 1 294 ? -23.094 16.844 28.484 1 88 294 LEU B N 1
ATOM 6488 C CA . LEU B 1 294 ? -21.719 16.375 28.312 1 88 294 LEU B CA 1
ATOM 6489 C C . LEU B 1 294 ? -21.359 15.383 29.422 1 88 294 LEU B C 1
ATOM 6491 O O . LEU B 1 294 ? -20.688 14.383 29.156 1 88 294 LEU B O 1
ATOM 6495 N N . GLU B 1 295 ? -21.781 15.688 30.531 1 91.31 295 GLU B N 1
ATOM 6496 C CA . GLU B 1 295 ? -21.516 14.797 31.656 1 91.31 295 GLU B CA 1
ATOM 6497 C C . GLU B 1 295 ? -22.203 13.445 31.469 1 91.31 295 GLU B C 1
ATOM 6499 O O . GLU B 1 295 ? -21.641 12.398 31.797 1 91.31 295 GLU B O 1
ATOM 6504 N N . GLU B 1 296 ? -23.375 13.508 30.969 1 90.5 296 GLU B N 1
ATOM 6505 C CA . GLU B 1 296 ? -24.109 12.273 30.734 1 90.5 296 GLU B CA 1
ATOM 6506 C C . GLU B 1 296 ? -23.422 11.414 29.672 1 90.5 296 GLU B C 1
ATOM 6508 O O . GLU B 1 296 ? -23.297 10.203 29.828 1 90.5 296 GLU B O 1
ATOM 6513 N N . LYS B 1 297 ? -23.125 12.07 28.656 1 87.56 297 LYS B N 1
ATOM 6514 C CA . LYS B 1 297 ? -22.422 11.352 27.609 1 87.56 297 LYS B CA 1
ATOM 6515 C C . LYS B 1 297 ? -21.109 10.758 28.109 1 87.56 297 LYS B C 1
ATOM 6517 O O . LYS B 1 297 ? -20.766 9.625 27.766 1 87.56 297 LYS B O 1
ATOM 6522 N N . TYR B 1 298 ? -20.391 11.492 28.875 1 90.56 298 TYR B N 1
ATOM 6523 C CA . TYR B 1 298 ? -19.125 11.031 29.438 1 90.56 298 TYR B CA 1
ATOM 6524 C C . TYR B 1 298 ? -19.344 9.852 30.375 1 90.56 298 TYR B C 1
ATOM 6526 O O . TYR B 1 298 ? -18.594 8.875 30.344 1 90.56 298 TYR B O 1
ATOM 6534 N N . ASN B 1 299 ? -20.359 9.984 31.188 1 92.06 299 ASN B N 1
ATOM 6535 C CA . ASN B 1 299 ? -20.672 8.93 32.156 1 92.06 299 ASN B CA 1
ATOM 6536 C C . ASN B 1 299 ? -21.125 7.652 31.453 1 92.06 299 ASN B C 1
ATOM 6538 O O . ASN B 1 299 ? -20.875 6.551 31.953 1 92.06 299 ASN B O 1
ATOM 6542 N N . ARG B 1 300 ? -21.688 7.82 30.391 1 91.12 300 ARG B N 1
ATOM 6543 C CA . ARG B 1 300 ? -22.172 6.668 29.625 1 91.12 300 ARG B CA 1
ATOM 6544 C C . ARG B 1 300 ? -21 5.844 29.094 1 91.12 300 ARG B C 1
ATOM 6546 O O . ARG B 1 300 ? -21.156 4.66 28.797 1 91.12 300 ARG B O 1
ATOM 6553 N N . LEU B 1 301 ? -19.875 6.395 28.922 1 91.06 301 LEU B N 1
ATOM 6554 C CA . LEU B 1 301 ? -18.688 5.68 28.469 1 91.06 301 LEU B CA 1
ATOM 6555 C C . LEU B 1 301 ? -18.219 4.672 29.5 1 91.06 301 LEU B C 1
ATOM 6557 O O . LEU B 1 301 ? -17.516 3.717 29.172 1 91.06 301 LEU B O 1
ATOM 6561 N N . GLY B 1 302 ? -18.641 4.848 30.75 1 91.19 302 GLY B N 1
ATOM 6562 C CA . GLY B 1 302 ? -18.219 3.949 31.812 1 91.19 302 GLY B CA 1
ATOM 6563 C C . GLY B 1 302 ? -16.766 4.164 32.25 1 91.19 302 GLY B C 1
ATOM 6564 O O . GLY B 1 302 ? -16.188 5.211 31.953 1 91.19 302 GLY B O 1
ATOM 6565 N N . SER B 1 303 ? -16.25 3.154 32.938 1 92.75 303 SER B N 1
ATOM 6566 C CA . SER B 1 303 ? -14.859 3.238 33.375 1 92.75 303 SER B CA 1
ATOM 6567 C C . SER B 1 303 ? -13.883 3.051 32.219 1 92.75 303 SER B C 1
ATOM 6569 O O . SER B 1 303 ? -14.25 2.52 31.188 1 92.75 303 SER B O 1
ATOM 6571 N N . ILE B 1 304 ? -12.766 3.586 32.406 1 94.44 304 ILE B N 1
ATOM 6572 C CA . ILE B 1 304 ? -11.719 3.443 31.422 1 94.44 304 ILE B CA 1
ATOM 6573 C C . ILE B 1 304 ? -11.492 1.965 31.109 1 94.44 304 ILE B C 1
ATOM 6575 O O . ILE B 1 304 ? -11.297 1.158 32.031 1 94.44 304 ILE B O 1
ATOM 6579 N N . THR B 1 305 ? -11.578 1.622 29.906 1 93.94 305 THR B N 1
ATOM 6580 C CA . THR B 1 305 ? -11.383 0.242 29.484 1 93.94 305 THR B CA 1
ATOM 6581 C C . THR B 1 305 ? -9.891 -0.074 29.359 1 93.94 305 THR B C 1
ATOM 6583 O O . THR B 1 305 ? -9.062 0.835 29.312 1 93.94 305 THR B O 1
ATOM 6586 N N . PHE B 1 306 ? -9.555 -1.357 29.359 1 95.06 306 PHE B N 1
ATOM 6587 C CA . PHE B 1 306 ? -8.172 -1.781 29.172 1 95.06 306 PHE B CA 1
ATOM 6588 C C . PHE B 1 306 ? -7.617 -1.26 27.844 1 95.06 306 PHE B C 1
ATOM 6590 O O . PHE B 1 306 ? -6.484 -0.778 27.797 1 95.06 306 PHE B O 1
ATOM 6597 N N . ALA B 1 307 ? -8.422 -1.38 26.828 1 95.62 307 ALA B N 1
ATOM 6598 C CA . ALA B 1 307 ? -7.992 -0.927 25.5 1 95.62 307 ALA B CA 1
ATOM 6599 C C . ALA B 1 307 ? -7.66 0.562 25.516 1 95.62 307 ALA B C 1
ATOM 6601 O O . ALA B 1 307 ? -6.645 0.981 24.953 1 95.62 307 ALA B O 1
ATOM 6602 N N . GLU B 1 308 ? -8.516 1.349 26.109 1 95.5 308 GLU B N 1
ATOM 6603 C CA . GLU B 1 308 ? -8.289 2.787 26.203 1 95.5 308 GLU B CA 1
ATOM 6604 C C . GLU B 1 308 ? -6.988 3.09 26.953 1 95.5 308 GLU B C 1
ATOM 6606 O O . GLU B 1 308 ? -6.176 3.893 26.484 1 95.5 308 GLU B O 1
ATOM 6611 N N . ALA B 1 309 ? -6.809 2.457 28.047 1 96.12 309 ALA B N 1
ATOM 6612 C CA . ALA B 1 309 ? -5.625 2.68 28.875 1 96.12 309 ALA B CA 1
ATOM 6613 C C . ALA B 1 309 ? -4.359 2.244 28.141 1 96.12 309 ALA B C 1
ATOM 6615 O O . ALA B 1 309 ? -3.334 2.93 28.203 1 96.12 309 ALA B O 1
ATOM 6616 N N . PHE B 1 310 ? -4.445 1.107 27.547 1 96.31 310 PHE B N 1
ATOM 6617 C CA . PHE B 1 310 ? -3.289 0.571 26.844 1 96.31 310 PHE B CA 1
ATOM 6618 C C . PHE B 1 310 ? -2.891 1.484 25.688 1 96.31 310 PHE B C 1
ATOM 6620 O O . PHE B 1 310 ? -1.708 1.787 25.516 1 96.31 310 PHE B O 1
ATOM 6627 N N . VAL B 1 311 ? -3.854 1.929 24.906 1 95.5 311 VAL B N 1
ATOM 6628 C CA . VAL B 1 311 ? -3.588 2.797 23.766 1 95.5 311 VAL B CA 1
ATOM 6629 C C . VAL B 1 311 ? -3.029 4.133 24.25 1 95.5 311 VAL B C 1
ATOM 6631 O O . VAL B 1 311 ? -2.07 4.656 23.672 1 95.5 311 VAL B O 1
ATOM 6634 N N . MET B 1 312 ? -3.607 4.699 25.25 1 94.38 312 MET B N 1
ATOM 6635 C CA . MET B 1 312 ? -3.119 5.953 25.812 1 94.38 312 MET B CA 1
ATOM 6636 C C . MET B 1 312 ? -1.687 5.801 26.312 1 94.38 312 MET B C 1
ATOM 6638 O O . MET B 1 312 ? -0.845 6.668 26.078 1 94.38 312 MET B O 1
ATOM 6642 N N . GLY B 1 313 ? -1.459 4.738 27.047 1 95.25 313 GLY B N 1
ATOM 6643 C CA . GLY B 1 313 ? -0.121 4.473 27.562 1 95.25 313 GLY B CA 1
ATOM 6644 C C . GLY B 1 313 ? 0.91 4.309 26.453 1 95.25 313 GLY B C 1
ATOM 6645 O O . GLY B 1 313 ? 2.008 4.867 26.531 1 95.25 313 GLY B O 1
ATOM 6646 N N . LEU B 1 314 ? 0.561 3.568 25.469 1 95.12 314 LEU B N 1
ATOM 6647 C CA . LEU B 1 314 ? 1.487 3.312 24.359 1 95.12 314 LEU B CA 1
ATOM 6648 C C . LEU B 1 314 ? 1.746 4.586 23.562 1 95.12 314 LEU B C 1
ATOM 6650 O O . LEU B 1 314 ? 2.861 4.809 23.094 1 95.12 314 LEU B O 1
ATOM 6654 N N . LEU B 1 315 ? 0.687 5.371 23.344 1 91.75 315 LEU B N 1
ATOM 6655 C CA . LEU B 1 315 ? 0.851 6.648 22.656 1 91.75 315 LEU B CA 1
ATOM 6656 C C . LEU B 1 315 ? 1.806 7.559 23.422 1 91.75 315 LEU B C 1
ATOM 6658 O O . LEU B 1 315 ? 2.727 8.133 22.844 1 91.75 315 LEU B O 1
ATOM 6662 N N . ALA B 1 316 ? 1.558 7.695 24.672 1 93.06 316 ALA B N 1
ATOM 6663 C CA . ALA B 1 316 ? 2.424 8.516 25.516 1 93.06 316 ALA B CA 1
ATOM 6664 C C . ALA B 1 316 ? 3.865 8.016 25.469 1 93.06 316 ALA B C 1
ATOM 6666 O O . ALA B 1 316 ? 4.801 8.812 25.359 1 93.06 316 ALA B O 1
ATOM 6667 N N . PHE B 1 317 ? 4.004 6.734 25.562 1 95.12 317 PHE B N 1
ATOM 6668 C CA . PHE B 1 317 ? 5.328 6.133 25.531 1 95.12 317 PHE B CA 1
ATOM 6669 C C . PHE B 1 317 ? 6.012 6.406 24.188 1 95.12 317 PHE B C 1
ATOM 6671 O O . PHE B 1 317 ? 7.207 6.715 24.156 1 95.12 317 PHE B O 1
ATOM 6678 N N . THR B 1 318 ? 5.32 6.309 23.109 1 92.81 318 THR B N 1
ATOM 6679 C CA . THR B 1 318 ? 5.867 6.547 21.781 1 92.81 318 THR B CA 1
ATOM 6680 C C . THR B 1 318 ? 6.332 7.992 21.641 1 92.81 318 THR B C 1
ATOM 6682 O O . THR B 1 318 ? 7.398 8.25 21.078 1 92.81 318 THR B O 1
ATOM 6685 N N . ILE B 1 319 ? 5.535 8.906 22.156 1 90.19 319 ILE B N 1
ATOM 6686 C CA . ILE B 1 319 ? 5.875 10.328 22.094 1 90.19 319 ILE B CA 1
ATOM 6687 C C . ILE B 1 319 ? 7.176 10.578 22.859 1 90.19 319 ILE B C 1
ATOM 6689 O O . ILE B 1 319 ? 8.078 11.242 22.344 1 90.19 319 ILE B O 1
ATOM 6693 N N . VAL B 1 320 ? 7.293 9.992 23.984 1 92.88 320 VAL B N 1
ATOM 6694 C CA . VAL B 1 320 ? 8.484 10.156 24.828 1 92.88 320 VAL B CA 1
ATOM 6695 C C . VAL B 1 320 ? 9.688 9.508 24.141 1 92.88 320 VAL B C 1
ATOM 6697 O O . VAL B 1 320 ? 10.781 10.078 24.125 1 92.88 320 VAL B O 1
ATOM 6700 N N . LEU B 1 321 ? 9.414 8.383 23.609 1 93 321 LEU B N 1
ATOM 6701 C CA . LEU B 1 321 ? 10.469 7.656 22.922 1 93 321 LEU B CA 1
ATOM 6702 C C . LEU B 1 321 ? 11.016 8.477 21.75 1 93 321 LEU B C 1
ATOM 6704 O O . LEU B 1 321 ? 12.234 8.562 21.562 1 93 321 LEU B O 1
ATOM 6708 N N . TRP B 1 322 ? 10.18 9.102 20.984 1 90.62 322 TRP B N 1
ATOM 6709 C CA . TRP B 1 322 ? 10.57 9.922 19.844 1 90.62 322 TRP B CA 1
ATOM 6710 C C . TRP B 1 322 ? 11.289 11.188 20.297 1 90.62 322 TRP B C 1
ATOM 6712 O O . TRP B 1 322 ? 12.312 11.57 19.734 1 90.62 322 TRP B O 1
ATOM 6722 N N . PHE B 1 323 ? 10.773 11.758 21.297 1 89.62 323 PHE B N 1
ATOM 6723 C CA . PHE B 1 323 ? 11.312 13.023 21.766 1 89.62 323 PHE B CA 1
ATOM 6724 C C . PHE B 1 323 ? 12.719 12.836 22.344 1 89.62 323 PHE B C 1
ATOM 6726 O O . PHE B 1 323 ? 13.586 13.695 22.172 1 89.62 323 PHE B O 1
ATOM 6733 N N . LEU B 1 324 ? 12.961 11.688 22.938 1 92.06 324 LEU B N 1
ATOM 6734 C CA . LEU B 1 324 ? 14.227 11.453 23.625 1 92.06 324 LEU B CA 1
ATOM 6735 C C . LEU B 1 324 ? 15.188 10.672 22.734 1 92.06 324 LEU B C 1
ATOM 6737 O O . LEU B 1 324 ? 16.266 10.273 23.188 1 92.06 324 LEU B O 1
ATOM 6741 N N . MET B 1 325 ? 14.766 10.469 21.609 1 91.75 325 MET B N 1
ATOM 6742 C CA . MET B 1 325 ? 15.633 9.688 20.734 1 91.75 325 MET B CA 1
ATOM 6743 C C . MET B 1 325 ? 16.922 10.438 20.422 1 91.75 325 MET B C 1
ATOM 6745 O O . MET B 1 325 ? 18.016 9.922 20.656 1 91.75 325 MET B O 1
ATOM 6749 N N . ARG B 1 326 ? 16.797 11.719 19.906 1 88.62 326 ARG B N 1
ATOM 6750 C CA . ARG B 1 326 ? 17.906 12.609 19.594 1 88.62 326 ARG B CA 1
ATOM 6751 C C . ARG B 1 326 ? 17.5 14.07 19.797 1 88.62 326 ARG B C 1
ATOM 6753 O O . ARG B 1 326 ? 17.438 14.836 18.828 1 88.62 326 ARG B O 1
ATOM 6760 N N . PRO B 1 327 ? 17.297 14.617 20.984 1 82.44 327 PRO B N 1
ATOM 6761 C CA . PRO B 1 327 ? 16.828 15.977 21.234 1 82.44 327 PRO B CA 1
ATOM 6762 C C . PRO B 1 327 ? 17.906 17.031 20.938 1 82.44 327 PRO B C 1
ATOM 6764 O O . PRO B 1 327 ? 17.594 18.219 20.875 1 82.44 327 PRO B O 1
ATOM 6767 N N . GLN B 1 328 ? 19.031 16.766 20.406 1 76 328 GLN B N 1
ATOM 6768 C CA . GLN B 1 328 ? 20.109 17.641 19.984 1 76 328 GLN B CA 1
ATOM 6769 C C . GLN B 1 328 ? 20.719 18.391 21.172 1 76 328 GLN B C 1
ATOM 6771 O O . GLN B 1 328 ? 21.891 18.766 21.141 1 76 328 GLN B O 1
ATOM 6776 N N . PHE B 1 329 ? 19.891 18.719 22.312 1 80.19 329 PHE B N 1
ATOM 6777 C CA . PHE B 1 329 ? 20.406 19.453 23.469 1 80.19 329 PHE B CA 1
ATOM 6778 C C . PHE B 1 329 ? 21.016 18.5 24.484 1 80.19 329 PHE B C 1
ATOM 6780 O O . PHE B 1 329 ? 21.828 18.922 25.328 1 80.19 329 PHE B O 1
ATOM 6787 N N . ILE B 1 330 ? 20.625 17.234 24.469 1 82.5 330 ILE B N 1
ATOM 6788 C CA . ILE B 1 330 ? 21.203 16.203 25.312 1 82.5 330 ILE B CA 1
ATOM 6789 C C . ILE B 1 330 ? 21.359 14.906 24.516 1 82.5 330 ILE B C 1
ATOM 6791 O O . ILE B 1 330 ? 20.812 14.781 23.422 1 82.5 330 ILE B O 1
ATOM 6795 N N . HIS B 1 331 ? 22.188 14.062 25.094 1 88.12 331 HIS B N 1
ATOM 6796 C CA . HIS B 1 331 ? 22.312 12.75 24.469 1 88.12 331 HIS B CA 1
ATOM 6797 C C . HIS B 1 331 ? 21 11.969 24.562 1 88.12 331 HIS B C 1
ATOM 6799 O O . HIS B 1 331 ? 20.375 11.922 25.625 1 88.12 331 HIS B O 1
ATOM 6805 N N . GLY B 1 332 ? 20.516 11.523 23.484 1 90.5 332 GLY B N 1
ATOM 6806 C CA . GLY B 1 332 ? 19.312 10.711 23.422 1 90.5 332 GLY B CA 1
ATOM 6807 C C . GLY B 1 332 ? 19.594 9.227 23.578 1 90.5 332 GLY B C 1
ATOM 6808 O O . GLY B 1 332 ? 20.75 8.805 23.609 1 90.5 332 GLY B O 1
ATOM 6809 N N . TRP B 1 333 ? 18.547 8.453 23.719 1 90.94 333 TRP B N 1
ATOM 6810 C CA . TRP B 1 333 ? 18.719 7.027 23.969 1 90.94 333 TRP B CA 1
ATOM 6811 C C . TRP B 1 333 ? 19.406 6.352 22.781 1 90.94 333 TRP B C 1
ATOM 6813 O O . TRP B 1 333 ? 20.141 5.371 22.953 1 90.94 333 TRP B O 1
ATOM 6823 N N . ALA B 1 334 ? 19.172 6.809 21.547 1 89.5 334 ALA B N 1
ATOM 6824 C CA . ALA B 1 334 ? 19.797 6.215 20.359 1 89.5 334 ALA B CA 1
ATOM 6825 C C . ALA B 1 334 ? 21.312 6.457 20.359 1 89.5 334 ALA B C 1
ATOM 6827 O O . ALA B 1 334 ? 22.062 5.672 19.781 1 89.5 334 ALA B O 1
ATOM 6828 N N . ASP B 1 335 ? 21.734 7.543 21 1 88.12 335 ASP B N 1
ATOM 6829 C CA . ASP B 1 335 ? 23.156 7.895 21.047 1 88.12 335 ASP B CA 1
ATOM 6830 C C . ASP B 1 335 ? 23.938 6.93 21.938 1 88.12 335 ASP B C 1
ATOM 6832 O O . ASP B 1 335 ? 25.156 6.809 21.828 1 88.12 335 ASP B O 1
ATOM 6836 N N . TYR B 1 336 ? 23.266 6.242 22.797 1 89.06 336 TYR B N 1
ATOM 6837 C CA . TYR B 1 336 ? 23.922 5.324 23.719 1 89.06 336 TYR B CA 1
ATOM 6838 C C . TYR B 1 336 ? 24.109 3.955 23.078 1 89.06 336 TYR B C 1
ATOM 6840 O O . TYR B 1 336 ? 24.875 3.125 23.594 1 89.06 336 TYR B O 1
ATOM 6848 N N . LEU B 1 337 ? 23.562 3.756 21.922 1 89.19 337 LEU B N 1
ATOM 6849 C CA . LEU B 1 337 ? 23.734 2.516 21.188 1 89.19 337 LEU B CA 1
ATOM 6850 C C . LEU B 1 337 ? 24.859 2.658 20.156 1 89.19 337 LEU B C 1
ATOM 6852 O O . LEU B 1 337 ? 24.953 3.684 19.469 1 89.19 337 LEU B O 1
ATOM 6856 N N . PRO B 1 338 ? 25.75 1.74 20.078 1 86.75 338 PRO B N 1
ATOM 6857 C CA . PRO B 1 338 ? 26.859 1.827 19.125 1 86.75 338 PRO B CA 1
ATOM 6858 C C . PRO B 1 338 ? 26.391 2.031 17.688 1 86.75 338 PRO B C 1
ATOM 6860 O O . PRO B 1 338 ? 27.031 2.768 16.922 1 86.75 338 PRO B O 1
ATOM 6863 N N . TYR B 1 339 ? 25.312 1.455 17.297 1 87.19 339 TYR B N 1
ATOM 6864 C CA . TYR B 1 339 ? 24.797 1.595 15.945 1 87.19 339 TYR B CA 1
ATOM 6865 C C . TYR B 1 339 ? 23.562 2.482 15.922 1 87.19 339 TYR B C 1
ATOM 6867 O O . TYR B 1 339 ? 22.672 2.301 15.086 1 87.19 339 TYR B O 1
ATOM 6875 N N . GLY B 1 340 ? 23.531 3.412 16.797 1 87.38 340 GLY B N 1
ATOM 6876 C CA . GLY B 1 340 ? 22.375 4.273 16.938 1 87.38 340 GLY B CA 1
ATOM 6877 C C . GLY B 1 340 ? 22.141 5.168 15.734 1 87.38 340 GLY B C 1
ATOM 6878 O O . GLY B 1 340 ? 21.016 5.539 15.438 1 87.38 340 GLY B O 1
ATOM 6879 N N . ARG B 1 341 ? 23.156 5.441 15.016 1 82.06 341 ARG B N 1
ATOM 6880 C CA . ARG B 1 341 ? 23.078 6.375 13.898 1 82.06 341 ARG B CA 1
ATOM 6881 C C . ARG B 1 341 ? 22.281 5.777 12.742 1 82.06 341 ARG B C 1
ATOM 6883 O O . ARG B 1 341 ? 21.719 6.512 11.93 1 82.06 341 ARG B O 1
ATOM 6890 N N . ILE B 1 342 ? 22.156 4.465 12.742 1 88.44 342 ILE B N 1
ATOM 6891 C CA . ILE B 1 342 ? 21.5 3.832 11.602 1 88.44 342 ILE B CA 1
ATOM 6892 C C . ILE B 1 342 ? 20.031 3.561 11.938 1 88.44 342 ILE B C 1
ATOM 6894 O O . ILE B 1 342 ? 19.266 3.078 11.094 1 88.44 342 ILE B O 1
ATOM 6898 N N . ILE B 1 343 ? 19.688 3.926 13.156 1 91.06 343 ILE B N 1
ATOM 6899 C CA . ILE B 1 343 ? 18.312 3.707 13.602 1 91.06 343 ILE B CA 1
ATOM 6900 C C . ILE B 1 343 ? 17.5 4.973 13.375 1 91.06 343 ILE B C 1
ATOM 6902 O O . ILE B 1 343 ? 17.797 6.023 13.945 1 91.06 343 ILE B O 1
ATOM 6906 N N . LYS B 1 344 ? 16.516 4.887 12.539 1 91.56 344 LYS B N 1
ATOM 6907 C CA . LYS B 1 344 ? 15.578 5.984 12.336 1 91.56 344 LYS B CA 1
ATOM 6908 C C . LYS B 1 344 ? 14.352 5.836 13.227 1 91.56 344 LYS B C 1
ATOM 6910 O O . LYS B 1 344 ? 14.117 4.766 13.797 1 91.56 344 LYS B O 1
ATOM 6915 N N . PRO B 1 345 ? 13.609 6.879 13.406 1 90.06 345 PRO B N 1
ATOM 6916 C CA . PRO B 1 345 ? 12.461 6.852 14.312 1 90.06 345 PRO B CA 1
ATOM 6917 C C . PRO B 1 345 ? 11.43 5.789 13.93 1 90.06 345 PRO B C 1
ATOM 6919 O O . PRO B 1 345 ? 10.625 5.371 14.773 1 90.06 345 PRO B O 1
ATOM 6922 N N . THR B 1 346 ? 11.492 5.336 12.758 1 91.94 346 THR B N 1
ATOM 6923 C CA . THR B 1 346 ? 10.523 4.375 12.25 1 91.94 346 THR B CA 1
ATOM 6924 C C . THR B 1 346 ? 10.617 3.055 13.008 1 91.94 346 THR B C 1
ATOM 6926 O O . THR B 1 346 ? 9.594 2.486 13.398 1 91.94 346 THR B O 1
ATOM 6929 N N . ALA B 1 347 ? 11.773 2.576 13.305 1 92.94 347 ALA B N 1
ATOM 6930 C CA . ALA B 1 347 ? 11.984 1.245 13.867 1 92.94 347 ALA B CA 1
ATOM 6931 C C . ALA B 1 347 ? 11.359 1.124 15.25 1 92.94 347 ALA B C 1
ATOM 6933 O O . ALA B 1 347 ? 10.523 0.245 15.484 1 92.94 347 ALA B O 1
ATOM 6934 N N . PRO B 1 348 ? 11.672 2.064 16.172 1 91.69 348 PRO B N 1
ATOM 6935 C CA . PRO B 1 348 ? 11.078 1.916 17.5 1 91.69 348 PRO B CA 1
ATOM 6936 C C . PRO B 1 348 ? 9.57 2.129 17.5 1 91.69 348 PRO B C 1
ATOM 6938 O O . PRO B 1 348 ? 8.844 1.44 18.234 1 91.69 348 PRO B O 1
ATOM 6941 N N . ALA B 1 349 ? 9.156 2.996 16.703 1 91.19 349 ALA B N 1
ATOM 6942 C CA . ALA B 1 349 ? 7.723 3.279 16.688 1 91.19 349 ALA B CA 1
ATOM 6943 C C . ALA B 1 349 ? 6.945 2.105 16.094 1 91.19 349 ALA B C 1
ATOM 6945 O O . ALA B 1 349 ? 5.875 1.747 16.594 1 91.19 349 ALA B O 1
ATOM 6946 N N . LEU B 1 350 ? 7.426 1.566 15.062 1 93.69 350 LEU B N 1
ATOM 6947 C CA . LEU B 1 350 ? 6.773 0.408 14.461 1 93.69 350 LEU B CA 1
ATOM 6948 C C . LEU B 1 350 ? 6.785 -0.779 15.422 1 93.69 350 LEU B C 1
ATOM 6950 O O . LEU B 1 350 ? 5.848 -1.581 15.43 1 93.69 350 LEU B O 1
ATOM 6954 N N . GLY B 1 351 ? 7.832 -0.917 16.188 1 94.31 351 GLY B N 1
ATOM 6955 C CA . GLY B 1 351 ? 7.887 -1.954 17.203 1 94.31 351 GLY B CA 1
ATOM 6956 C C . GLY B 1 351 ? 6.754 -1.869 18.203 1 94.31 351 GLY B C 1
ATOM 6957 O O . GLY B 1 351 ? 6.156 -2.887 18.562 1 94.31 351 GLY B O 1
ATOM 6958 N N . LEU B 1 352 ? 6.5 -0.691 18.578 1 92.38 352 LEU B N 1
ATOM 6959 C CA . LEU B 1 352 ? 5.41 -0.467 19.516 1 92.38 352 LEU B CA 1
ATOM 6960 C C . LEU B 1 352 ? 4.059 -0.7 18.844 1 92.38 352 LEU B C 1
ATOM 6962 O O . LEU B 1 352 ? 3.131 -1.214 19.469 1 92.38 352 LEU B O 1
ATOM 6966 N N . MET B 1 353 ? 3.988 -0.366 17.562 1 92 353 MET B N 1
ATOM 6967 C CA . MET B 1 353 ? 2.748 -0.559 16.828 1 92 353 MET B CA 1
ATOM 6968 C C . MET B 1 353 ? 2.398 -2.039 16.719 1 92 353 MET B C 1
ATOM 6970 O O . MET B 1 353 ? 1.224 -2.408 16.75 1 92 353 MET B O 1
ATOM 6974 N N . LEU B 1 354 ? 3.404 -2.881 16.672 1 95.06 354 LEU B N 1
ATOM 6975 C CA . LEU B 1 354 ? 3.18 -4.316 16.562 1 95.06 354 LEU B CA 1
ATOM 6976 C C . LEU B 1 354 ? 2.375 -4.828 17.766 1 95.06 354 LEU B C 1
ATOM 6978 O O . LEU B 1 354 ? 1.619 -5.797 17.641 1 95.06 354 LEU B O 1
ATOM 6982 N N . LEU B 1 355 ? 2.465 -4.133 18.875 1 95.75 355 LEU B N 1
ATOM 6983 C CA . LEU B 1 355 ? 1.77 -4.539 20.094 1 95.75 355 LEU B CA 1
ATOM 6984 C C . LEU B 1 355 ? 0.26 -4.406 19.922 1 95.75 355 LEU B C 1
ATOM 6986 O O . LEU B 1 355 ? -0.505 -5.141 20.547 1 95.75 355 LEU B O 1
ATOM 6990 N N . PHE B 1 356 ? -0.147 -3.479 19.062 1 96.56 356 PHE B N 1
ATOM 6991 C CA . PHE B 1 356 ? -1.575 -3.297 18.828 1 96.56 356 PHE B CA 1
ATOM 6992 C C . PHE B 1 356 ? -2.184 -4.539 18.188 1 96.56 356 PHE B C 1
ATOM 6994 O O . PHE B 1 356 ? -3.387 -4.785 18.312 1 96.56 356 PHE B O 1
ATOM 7001 N N . PHE B 1 357 ? -1.375 -5.363 17.547 1 96.69 357 PHE B N 1
ATOM 7002 C CA . PHE B 1 357 ? -1.862 -6.551 16.844 1 96.69 357 PHE B CA 1
ATOM 7003 C C . PHE B 1 357 ? -1.76 -7.781 17.734 1 96.69 357 PHE B C 1
ATOM 7005 O O . PHE B 1 357 ? -2.252 -8.852 17.375 1 96.69 357 PHE B O 1
ATOM 7012 N N . ILE B 1 358 ? -1.184 -7.613 18.891 1 95.56 358 ILE B N 1
ATOM 7013 C CA . ILE B 1 358 ? -0.95 -8.742 19.781 1 95.56 358 ILE B CA 1
ATOM 7014 C C . ILE B 1 358 ? -1.931 -8.688 20.953 1 95.56 358 ILE B C 1
ATOM 7016 O O . ILE B 1 358 ? -2.496 -9.711 21.344 1 95.56 358 ILE B O 1
ATOM 7020 N N . VAL B 1 359 ? -2.176 -7.488 21.422 1 94.94 359 VAL B N 1
ATOM 7021 C CA . VAL B 1 359 ? -2.914 -7.312 22.672 1 94.94 359 VAL B CA 1
ATOM 7022 C C . VAL B 1 359 ? -4.41 -7.246 22.375 1 94.94 359 VAL B C 1
ATOM 7024 O O . VAL B 1 359 ? -4.852 -6.465 21.531 1 94.94 359 VAL B O 1
ATOM 7027 N N . PRO B 1 360 ? -5.195 -8.055 23.078 1 94.12 360 PRO B N 1
ATOM 7028 C CA . PRO B 1 360 ? -6.652 -7.992 22.906 1 94.12 360 PRO B CA 1
ATOM 7029 C C . PRO B 1 360 ? -7.277 -6.773 23.578 1 94.12 360 PRO B C 1
ATOM 7031 O O . PRO B 1 360 ? -6.715 -6.238 24.547 1 94.12 360 PRO B O 1
ATOM 7034 N N . LYS B 1 361 ? -8.375 -6.371 23.141 1 93.81 361 LYS B N 1
ATOM 7035 C CA . LYS B 1 361 ? -9.109 -5.242 23.719 1 93.81 361 LYS B CA 1
ATOM 7036 C C . LYS B 1 361 ? -9.492 -5.523 25.172 1 93.81 361 LYS B C 1
ATOM 7038 O O . LYS B 1 361 ? -9.445 -4.625 26.016 1 93.81 361 LYS B O 1
ATOM 7043 N N . ASN B 1 362 ? -9.938 -6.766 25.359 1 92.38 362 ASN B N 1
ATOM 7044 C CA . ASN B 1 362 ? -10.25 -7.234 26.703 1 92.38 362 ASN B CA 1
ATOM 7045 C C . ASN B 1 362 ? -9.523 -8.539 27.031 1 92.38 362 ASN B C 1
ATOM 7047 O O . ASN B 1 362 ? -10 -9.617 26.688 1 92.38 362 ASN B O 1
ATOM 7051 N N . PRO B 1 363 ? -8.477 -8.43 27.766 1 88.44 363 PRO B N 1
ATOM 7052 C CA . PRO B 1 363 ? -7.672 -9.625 28.047 1 88.44 363 PRO B CA 1
ATOM 7053 C C . PRO B 1 363 ? -8.398 -10.641 28.922 1 88.44 363 PRO B C 1
ATOM 7055 O O . PRO B 1 363 ? -7.977 -11.797 29.016 1 88.44 363 PRO B O 1
ATOM 7058 N N . TRP B 1 364 ? -9.484 -10.227 29.516 1 85.88 364 TRP B N 1
ATOM 7059 C CA . TRP B 1 364 ? -10.203 -11.094 30.453 1 85.88 364 TRP B CA 1
ATOM 7060 C C . TRP B 1 364 ? -11.367 -11.789 29.75 1 85.88 364 TRP B C 1
ATOM 7062 O O . TRP B 1 364 ? -12 -12.68 30.328 1 85.88 364 TRP B O 1
ATOM 7072 N N . SER B 1 365 ? -11.539 -11.445 28.5 1 85.12 365 SER B N 1
ATOM 7073 C CA . SER B 1 365 ? -12.641 -12.055 27.75 1 85.12 365 SER B CA 1
ATOM 7074 C C . SER B 1 365 ? -12.125 -13.086 26.75 1 85.12 365 SER B C 1
ATOM 7076 O O . SER B 1 365 ? -11.047 -12.914 26.172 1 85.12 365 SER B O 1
ATOM 7078 N N . LYS B 1 366 ? -12.797 -14.227 26.578 1 79.38 366 LYS B N 1
ATOM 7079 C CA . LYS B 1 366 ? -12.414 -15.344 25.719 1 79.38 366 LYS B CA 1
ATOM 7080 C C . LYS B 1 366 ? -12.359 -14.922 24.25 1 79.38 366 LYS B C 1
ATOM 7082 O O . LYS B 1 366 ? -11.477 -15.352 23.5 1 79.38 366 LYS B O 1
ATOM 7087 N N . ASN B 1 367 ? -13.25 -14.211 23.75 1 81.56 367 ASN B N 1
ATOM 7088 C CA . ASN B 1 367 ? -13.297 -13.914 22.312 1 81.56 367 ASN B CA 1
ATOM 7089 C C . ASN B 1 367 ? -13.141 -12.414 22.047 1 81.56 367 ASN B C 1
ATOM 7091 O O . ASN B 1 367 ? -13.93 -11.828 21.312 1 81.56 367 ASN B O 1
ATOM 7095 N N . SER B 1 368 ? -11.938 -12.039 22.641 1 87.38 368 SER B N 1
ATOM 7096 C CA . SER B 1 368 ? -11.727 -10.602 22.469 1 87.38 368 SER B CA 1
ATOM 7097 C C . SER B 1 368 ? -10.906 -10.297 21.219 1 87.38 368 SER B C 1
ATOM 7099 O O . SER B 1 368 ? -9.906 -10.961 20.969 1 87.38 368 SER B O 1
ATOM 7101 N N . GLU B 1 369 ? -11.391 -9.375 20.469 1 91.25 369 GLU B N 1
ATOM 7102 C CA . GLU B 1 369 ? -10.664 -8.898 19.297 1 91.25 369 GLU B CA 1
ATOM 7103 C C . GLU B 1 369 ? -9.406 -8.141 19.703 1 91.25 369 GLU B C 1
ATOM 7105 O O . GLU B 1 369 ? -9.344 -7.57 20.797 1 91.25 369 GLU B O 1
ATOM 7110 N N . LYS B 1 370 ? -8.422 -8.219 18.875 1 95.56 370 LYS B N 1
ATOM 7111 C CA . LYS B 1 370 ? -7.219 -7.43 19.109 1 95.56 370 LYS B CA 1
ATOM 7112 C C . LYS B 1 370 ? -7.516 -5.938 19 1 95.56 370 LYS B C 1
ATOM 7114 O O . LYS B 1 370 ? -8.531 -5.539 18.422 1 95.56 370 LYS B O 1
ATOM 7119 N N . ILE B 1 371 ? -6.703 -5.16 19.547 1 96.19 371 ILE B N 1
ATOM 7120 C CA . ILE B 1 371 ? -6.883 -3.713 19.516 1 96.19 371 ILE B CA 1
ATOM 7121 C C . ILE B 1 371 ? -6.922 -3.225 18.062 1 96.19 371 ILE B C 1
ATOM 7123 O O . ILE B 1 371 ? -7.719 -2.352 17.719 1 96.19 371 ILE B O 1
ATOM 7127 N N . LEU B 1 372 ? -6.039 -3.826 17.312 1 96 372 LEU B N 1
ATOM 7128 C CA . LEU B 1 372 ? -5.977 -3.477 15.898 1 96 372 LEU B CA 1
ATOM 7129 C C . LEU B 1 372 ? -5.898 -4.73 15.031 1 96 372 LEU B C 1
ATOM 7131 O O . LEU B 1 372 ? -5.195 -5.684 15.375 1 96 372 LEU B O 1
ATOM 7135 N N . THR B 1 373 ? -6.672 -4.746 13.977 1 95.44 373 T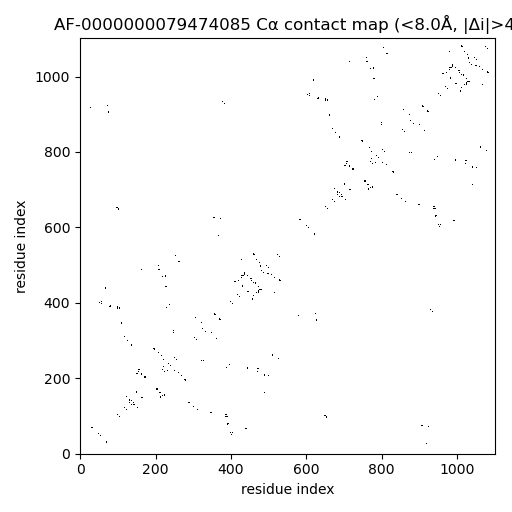HR B N 1
ATOM 7136 C CA . THR B 1 373 ? -6.625 -5.82 12.984 1 95.44 373 THR B CA 1
ATOM 7137 C C . THR B 1 373 ? -6.16 -5.293 11.633 1 95.44 373 THR B C 1
ATOM 7139 O O . THR B 1 373 ? -6.242 -4.09 11.367 1 95.44 373 THR B O 1
ATOM 7142 N N . TRP B 1 374 ? -5.641 -6.141 10.789 1 93.56 374 TRP B N 1
ATOM 7143 C CA . TRP B 1 374 ? -5.078 -5.73 9.508 1 93.56 374 TRP B CA 1
ATOM 7144 C C . TRP B 1 374 ? -6.152 -5.141 8.602 1 93.56 374 TRP B C 1
ATOM 7146 O O . TRP B 1 374 ? -5.945 -4.098 7.98 1 93.56 374 TRP B O 1
ATOM 7156 N N . PRO B 1 375 ? -7.359 -5.766 8.57 1 92.62 375 PRO B N 1
ATOM 7157 C CA . PRO B 1 375 ? -8.375 -5.18 7.695 1 92.62 375 PRO B CA 1
ATOM 7158 C C . PRO B 1 375 ? -8.742 -3.75 8.094 1 92.62 375 PRO B C 1
ATOM 7160 O O . PRO B 1 375 ? -8.945 -2.896 7.223 1 92.62 375 PRO B O 1
ATOM 7163 N N . VAL B 1 376 ? -8.742 -3.498 9.367 1 92.88 376 VAL B N 1
ATOM 7164 C CA . VAL B 1 376 ? -9.055 -2.158 9.852 1 92.88 376 VAL B CA 1
ATOM 7165 C C . VAL B 1 376 ? -7.941 -1.189 9.461 1 92.88 376 VAL B C 1
ATOM 7167 O O . VAL B 1 376 ? -8.211 -0.091 8.969 1 92.88 376 VAL B O 1
ATOM 7170 N N . LEU B 1 377 ? -6.727 -1.592 9.664 1 93.62 377 LEU B N 1
ATOM 7171 C CA . LEU B 1 377 ? -5.605 -0.721 9.328 1 93.62 377 LEU B CA 1
ATOM 7172 C C . LEU B 1 377 ? -5.516 -0.506 7.824 1 93.62 377 LEU B C 1
ATOM 7174 O O . LEU B 1 377 ? -5.312 0.619 7.363 1 93.62 377 LEU B O 1
ATOM 7178 N N . GLN B 1 378 ? -5.637 -1.566 7.082 1 92.56 378 GLN B N 1
ATOM 7179 C CA . GLN B 1 378 ? -5.535 -1.49 5.629 1 92.56 378 GLN B CA 1
ATOM 7180 C C . GLN B 1 378 ? -6.527 -0.479 5.059 1 92.56 378 GLN B C 1
ATOM 7182 O O . GLN B 1 378 ? -6.211 0.245 4.113 1 92.56 378 GLN B O 1
ATOM 7187 N N . LYS B 1 379 ? -7.699 -0.469 5.645 1 88.94 379 LYS B N 1
ATOM 7188 C CA . LYS B 1 379 ? -8.75 0.437 5.18 1 88.94 379 LYS B CA 1
ATOM 7189 C C . LYS B 1 379 ? -8.398 1.888 5.504 1 88.94 379 LYS B C 1
ATOM 7191 O O . LYS B 1 379 ? -8.758 2.799 4.754 1 88.94 379 LYS B O 1
ATOM 7196 N N . LYS B 1 380 ? -7.68 2.061 6.484 1 87.69 380 LYS B N 1
ATOM 7197 C CA . LYS B 1 380 ? -7.371 3.414 6.934 1 87.69 380 LYS B CA 1
ATOM 7198 C C . LYS B 1 380 ? -6.105 3.941 6.262 1 87.69 380 LYS B C 1
ATOM 7200 O O . LYS B 1 380 ? -5.859 5.148 6.25 1 87.69 380 LYS B O 1
ATOM 7205 N N . MET B 1 381 ? -5.367 3.092 5.703 1 90.19 381 MET B N 1
ATOM 7206 C CA . MET B 1 381 ? -4.098 3.469 5.086 1 90.19 381 MET B CA 1
ATOM 7207 C C . MET B 1 381 ? -4.328 4.367 3.873 1 90.19 381 MET B C 1
ATOM 7209 O O . MET B 1 381 ? -5.301 4.188 3.141 1 90.19 381 MET B O 1
ATOM 7213 N N . GLN B 1 382 ? -3.498 5.328 3.752 1 89.81 382 GLN B N 1
ATOM 7214 C CA . GLN B 1 382 ? -3.531 6.246 2.617 1 89.81 382 GLN B CA 1
ATOM 7215 C C . GLN B 1 382 ? -2.482 5.867 1.574 1 89.81 382 GLN B C 1
ATOM 7217 O O . GLN B 1 382 ? -1.52 6.605 1.358 1 89.81 382 GLN B O 1
ATOM 7222 N N . TRP B 1 383 ? -2.705 4.867 0.882 1 91.19 383 TRP B N 1
ATOM 7223 C CA . TRP B 1 383 ? -1.763 4.285 -0.066 1 91.19 383 TRP B CA 1
ATOM 7224 C C . TRP B 1 383 ? -1.426 5.273 -1.177 1 91.19 383 TRP B C 1
ATOM 7226 O O . TRP B 1 383 ? -0.281 5.34 -1.632 1 91.19 383 TRP B O 1
ATOM 7236 N N . GLY B 1 384 ? -2.412 6.047 -1.588 1 91.75 384 GLY B N 1
ATOM 7237 C CA . GLY B 1 384 ? -2.182 7.043 -2.619 1 91.75 384 GLY B CA 1
ATOM 7238 C C . GLY B 1 384 ? -1.182 8.109 -2.207 1 91.75 384 GLY B C 1
ATOM 7239 O O . GLY B 1 384 ? -0.345 8.523 -3.012 1 91.75 384 GLY B O 1
ATOM 7240 N N . VAL B 1 385 ? -1.233 8.5 -0.958 1 89.25 385 VAL B N 1
ATOM 7241 C CA . VAL B 1 385 ? -0.33 9.523 -0.438 1 89.25 385 VAL B CA 1
ATOM 7242 C C . VAL B 1 385 ? 1.089 8.961 -0.357 1 89.25 385 VAL B C 1
ATOM 7244 O O . VAL B 1 385 ? 2.061 9.68 -0.615 1 89.25 385 VAL B O 1
ATOM 7247 N N . MET B 1 386 ? 1.185 7.703 -0.026 1 92.06 386 MET B N 1
ATOM 7248 C CA . MET B 1 386 ? 2.498 7.07 0.045 1 92.06 386 MET B CA 1
ATOM 7249 C C . MET B 1 386 ? 3.148 7.008 -1.333 1 92.06 386 MET B C 1
ATOM 7251 O O . MET B 1 386 ? 4.352 7.234 -1.468 1 92.06 386 MET B O 1
ATOM 7255 N N . LEU B 1 387 ? 2.365 6.723 -2.338 1 94.19 387 LEU B N 1
ATOM 7256 C CA . LEU B 1 387 ? 2.877 6.719 -3.703 1 94.19 387 LEU B CA 1
ATOM 7257 C C . LEU B 1 387 ? 3.262 8.125 -4.148 1 94.19 387 LEU B C 1
ATOM 7259 O O . LEU B 1 387 ? 4.262 8.312 -4.848 1 94.19 387 LEU B O 1
ATOM 7263 N N . LEU B 1 388 ? 2.439 9.086 -3.73 1 92.62 388 LEU B N 1
ATOM 7264 C CA . LEU B 1 388 ? 2.73 10.477 -4.035 1 92.62 388 LEU B CA 1
ATOM 7265 C C . LEU B 1 388 ? 4.074 10.898 -3.445 1 92.62 388 LEU B C 1
ATOM 7267 O O . LEU B 1 388 ? 4.875 11.547 -4.117 1 92.62 388 LEU B O 1
ATOM 7271 N N . LEU B 1 389 ? 4.32 10.469 -2.203 1 91.12 389 LEU B N 1
ATOM 7272 C CA . LEU B 1 389 ? 5.594 10.75 -1.549 1 91.12 389 LEU B CA 1
ATOM 7273 C C . LEU B 1 389 ? 6.754 10.148 -2.34 1 91.12 389 LEU B C 1
ATOM 7275 O O . LEU B 1 389 ? 7.777 10.812 -2.543 1 91.12 389 LEU B O 1
ATOM 7279 N N . GLY B 1 390 ? 6.582 8.961 -2.785 1 93.56 390 GLY B N 1
ATOM 7280 C CA . GLY B 1 390 ? 7.617 8.297 -3.561 1 93.56 390 GLY B CA 1
ATOM 7281 C C . GLY B 1 390 ? 7.926 8.992 -4.871 1 93.56 390 GLY B C 1
ATOM 7282 O O . GLY B 1 390 ? 9.094 9.18 -5.227 1 93.56 390 GLY B O 1
ATOM 7283 N N . GLY B 1 391 ? 6.883 9.352 -5.613 1 94.12 391 GLY B N 1
ATOM 7284 C CA . GLY B 1 391 ? 7.078 10.086 -6.852 1 94.12 391 GLY B CA 1
ATOM 7285 C C . GLY B 1 391 ? 7.793 11.414 -6.656 1 94.12 391 GLY B C 1
ATOM 7286 O O . GLY B 1 391 ? 8.656 11.781 -7.457 1 94.12 391 GLY B O 1
ATOM 7287 N N . GLY B 1 392 ? 7.398 12.086 -5.609 1 91.31 392 GLY B N 1
ATOM 7288 C CA . GLY B 1 392 ? 8.055 13.344 -5.289 1 91.31 392 GLY B CA 1
ATOM 7289 C C . GLY B 1 392 ? 9.523 13.18 -4.945 1 91.31 392 GLY B C 1
ATOM 7290 O O . GLY B 1 392 ? 10.352 14 -5.348 1 91.31 392 GLY B O 1
ATOM 7291 N N . LEU B 1 393 ? 9.844 12.133 -4.211 1 92.25 393 LEU B N 1
ATOM 7292 C CA . LEU B 1 393 ? 11.227 11.867 -3.84 1 92.25 393 LEU B CA 1
ATOM 7293 C C . LEU B 1 393 ? 12.062 11.516 -5.07 1 92.25 393 LEU B C 1
ATOM 7295 O O . LEU B 1 393 ? 13.203 11.969 -5.199 1 92.25 393 LEU B O 1
ATOM 7299 N N . ALA B 1 394 ? 11.445 10.703 -5.918 1 94.31 394 ALA B N 1
ATOM 7300 C CA . ALA B 1 394 ? 12.133 10.352 -7.16 1 94.31 394 ALA B CA 1
ATOM 7301 C C . ALA B 1 394 ? 12.438 11.594 -7.992 1 94.31 394 ALA B C 1
ATOM 7303 O O . ALA B 1 394 ? 13.539 11.734 -8.523 1 94.31 394 ALA B O 1
ATOM 7304 N N . LEU B 1 395 ? 11.484 12.453 -8.062 1 92.31 395 LEU B N 1
ATOM 7305 C CA . LEU B 1 395 ? 11.648 13.68 -8.82 1 92.31 395 LEU B CA 1
ATOM 7306 C C . LEU B 1 395 ? 12.719 14.57 -8.195 1 92.31 395 LEU B C 1
ATOM 7308 O O . LEU B 1 395 ? 13.531 15.164 -8.906 1 92.31 395 LEU B O 1
ATOM 7312 N N . ALA B 1 396 ? 12.703 14.68 -6.895 1 89.25 396 ALA B N 1
ATOM 7313 C CA . ALA B 1 396 ? 13.688 15.492 -6.18 1 89.25 396 ALA B CA 1
ATOM 7314 C C . ALA B 1 396 ? 15.102 14.984 -6.441 1 89.25 396 ALA B C 1
ATOM 7316 O O . ALA B 1 396 ? 16.016 15.773 -6.688 1 89.25 396 ALA B O 1
ATOM 7317 N N . ASP B 1 397 ? 15.258 13.711 -6.359 1 91.56 397 ASP B N 1
ATOM 7318 C CA . ASP B 1 397 ? 16.578 13.117 -6.598 1 91.56 397 ASP B CA 1
ATOM 7319 C C . ASP B 1 397 ? 17.016 13.328 -8.039 1 91.56 397 ASP B C 1
ATOM 7321 O O . ASP B 1 397 ? 18.203 13.578 -8.297 1 91.56 397 ASP B O 1
ATOM 7325 N N . LEU B 1 398 ? 16.062 13.203 -8.953 1 93.19 398 LEU B N 1
ATOM 7326 C CA . LEU B 1 398 ? 16.391 13.375 -10.359 1 93.19 398 LEU B CA 1
ATOM 7327 C C . LEU B 1 398 ? 16.812 14.812 -10.648 1 93.19 398 LEU B C 1
ATOM 7329 O O . LEU B 1 398 ? 17.719 15.055 -11.453 1 93.19 398 LEU B O 1
ATOM 7333 N N . CYS B 1 399 ? 16.188 15.766 -10.07 1 89.19 399 CYS B N 1
ATOM 7334 C CA . CYS B 1 399 ? 16.531 17.172 -10.227 1 89.19 399 CYS B CA 1
ATOM 7335 C C . CYS B 1 399 ? 17.984 17.422 -9.805 1 89.19 399 CYS B C 1
ATOM 7337 O O . CYS B 1 399 ? 18.703 18.156 -10.477 1 89.19 399 CYS B O 1
ATOM 7339 N N . LYS B 1 400 ? 18.328 16.797 -8.789 1 86.44 400 LYS B N 1
ATOM 7340 C CA . LYS B 1 400 ? 19.688 16.938 -8.281 1 86.44 400 LYS B CA 1
ATOM 7341 C C . LYS B 1 400 ? 20.688 16.234 -9.18 1 86.44 400 LYS B C 1
ATOM 7343 O O . LYS B 1 400 ? 21.703 16.812 -9.562 1 86.44 400 LYS B O 1
ATOM 7348 N N . SER B 1 401 ? 20.391 15.016 -9.625 1 90.31 401 SER B N 1
ATOM 7349 C CA . SER B 1 401 ? 21.359 14.172 -10.328 1 90.31 401 SER B CA 1
ATOM 7350 C C . SER B 1 401 ? 21.547 14.625 -11.773 1 90.31 401 SER B C 1
ATOM 7352 O O . SER B 1 401 ? 22.609 14.438 -12.352 1 90.31 401 SER B O 1
ATOM 7354 N N . THR B 1 402 ? 20.531 15.297 -12.328 1 92.31 402 THR B N 1
ATOM 7355 C CA . THR B 1 402 ? 20.609 15.719 -13.719 1 92.31 402 THR B CA 1
ATOM 7356 C C . THR B 1 402 ? 21.219 17.125 -13.828 1 92.31 402 THR B C 1
ATOM 7358 O O . THR B 1 402 ? 21.578 17.562 -14.922 1 92.31 402 THR B O 1
ATOM 7361 N N . GLY B 1 403 ? 21.25 17.797 -12.688 1 86.88 403 GLY B N 1
ATOM 7362 C CA . GLY B 1 403 ? 21.797 19.141 -12.688 1 86.88 403 GLY B CA 1
ATOM 7363 C C . GLY B 1 403 ? 20.75 20.203 -12.922 1 86.88 403 GLY B C 1
ATOM 7364 O O . GLY B 1 403 ? 21.047 21.406 -12.953 1 86.88 403 GLY B O 1
ATOM 7365 N N . LEU B 1 404 ? 19.578 19.828 -13.062 1 86.94 404 LEU B N 1
ATOM 7366 C CA . LEU B 1 404 ? 18.516 20.812 -13.242 1 86.94 404 LEU B CA 1
ATOM 7367 C C . LEU B 1 404 ? 18.484 21.797 -12.07 1 86.94 404 LEU B C 1
ATOM 7369 O O . LEU B 1 404 ? 18.25 22.984 -12.266 1 86.94 404 LEU B O 1
ATOM 7373 N N . SER B 1 405 ? 18.688 21.281 -10.938 1 81.12 405 SER B N 1
ATOM 7374 C CA . SER B 1 405 ? 18.703 22.109 -9.742 1 81.12 405 SER B CA 1
ATOM 7375 C C . SER B 1 405 ? 19.734 23.234 -9.859 1 81.12 405 SER B C 1
ATOM 7377 O O . SER B 1 405 ? 19.453 24.375 -9.516 1 81.12 405 SER B O 1
ATOM 7379 N N . LYS B 1 406 ? 20.844 22.891 -10.375 1 80.38 406 LYS B N 1
ATOM 7380 C CA . LYS B 1 406 ? 21.891 23.891 -10.555 1 80.38 406 LYS B CA 1
ATOM 7381 C C . LYS B 1 406 ? 21.516 24.922 -11.602 1 80.38 406 LYS B C 1
ATOM 7383 O O . LYS B 1 406 ? 21.75 26.125 -11.414 1 80.38 406 LYS B O 1
ATOM 7388 N N . ILE B 1 407 ? 20.906 24.5 -12.609 1 84.69 407 ILE B N 1
ATOM 7389 C CA . ILE B 1 407 ? 20.484 25.391 -13.68 1 84.69 407 ILE B CA 1
ATOM 7390 C C . ILE B 1 407 ? 19.453 26.391 -13.141 1 84.69 407 ILE B C 1
ATOM 7392 O O . ILE B 1 407 ? 19.562 27.594 -13.406 1 84.69 407 ILE B O 1
ATOM 7396 N N . ILE B 1 408 ? 18.547 25.875 -12.391 1 79.31 408 ILE B N 1
ATOM 7397 C CA . ILE B 1 408 ? 17.516 26.734 -11.805 1 79.31 408 ILE B CA 1
ATOM 7398 C C . ILE B 1 408 ? 18.156 27.719 -10.836 1 79.31 408 ILE B C 1
ATOM 7400 O O . ILE B 1 408 ? 17.828 28.906 -10.859 1 79.31 408 ILE B O 1
ATOM 7404 N N . ALA B 1 409 ? 19.016 27.203 -10.039 1 74.31 409 ALA B N 1
ATOM 7405 C CA . ALA B 1 409 ? 19.719 28.047 -9.062 1 74.31 409 ALA B CA 1
ATOM 7406 C C . ALA B 1 409 ? 20.484 29.156 -9.758 1 74.31 409 ALA B C 1
ATOM 7408 O O . ALA B 1 409 ? 20.469 30.312 -9.305 1 74.31 409 ALA B O 1
ATOM 7409 N N . ASP B 1 410 ? 21.156 28.828 -10.781 1 78.94 410 ASP B N 1
ATOM 7410 C CA . ASP B 1 410 ? 21.953 29.797 -11.516 1 78.94 410 ASP B CA 1
ATOM 7411 C C . ASP B 1 410 ? 21.078 30.891 -12.133 1 78.94 410 ASP B C 1
ATOM 7413 O O . ASP B 1 410 ? 21.453 32.062 -12.164 1 78.94 410 ASP B O 1
ATOM 7417 N N . GLU B 1 411 ? 19.953 30.5 -12.555 1 77.44 411 GLU B N 1
ATOM 7418 C CA . GLU B 1 411 ? 19.031 31.453 -13.156 1 77.44 411 GLU B CA 1
ATOM 7419 C C . GLU B 1 411 ? 18.406 32.344 -12.094 1 77.44 411 GLU B C 1
ATOM 7421 O O . GLU B 1 411 ? 18.094 33.5 -12.375 1 77.44 411 GLU B O 1
ATOM 7426 N N . LEU B 1 412 ? 18.297 31.812 -10.953 1 73.31 412 LEU B N 1
ATOM 7427 C CA . LEU B 1 412 ? 17.641 32.562 -9.883 1 73.31 412 LEU B CA 1
ATOM 7428 C C . LEU B 1 412 ? 18.641 33.5 -9.203 1 73.31 412 LEU B C 1
ATOM 7430 O O . LEU B 1 412 ? 18.25 34.406 -8.461 1 73.31 412 LEU B O 1
ATOM 7434 N N . LEU B 1 413 ? 19.859 33.25 -9.477 1 70.44 413 LEU B N 1
ATOM 7435 C CA . LEU B 1 413 ? 20.891 34.156 -8.977 1 70.44 413 LEU B CA 1
ATOM 7436 C C . LEU B 1 413 ? 20.656 35.562 -9.461 1 70.44 413 LEU B C 1
ATOM 7438 O O . LEU B 1 413 ? 21.078 36.531 -8.812 1 70.44 413 LEU B O 1
ATOM 7442 N N . LEU B 1 414 ? 19.922 35.531 -10.43 1 62.16 414 LEU B N 1
ATOM 7443 C CA . LEU B 1 414 ? 19.609 36.844 -10.969 1 62.16 414 LEU B CA 1
ATOM 7444 C C . LEU B 1 414 ? 18.734 37.625 -10 1 62.16 414 LEU B C 1
ATOM 7446 O O . LEU B 1 414 ? 18.688 38.875 -10.07 1 62.16 414 LEU B O 1
ATOM 7450 N N . PHE B 1 415 ? 18.156 36.875 -9.117 1 62.59 415 PHE B N 1
ATOM 7451 C CA . PHE B 1 415 ? 17.328 37.531 -8.117 1 62.59 415 PHE B CA 1
ATOM 7452 C C . PHE B 1 415 ? 18.094 37.688 -6.805 1 62.59 415 PHE B C 1
ATOM 7454 O O . PHE B 1 415 ? 17.484 37.906 -5.75 1 62.59 415 PHE B O 1
ATOM 7461 N N . ARG B 1 416 ? 19.328 37.531 -6.891 1 66.44 416 ARG B N 1
ATOM 7462 C CA . ARG B 1 416 ? 20.188 37.594 -5.719 1 66.44 416 ARG B CA 1
ATOM 7463 C C . ARG B 1 416 ? 19.984 38.906 -4.961 1 66.44 416 ARG B C 1
ATOM 7465 O O . ARG B 1 416 ? 20.219 38.969 -3.754 1 66.44 416 ARG B O 1
ATOM 7472 N N . GLY B 1 417 ? 19.484 39.781 -5.566 1 74.25 417 GLY B N 1
ATOM 7473 C CA . GLY B 1 417 ? 19.266 41.031 -4.875 1 74.25 417 GLY B CA 1
ATOM 7474 C C . GLY B 1 417 ? 18.031 41.031 -3.992 1 74.25 417 GLY B C 1
ATOM 7475 O O . GLY B 1 417 ? 17.875 41.906 -3.141 1 74.25 417 GLY B O 1
ATOM 7476 N N . VAL B 1 418 ? 17.359 40.062 -4.023 1 83.56 418 VAL B N 1
ATOM 7477 C CA . VAL B 1 418 ? 16.141 40 -3.225 1 83.56 418 VAL B CA 1
ATOM 7478 C C . VAL B 1 418 ? 16.438 39.438 -1.841 1 83.56 418 VAL B C 1
ATOM 7480 O O . VAL B 1 418 ? 17.047 38.375 -1.719 1 83.56 418 VAL B O 1
ATOM 7483 N N . PRO B 1 419 ? 16.078 40.25 -0.824 1 90.19 419 PRO B N 1
ATOM 7484 C CA . PRO B 1 419 ? 16.328 39.75 0.536 1 90.19 419 PRO B CA 1
ATOM 7485 C C . PRO B 1 419 ? 15.648 38.406 0.808 1 90.19 419 PRO B C 1
ATOM 7487 O O . PRO B 1 419 ? 14.523 38.188 0.354 1 90.19 419 PRO B O 1
ATOM 7490 N N . PRO B 1 420 ? 16.344 37.562 1.534 1 91.31 420 PRO B N 1
ATOM 7491 C CA . PRO B 1 420 ? 15.797 36.25 1.828 1 91.31 420 PRO B CA 1
ATOM 7492 C C . PRO B 1 420 ? 14.414 36.312 2.486 1 91.31 420 PRO B C 1
ATOM 7494 O O . PRO B 1 420 ? 13.57 35.438 2.236 1 91.31 420 PRO B O 1
ATOM 7497 N N . VAL B 1 421 ? 14.172 37.312 3.26 1 94.25 421 VAL B N 1
ATOM 7498 C CA . VAL B 1 421 ? 12.898 37.438 3.963 1 94.25 421 VAL B CA 1
ATOM 7499 C C . VAL B 1 421 ? 11.773 37.656 2.957 1 94.25 421 VAL B C 1
ATOM 7501 O O . VAL B 1 421 ? 10.656 37.156 3.146 1 94.25 421 VAL B O 1
ATOM 7504 N N . VAL B 1 422 ? 12.039 38.344 1.938 1 94.12 422 VAL B N 1
ATOM 7505 C CA . VAL B 1 422 ? 11.047 38.594 0.892 1 94.12 422 VAL B CA 1
ATOM 7506 C C . VAL B 1 422 ? 10.789 37.312 0.126 1 94.12 422 VAL B C 1
ATOM 7508 O O . VAL B 1 422 ? 9.641 36.969 -0.18 1 94.12 422 VAL B O 1
ATOM 7511 N N . THR B 1 423 ? 11.883 36.625 -0.115 1 92.5 423 THR B N 1
ATOM 7512 C CA . THR B 1 423 ? 11.766 35.375 -0.846 1 92.5 423 THR B CA 1
ATOM 7513 C C . THR B 1 423 ? 10.922 34.375 -0.065 1 92.5 423 THR B C 1
ATOM 7515 O O . THR B 1 423 ? 9.992 33.781 -0.61 1 92.5 423 THR B O 1
ATOM 7518 N N . VAL B 1 424 ? 11.227 34.156 1.185 1 95.38 424 VAL B N 1
ATOM 7519 C CA . VAL B 1 424 ? 10.5 33.188 1.999 1 95.38 424 VAL B CA 1
ATOM 7520 C C . VAL B 1 424 ? 9.039 33.625 2.148 1 95.38 424 VAL B C 1
ATOM 7522 O O . VAL B 1 424 ? 8.133 32.812 2.158 1 95.38 424 VAL B O 1
ATOM 7525 N N . SER B 1 425 ? 8.812 34.938 2.234 1 95.94 425 SER B N 1
ATOM 7526 C CA . SER B 1 425 ? 7.453 35.438 2.361 1 95.94 425 SER B CA 1
ATOM 7527 C C . SER B 1 425 ? 6.641 35.156 1.1 1 95.94 425 SER B C 1
ATOM 7529 O O . SER B 1 425 ? 5.52 34.656 1.177 1 95.94 425 SER B O 1
ATOM 7531 N N . CYS B 1 426 ? 7.203 35.406 -0.018 1 93.44 426 CYS B N 1
ATOM 7532 C CA . CYS B 1 426 ? 6.516 35.219 -1.288 1 93.44 426 CYS B CA 1
ATOM 7533 C C . CYS B 1 426 ? 6.215 33.75 -1.519 1 93.44 426 CYS B C 1
ATOM 7535 O O . CYS B 1 426 ? 5.102 33.375 -1.901 1 93.44 426 CYS B O 1
ATOM 7537 N N . LEU B 1 427 ? 7.211 32.938 -1.23 1 94 427 LEU B N 1
ATOM 7538 C CA . LEU B 1 427 ? 7.051 31.516 -1.456 1 94 427 LEU B CA 1
ATOM 7539 C C . LEU B 1 427 ? 6.051 30.922 -0.473 1 94 427 LEU B C 1
ATOM 7541 O O . LEU B 1 427 ? 5.289 30.016 -0.827 1 94 427 LEU B O 1
ATOM 7545 N N . SER B 1 428 ? 6.078 31.375 0.756 1 96.62 428 SER B N 1
ATOM 7546 C CA . SER B 1 428 ? 5.133 30.891 1.763 1 96.62 428 SER B CA 1
ATOM 7547 C C . SER B 1 428 ? 3.699 31.266 1.394 1 96.62 428 SER B C 1
ATOM 7549 O O . SER B 1 428 ? 2.791 30.438 1.509 1 96.62 428 SER B O 1
ATOM 7551 N N . PHE B 1 429 ? 3.539 32.469 0.958 1 95 429 PHE B N 1
ATOM 7552 C CA . PHE B 1 429 ? 2.215 32.906 0.535 1 95 429 PHE B CA 1
ATOM 7553 C C . PHE B 1 429 ? 1.756 32.125 -0.694 1 95 429 PHE B C 1
ATOM 7555 O O . PHE B 1 429 ? 0.591 31.734 -0.788 1 95 429 PHE B O 1
ATOM 7562 N N . ALA B 1 430 ? 2.627 31.938 -1.584 1 92.88 430 ALA B N 1
ATOM 7563 C CA . ALA B 1 430 ? 2.309 31.156 -2.783 1 92.88 430 ALA B CA 1
ATOM 7564 C C . ALA B 1 430 ? 1.883 29.734 -2.424 1 92.88 430 ALA B C 1
ATOM 7566 O O . ALA B 1 430 ? 0.908 29.219 -2.971 1 92.88 430 ALA B O 1
ATOM 7567 N N . ALA B 1 431 ? 2.662 29.156 -1.542 1 94.56 431 ALA B N 1
ATOM 7568 C CA . ALA B 1 431 ? 2.346 27.797 -1.097 1 94.56 431 ALA B CA 1
ATOM 7569 C C . ALA B 1 431 ? 0.954 27.734 -0.473 1 94.56 431 ALA B C 1
ATOM 7571 O O . ALA B 1 431 ? 0.173 26.828 -0.769 1 94.56 431 ALA B O 1
ATOM 7572 N N . SER B 1 432 ? 0.635 28.703 0.356 1 95.75 432 SER B N 1
ATOM 7573 C CA . SER B 1 432 ? -0.65 28.75 1.046 1 95.75 432 SER B CA 1
ATOM 7574 C C . SER B 1 432 ? -1.799 28.938 0.063 1 95.75 432 SER B C 1
ATOM 7576 O O . SER B 1 432 ? -2.877 28.375 0.239 1 95.75 432 SER B O 1
ATOM 7578 N N . MET B 1 433 ? -1.611 29.625 -0.984 1 92.69 433 MET B N 1
ATOM 7579 C CA . MET B 1 433 ? -2.65 29.875 -1.98 1 92.69 433 MET B CA 1
ATOM 7580 C C . MET B 1 433 ? -2.818 28.688 -2.904 1 92.69 433 MET B C 1
ATOM 7582 O O . MET B 1 433 ? -3.941 28.297 -3.234 1 92.69 433 MET B O 1
ATOM 7586 N N . LEU B 1 434 ? -1.742 28.125 -3.219 1 90.25 434 LEU B N 1
ATOM 7587 C CA . LEU B 1 434 ? -1.786 27 -4.145 1 90.25 434 LEU B CA 1
ATOM 7588 C C . LEU B 1 434 ? -2.449 25.797 -3.496 1 90.25 434 LEU B C 1
ATOM 7590 O O . LEU B 1 434 ? -3.156 25.031 -4.164 1 90.25 434 LEU B O 1
ATOM 7594 N N . THR B 1 435 ? -2.207 25.672 -2.277 1 92.62 435 THR B N 1
ATOM 7595 C CA . THR B 1 435 ? -2.729 24.5 -1.579 1 92.62 435 THR B CA 1
ATOM 7596 C C . THR B 1 435 ? -4.246 24.594 -1.43 1 92.62 435 THR B C 1
ATOM 7598 O O . THR B 1 435 ? -4.902 23.594 -1.109 1 92.62 435 THR B O 1
ATOM 7601 N N . GLU B 1 436 ? -4.867 25.766 -1.69 1 92.69 436 GLU B N 1
ATOM 7602 C CA . GLU B 1 436 ? -6.312 25.938 -1.601 1 92.69 436 GLU B CA 1
ATOM 7603 C C . GLU B 1 436 ? -7.027 25.219 -2.744 1 92.69 436 GLU B C 1
ATOM 7605 O O . GLU B 1 436 ? -8.227 24.953 -2.66 1 92.69 436 GLU B O 1
ATOM 7610 N N . ILE B 1 437 ? -6.27 24.859 -3.727 1 86.38 437 ILE B N 1
ATOM 7611 C CA . ILE B 1 437 ? -6.945 24.281 -4.883 1 86.38 437 ILE B CA 1
ATOM 7612 C C . ILE B 1 437 ? -6.344 22.922 -5.211 1 86.38 437 ILE B C 1
ATOM 7614 O O . ILE B 1 437 ? -6.746 22.281 -6.18 1 86.38 437 ILE B O 1
ATOM 7618 N N . THR B 1 438 ? -5.348 22.594 -4.5 1 86.12 438 THR B N 1
ATOM 7619 C CA . THR B 1 438 ? -4.652 21.328 -4.762 1 86.12 438 THR B CA 1
ATOM 7620 C C . THR B 1 438 ? -4.25 20.656 -3.453 1 86.12 438 THR B C 1
ATOM 7622 O O . THR B 1 438 ? -4.309 21.266 -2.387 1 86.12 438 THR B O 1
ATOM 7625 N N . SER B 1 439 ? -3.859 19.375 -3.617 1 89.56 439 SER B N 1
ATOM 7626 C CA . SER B 1 439 ? -3.408 18.594 -2.471 1 89.56 439 SER B CA 1
ATOM 7627 C C . SER B 1 439 ? -2.207 19.25 -1.795 1 89.56 439 SER B C 1
ATOM 7629 O O . SER B 1 439 ? -1.248 19.641 -2.463 1 89.56 439 SER B O 1
ATOM 7631 N N . ASN B 1 440 ? -2.354 19.375 -0.418 1 94.19 440 ASN B N 1
ATOM 7632 C CA . ASN B 1 440 ? -1.271 19.953 0.374 1 94.19 440 ASN B CA 1
ATOM 7633 C C . ASN B 1 440 ? 0.037 19.188 0.17 1 94.19 440 ASN B C 1
ATOM 7635 O O . ASN B 1 440 ? 1.088 19.797 -0.036 1 94.19 440 ASN B O 1
ATOM 7639 N N . THR B 1 441 ? -0.089 17.922 0.097 1 92.5 441 THR B N 1
ATOM 7640 C CA . THR B 1 441 ? 1.08 17.062 -0.04 1 92.5 441 THR B CA 1
ATOM 7641 C C . THR B 1 441 ? 1.683 17.188 -1.437 1 92.5 441 THR B C 1
ATOM 7643 O O . THR B 1 441 ? 2.906 17.172 -1.594 1 92.5 441 THR B O 1
ATOM 7646 N N . ALA B 1 442 ? 0.86 17.312 -2.416 1 90 442 ALA B N 1
ATOM 7647 C CA . ALA B 1 442 ? 1.333 17.453 -3.791 1 90 442 ALA B CA 1
ATOM 7648 C C . ALA B 1 442 ? 2.105 18.75 -3.98 1 90 442 ALA B C 1
ATOM 7650 O O . ALA B 1 442 ? 3.195 18.75 -4.559 1 90 442 ALA B O 1
ATOM 7651 N N . ILE B 1 443 ? 1.576 19.828 -3.455 1 92.06 443 ILE B N 1
ATOM 7652 C CA . ILE B 1 443 ? 2.215 21.125 -3.592 1 92.06 443 ILE B CA 1
ATOM 7653 C C . ILE B 1 443 ? 3.566 21.125 -2.879 1 92.06 443 ILE B C 1
ATOM 7655 O O . ILE B 1 443 ? 4.559 21.625 -3.41 1 92.06 443 ILE B O 1
ATOM 7659 N N . CYS B 1 444 ? 3.564 20.547 -1.729 1 94.5 444 CYS B N 1
ATOM 7660 C CA . CYS B 1 444 ? 4.809 20.453 -0.977 1 94.5 444 CYS B CA 1
ATOM 7661 C C . CYS B 1 444 ? 5.855 19.656 -1.755 1 94.5 444 CYS B C 1
ATOM 7663 O O . CYS B 1 444 ? 7.016 20.062 -1.829 1 94.5 444 CYS B O 1
ATOM 7665 N N . SER B 1 445 ? 5.48 18.609 -2.373 1 90.19 445 SER B N 1
ATOM 7666 C CA . SER B 1 445 ? 6.371 17.734 -3.119 1 90.19 445 SER B CA 1
ATOM 7667 C C . SER B 1 445 ? 6.949 18.438 -4.34 1 90.19 445 SER B C 1
ATOM 7669 O O . SER B 1 445 ? 8.094 18.188 -4.727 1 90.19 445 SER B O 1
ATOM 7671 N N . ILE B 1 446 ? 6.184 19.297 -4.879 1 86.56 446 ILE B N 1
ATOM 7672 C CA . ILE B 1 446 ? 6.594 20 -6.09 1 86.56 446 ILE B CA 1
ATOM 7673 C C . ILE B 1 446 ? 7.508 21.172 -5.727 1 86.56 446 ILE B C 1
ATOM 7675 O O . ILE B 1 446 ? 8.508 21.422 -6.406 1 86.56 446 ILE B O 1
ATOM 7679 N N . MET B 1 447 ? 7.234 21.812 -4.691 1 90.75 447 MET B N 1
ATOM 7680 C CA . MET B 1 447 ? 7.891 23.078 -4.379 1 90.75 447 MET B CA 1
ATOM 7681 C C . MET B 1 447 ? 9.234 22.844 -3.695 1 90.75 447 MET B C 1
ATOM 7683 O O . MET B 1 447 ? 10.195 23.578 -3.936 1 90.75 447 MET B O 1
ATOM 7687 N N . LEU B 1 448 ? 9.367 21.844 -2.945 1 93.31 448 LEU B N 1
ATOM 7688 C CA . LEU B 1 448 ? 10.5 21.719 -2.031 1 93.31 448 LEU B CA 1
ATOM 7689 C C . LEU B 1 448 ? 11.805 21.516 -2.799 1 93.31 448 LEU B C 1
ATOM 7691 O O . LEU B 1 448 ? 12.828 22.125 -2.461 1 93.31 448 LEU B O 1
ATOM 7695 N N . PRO B 1 449 ? 11.758 20.719 -3.834 1 87.19 449 PRO B N 1
ATOM 7696 C CA . PRO B 1 449 ? 13.023 20.609 -4.566 1 87.19 449 PRO B CA 1
ATOM 7697 C C . PRO B 1 449 ? 13.484 21.938 -5.168 1 87.19 449 PRO B C 1
ATOM 7699 O O . PRO B 1 449 ? 14.68 22.219 -5.18 1 87.19 449 PRO B O 1
ATOM 7702 N N . VAL B 1 450 ? 12.57 22.688 -5.621 1 85.69 450 VAL B N 1
ATOM 7703 C CA . VAL B 1 450 ? 12.875 23.984 -6.219 1 85.69 450 VAL B CA 1
ATOM 7704 C C . VAL B 1 450 ? 13.344 24.953 -5.137 1 85.69 450 VAL B C 1
ATOM 7706 O O . VAL B 1 450 ? 14.352 25.641 -5.309 1 85.69 450 VAL B O 1
ATOM 7709 N N . VAL B 1 451 ? 12.703 24.922 -4.059 1 91.62 451 VAL B N 1
ATOM 7710 C CA . VAL B 1 451 ? 13 25.828 -2.947 1 91.62 451 VAL B CA 1
ATOM 7711 C C . VAL B 1 451 ? 14.367 25.484 -2.359 1 91.62 451 VAL B C 1
ATOM 7713 O O . VAL B 1 451 ? 15.117 26.375 -1.96 1 91.62 451 VAL B O 1
ATOM 7716 N N . ALA B 1 452 ? 14.648 24.234 -2.277 1 91.38 452 ALA B N 1
ATOM 7717 C CA . ALA B 1 452 ? 15.961 23.797 -1.795 1 91.38 452 ALA B CA 1
ATOM 7718 C C . ALA B 1 452 ? 17.078 24.391 -2.643 1 91.38 452 ALA B C 1
ATOM 7720 O O . ALA B 1 452 ? 18.109 24.828 -2.111 1 91.38 452 ALA B O 1
ATOM 7721 N N . GLN B 1 453 ? 16.875 24.484 -3.865 1 85.69 453 GLN B N 1
ATOM 7722 C CA . GLN B 1 453 ? 17.875 25.016 -4.773 1 85.69 453 GLN B CA 1
ATOM 7723 C C . GLN B 1 453 ? 17.984 26.531 -4.664 1 85.69 453 GLN B C 1
ATOM 7725 O O . GLN B 1 453 ? 19.062 27.109 -4.781 1 85.69 453 GLN B O 1
ATOM 7730 N N . ILE B 1 454 ? 16.891 27.109 -4.492 1 86.38 454 ILE B N 1
ATOM 7731 C CA . ILE B 1 454 ? 16.891 28.547 -4.285 1 86.38 454 ILE B CA 1
ATOM 7732 C C . ILE B 1 454 ? 17.703 28.891 -3.037 1 86.38 454 ILE B C 1
ATOM 7734 O O . ILE B 1 454 ? 18.469 29.859 -3.033 1 86.38 454 ILE B O 1
ATOM 7738 N N . ALA B 1 455 ? 17.531 28.109 -2.02 1 91.62 455 ALA B N 1
ATOM 7739 C CA . ALA B 1 455 ? 18.266 28.344 -0.783 1 91.62 455 ALA B CA 1
ATOM 7740 C C . ALA B 1 455 ? 19.781 28.25 -1.021 1 91.62 455 ALA B C 1
ATOM 7742 O O . ALA B 1 455 ? 20.547 29.047 -0.487 1 91.62 455 ALA B O 1
ATOM 7743 N N . ILE B 1 456 ? 20.156 27.297 -1.766 1 86.19 456 ILE B N 1
ATOM 7744 C CA . ILE B 1 456 ? 21.578 27.109 -2.078 1 86.19 456 ILE B CA 1
ATOM 7745 C C . ILE B 1 456 ? 22.078 28.312 -2.873 1 86.19 456 ILE B C 1
ATOM 7747 O O . ILE B 1 456 ? 23.156 28.844 -2.588 1 86.19 456 ILE B O 1
ATOM 7751 N N . ALA B 1 457 ? 21.328 28.703 -3.811 1 83.19 457 ALA B N 1
ATOM 7752 C CA . ALA B 1 457 ? 21.703 29.828 -4.664 1 83.19 457 ALA B CA 1
ATOM 7753 C C . ALA B 1 457 ? 21.859 31.109 -3.848 1 83.19 457 ALA B C 1
ATOM 7755 O O . ALA B 1 457 ? 22.734 31.938 -4.113 1 83.19 457 ALA B O 1
ATOM 7756 N N . LEU B 1 458 ? 21.031 31.281 -2.906 1 86.38 458 LEU B N 1
ATOM 7757 C CA . LEU B 1 458 ? 21.031 32.5 -2.076 1 86.38 458 LEU B CA 1
ATOM 7758 C C . LEU B 1 458 ? 22.031 32.344 -0.926 1 86.38 458 LEU B C 1
ATOM 7760 O O . LEU B 1 458 ? 22.25 33.312 -0.178 1 86.38 458 LEU B O 1
ATOM 7764 N N . ARG B 1 459 ? 22.578 31.141 -0.811 1 88.25 459 ARG B N 1
ATOM 7765 C CA . ARG B 1 459 ? 23.516 30.812 0.25 1 88.25 459 ARG B CA 1
ATOM 7766 C C . ARG B 1 459 ? 22.891 31.016 1.625 1 88.25 459 ARG B C 1
ATOM 7768 O O . ARG B 1 459 ? 23.484 31.641 2.502 1 88.25 459 ARG B O 1
ATOM 7775 N N . VAL B 1 460 ? 21.688 30.625 1.715 1 92.25 460 VAL B N 1
ATOM 7776 C CA . VAL B 1 460 ? 21.016 30.594 3.012 1 92.25 460 VAL B CA 1
ATOM 7777 C C . VAL B 1 460 ? 20.766 29.141 3.416 1 92.25 460 VAL B C 1
ATOM 7779 O O . VAL B 1 460 ? 20.781 28.234 2.572 1 92.25 460 VAL B O 1
ATOM 7782 N N . HIS B 1 461 ? 20.594 28.953 4.691 1 95.62 461 HIS B N 1
ATOM 7783 C CA . HIS B 1 461 ? 20.281 27.609 5.191 1 95.62 461 HIS B CA 1
ATOM 7784 C C . HIS B 1 461 ? 19.031 27.062 4.531 1 95.62 461 HIS B C 1
ATOM 7786 O O . HIS B 1 461 ? 17.984 27.734 4.5 1 95.62 461 HIS B O 1
ATOM 7792 N N . PRO B 1 462 ? 19.031 25.922 4.012 1 95.31 462 PRO B N 1
ATOM 7793 C CA . PRO B 1 462 ? 17.875 25.375 3.295 1 95.31 462 PRO B CA 1
ATOM 7794 C C . PRO B 1 462 ? 16.609 25.391 4.137 1 95.31 462 PRO B C 1
ATOM 7796 O O . PRO B 1 462 ? 15.523 25.688 3.621 1 95.31 462 PRO B O 1
ATOM 7799 N N . LEU B 1 463 ? 16.672 25.125 5.41 1 97.44 463 LEU B N 1
ATOM 7800 C CA . LEU B 1 463 ? 15.516 25.062 6.289 1 97.44 463 LEU B CA 1
ATOM 7801 C C . LEU B 1 463 ? 14.875 26.422 6.461 1 97.44 463 LEU B C 1
ATOM 7803 O O . LEU B 1 463 ? 13.719 26.531 6.863 1 97.44 463 LEU B O 1
ATOM 7807 N N . TYR B 1 464 ? 15.617 27.453 6.16 1 97.31 464 TYR B N 1
ATOM 7808 C CA . TYR B 1 464 ? 15.062 28.812 6.246 1 97.31 464 TYR B CA 1
ATOM 7809 C C . TYR B 1 464 ? 13.906 28.984 5.266 1 97.31 464 TYR B C 1
ATOM 7811 O O . TYR B 1 464 ? 12.945 29.688 5.559 1 97.31 464 TYR B O 1
ATOM 7819 N N . LEU B 1 465 ? 14.047 28.359 4.133 1 96 465 LEU B N 1
ATOM 7820 C CA . LEU B 1 465 ? 12.992 28.453 3.121 1 96 465 LEU B CA 1
ATOM 7821 C C . LEU B 1 465 ? 12.078 27.234 3.174 1 96 465 LEU B C 1
ATOM 7823 O O . LEU B 1 465 ? 10.85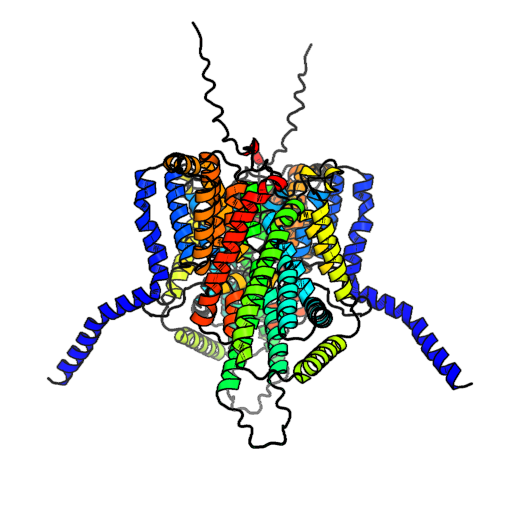2 27.375 3.154 1 96 465 LEU B O 1
ATOM 7827 N N . MET B 1 466 ? 12.578 26.047 3.291 1 97.44 466 MET B N 1
ATOM 7828 C CA . MET B 1 466 ? 11.828 24.797 3.16 1 97.44 466 MET B CA 1
ATOM 7829 C C . MET B 1 466 ? 10.812 24.656 4.281 1 97.44 466 MET B C 1
ATOM 7831 O O . MET B 1 466 ? 9.68 24.203 4.051 1 97.44 466 MET B O 1
ATOM 7835 N N . MET B 1 467 ? 11.141 25.031 5.5 1 98.12 467 MET B N 1
ATOM 7836 C CA . MET B 1 467 ? 10.297 24.828 6.668 1 98.12 467 MET B CA 1
ATOM 7837 C C . MET B 1 467 ? 9.031 25.672 6.578 1 98.12 467 MET B C 1
ATOM 7839 O O . MET B 1 467 ? 7.918 25.141 6.633 1 98.12 467 MET B O 1
ATOM 7843 N N . PRO B 1 468 ? 9.18 26.984 6.355 1 98.12 468 PRO B N 1
ATOM 7844 C CA . PRO B 1 468 ? 7.965 27.797 6.273 1 98.12 468 PRO B CA 1
ATOM 7845 C C . PRO B 1 468 ? 7.066 27.391 5.105 1 98.12 468 PRO B C 1
ATOM 7847 O O . PRO B 1 468 ? 5.84 27.375 5.246 1 98.12 468 PRO B O 1
ATOM 7850 N N . ILE B 1 469 ? 7.652 27.078 4.016 1 97.12 469 ILE B N 1
ATOM 7851 C CA . ILE B 1 469 ? 6.871 26.703 2.838 1 97.12 469 ILE B CA 1
ATOM 7852 C C . ILE B 1 469 ? 6.094 25.422 3.117 1 97.12 469 ILE B C 1
ATOM 7854 O O . ILE B 1 469 ? 4.918 25.312 2.76 1 97.12 469 ILE B O 1
ATOM 7858 N N . THR B 1 470 ? 6.746 24.484 3.754 1 98.12 470 THR B N 1
ATOM 7859 C CA . THR B 1 470 ? 6.105 23.219 4.133 1 98.12 470 THR B CA 1
ATOM 7860 C C . THR B 1 470 ? 4.914 23.484 5.051 1 98.12 470 THR B C 1
ATOM 7862 O O . THR B 1 470 ? 3.816 22.969 4.816 1 98.12 470 THR B O 1
ATOM 7865 N N . ILE B 1 471 ? 5.113 24.297 6.055 1 98.5 471 ILE B N 1
ATOM 7866 C CA . ILE B 1 471 ? 4.078 24.547 7.051 1 98.5 471 ILE B CA 1
ATOM 7867 C C . ILE B 1 471 ? 2.918 25.297 6.398 1 98.5 471 ILE B C 1
ATOM 7869 O O . ILE B 1 471 ? 1.752 25.031 6.691 1 98.5 471 ILE B O 1
ATOM 7873 N N . CYS B 1 472 ? 3.234 26.172 5.508 1 97.94 472 CYS B N 1
ATOM 7874 C CA . CYS B 1 472 ? 2.215 26.969 4.844 1 97.94 472 CYS B CA 1
ATOM 7875 C C . CYS B 1 472 ? 1.379 26.125 3.896 1 97.94 472 CYS B C 1
ATOM 7877 O O . CYS B 1 472 ? 0.242 26.469 3.578 1 97.94 472 CYS B O 1
ATOM 7879 N N . CYS B 1 473 ? 1.896 25.016 3.461 1 96.44 473 CYS B N 1
ATOM 7880 C CA . CYS B 1 473 ? 1.116 24.078 2.66 1 96.44 473 CYS B CA 1
ATOM 7881 C C . CYS B 1 473 ? -0.041 23.5 3.469 1 96.44 473 CYS B C 1
ATOM 7883 O O . CYS B 1 473 ? -1.016 23 2.898 1 96.44 473 CYS B O 1
ATOM 7885 N N . SER B 1 474 ? 0.051 23.594 4.77 1 96.94 474 SER B N 1
ATOM 7886 C CA . SER B 1 474 ? -0.995 23.031 5.625 1 96.94 474 SER B CA 1
ATOM 7887 C C . SER B 1 474 ? -2.035 24.094 5.973 1 96.94 474 SER B C 1
ATOM 7889 O O . SER B 1 474 ? -3.049 23.797 6.605 1 96.94 474 SER B O 1
ATOM 7891 N N . PHE B 1 475 ? -1.775 25.328 5.574 1 96.94 475 PHE B N 1
ATOM 7892 C CA . PHE B 1 475 ? -2.699 26.406 5.883 1 96.94 475 PHE B CA 1
ATOM 7893 C C . PHE B 1 475 ? -3.713 26.594 4.762 1 96.94 475 PHE B C 1
ATOM 7895 O O . PHE B 1 475 ? -3.695 27.609 4.059 1 96.94 475 PHE B O 1
ATOM 7902 N N . SER B 1 476 ? -4.559 25.625 4.633 1 94.69 476 SER B N 1
ATOM 7903 C CA . SER B 1 476 ? -5.691 25.672 3.709 1 94.69 476 SER B CA 1
ATOM 7904 C C . SER B 1 476 ? -7.004 25.875 4.453 1 94.69 476 SER B C 1
ATOM 7906 O O . SER B 1 476 ? -7.566 24.906 5 1 94.69 476 SER B O 1
ATOM 7908 N N . PHE B 1 477 ? -7.609 27.062 4.34 1 97 477 PHE B N 1
ATOM 7909 C CA . PHE B 1 477 ? -8.734 27.406 5.211 1 97 477 PHE B CA 1
ATOM 7910 C C . PHE B 1 477 ? -9.898 27.969 4.41 1 97 477 PHE B C 1
ATOM 7912 O O . PHE B 1 477 ? -10.914 28.359 4.977 1 97 477 PHE B O 1
ATOM 7919 N N . MET B 1 478 ? -9.859 27.953 3.062 1 95.31 478 MET B N 1
ATOM 7920 C CA . MET B 1 478 ? -10.789 28.797 2.318 1 95.31 478 MET B CA 1
ATOM 7921 C C . MET B 1 478 ? -11.828 27.953 1.589 1 95.31 478 MET B C 1
ATOM 7923 O O . MET B 1 478 ? -13 28.328 1.528 1 95.31 478 MET B O 1
ATOM 7927 N N . LEU B 1 479 ? -11.344 26.812 1.063 1 94.25 479 LEU B N 1
ATOM 7928 C CA . LEU B 1 479 ? -12.242 26.109 0.146 1 94.25 479 LEU B CA 1
ATOM 7929 C C . LEU B 1 479 ? -12.477 24.672 0.601 1 94.25 479 LEU B C 1
ATOM 7931 O O . LEU B 1 479 ? -11.562 24.016 1.099 1 94.25 479 LEU B O 1
ATOM 7935 N N . PRO B 1 480 ? -13.711 24.188 0.349 1 92.06 480 PRO B N 1
ATOM 7936 C CA . PRO B 1 480 ? -14.016 22.797 0.721 1 92.06 480 PRO B CA 1
ATOM 7937 C C . PRO B 1 480 ? -13.156 21.781 -0.026 1 92.06 480 PRO B C 1
ATOM 7939 O O . PRO B 1 480 ? -12.852 20.719 0.51 1 92.06 480 PRO B O 1
ATOM 7942 N N . ALA B 1 481 ? -12.727 22.172 -1.157 1 87.81 481 ALA B N 1
ATOM 7943 C CA . ALA B 1 481 ? -11.984 21.25 -2.02 1 87.81 481 ALA B CA 1
ATOM 7944 C C . ALA B 1 481 ? -10.523 21.172 -1.598 1 87.81 481 ALA B C 1
ATOM 7946 O O . ALA B 1 481 ? -9.797 20.266 -2.029 1 87.81 481 ALA B O 1
ATOM 7947 N N . ALA B 1 482 ? -10.07 22.031 -0.729 1 90.31 482 ALA B N 1
ATOM 7948 C CA . ALA B 1 482 ? -8.656 22.156 -0.397 1 90.31 482 ALA B CA 1
ATOM 7949 C C . ALA B 1 482 ? -8.164 20.922 0.356 1 90.31 482 ALA B C 1
ATOM 7951 O O . ALA B 1 482 ? -7.031 20.484 0.157 1 90.31 482 ALA B O 1
ATOM 7952 N N . THR B 1 483 ? -8.953 20.438 1.233 1 92.38 483 THR B N 1
ATOM 7953 C CA . THR B 1 483 ? -8.609 19.266 2.027 1 92.38 483 THR B CA 1
ATOM 7954 C C . THR B 1 483 ? -9.867 18.547 2.504 1 92.38 483 THR B C 1
ATOM 7956 O O . THR B 1 483 ? -10.93 19.156 2.631 1 92.38 483 THR B O 1
ATOM 7959 N N . PRO B 1 484 ? -9.75 17.328 2.729 1 91.5 484 PRO B N 1
ATOM 7960 C CA . PRO B 1 484 ? -10.906 16.594 3.238 1 91.5 484 PRO B CA 1
ATOM 7961 C C . PRO B 1 484 ? -11.461 17.188 4.527 1 91.5 484 PRO B C 1
ATOM 7963 O O . PRO B 1 484 ? -12.672 17.141 4.766 1 91.5 484 PRO B O 1
ATOM 7966 N N . VAL B 1 485 ? -10.664 17.703 5.344 1 96.38 485 VAL B N 1
ATOM 7967 C CA . VAL B 1 485 ? -11.094 18.375 6.57 1 96.38 485 VAL B CA 1
ATOM 7968 C C . VAL B 1 485 ? -12.125 19.438 6.242 1 96.38 485 VAL B C 1
ATOM 7970 O O . VAL B 1 485 ? -13.195 19.5 6.852 1 96.38 485 VAL B O 1
ATOM 7973 N N . ASN B 1 486 ? -11.812 20.219 5.25 1 96.75 486 ASN B N 1
ATOM 7974 C CA . ASN B 1 486 ? -12.688 21.312 4.836 1 96.75 486 ASN B CA 1
ATOM 7975 C C . ASN B 1 486 ? -14.016 20.797 4.301 1 96.75 486 ASN B C 1
ATOM 7977 O O . ASN B 1 486 ? -15.07 21.375 4.578 1 96.75 486 ASN B O 1
ATOM 7981 N N . ALA B 1 487 ? -13.938 19.766 3.592 1 93.44 487 ALA B N 1
ATOM 7982 C CA . ALA B 1 487 ? -15.141 19.172 3.018 1 93.44 487 ALA B CA 1
ATOM 7983 C C . ALA B 1 487 ? -16.078 18.672 4.109 1 93.44 487 ALA B C 1
ATOM 7985 O O . ALA B 1 487 ? -17.297 18.828 4.016 1 93.44 487 ALA B O 1
ATOM 7986 N N . ILE B 1 488 ? -15.523 18.078 5.074 1 93 488 ILE B N 1
ATOM 7987 C CA . ILE B 1 488 ? -16.297 17.531 6.176 1 93 488 ILE B CA 1
ATOM 7988 C C . ILE B 1 488 ? -17.062 18.641 6.883 1 93 488 ILE B C 1
ATOM 7990 O O . ILE B 1 488 ? -18.281 18.562 7.074 1 93 488 ILE B O 1
ATOM 7994 N N . VAL B 1 489 ? -16.391 19.656 7.227 1 94.69 489 VAL B N 1
ATOM 7995 C CA . VAL B 1 489 ? -17 20.75 7.996 1 94.69 489 VAL B CA 1
ATOM 7996 C C . VAL B 1 489 ? -18 21.5 7.125 1 94.69 489 VAL B C 1
ATOM 7998 O O . VAL B 1 489 ? -19.047 21.938 7.617 1 94.69 489 VAL B O 1
ATOM 8001 N N . TYR B 1 490 ? -17.641 21.656 5.855 1 94.25 490 TYR B N 1
ATOM 8002 C CA . TYR B 1 490 ? -18.516 22.312 4.902 1 94.25 490 TYR B CA 1
ATOM 8003 C C . TYR B 1 490 ? -19.859 21.609 4.832 1 94.25 490 TYR B C 1
ATOM 8005 O O . TYR B 1 490 ? -20.922 22.25 4.852 1 94.25 490 TYR B O 1
ATOM 8013 N N . ASP B 1 491 ? -19.859 20.344 4.805 1 92.62 491 ASP B N 1
ATOM 8014 C CA . ASP B 1 491 ? -21.062 19.516 4.699 1 92.62 491 ASP B CA 1
ATOM 8015 C C . ASP B 1 491 ? -21.828 19.5 6.02 1 92.62 491 ASP B C 1
ATOM 8017 O O . ASP B 1 491 ? -23.047 19.641 6.039 1 92.62 491 ASP B O 1
ATOM 8021 N N . LEU B 1 492 ? -21.141 19.297 7.059 1 91.88 492 LEU B N 1
ATOM 8022 C CA . LEU B 1 492 ? -21.766 19.188 8.375 1 91.88 492 LEU B CA 1
ATOM 8023 C C . LEU B 1 492 ? -22.516 20.469 8.719 1 91.88 492 LEU B C 1
ATOM 8025 O O . LEU B 1 492 ? -23.594 20.422 9.312 1 91.88 492 LEU B O 1
ATOM 8029 N N . ALA B 1 493 ? -21.969 21.609 8.367 1 91.94 493 ALA B N 1
ATOM 8030 C CA . ALA B 1 493 ? -22.578 22.875 8.734 1 91.94 493 ALA B CA 1
ATOM 8031 C C . ALA B 1 493 ? -23.438 23.422 7.598 1 91.94 493 ALA B C 1
ATOM 8033 O O . ALA B 1 493 ? -24.031 24.5 7.715 1 91.94 493 ALA B O 1
ATOM 8034 N N . HIS B 1 494 ? -23.469 22.703 6.465 1 89.75 494 HIS B N 1
ATOM 8035 C CA . HIS B 1 494 ? -24.203 23.172 5.293 1 89.75 494 HIS B CA 1
ATOM 8036 C C . HIS B 1 494 ? -23.812 24.594 4.926 1 89.75 494 HIS B C 1
ATOM 8038 O O . HIS B 1 494 ? -24.672 25.469 4.766 1 89.75 494 HIS B O 1
ATOM 8044 N N . MET B 1 495 ? -22.562 24.797 4.91 1 91.69 495 MET B N 1
ATOM 8045 C CA . MET B 1 495 ? -22.031 26.141 4.645 1 91.69 495 MET B CA 1
ATOM 8046 C C . MET B 1 495 ? -22.031 26.438 3.15 1 91.69 495 MET B C 1
ATOM 8048 O O . MET B 1 495 ? -22.109 25.531 2.328 1 91.69 495 MET B O 1
ATOM 8052 N N . THR B 1 496 ? -22.016 27.719 2.875 1 91.81 496 THR B N 1
ATOM 8053 C CA . THR B 1 496 ? -21.734 28.172 1.513 1 91.81 496 THR B CA 1
ATOM 8054 C C . THR B 1 496 ? -20.25 28.484 1.342 1 91.81 496 THR B C 1
ATOM 8056 O O . THR B 1 496 ? -19.531 28.641 2.326 1 91.81 496 THR B O 1
ATOM 8059 N N . ILE B 1 497 ? -19.781 28.594 0.141 1 91.94 497 ILE B N 1
ATOM 8060 C CA . ILE B 1 497 ? -18.359 28.812 -0.157 1 91.94 497 ILE B CA 1
ATOM 8061 C C . ILE B 1 497 ? -17.922 30.156 0.431 1 91.94 497 ILE B C 1
ATOM 8063 O O . ILE B 1 497 ? -16.891 30.219 1.111 1 91.94 497 ILE B O 1
ATOM 8067 N N . PRO B 1 498 ? -18.734 31.203 0.357 1 92.31 498 PRO B N 1
ATOM 8068 C CA . PRO B 1 498 ? -18.281 32.469 0.937 1 92.31 498 PRO B CA 1
ATOM 8069 C C . PRO B 1 498 ? -18.188 32.438 2.459 1 92.31 498 PRO B C 1
ATOM 8071 O O . PRO B 1 498 ? -17.312 33.062 3.047 1 92.31 498 PRO B O 1
ATOM 8074 N N . GLN B 1 499 ? -19.062 31.719 3.068 1 93 499 GLN B N 1
ATOM 8075 C CA . GLN B 1 499 ? -19.047 31.594 4.523 1 93 499 GLN B CA 1
ATOM 8076 C C . GLN B 1 499 ? -17.766 30.922 5.012 1 93 499 GLN B C 1
ATOM 8078 O O . GLN B 1 499 ? -17.297 31.219 6.109 1 93 499 GLN B O 1
ATOM 8083 N N . MET B 1 500 ? -17.25 30.094 4.215 1 95.5 500 MET B N 1
ATOM 8084 C CA . MET B 1 500 ? -16 29.422 4.559 1 95.5 500 MET B CA 1
ATOM 8085 C C . MET B 1 500 ? -14.797 30.234 4.078 1 95.5 500 MET B C 1
ATOM 8087 O O . MET B 1 500 ? -13.812 30.391 4.805 1 95.5 500 MET B O 1
ATOM 8091 N N . ALA B 1 501 ? -14.883 30.797 2.875 1 95.31 501 ALA B N 1
ATOM 8092 C CA . ALA B 1 501 ? -13.75 31.406 2.186 1 95.31 501 ALA B CA 1
ATOM 8093 C C . ALA B 1 501 ? -13.344 32.719 2.838 1 95.31 501 ALA B C 1
ATOM 8095 O O . ALA B 1 501 ? -12.156 33 2.973 1 95.31 501 ALA B O 1
ATOM 8096 N N . PHE B 1 502 ? -14.242 33.5 3.207 1 95.06 502 PHE B N 1
ATOM 8097 C CA . PHE B 1 502 ? -13.938 34.844 3.686 1 95.06 502 PHE B CA 1
ATOM 8098 C C . PHE B 1 502 ? -13.195 34.781 5.016 1 95.06 502 PHE B C 1
ATOM 8100 O O . PHE B 1 502 ? -12.109 35.375 5.152 1 95.06 502 PHE B O 1
ATOM 8107 N N . PRO B 1 503 ? -13.781 34.094 5.977 1 96.88 503 PRO B N 1
ATOM 8108 C CA . PRO B 1 503 ? -12.977 33.969 7.191 1 96.88 503 PRO B CA 1
ATOM 8109 C C . PRO B 1 503 ? -11.664 33.219 6.953 1 96.88 503 PRO B C 1
ATOM 8111 O O . PRO B 1 503 ? -10.672 33.469 7.633 1 96.88 503 PRO B O 1
ATOM 8114 N N . GLY B 1 504 ? -11.688 32.312 6.047 1 97.25 504 GLY B N 1
ATOM 8115 C CA . GLY B 1 504 ? -10.5 31.547 5.719 1 97.25 504 GLY B CA 1
ATOM 8116 C C . GLY B 1 504 ? -9.344 32.406 5.219 1 97.25 504 GLY B C 1
ATOM 8117 O O . GLY B 1 504 ? -8.188 32.125 5.516 1 97.25 504 GLY B O 1
ATOM 8118 N N . ILE B 1 505 ? -9.641 33.406 4.441 1 96.62 505 ILE B N 1
ATOM 8119 C CA . ILE B 1 505 ? -8.609 34.312 3.941 1 96.62 505 ILE B CA 1
ATOM 8120 C C . ILE B 1 505 ? -7.879 34.938 5.117 1 96.62 505 ILE B C 1
ATOM 8122 O O . ILE B 1 505 ? -6.648 35.031 5.117 1 96.62 505 ILE B O 1
ATOM 8126 N N . VAL B 1 506 ? -8.609 35.375 6.016 1 97.44 506 VAL B N 1
ATOM 8127 C CA . VAL B 1 506 ? -8.047 36.031 7.184 1 97.44 506 VAL B CA 1
ATOM 8128 C C . VAL B 1 506 ? -7.16 35.062 7.957 1 97.44 506 VAL B C 1
ATOM 8130 O O . VAL B 1 506 ? -6.039 35.375 8.344 1 97.44 506 VAL B O 1
ATOM 8133 N N . MET B 1 507 ? -7.648 33.875 8.148 1 97.94 507 MET B N 1
ATOM 8134 C CA . MET B 1 507 ? -6.891 32.875 8.875 1 97.94 507 MET B CA 1
ATOM 8135 C C . MET B 1 507 ? -5.598 32.531 8.141 1 97.94 507 MET B C 1
ATOM 8137 O O . MET B 1 507 ? -4.551 32.344 8.766 1 97.94 507 MET B O 1
ATOM 8141 N N . ASN B 1 508 ? -5.727 32.406 6.82 1 97.5 508 ASN B N 1
ATOM 8142 C CA . ASN B 1 508 ? -4.527 32.156 6.023 1 97.5 508 ASN B CA 1
ATOM 8143 C C . ASN B 1 508 ? -3.469 33.25 6.258 1 97.5 508 ASN B C 1
ATOM 8145 O O . ASN B 1 508 ? -2.297 32.938 6.473 1 97.5 508 ASN B O 1
ATOM 8149 N N . CYS B 1 509 ? -3.873 34.438 6.195 1 97.12 509 CYS B N 1
ATOM 8150 C CA . CYS B 1 509 ? -2.953 35.531 6.363 1 97.12 509 CYS B CA 1
ATOM 8151 C C . CYS B 1 509 ? -2.322 35.531 7.75 1 97.12 509 CYS B C 1
ATOM 8153 O O . CYS B 1 509 ? -1.117 35.75 7.891 1 97.12 509 CYS B O 1
ATOM 8155 N N . ILE B 1 510 ? -3.109 35.281 8.727 1 97.69 510 ILE B N 1
ATOM 8156 C CA . ILE B 1 510 ? -2.623 35.219 10.094 1 97.69 510 ILE B CA 1
ATOM 8157 C C . ILE B 1 510 ? -1.565 34.125 10.227 1 97.69 510 ILE B C 1
ATOM 8159 O O . ILE B 1 510 ? -0.469 34.375 10.734 1 97.69 510 ILE B O 1
ATOM 8163 N N . CYS B 1 511 ? -1.87 33 9.773 1 98.12 511 CYS B N 1
ATOM 8164 C CA . CYS B 1 511 ? -0.999 31.844 9.945 1 98.12 511 CYS B CA 1
ATOM 8165 C C . CYS B 1 511 ? 0.303 32.031 9.172 1 98.12 511 CYS B C 1
ATOM 8167 O O . CYS B 1 511 ? 1.379 31.703 9.68 1 98.12 511 CYS B O 1
ATOM 8169 N N . VAL B 1 512 ? 0.189 32.531 7.945 1 98 512 VAL B N 1
ATOM 8170 C CA . VAL B 1 512 ? 1.384 32.75 7.137 1 98 512 VAL B CA 1
ATOM 8171 C C . VAL B 1 512 ? 2.268 33.812 7.793 1 98 512 VAL B C 1
ATOM 8173 O O . VAL B 1 512 ? 3.488 33.656 7.852 1 98 512 VAL B O 1
ATOM 8176 N N . ALA B 1 513 ? 1.656 34.875 8.25 1 98 513 ALA B N 1
ATOM 8177 C CA . ALA B 1 513 ? 2.404 35.906 8.922 1 98 513 ALA B CA 1
ATOM 8178 C C . ALA B 1 513 ? 3.131 35.375 10.148 1 98 513 ALA B C 1
ATOM 8180 O O . ALA B 1 513 ? 4.301 35.719 10.375 1 98 513 ALA B O 1
ATOM 8181 N N . ILE B 1 514 ? 2.469 34.625 10.914 1 98.31 514 ILE B N 1
ATOM 8182 C CA . ILE B 1 514 ? 3.057 34.031 12.125 1 98.31 514 ILE B CA 1
ATOM 8183 C C . ILE B 1 514 ? 4.227 33.125 11.75 1 98.31 514 ILE B C 1
ATOM 8185 O O . ILE B 1 514 ? 5.25 33.125 12.438 1 98.31 514 ILE B O 1
ATOM 8189 N N . GLU B 1 515 ? 4.039 32.375 10.688 1 98.25 515 GLU B N 1
ATOM 8190 C CA . GLU B 1 515 ? 5.105 31.484 10.25 1 98.25 515 GLU B CA 1
ATOM 8191 C C . GLU B 1 515 ? 6.34 32.25 9.82 1 98.25 515 GLU B C 1
ATOM 8193 O O . GLU B 1 515 ? 7.469 31.875 10.133 1 98.25 515 GLU B O 1
ATOM 8198 N N . ILE B 1 516 ? 6.125 33.344 9.07 1 97.44 516 ILE B N 1
ATOM 8199 C CA . ILE B 1 516 ? 7.223 34.219 8.617 1 97.44 516 ILE B CA 1
ATOM 8200 C C . ILE B 1 516 ? 7.922 34.812 9.828 1 97.44 516 ILE B C 1
ATOM 8202 O O . ILE B 1 516 ? 9.156 34.844 9.891 1 97.44 516 ILE B O 1
ATOM 8206 N N . LEU B 1 517 ? 7.164 35.25 10.797 1 97.69 517 LEU B N 1
ATOM 8207 C CA . LEU B 1 517 ? 7.73 35.812 12.016 1 97.69 517 LEU B CA 1
ATOM 8208 C C . LEU B 1 517 ? 8.5 34.75 12.797 1 97.69 517 LEU B C 1
ATOM 8210 O O . LEU B 1 517 ? 9.578 35.031 13.328 1 97.69 517 LEU B O 1
ATOM 8214 N N . ALA B 1 518 ? 8 33.625 12.867 1 97.94 518 ALA B N 1
ATOM 8215 C CA . ALA B 1 518 ? 8.602 32.531 13.656 1 97.94 518 ALA B CA 1
ATOM 8216 C C . ALA B 1 518 ? 9.961 32.156 13.094 1 97.94 518 ALA B C 1
ATOM 8218 O O . ALA B 1 518 ? 10.93 31.984 13.844 1 97.94 518 ALA B O 1
ATOM 8219 N N . ILE B 1 519 ? 10.031 31.969 11.758 1 97.94 519 ILE B N 1
ATOM 8220 C CA . ILE B 1 519 ? 11.273 31.5 11.164 1 97.94 519 ILE B CA 1
ATOM 8221 C C . ILE B 1 519 ? 12.359 32.562 11.328 1 97.94 519 ILE B C 1
ATOM 8223 O O . ILE B 1 519 ? 13.539 32.25 11.469 1 97.94 519 ILE B O 1
ATOM 8227 N N . ASN B 1 520 ? 11.969 33.875 11.359 1 96 520 ASN B N 1
ATOM 8228 C CA . ASN B 1 520 ? 12.93 34.938 11.453 1 96 520 ASN B CA 1
ATOM 8229 C C . ASN B 1 520 ? 13.266 35.281 12.906 1 96 520 ASN B C 1
ATOM 8231 O O . ASN B 1 520 ? 14.336 35.812 13.203 1 96 520 ASN B O 1
ATOM 8235 N N . LEU B 1 521 ? 12.375 34.938 13.82 1 94.75 521 LEU B N 1
ATOM 8236 C CA . LEU B 1 521 ? 12.586 35.312 15.219 1 94.75 521 LEU B CA 1
ATOM 8237 C C . LEU B 1 521 ? 13.328 34.219 15.961 1 94.75 521 LEU B C 1
ATOM 8239 O O . LEU B 1 521 ? 14.312 34.469 16.656 1 94.75 521 LEU B O 1
ATOM 8243 N N . TYR B 1 522 ? 12.836 32.906 15.812 1 92.69 522 TYR B N 1
ATOM 8244 C CA . TYR B 1 522 ? 13.5 31.922 16.672 1 92.69 522 TYR B CA 1
ATOM 8245 C C . TYR B 1 522 ? 13.898 30.688 15.867 1 92.69 522 TYR B C 1
ATOM 8247 O O . TYR B 1 522 ? 14.336 29.688 16.438 1 92.69 522 TYR B O 1
ATOM 8255 N N . GLY B 1 523 ? 13.75 30.734 14.617 1 94.56 523 GLY B N 1
ATOM 8256 C CA . GLY B 1 523 ? 14.211 29.641 13.789 1 94.56 523 GLY B CA 1
ATOM 8257 C C . GLY B 1 523 ? 15.703 29.375 13.922 1 94.56 523 GLY B C 1
ATOM 8258 O O . GLY B 1 523 ? 16.141 28.219 13.906 1 94.56 523 GLY B O 1
ATOM 8259 N N . ASP B 1 524 ? 16.422 30.438 14.023 1 94.25 524 ASP B N 1
ATOM 8260 C CA . ASP B 1 524 ? 17.859 30.328 14.156 1 94.25 524 ASP B CA 1
ATOM 8261 C C . ASP B 1 524 ? 18.234 29.625 15.461 1 94.25 524 ASP B C 1
ATOM 8263 O O . ASP B 1 524 ? 19.203 28.844 15.492 1 94.25 524 ASP B O 1
ATOM 8267 N N . LYS B 1 525 ? 17.547 29.859 16.5 1 93.56 525 LYS B N 1
ATOM 8268 C CA . LYS B 1 525 ? 17.828 29.266 17.797 1 93.56 525 LYS B CA 1
ATOM 8269 C C . LYS B 1 525 ? 17.609 27.75 17.766 1 93.56 525 LYS B C 1
ATOM 8271 O O . LYS B 1 525 ? 18.297 27 18.453 1 93.56 525 LYS B O 1
ATOM 8276 N N . VAL B 1 526 ? 16.688 27.328 16.953 1 94 526 VAL B N 1
ATOM 8277 C CA . VAL B 1 526 ? 16.344 25.922 16.922 1 94 526 VAL B CA 1
ATOM 8278 C C . VAL B 1 526 ? 17.203 25.188 15.906 1 94 526 VAL B C 1
ATOM 8280 O O . VAL B 1 526 ? 17.688 24.078 16.172 1 94 526 VAL B O 1
ATOM 8283 N N . TYR B 1 527 ? 17.438 25.828 14.711 1 94.25 527 TYR B N 1
ATOM 8284 C CA . TYR B 1 527 ? 18.031 25.094 13.602 1 94.25 527 TYR B CA 1
ATOM 8285 C C . TYR B 1 527 ? 19.359 25.703 13.203 1 94.25 527 TYR B C 1
ATOM 8287 O O . TYR B 1 527 ? 20.047 25.203 12.305 1 94.25 527 TYR B O 1
ATOM 8295 N N . GLY B 1 528 ? 19.828 26.734 13.812 1 92.31 528 GLY B N 1
ATOM 8296 C CA . GLY B 1 528 ? 21.078 27.375 13.453 1 92.31 528 GLY B CA 1
ATOM 8297 C C . GLY B 1 528 ? 21.078 27.938 12.047 1 92.31 528 GLY B C 1
ATOM 8298 O O . GLY B 1 528 ? 22 27.672 11.258 1 92.31 528 GLY B O 1
ATOM 8299 N N . LEU B 1 529 ? 20.094 28.781 11.766 1 94.69 529 LEU B N 1
ATOM 8300 C CA . LEU B 1 529 ? 19.812 29.234 10.406 1 94.69 529 LEU B CA 1
ATOM 8301 C C . LEU B 1 529 ? 20.781 30.328 9.984 1 94.69 529 LEU B C 1
ATOM 8303 O O . LEU B 1 529 ? 20.906 30.641 8.805 1 94.69 529 LEU B O 1
ATOM 8307 N N . SER B 1 530 ? 21.594 30.875 10.828 1 91.62 530 SER B N 1
ATOM 8308 C CA . SER B 1 530 ? 22.469 32 10.539 1 91.62 530 SER B CA 1
ATOM 8309 C C . SER B 1 530 ? 23.719 31.562 9.766 1 91.62 530 SER B C 1
ATOM 8311 O O . SER B 1 530 ? 24.391 32.375 9.141 1 91.62 530 SER B O 1
ATOM 8313 N N . THR B 1 531 ? 24 30.234 9.797 1 91.5 531 THR B N 1
ATOM 8314 C CA . THR B 1 531 ? 25.172 29.719 9.109 1 91.5 531 THR B CA 1
ATOM 8315 C C . THR B 1 531 ? 24.766 28.781 7.98 1 91.5 531 THR B C 1
ATOM 8317 O O . THR B 1 531 ? 23.828 27.984 8.125 1 91.5 531 THR B O 1
ATOM 8320 N N . PHE B 1 532 ? 25.422 28.938 6.91 1 93.38 532 PHE B N 1
ATOM 8321 C CA . PHE B 1 532 ? 25.234 28 5.812 1 93.38 532 PHE B CA 1
ATOM 8322 C C . PHE B 1 532 ? 25.859 26.656 6.137 1 93.38 532 PHE B C 1
ATOM 8324 O O . PHE B 1 532 ? 27.062 26.562 6.391 1 93.38 532 PHE B O 1
ATOM 8331 N N . PRO B 1 533 ? 25.109 25.672 6.121 1 93.25 533 PRO B N 1
ATOM 8332 C CA . PRO B 1 533 ? 25.625 24.391 6.609 1 93.25 533 PRO B CA 1
ATOM 8333 C C . PRO B 1 533 ? 26.562 23.719 5.609 1 93.25 533 PRO B C 1
ATOM 8335 O O . PRO B 1 533 ? 26.344 23.812 4.398 1 93.25 533 PRO B O 1
ATOM 8338 N N . SER B 1 534 ? 27.516 22.922 6.066 1 91.88 534 SER B N 1
ATOM 8339 C CA . SER B 1 534 ? 28.5 22.219 5.246 1 91.88 534 SER B CA 1
ATOM 8340 C C . SER B 1 534 ? 27.844 21.109 4.434 1 91.88 534 SER B C 1
ATOM 8342 O O . SER B 1 534 ? 28.297 20.797 3.324 1 91.88 534 SER B O 1
ATOM 8344 N N . TRP B 1 535 ? 26.734 20.578 5.047 1 91 535 TRP B N 1
ATOM 8345 C CA . TRP B 1 535 ? 26.109 19.438 4.379 1 91 535 TRP B CA 1
ATOM 8346 C C . TRP B 1 535 ? 25.328 19.906 3.148 1 91 535 TRP B C 1
ATOM 8348 O O . TRP B 1 535 ? 24.922 19.078 2.326 1 91 535 TRP B O 1
ATOM 8358 N N . ALA B 1 536 ? 25.156 21.156 3.002 1 89.94 536 ALA B N 1
ATOM 8359 C CA . ALA B 1 536 ? 24.375 21.672 1.877 1 89.94 536 ALA B CA 1
ATOM 8360 C C . ALA B 1 536 ? 25.297 22.156 0.754 1 89.94 536 ALA B C 1
ATOM 8362 O O . ALA B 1 536 ? 24.828 22.594 -0.298 1 89.94 536 ALA B O 1
ATOM 8363 N N . GLU B 1 537 ? 26.609 22.016 0.958 1 84.94 537 GLU B N 1
ATOM 8364 C CA . GLU B 1 537 ? 27.562 22.438 -0.071 1 84.94 537 GLU B CA 1
ATOM 8365 C C . GLU B 1 537 ? 27.438 21.578 -1.325 1 84.94 537 GLU B C 1
ATOM 8367 O O . GLU B 1 537 ? 27.328 20.359 -1.236 1 84.94 537 GLU B O 1
ATOM 8372 N N . PRO B 1 538 ? 27.344 22.203 -2.428 1 72.75 538 PRO B N 1
ATOM 8373 C CA . PRO B 1 538 ? 27.266 21.422 -3.674 1 72.75 538 PRO B CA 1
ATOM 8374 C C . PRO B 1 538 ? 28.5 20.562 -3.918 1 72.75 538 PRO B C 1
ATOM 8376 O O . PRO B 1 538 ? 29.609 20.953 -3.553 1 72.75 538 PRO B O 1
ATOM 8379 N N . GLU B 1 539 ? 28.469 19.266 -3.969 1 60.38 539 GLU B N 1
ATOM 8380 C CA . GLU B 1 539 ? 29.609 18.391 -4.281 1 60.38 539 GLU B CA 1
ATOM 8381 C C . GLU B 1 539 ? 30.359 18.891 -5.512 1 60.38 539 GLU B C 1
ATOM 8383 O O . GLU B 1 539 ? 29.734 19.234 -6.52 1 60.38 539 GLU B O 1
ATOM 8388 N N . LEU B 1 540 ? 31.609 19.5 -5.285 1 51.62 540 LEU B N 1
ATOM 8389 C CA . LEU B 1 540 ? 32.438 19.828 -6.434 1 51.62 540 LEU B CA 1
ATOM 8390 C C . LEU B 1 540 ? 32.594 18.625 -7.363 1 51.62 540 LEU B C 1
ATOM 8392 O O . LEU B 1 540 ? 32.625 17.484 -6.906 1 51.62 540 LEU B O 1
ATOM 8396 N N . PRO B 1 541 ? 32.344 18.797 -8.516 1 46.28 541 PRO B N 1
ATOM 8397 C CA . PRO B 1 541 ? 32.688 17.672 -9.398 1 46.28 541 PRO B CA 1
ATOM 8398 C C . PRO B 1 541 ? 34.094 17.125 -9.133 1 46.28 541 PRO B C 1
ATOM 8400 O O . PRO B 1 541 ? 35 17.875 -8.812 1 46.28 541 PRO B O 1
ATOM 8403 N N . SER B 1 542 ? 34.375 16.031 -8.57 1 41.81 542 SER B N 1
ATOM 8404 C CA . SER B 1 542 ? 35.688 15.422 -8.305 1 41.81 542 SER B CA 1
ATOM 8405 C C . SER B 1 542 ? 36.719 15.836 -9.352 1 41.81 542 SER B C 1
ATOM 8407 O O . SER B 1 542 ? 37.906 15.586 -9.188 1 41.81 542 SER B O 1
ATOM 8409 N N . GLY B 1 543 ? 36.469 15.961 -10.664 1 38.44 543 GLY B N 1
ATOM 8410 C CA . GLY B 1 543 ? 37.562 15.969 -11.633 1 38.44 543 GLY B CA 1
ATOM 8411 C C . GLY B 1 543 ? 38.406 17.219 -11.57 1 38.44 543 GLY B C 1
ATOM 8412 O O . GLY B 1 543 ? 39.344 17.375 -12.336 1 38.44 543 GLY B O 1
ATOM 8413 N N . THR B 1 544 ? 38 18.391 -11.219 1 36.5 544 THR B N 1
ATOM 8414 C CA . THR B 1 544 ? 38.906 19.484 -11.625 1 36.5 544 THR B CA 1
ATOM 8415 C C . THR B 1 544 ? 40.031 19.641 -10.625 1 36.5 544 THR B C 1
ATOM 8417 O O . THR B 1 544 ? 39.875 20.297 -9.586 1 36.5 544 THR B O 1
ATOM 8420 N N . ASN B 1 545 ? 40.75 18.609 -10.227 1 33.25 545 ASN B N 1
ATOM 8421 C CA . ASN B 1 545 ? 42.156 18.828 -9.805 1 33.25 545 ASN B CA 1
ATOM 8422 C C . ASN B 1 545 ? 42.906 19.688 -10.812 1 33.25 545 ASN B C 1
ATOM 8424 O O . ASN B 1 545 ? 43.25 19.219 -11.898 1 33.25 545 ASN B O 1
ATOM 8428 N N . VAL B 1 546 ? 42.688 20.969 -10.969 1 33.84 546 VAL B N 1
ATOM 8429 C CA . VAL B 1 546 ? 43.594 21.891 -11.664 1 33.84 546 VAL B CA 1
ATOM 8430 C C . VAL B 1 546 ? 44.906 22 -10.898 1 33.84 546 VAL B C 1
ATOM 8432 O O . VAL B 1 546 ? 44.938 22.5 -9.773 1 33.84 546 VAL B O 1
ATOM 8435 N N . THR B 1 547 ? 45.844 21.078 -11.133 1 33.78 547 THR B N 1
ATOM 8436 C CA . THR B 1 547 ? 47.25 21.297 -10.828 1 33.78 547 THR B CA 1
ATOM 8437 C C . THR B 1 547 ? 47.719 22.609 -11.453 1 33.78 547 THR B C 1
ATOM 8439 O O . THR B 1 547 ? 47.719 22.75 -12.672 1 33.78 547 THR B O 1
ATOM 8442 N N . ILE B 1 548 ? 47.5 23.766 -10.875 1 31.41 548 ILE B N 1
ATOM 8443 C CA . ILE B 1 548 ? 48.188 25.016 -11.18 1 31.41 548 ILE B CA 1
ATOM 8444 C C . ILE B 1 548 ? 49.688 24.828 -10.969 1 31.41 548 ILE B C 1
ATOM 8446 O O . ILE B 1 548 ? 50.156 24.562 -9.852 1 31.41 548 ILE B O 1
ATOM 8450 N N . ASP B 1 549 ? 50.375 24.234 -11.961 1 27.39 549 ASP B N 1
ATOM 8451 C CA . ASP B 1 549 ? 51.812 24.25 -12.141 1 27.39 549 ASP B CA 1
ATOM 8452 C C . ASP B 1 549 ? 52.344 25.688 -12.25 1 27.39 549 ASP B C 1
ATOM 8454 O O . ASP B 1 549 ? 51.969 26.406 -13.18 1 27.39 549 ASP B O 1
ATOM 8458 N N . LEU B 1 550 ? 52.562 26.359 -11.148 1 27.47 550 LEU B N 1
ATOM 8459 C CA . LEU B 1 550 ? 53.375 27.547 -11.039 1 27.47 550 LEU B CA 1
ATOM 8460 C C . LEU B 1 550 ? 54.812 27.266 -11.523 1 27.47 550 LEU B C 1
ATOM 8462 O O . LEU B 1 550 ? 55.531 26.484 -10.914 1 27.47 550 LEU B O 1
ATOM 8466 N N . LYS B 1 551 ? 54.906 27.391 -12.773 1 19.41 551 LYS B N 1
ATOM 8467 C CA . LYS B 1 551 ? 56.25 27.75 -13.234 1 19.41 551 LYS B CA 1
ATOM 8468 C C . LYS B 1 551 ? 56.594 29.188 -12.883 1 19.41 551 LYS B C 1
ATOM 8470 O O . LYS B 1 551 ? 55.75 30.078 -13.016 1 19.41 551 LYS B O 1
#

InterPro domains:
  IPR001898 Solute carrier family 13 [PF00939] (34-525)

Secondary structure (DSSP, 8-state):
-HHHHHHHHHHHHHHHHHHHHHHHHHHHTHHHHHHHHHHHHHTHHHHHH-SHHHHHHHHHHHHHHHHHHTSS-HHHHTTHHHHHHHHTTSS-HHHHHTTTT-HHHHHHHHHHHHHHHHHHTTHHHHHHHHHHHHH-SSHHHHHHHHHHHHHHHHHHS-HHHHHHHHHHHHHHHHHHHH------S-TT----THHHHHHHHHHHHHHHHHHHHHHHHTTSSTTSSHHHHHHHHHHHHH-TT-----HHHHHHHHHHHHHHHHHHHHHHHHHHHHHHHTTS---TTHHHHHHHHHHHHHHHT-SPPHHHHHHHHHHHHHHHHHHTT--SSS--GGGGSTTGGG--THHHHHHHHHGGGTSBS-TTSTTPPBS--HHHHHHH--HHHHHHHHHHHHHHHHHHHHTHHHHHHHHHGGGTTS-HHHHHHHHHHHHHHHTTTS-HHHHHHHHHHHHHHHHHHHTS-HHHHHHHHHHHTT---S-GGG-HHHHHHHHHTT--HHHHHHHHHHHHHHHHHHHHHHHHHTHHHHH-TTS--GGGS----TT--------/-HHHHHHHHHHHHHHHHHHHHHHHHHHHTHHHHHHHHHHHHHTHHHHHH-SHHHHHHHHHHHHHHHHHHTSS-HHHHTTHHHHHHHHTTSS-HHHHHTTTT-HHHHHHHHHHHHHHHHHHTTHHHHHHHHHHHHH-SSHHHHHHHHHHHHHHHHHHS-HHHHHHHHHHHHHHHHHHHH------S-TT----THHHHHHHHHHHHHHHHHHHHHHHHTTSSTTSSHHHHHHHHHHHHH-TT-----HHHHHHHHHHHHHHHHHHHHHHHHHHHHHHHTTS---TTHHHHHHHHHHHHHHHT-SPPHHHHHHHHHHHHHHHHHHTT--SSS--GGGGSTTGGG--THHHHHHHHHGGGTSBS-TTSTTPPBS--HHHHHHH--HHHHHHHHHHHHHHHHHHHHTHHHHHHHHHGGGTTS-HHHHHHHHHHHHHHHTTTS-HHHHHHHHHHHHHHHHHHHT--HHHHHHHHHHHTT---S-GGG-HHHHHHHHHTT--HHHHHHHHHHHHHHHHHHHHHHHHHTHHHHH-TTS--GGGS----TT--------

Foldseek 3Di:
DVVVVVVVVVVVVVVVCVVVVVVVVCVVLVLVVCLVVLLVVLVCQCVVVVFLLSVLVSLLVSLLVCQLVVSDPLLVSLCVCLPPCVVVPLDNNVVLCCLFCDLLVLVLLLLLLLVLLCVLLVLLVLQLLVQLLVQAQPLLSNLLSLLVSLLQSLQRHELLSSLVVSLVVLLVLLCLQLPPPPVPVPPPPPPDPLSVVLSLLSSLLSLLSNLQSSLLSLQQFCNNYQLSSLLVSLCCLQQVPDPQDFRQLSNVQRVVLSVVLSVVSSVLSVVSNVVSCVSPDRDPCSRVRSSVVSVVVSVVVPDNFPSSVLSVVLVVVLSVQRNQLCNVVDHGPLNVDPPSVVDDSSVVSVVSSVVQCVAFRHPVDPDTHGSDDPVSSVVSDDSSSSSSSSSLSSSLNSCLVSCSLVVLLVVCLVVLVDDPLVVLLVLLLVLLVSLQSGPLNNSLSSVLSNQQSVCVSNLWASCLRSVSSSSSSSLHFQACNSDVSSVSSCVSSVDDNCSGHVVSVVSSVVSSVSSSCSCVPCVCVSRVGVHRDPSSDRPDPVPPPPPPPDD/DVVVVVVVVVVVVVVVCVVVVVVVVCVVLVLVVCLVVLLVVLVCQCVVVVFLLSVLVSLLVSLLVCQLVVSDPLLVSLCVCLPPCVVVPLDNNVVLCCLFCDLLVLVLLLLLLLVLLCVLQVLLVLQLLVQLLVQAQPLLSNLLSLLVSLLQSLQRHELLSSLVVSLVVLLVLLCLQLPPPPVPVPPPPPPDPLSVVLSLLSSLLSLLSNLQSSLLSLQQFCNNYQLSSLLVSLCCLLQVPDPQDFRQLSNVQSVVLSVVLSVVSSVLSVVSNVVSCVSPPGDPCSRVRSSVVSVVVSVVVPDNFPSSVLSVVLVVVLSVQRNQLCNVVDHGPLNVDPPSVVDDSSVVSVVSSVVQCVAFRHPVDDDTHGSDDPVSSVVSDDSSSSSSSSSLSSSLNSCLVSCSLVVLLVVCLVVLVDDPLVVLLVLLLVLLVSLLSGPLNNSLSSVLSNLQSVCVSNLWASCLRSVSSSSSSSLHFQACNSDVSSVSSCVSSVDDNCSGHVVSVVSSVVSSVSSSCSCVPCVCVSRVGVHRDPSSDRPDPVPPPPPPPDD

Nearest PDB structures (foldseek):
  8uvc-assembly1_A  TM=9.281E-01  e=2.448E-35  Homo sapiens
  7jsj-assembly1_A  TM=9.442E-01  e=7.734E-29  Homo sapiens
  8w6t-assembly1_B  TM=9.385E-01  e=1.455E-27  Homo sapiens
  8w6o-assembly1_A  TM=8.985E-01  e=1.963E-25  Homo sapiens
  8w6t-assembly1_A  TM=6.060E-01  e=2.300E-28  Homo sapiens

Radius of gyration: 33.21 Å; Cα contacts (8 Å, |Δi|>4): 1637; chains: 2; bounding box: 109×84×109 Å

Solvent-accessible surface area (backbone atoms only — not comparable to full-atom values): 55530 Å² total; per-residue (Å²): 116,71,68,61,51,50,53,48,47,53,46,47,52,49,54,63,41,41,60,54,46,50,50,47,23,46,61,53,40,38,40,35,51,48,66,57,45,49,59,60,72,47,44,60,50,23,66,67,64,67,38,64,27,28,44,46,50,42,50,50,54,48,45,50,50,33,48,53,65,47,45,36,57,55,38,60,53,25,45,45,55,48,24,49,30,18,76,70,59,74,38,38,32,67,61,46,24,37,36,25,45,29,51,59,42,51,36,50,50,37,33,50,46,51,34,46,37,34,56,68,44,47,37,58,58,55,53,47,45,50,45,33,65,69,61,27,52,46,72,68,33,36,51,48,27,47,24,52,45,21,17,57,43,1,26,55,20,50,29,47,57,28,29,66,56,45,44,60,53,53,49,55,50,54,48,48,46,67,58,66,70,62,82,60,84,58,81,75,69,64,84,53,81,63,57,61,55,38,50,47,51,54,45,39,51,53,33,48,37,32,40,53,14,9,43,39,15,11,54,22,30,56,72,3,35,62,27,46,44,48,51,54,47,43,45,47,66,78,25,68,77,60,75,69,81,34,60,28,45,42,29,68,56,29,32,56,52,26,50,52,43,45,50,51,48,46,54,54,51,48,54,54,45,51,62,48,42,72,76,41,88,76,59,82,68,25,33,58,50,39,42,48,52,48,49,49,57,50,57,67,66,56,72,87,44,62,33,31,51,50,50,53,51,51,51,53,48,47,52,50,51,47,37,40,31,53,42,80,85,52,88,18,66,36,69,75,39,94,52,23,88,40,46,48,76,39,23,64,47,43,51,57,52,53,46,36,52,44,42,42,35,39,78,86,42,48,86,44,56,44,45,37,52,66,74,61,46,61,69,66,52,61,63,48,57,39,35,33,50,11,28,30,43,41,50,42,52,46,32,59,74,44,39,35,37,55,54,53,17,60,61,48,45,74,50,61,81,53,54,66,69,58,51,41,47,53,48,22,51,48,31,24,56,50,13,33,67,18,48,29,46,56,50,36,43,61,44,44,54,55,44,42,26,46,21,56,53,66,64,41,23,43,62,68,44,44,48,44,28,31,55,20,20,44,42,54,52,34,40,48,79,17,38,67,36,36,36,51,37,35,59,76,46,66,56,52,68,65,72,38,26,57,63,14,51,54,51,36,52,52,45,48,51,50,44,55,48,42,54,72,70,49,33,39,80,72,65,50,44,87,47,65,53,75,65,69,53,75,81,68,73,81,74,77,74,76,80,78,78,81,123,116,70,67,60,50,49,53,50,47,54,46,47,51,48,54,65,42,40,61,54,47,50,50,47,22,46,60,55,39,40,39,35,50,48,66,56,46,50,60,61,70,46,44,59,50,24,67,67,64,66,40,64,27,29,44,45,52,41,49,50,52,50,46,51,50,33,48,55,67,48,46,35,58,56,36,60,53,24,45,45,55,48,24,49,30,16,76,70,59,75,37,37,31,67,62,47,25,36,37,25,46,30,50,58,42,50,36,51,49,38,33,50,46,50,36,48,37,36,58,68,44,47,37,58,58,55,53,46,45,50,43,34,65,68,60,29,51,46,73,69,34,36,51,48,27,48,24,51,46,22,18,55,43,0,27,54,20,50,28,47,57,29,29,66,58,46,45,59,54,52,49,55,49,54,48,48,45,67,58,64,69,64,80,60,84,58,80,75,67,63,84,54,82,63,58,62,55,38,50,47,50,53,45,40,50,53,34,47,36,32,41,52,14,9,42,40,15,11,55,21,29,57,70,2,34,61,27,45,43,47,49,53,48,43,43,48,66,78,24,68,76,62,76,71,82,34,60,29,44,42,30,70,56,30,32,57,52,25,50,51,44,46,49,51,48,46,53,54,51,49,53,54,45,51,63,49,43,74,76,40,88,76,58,80,66,26,33,60,50,40,43,49,51,47,48,48,58,49,57,68,64,56,71,88,44,62,33,31,51,51,50,51,51,51,51,53,50,46,52,50,52,47,37,40,31,55,42,80,85,50,89,17,66,36,69,74,38,95,51,23,86,42,46,48,76,38,24,64,48,41,51,57,51,53,47,37,54,44,41,41,35,38,78,86,43,51,86,43,56,46,46,37,52,66,72,61,46,61,68,67,53,58,64,48,58,40,36,32,50,12,27,30,44,40,50,41,52,46,32,58,76,45,40,35,38,56,54,52,18,61,60,48,44,74,49,59,82,55,55,67,68,56,52,41,46,52,48,21,51,49,31,24,57,51,13,34,67,18,50,29,46,55,50,37,44,59,44,43,53,56,44,42,26,46,21,54,53,67,62,42,24,43,62,67,42,45,48,45,30,31,55,20,20,45,42,52,53,34,40,48,79,17,38,69,35,36,36,52,38,36,59,75,46,66,57,53,65,65,73,39,25,55,62,13,52,54,50,36,52,52,44,48,50,51,42,54,49,43,55,74,70,48,32,39,80,74,66,50,44,89,46,64,54,78,64,67,53,76,79,70,72,82,74,78,74,74,79,80,76,82,123

Sequence (1102 aa):
MSLKVKKNAGRQQELERLPLHILEVMAASWESWFAIILPLALLPLPVFYRTDAGWCAYLMLIMAALWTTEALPLAVTSLIPVVAFPLLGLMSSTQVTRFYLDDISFLMLTSLSIAAAVETSNLHTRISLRTLLVIGTSTYRLLLGTM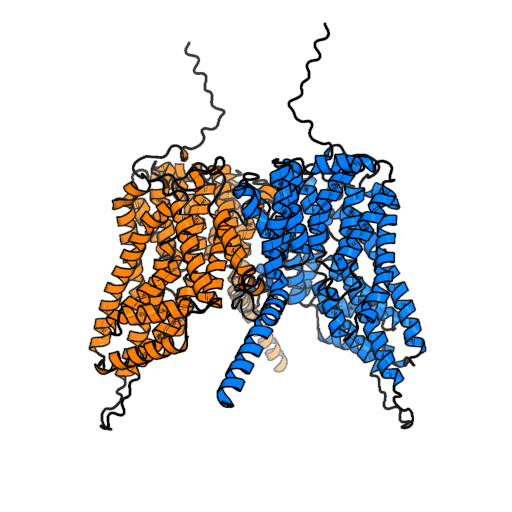MVTMFLSMWIPNTASASIMGPVALSIIDQVFDSELPTMDPLVHKGGNGKQESRKVRGIMMLAVMYAANAGGTGSIIGTGPNLVLKAQLDTLYPNSTEVTFSSWMLYNSPVMLINTLFGFVFLSILLNIALKSVKVNADSEAVVRYSLEEKYNRLGSITFAEAFVMGLLAFTIVLWFLMRPQFIHGWADYLPYGRIIKPTAPALGLMLLFFIVPKNPWSKNSEKILTWPVLQKKMQWGVMLLLGGGLALADLCKSTGLSKIIADELLLFRGVPPVVTVSCLSFAASMLTEITSNTAICSIMLPVVAQIAIALRVHPLYLMMPITICCSFSFMLPAATPVNAIVYDLAHMTIPQMAFPGIVMNCICVAIEILAINLYGDKVYGLSTFPSWAEPELPSGTNVTIDLKMSLKVKKNAGRQQELERLPLHILEVMAASWESWFAIILPLALLPLPVFYRTDAGWCAYLMLIMAALWTTEALPLAVTSLIPVVAFPLLGLMSSTQVTRFYLDDISFLMLTSLSIAAAVETSNLHTRISLRTLLVIGTSTYRLLLGTMMVTMFLSMWIPNTASASIMGPVALSIIDQVFDSELPTMDPLVHKGGNGKQESRKVRGIMMLAVMYAANAGGTGSIIGTGPNLVLKAQLDTLYPNSTEVTFSSWMLYNSPVMLINTLFGFVFLSILLNIALKSVKVNADSEAVVRYSLEEKYNRLGSITFAEAFVMGLLAFTIVLWFLMRPQFIHGWADYLPYGRIIKPTAPALGLMLLFFIVPKNPWSKNSEKILTWPVLQKKMQWGVMLLLGGGLALADLCKSTGLSKIIADELLLFRGVPPVVTVSCLSFAASMLTEITSNTAICSIMLPVVAQIAIALRVHPLYLMMPITICCSFSFMLPAATPVNAIVYDLAHMTIPQMAFPGIVMNCICVAIEILAINLYGDKVYGLSTFPSWAEPELPSGTNVTIDLK